Protein AF-0000000077935944 (afdb_homodimer)

Sequence (838 aa):
MLDEYSILSRAKSIGVSAEVLSLESKGYSVYVEKGQKSGSQVIDRGYAIRVVKDGRVGMAYSTVLDEKVLDYALDTMKVSNQDKDYLLPPGRKVDYLSGVYYSEVEEPFDKVKEYASYFEGIDNLKINYIQTRSESFMVKVVSTEGVDVQERRTFVSLGVAANTVSGSEVSPEVFESRESRRFDIDLDEVKETLKEKTEITSNRTKTEVKGLDVTFTTSAQEELIFPLINFSFSGENFYRKRSIFYPGEDINPKLRITDSPRREDGVFSRSFDAEGMPTQENVLVESSAKTFLTNYYWSRKASLPHTSSASRNFTSLPSISVTNLVIEFKEKSKDVREGTVVVDKVQGVHTSNPETGEFSVVGSVAWLDDGKKRVGLREIVLTGNIKTLLKNVVSQSSPRRCGSLISGDLRVSGISLIIMLDEYSILSRAKSIGVSAEVLSLESKGYSVYVEKGQKSGSQVIDRGYAIRVVKDGRVGMAYSTVLDEKVLDYALDTMKVSNQDKDYLLPPGRKVDYLSGVYYSEVEEPFDKVKEYASYFEGIDNLKINYIQTRSESFMVKVVSTEGVDVQERRTFVSLGVAANTVSGSEVSPEVFESRESRRFDIDLDEVKETLKEKTEITSNRTKTEVKGLDVTFTTSAQEELIFPLINFSFSGENFYRKRSIFYPGEDINPKLRITDSPRREDGVFSRSFDAEGMPTQENVLVESSAKTFLTNYYWSRKASLPHTSSASRNFTSLPSISVTNLVIEFKEKSKDVREGTVVVDKVQGVHTSNPETGEFSVVGSVAWLDDGKKRVGLREIVLTGNIKTLLKNVVSQSSPRRCGSLISGDLRVSGISLII

Secondary structure (DSSP, 8-state):
---HHHHHHHHHHTT-EEEEEEEEEEEEEEEEETTEEEEEEEEEEEEEEEEEETTEEEEEEESS--THHHHHHHHHHTTSPP-TT--PPPP----PPSSS--GGGGS-HHHHHHHHHHTTT-TT-EEEEEEEEEEEEEEEEEETTS-EEEEEEEEEEEEEEEE-EETTEEPPPEEEEEEESSS---HHHHHHHHHHHHHHHTSEE-----S--EEE-HHHHHHHHHHHHHHHTBHHHHHTT--S--TT-EEEEEEEEEE-TT-TT-TT--SB-TTSPBP--EEEEEEEE---B--HHHHHHTT------EE--SSS--EE--SSEEEEES-B-TTTTTTEEEEEEEE-GGGSBTTTTEEEEEEEEEEEE-SS-EEEE-S-EEEEEHHHHHHTEEEE---EEETTEEE--EEESS-EEE-/---HHHHHHHHHHTT-EEEEEEEEEEEEEEEEETTEEEEEEEEEEEEEEEEEETTEEEEEEESS--THHHHHHHHHHTTSPP-TT--PPPP----PPSSS--GGGGS-HHHHHHHHHHTTT-TT-EEEEEEEEEEEEEEEEEETTS-EEEEEEEEEEEEEEEE-EETTEEPPPEEEEEEESSS---HHHHHHHHHHHHHHHTSEE-----S--EEE-HHHHHHHHHHHHHHHTBHHHHHTT--S--TT-EEEEEEEEEE-TT-TT-TT--SB-TTSPBP--EEEEEEEE---B--HHHHHHTT------EE--SSS--EE--SSEEEEES-B-TTTTTTEEEEEEEE-GGGSBTTTTEEEEEEEEEEEE-SS-EEEE-S-EEEEEHHHHHHTEEEE---EEETTEEE--EEESS-EEE-

Solvent-accessible surface area (backbone atoms only — not comparable to full-atom values): 41182 Å² total; per-residue (Å²): 128,74,48,71,62,56,54,34,51,52,29,51,74,72,68,32,45,31,35,40,40,37,40,38,36,41,31,44,34,42,38,35,44,80,87,45,37,43,24,37,29,40,38,43,46,37,36,23,35,39,33,37,50,88,20,17,40,13,20,17,23,24,43,62,76,51,80,60,48,59,54,42,8,56,58,18,20,71,63,19,48,75,35,86,48,47,59,81,65,66,42,58,86,63,70,75,67,72,66,41,52,43,75,70,49,75,65,40,66,68,60,47,50,48,64,55,54,67,63,58,88,43,82,87,46,47,63,51,34,35,43,26,40,36,31,32,34,40,43,32,30,36,35,62,53,56,24,75,46,70,50,63,36,25,37,26,40,41,36,42,31,31,26,26,75,57,89,90,44,68,29,66,78,43,75,49,66,50,67,31,39,46,99,72,77,60,63,66,58,53,51,52,50,51,53,52,53,29,58,34,38,54,54,56,39,82,63,87,65,76,93,46,34,35,16,34,30,42,59,20,33,43,63,49,51,44,57,42,50,45,48,27,36,19,31,60,33,42,66,71,69,36,23,66,64,49,76,66,37,78,49,27,87,52,36,35,32,33,32,33,21,73,40,67,87,36,65,54,33,43,37,42,26,67,75,39,34,44,43,49,76,41,57,31,28,63,21,19,32,60,47,51,38,8,23,64,39,41,10,54,66,54,72,42,67,70,44,36,20,25,33,65,82,58,80,50,74,75,40,61,48,70,41,21,38,35,52,46,53,70,47,70,35,93,61,44,45,50,62,14,38,33,31,46,32,68,40,52,58,87,74,33,39,58,44,76,30,36,39,60,29,34,30,75,38,26,27,40,25,66,74,83,53,64,40,11,37,48,70,35,34,40,39,50,34,55,68,58,45,57,43,28,53,68,33,18,31,75,67,45,76,36,76,48,31,35,24,24,34,34,20,24,49,85,56,45,62,48,104,129,75,48,73,64,55,54,33,51,53,30,51,75,73,68,31,45,30,34,40,40,36,41,38,36,41,31,44,34,41,40,36,44,79,88,44,38,42,24,38,29,41,36,43,46,37,37,24,35,39,33,36,50,88,20,17,41,12,20,18,25,24,44,61,77,52,80,58,49,59,53,42,8,57,58,19,19,72,63,20,49,75,35,88,48,48,60,80,65,66,42,58,85,63,71,75,68,73,67,42,53,43,76,70,49,75,67,40,64,67,60,46,49,48,63,55,54,66,62,60,87,44,83,89,46,46,62,51,35,34,40,26,38,35,30,33,33,39,44,33,29,36,34,62,52,55,24,75,46,70,50,63,36,26,38,26,40,41,35,42,32,30,26,27,74,58,90,91,45,67,29,65,78,43,74,49,67,50,68,31,39,46,100,72,77,60,62,64,59,54,51,50,49,51,52,53,53,29,58,32,39,54,55,56,41,82,62,89,66,77,94,48,36,36,16,35,29,42,59,21,34,44,64,50,50,44,58,44,49,44,49,28,37,21,30,61,32,44,65,71,70,34,24,67,64,49,76,66,38,80,49,26,86,52,35,34,30,31,32,34,21,74,41,67,87,36,66,52,32,42,36,43,25,66,76,37,35,45,43,50,76,41,58,33,28,64,23,19,32,60,47,52,38,10,23,65,38,41,9,54,67,56,71,43,68,70,44,36,20,24,32,67,82,55,81,50,74,76,39,62,49,70,41,22,38,34,53,46,54,69,48,68,34,94,62,46,45,51,60,14,38,34,31,46,32,68,41,50,58,86,74,33,39,57,44,76,31,37,38,61,28,34,30,75,38,27,27,39,24,67,73,83,52,64,39,10,38,47,70,34,33,38,39,52,34,55,67,58,44,57,44,29,51,69,32,18,30,76,68,45,76,36,78,49,30,34,24,24,36,35,20,24,48,84,55,43,62,49,102

InterPro domains:
  IPR002510 Metalloprotease TldD/E, N-terminal domain [PF01523] (18-71)
  IPR035068 Metalloprotease TldD/PmbA, N-terminal [G3DSA:3.30.2290.10] (5-198)
  IPR036059 Metalloprotease TldD/PmbA superfamily [SSF111283] (7-416)
  IPR045569 Metalloprotease TldD/E, C-terminal domain [PF19289] (213-416)
  IPR045570 Metalloprotease TldD/E, central domain [PF19290] (122-198)
  IPR047657 Metalloprotease PmbA [PTHR43421] (6-417)

Foldseek 3Di:
DDDPVNQQVVCVVVPKKKKKKKKWKWKKKWKDFPRDIDIDIDTAIKIKMWIDDQQFIFIFMDSDDDNCRSVRRVVRSVVGDHDNLDDADAADDFDFADQQADCCLVVCVVLNVCLQCVPPPDPQKAWGMKMKMKMKMKIFMDINRHFTDMDIGIKIKIKTWIAGDDPPAIFDIDMDMDMFRDSPDDSVVRVVVRVVLRVQRSFADADDDPFFWEKEFLQACVLAVQVLLFQQQALVCVLVLLHQFDAPAFFAQFKWKKQDLRDNGFNQRGRAASSRHGADIGTQDNRGGHHGAYDSSSCRVSVGDHHRQWDDPSGDDTGGGGGAMEMDGRAADPPLQARHKYAYHWADSVVARSSNQKDKIARCRIWRHNPPDTHTYHDKIWIDGSSQFRNFWDYFYAWDDDHSYTGGITTGGDIDIDD/DDDPVNLQVVCVVVPKKKKKKKKWKWKKKWKDFPRDIDIDIDTAIKIKMWIDDQQFIFIFMDSDDDNCRSVRRVVRSVVGDHDPLDDADAADDFDFADQQADCCLVVCVVLNVCLQCVPPPDPQKAWGMKMKMKMKMKIFMDINRHFTDMDIGIKIKIKTWIAGDDPPAIFDIDMDMDMFRDSPDDSVVRVVVRVVLRVQRSFADADDDPFFWEKEFLQACVLAVQVLLFQQQALVCVLVLLHQFDAPAFFAQFKWKKQDLRDNGFNQRTRAASSRHGADIGTQDNRGGHHGAYDSSSCRVSVGDHHRQWDDPSGDDTGGGGGAMEMDGRAADPPLQARHKYAYHWADSVVARSSNQKDKIARCRIWHHNPPDTHTYHDKIWIDGSSQQRNFWDYFYAWDDDHSYTGGITTGGDIDIDD

Organism: NCBI:txid1294262

Radius of gyration: 27.24 Å; Cα contacts (8 Å, |Δi|>4): 2323; chains: 2; bounding box: 64×72×71 Å

Structure (mmCIF, N/CA/C/O backbone):
data_AF-0000000077935944-model_v1
#
loop_
_entity.id
_entity.type
_entity.pdbx_description
1 polymer 'Zinc metalloprotease TldD'
#
loop_
_atom_site.group_PDB
_atom_site.id
_atom_site.type_symbol
_atom_site.label_atom_id
_atom_site.label_alt_id
_atom_site.label_comp_id
_atom_site.label_asym_id
_atom_site.label_entity_id
_atom_site.label_seq_id
_atom_site.pdbx_PDB_ins_code
_atom_site.Cartn_x
_atom_site.Cartn_y
_atom_site.Cartn_z
_atom_site.occupancy
_atom_site.B_iso_or_equiv
_atom_site.auth_seq_id
_atom_site.auth_comp_id
_atom_site.auth_asym_id
_atom_site.auth_atom_id
_atom_site.pdbx_PDB_model_num
ATOM 1 N N . MET A 1 1 ? -0.145 -8.859 35.5 1 53.25 1 MET A N 1
ATOM 2 C CA . MET A 1 1 ? -0.06 -8.789 34.062 1 53.25 1 MET A CA 1
ATOM 3 C C . MET A 1 1 ? 0.823 -7.629 33.625 1 53.25 1 MET A C 1
ATOM 5 O O . MET A 1 1 ? 0.753 -6.539 34.188 1 53.25 1 MET A O 1
ATOM 9 N N . LEU A 1 2 ? 1.887 -7.887 32.844 1 73.5 2 LEU A N 1
ATOM 10 C CA . LEU A 1 2 ? 2.857 -6.875 32.438 1 73.5 2 LEU A CA 1
ATOM 11 C C . LEU A 1 2 ? 2.176 -5.742 31.688 1 73.5 2 LEU A C 1
ATOM 13 O O . LEU A 1 2 ? 1.281 -5.984 30.875 1 73.5 2 LEU A O 1
ATOM 17 N N . ASP A 1 3 ? 2.334 -4.492 32.344 1 89.12 3 ASP A N 1
ATOM 18 C CA . ASP A 1 3 ? 1.781 -3.328 31.656 1 89.12 3 ASP A CA 1
ATOM 19 C C . ASP A 1 3 ? 2.893 -2.418 31.141 1 89.12 3 ASP A C 1
ATOM 21 O O . ASP A 1 3 ? 4.074 -2.758 31.219 1 89.12 3 ASP A O 1
ATOM 25 N N . GLU A 1 4 ? 2.52 -1.384 30.516 1 95.69 4 GLU A N 1
ATOM 26 C CA . GLU A 1 4 ? 3.449 -0.453 29.891 1 95.69 4 GLU A CA 1
ATOM 27 C C . GLU A 1 4 ? 4.43 0.125 30.906 1 95.69 4 GLU A C 1
ATOM 29 O O . GLU A 1 4 ? 5.617 0.284 30.609 1 95.69 4 GLU A O 1
ATOM 34 N N . TYR A 1 5 ? 4.035 0.297 32.094 1 96.81 5 TYR A N 1
ATOM 35 C CA . TYR A 1 5 ? 4.844 0.926 33.125 1 96.81 5 TYR A CA 1
ATOM 36 C C . TYR A 1 5 ? 5.898 -0.037 33.656 1 96.81 5 TYR A C 1
ATOM 38 O O . TYR A 1 5 ? 6.984 0.385 34.062 1 96.81 5 TYR A O 1
ATOM 46 N N . SER A 1 6 ? 5.566 -1.291 33.625 1 96.19 6 SER A N 1
ATOM 47 C CA . SER A 1 6 ? 6.551 -2.295 34 1 96.19 6 SER A CA 1
ATOM 48 C C . SER A 1 6 ? 7.73 -2.316 33.062 1 96.19 6 SER A C 1
ATOM 50 O O . SER A 1 6 ? 8.875 -2.5 33.469 1 96.19 6 SER A O 1
ATOM 52 N N . ILE A 1 7 ? 7.418 -2.141 31.828 1 96.75 7 ILE A N 1
ATOM 53 C CA . ILE A 1 7 ? 8.461 -2.088 30.812 1 96.75 7 ILE A CA 1
ATOM 54 C C . ILE A 1 7 ? 9.352 -0.869 31.047 1 96.75 7 ILE A C 1
ATOM 56 O O . ILE A 1 7 ? 10.578 -0.97 30.984 1 96.75 7 ILE A O 1
ATOM 60 N N . LEU A 1 8 ? 8.758 0.268 31.375 1 97.94 8 LEU A N 1
ATOM 61 C CA . LEU A 1 8 ? 9.5 1.496 31.609 1 97.94 8 LEU A CA 1
ATOM 62 C C . LEU A 1 8 ? 10.391 1.356 32.844 1 97.94 8 LEU A C 1
ATOM 64 O O . LEU A 1 8 ? 11.531 1.81 32.844 1 97.94 8 LEU A O 1
ATOM 68 N N . SER A 1 9 ? 9.859 0.736 33.844 1 97.5 9 SER A N 1
ATOM 69 C CA . SER A 1 9 ? 10.617 0.543 35.062 1 97.5 9 SER A CA 1
ATOM 70 C C . SER A 1 9 ? 11.844 -0.331 34.812 1 97.5 9 SER A C 1
ATOM 72 O O . SER A 1 9 ? 12.93 -0.033 35.312 1 97.5 9 SER A O 1
ATOM 74 N N . ARG A 1 10 ? 11.594 -1.339 34.094 1 97.06 10 ARG A N 1
ATOM 75 C CA . ARG A 1 10 ? 12.703 -2.219 33.75 1 97.06 10 ARG A CA 1
ATOM 76 C C . ARG A 1 10 ? 13.766 -1.481 32.938 1 97.06 10 ARG A C 1
ATOM 78 O O . ARG A 1 10 ? 14.961 -1.628 33.188 1 97.06 10 ARG A O 1
ATOM 85 N N . ALA A 1 11 ? 13.344 -0.74 32.031 1 98 11 ALA A N 1
ATOM 86 C CA . ALA A 1 11 ? 14.281 0.034 31.203 1 98 11 ALA A CA 1
ATOM 87 C C . ALA A 1 11 ? 15.086 0.998 32.062 1 98 11 ALA A C 1
ATOM 89 O O . ALA A 1 11 ? 16.312 1.076 31.938 1 98 11 ALA A O 1
ATOM 90 N N . LYS A 1 12 ? 14.453 1.644 32.938 1 97.38 12 LYS A N 1
ATOM 91 C CA . LYS A 1 12 ? 15.125 2.582 33.844 1 97.38 12 LYS A CA 1
ATOM 92 C C . LYS A 1 12 ? 16.172 1.876 34.688 1 97.38 12 LYS A C 1
ATOM 94 O O . LYS A 1 12 ? 17.25 2.418 34.938 1 97.38 12 LYS A O 1
ATOM 99 N N . SER A 1 13 ? 15.844 0.74 35.094 1 97.56 13 SER A N 1
ATOM 100 C CA . SER A 1 13 ? 16.719 -0.007 35.969 1 97.56 13 SER A CA 1
ATOM 101 C C . SER A 1 13 ? 18.031 -0.377 35.281 1 97.56 13 SER A C 1
ATOM 103 O O . SER A 1 13 ? 19.047 -0.588 35.938 1 97.56 13 SER A O 1
ATOM 105 N N . ILE A 1 14 ? 17.969 -0.458 34 1 97.12 14 ILE A N 1
ATOM 106 C CA . ILE A 1 14 ? 19.188 -0.832 33.312 1 97.12 14 ILE A CA 1
ATOM 107 C C . ILE A 1 14 ? 19.766 0.39 32.594 1 97.12 14 ILE A C 1
ATOM 109 O O . ILE A 1 14 ? 20.625 0.257 31.703 1 97.12 14 ILE A O 1
ATOM 113 N N . GLY A 1 15 ? 19.188 1.559 32.844 1 97.75 15 GLY A N 1
ATOM 114 C CA . GLY A 1 15 ? 19.75 2.814 32.375 1 97.75 15 GLY A CA 1
ATOM 115 C C . GLY A 1 15 ? 19.391 3.113 30.922 1 97.75 15 GLY A C 1
ATOM 116 O O . GLY A 1 15 ? 20.156 3.746 30.203 1 97.75 15 GLY A O 1
ATOM 117 N N . VAL A 1 16 ? 18.281 2.637 30.469 1 98.25 16 VAL A N 1
ATOM 118 C CA . VAL A 1 16 ? 17.844 2.83 29.094 1 98.25 16 VAL A CA 1
ATOM 119 C C . VAL A 1 16 ? 16.578 3.691 29.062 1 98.25 16 VAL A C 1
ATOM 121 O O . VAL A 1 16 ? 15.688 3.512 29.891 1 98.25 16 VAL A O 1
ATOM 124 N N . SER A 1 17 ? 16.594 4.742 28.188 1 98.69 17 SER A N 1
ATOM 125 C CA . SER A 1 17 ? 15.344 5.445 27.906 1 98.69 17 SER A CA 1
ATOM 126 C C . SER A 1 17 ? 14.398 4.59 27.078 1 98.69 17 SER A C 1
ATOM 128 O O . SER A 1 17 ? 14.836 3.889 26.156 1 98.69 17 SER A O 1
ATOM 130 N N . ALA A 1 18 ? 13.094 4.613 27.438 1 98.56 18 ALA A N 1
ATOM 131 C CA . ALA A 1 18 ? 12.141 3.783 26.719 1 98.56 18 ALA A CA 1
ATOM 132 C C . ALA A 1 18 ? 10.805 4.496 26.562 1 98.56 18 ALA A C 1
ATOM 134 O O . ALA A 1 18 ? 10.43 5.32 27.391 1 98.56 18 ALA A O 1
ATOM 135 N N . GLU A 1 19 ? 10.148 4.234 25.484 1 98.44 19 GLU A N 1
ATOM 136 C CA . GLU A 1 19 ? 8.797 4.68 25.156 1 98.44 19 GLU A CA 1
ATOM 137 C C . GLU A 1 19 ? 7.918 3.51 24.719 1 98.44 19 GLU A C 1
ATOM 139 O O . GLU A 1 19 ? 8.375 2.639 23.969 1 98.44 19 GLU A O 1
ATOM 144 N N . VAL A 1 20 ? 6.715 3.445 25.219 1 97.38 20 VAL A N 1
ATOM 145 C CA . VAL A 1 20 ? 5.73 2.471 24.766 1 97.38 20 VAL A CA 1
ATOM 146 C C . VAL A 1 20 ? 4.543 3.191 24.125 1 97.38 20 VAL A C 1
ATOM 148 O O . VAL A 1 20 ? 3.924 4.051 24.75 1 97.38 20 VAL A O 1
ATOM 151 N N . LEU A 1 21 ? 4.301 2.936 22.906 1 97.25 21 LEU A N 1
ATOM 152 C CA . LEU A 1 21 ? 3.08 3.338 22.219 1 97.25 21 LEU A CA 1
ATOM 153 C C . LEU A 1 21 ? 2.09 2.178 22.141 1 97.25 21 LEU A C 1
ATOM 155 O O . LEU A 1 21 ? 2.408 1.117 21.609 1 97.25 21 LEU A O 1
ATOM 159 N N . SER A 1 22 ? 0.965 2.395 22.719 1 96.25 22 SER A N 1
ATOM 160 C CA . SER A 1 22 ? -0.079 1.375 22.734 1 96.25 22 SER A CA 1
ATOM 161 C C . SER A 1 22 ? -1.279 1.802 21.891 1 96.25 22 SER A C 1
ATOM 163 O O . SER A 1 22 ? -1.684 2.965 21.922 1 96.25 22 SER A O 1
ATOM 165 N N . LEU A 1 23 ? -1.731 0.859 21.141 1 95.31 23 LEU A N 1
ATOM 166 C CA . LEU A 1 23 ? -2.932 1.087 20.344 1 95.31 23 LEU A CA 1
ATOM 167 C C . LEU A 1 23 ? -3.932 -0.048 20.531 1 95.31 23 LEU A C 1
ATOM 169 O O . LEU A 1 23 ? -3.561 -1.223 20.484 1 95.31 23 LEU A O 1
ATOM 173 N N . GLU A 1 24 ? -5.102 0.266 20.828 1 95.12 24 GLU A N 1
ATOM 174 C CA . GLU A 1 24 ? -6.246 -0.641 20.828 1 95.12 24 GLU A CA 1
ATOM 175 C C . GLU A 1 24 ? -7.359 -0.12 19.922 1 95.12 24 GLU A C 1
ATOM 177 O O . GLU A 1 24 ? -7.773 1.035 20.031 1 95.12 24 GLU A O 1
ATOM 182 N N . SER A 1 25 ? -7.809 -0.936 19.047 1 95.62 25 SER A N 1
ATOM 183 C CA . SER A 1 25 ? -8.797 -0.435 18.094 1 95.62 25 SER A CA 1
ATOM 184 C C . SER A 1 25 ? -9.875 -1.474 17.812 1 95.62 25 SER A C 1
ATOM 186 O O . SER A 1 25 ? -9.641 -2.676 17.969 1 95.62 25 SER A O 1
ATOM 188 N N . LYS A 1 26 ? -11.023 -0.996 17.562 1 95.62 26 LYS A N 1
ATOM 189 C CA . LYS A 1 26 ? -12.18 -1.76 17.109 1 95.62 26 LYS A CA 1
ATOM 190 C C . LYS A 1 26 ? -12.789 -1.132 15.859 1 95.62 26 LYS A C 1
ATOM 192 O O . LYS A 1 26 ? -13.164 0.043 15.867 1 95.62 26 LYS A O 1
ATOM 197 N N . GLY A 1 27 ? -12.859 -1.909 14.836 1 96.12 27 GLY A N 1
ATOM 198 C CA . GLY A 1 27 ? -13.375 -1.413 13.57 1 96.12 27 GLY A CA 1
ATOM 199 C C . GLY A 1 27 ? -14.453 -2.301 12.977 1 96.12 27 GLY A C 1
ATOM 200 O O . GLY A 1 27 ? -14.445 -3.516 13.188 1 96.12 27 GLY A O 1
ATOM 201 N N . TYR A 1 28 ? -15.398 -1.699 12.305 1 96.44 28 TYR A N 1
ATOM 202 C CA . TYR A 1 28 ? -16.469 -2.377 11.57 1 96.44 28 TYR A CA 1
ATOM 203 C C . TYR A 1 28 ? -16.578 -1.824 10.156 1 96.44 28 TYR A C 1
ATOM 205 O O . TYR A 1 28 ? -16.484 -0.613 9.945 1 96.44 28 TYR A O 1
ATOM 213 N N . SER A 1 29 ? -16.703 -2.721 9.211 1 96.44 29 SER A N 1
ATOM 214 C CA . SER A 1 29 ? -16.797 -2.268 7.832 1 96.44 29 SER A CA 1
ATOM 215 C C . SER A 1 29 ? -17.781 -3.113 7.039 1 96.44 29 SER A C 1
ATOM 217 O O . SER A 1 29 ? -18.047 -4.27 7.383 1 96.44 29 SER A O 1
ATOM 219 N N . VAL A 1 30 ? -18.359 -2.512 6.098 1 95.56 30 VAL A N 1
ATOM 220 C CA . VAL A 1 30 ? -19.203 -3.164 5.102 1 95.56 30 VAL A CA 1
ATOM 221 C C . VAL A 1 30 ? -18.719 -2.826 3.699 1 95.56 30 VAL A C 1
ATOM 223 O O . VAL A 1 30 ? -18.391 -1.672 3.41 1 95.56 30 VAL A O 1
ATOM 226 N N . TYR A 1 31 ? -18.594 -3.809 2.873 1 94.5 31 TYR A N 1
ATOM 227 C CA . TYR A 1 31 ? -18.172 -3.682 1.479 1 94.5 31 TYR A CA 1
ATOM 228 C C . TYR A 1 31 ? -19.25 -4.234 0.544 1 94.5 31 TYR A C 1
ATOM 230 O O . TYR A 1 31 ? -19.766 -5.332 0.764 1 94.5 31 TYR A O 1
ATOM 238 N N . VAL A 1 32 ? -19.594 -3.422 -0.422 1 93.94 32 VAL A N 1
ATOM 239 C CA . VAL A 1 32 ? -20.562 -3.838 -1.437 1 93.94 32 VAL A CA 1
ATOM 240 C C . VAL A 1 32 ? -19.906 -3.791 -2.816 1 93.94 32 VAL A C 1
ATOM 242 O O . VAL A 1 32 ? -19.359 -2.758 -3.221 1 93.94 32 VAL A O 1
ATOM 245 N N . GLU A 1 33 ? -19.922 -4.859 -3.504 1 89.75 33 GLU A N 1
ATOM 246 C CA . GLU A 1 33 ? -19.422 -4.914 -4.875 1 89.75 33 GLU A CA 1
ATOM 247 C C . GLU A 1 33 ? -20.297 -5.805 -5.75 1 89.75 33 GLU A C 1
ATOM 249 O O . GLU A 1 33 ? -20.5 -6.98 -5.445 1 89.75 33 GLU A O 1
ATOM 254 N N . LYS A 1 34 ? -20.797 -5.219 -6.875 1 81 34 LYS A N 1
ATOM 255 C CA . LYS A 1 34 ? -21.641 -5.918 -7.84 1 81 34 LYS A CA 1
ATOM 256 C C . LYS A 1 34 ? -22.781 -6.668 -7.141 1 81 34 LYS A C 1
ATOM 258 O O . LYS A 1 34 ? -23 -7.848 -7.414 1 81 34 LYS A O 1
ATOM 263 N N . GLY A 1 35 ? -23.312 -6.027 -6.172 1 79.38 35 GLY A N 1
ATOM 264 C CA . GLY A 1 35 ? -24.5 -6.547 -5.492 1 79.38 35 GLY A CA 1
ATOM 265 C C . GLY A 1 35 ? -24.156 -7.48 -4.348 1 79.38 35 GLY A C 1
ATOM 266 O O . GLY A 1 35 ? -25.031 -7.887 -3.588 1 79.38 35 GLY A O 1
ATOM 267 N N . GLN A 1 36 ? -22.938 -7.887 -4.215 1 85.81 36 GLN A N 1
ATOM 268 C CA . GLN A 1 36 ? -22.516 -8.742 -3.111 1 85.81 36 GLN A CA 1
ATOM 269 C C . GLN A 1 36 ? -22.031 -7.906 -1.925 1 85.81 36 GLN A C 1
ATOM 271 O O . GLN A 1 36 ? -21.219 -6.992 -2.088 1 85.81 36 GLN A O 1
ATOM 276 N N . LYS A 1 37 ? -22.656 -8.258 -0.719 1 91.81 37 LYS A N 1
ATOM 277 C CA . LYS A 1 37 ? -22.328 -7.535 0.505 1 91.81 37 LYS A CA 1
ATOM 278 C C . LYS A 1 37 ? -21.531 -8.406 1.463 1 91.81 37 LYS A C 1
ATOM 280 O O . LYS A 1 37 ? -21.828 -9.594 1.622 1 91.81 37 LYS A O 1
ATOM 285 N N . SER A 1 38 ? -20.484 -7.805 2.035 1 90.81 38 SER A N 1
ATOM 286 C CA . SER A 1 38 ? -19.703 -8.484 3.07 1 90.81 38 SER A CA 1
ATOM 287 C C . SER A 1 38 ? -19.391 -7.543 4.227 1 90.81 38 SER A C 1
ATOM 289 O O . SER A 1 38 ? -19.156 -6.352 4.023 1 90.81 38 SER A O 1
ATOM 291 N N . GLY A 1 39 ? -19.453 -8.102 5.453 1 92.44 39 GLY A N 1
ATOM 292 C CA . GLY A 1 39 ? -19.094 -7.359 6.652 1 92.44 39 GLY A CA 1
ATOM 293 C C . GLY A 1 39 ? -17.844 -7.906 7.332 1 92.44 39 GLY A C 1
ATOM 294 O O . GLY A 1 39 ? -17.516 -9.086 7.18 1 92.44 39 GLY A O 1
ATOM 295 N N . SER A 1 40 ? -17.156 -7.039 8.047 1 94.38 40 SER A N 1
ATOM 296 C CA . SER A 1 40 ? -15.977 -7.449 8.797 1 94.38 40 SER A CA 1
ATOM 297 C C . SER A 1 40 ? -15.805 -6.609 10.062 1 94.38 40 SER A C 1
ATOM 299 O O . SER A 1 40 ? -16.094 -5.41 10.062 1 94.38 40 SER A O 1
ATOM 301 N N . GLN A 1 41 ? -15.398 -7.266 11.062 1 94.69 41 GLN A N 1
ATOM 302 C CA . GLN A 1 41 ? -15.031 -6.574 12.297 1 94.69 41 GLN A CA 1
ATOM 303 C C . GLN A 1 41 ? -13.586 -6.867 12.68 1 94.69 41 GLN A C 1
ATOM 305 O O . GLN A 1 41 ? -13.133 -8.008 12.602 1 94.69 41 GLN A O 1
ATOM 310 N N . VAL A 1 42 ? -12.852 -5.859 13.016 1 93.75 42 VAL A N 1
ATOM 311 C CA . VAL A 1 42 ? -11.438 -5.984 13.359 1 93.75 42 VAL A CA 1
ATOM 312 C C . VAL A 1 42 ? -11.203 -5.457 14.773 1 93.75 42 VAL A C 1
ATOM 314 O O . VAL A 1 42 ? -11.562 -4.32 15.086 1 93.75 42 VAL A O 1
ATOM 317 N N . ILE A 1 43 ? -10.664 -6.242 15.609 1 93.38 43 ILE A N 1
ATOM 318 C CA . ILE A 1 43 ? -10.227 -5.863 16.953 1 93.38 43 ILE A CA 1
ATOM 319 C C . ILE A 1 43 ? -8.711 -6.008 17.062 1 93.38 43 ILE A C 1
ATOM 321 O O . ILE A 1 43 ? -8.18 -7.113 16.969 1 93.38 43 ILE A O 1
ATOM 325 N N . ASP A 1 44 ? -8.102 -4.918 17.312 1 91.88 44 ASP A N 1
ATOM 326 C CA . ASP A 1 44 ? -6.641 -4.914 17.234 1 91.88 44 ASP A CA 1
ATOM 327 C C . ASP A 1 44 ? -6.027 -4.266 18.469 1 91.88 44 ASP A C 1
ATOM 329 O O . ASP A 1 44 ? -6.574 -3.301 19.016 1 91.88 44 ASP A O 1
ATOM 333 N N . ARG A 1 45 ? -5.004 -4.887 18.938 1 93.38 45 ARG A N 1
ATOM 334 C CA . ARG A 1 45 ? -4.164 -4.34 20 1 93.38 45 ARG A CA 1
ATOM 335 C C . ARG A 1 45 ? -2.686 -4.535 19.672 1 93.38 45 ARG A C 1
ATOM 337 O O . ARG A 1 45 ? -2.291 -5.582 19.156 1 93.38 45 ARG A O 1
ATOM 344 N N . GLY A 1 46 ? -1.876 -3.539 19.984 1 94.12 46 GLY A N 1
ATOM 345 C CA . GLY A 1 46 ? -0.448 -3.635 19.719 1 94.12 46 GLY A CA 1
ATOM 346 C C . GLY A 1 46 ? 0.375 -2.662 20.547 1 94.12 46 GLY A C 1
ATOM 347 O O . GLY A 1 46 ? -0.159 -1.692 21.078 1 94.12 46 GLY A O 1
ATOM 348 N N . TYR A 1 47 ? 1.69 -2.979 20.625 1 95.75 47 TYR A N 1
ATOM 349 C CA . TYR A 1 47 ? 2.629 -2.207 21.438 1 95.75 47 TYR A CA 1
ATOM 350 C C . TYR A 1 47 ? 3.936 -1.982 20.688 1 95.75 47 TYR A C 1
ATOM 352 O O . TYR A 1 47 ? 4.609 -2.939 20.297 1 95.75 47 TYR A O 1
ATOM 360 N N . ALA A 1 48 ? 4.215 -0.775 20.469 1 96.5 48 ALA A N 1
ATOM 361 C CA . ALA A 1 48 ? 5.523 -0.413 19.938 1 96.5 48 ALA A CA 1
ATOM 362 C C . ALA A 1 48 ? 6.441 0.105 21.047 1 96.5 48 ALA A C 1
ATOM 364 O O . ALA A 1 48 ? 6.055 0.981 21.812 1 96.5 48 ALA A O 1
ATOM 365 N N . ILE A 1 49 ? 7.613 -0.464 21.078 1 96.88 49 ILE A N 1
ATOM 366 C CA . ILE A 1 49 ? 8.602 -0.05 22.078 1 96.88 49 ILE A CA 1
ATOM 367 C C . ILE A 1 49 ? 9.812 0.563 21.375 1 96.88 49 ILE A C 1
ATOM 369 O O . ILE A 1 49 ? 10.383 -0.044 20.469 1 96.88 49 ILE A O 1
ATOM 373 N N . ARG A 1 50 ? 10.133 1.706 21.781 1 97.25 50 ARG A N 1
ATOM 374 C CA . ARG A 1 50 ? 11.344 2.387 21.328 1 97.25 50 ARG A CA 1
ATOM 375 C C . ARG A 1 50 ? 12.312 2.605 22.484 1 97.25 50 ARG A C 1
ATOM 377 O O . ARG A 1 50 ? 11.906 3.031 23.562 1 97.25 50 ARG A O 1
ATOM 384 N N . VAL A 1 51 ? 13.578 2.254 22.25 1 98.25 51 VAL A N 1
ATOM 385 C CA . VAL A 1 51 ? 14.586 2.424 23.297 1 98.25 51 VAL A CA 1
ATOM 386 C C . VAL A 1 51 ? 15.734 3.279 22.766 1 98.25 51 VAL A C 1
ATOM 388 O O . VAL A 1 51 ? 16.062 3.229 21.578 1 98.25 51 VAL A O 1
ATOM 391 N N . VAL A 1 52 ? 16.297 4.074 23.672 1 98.38 52 VAL A N 1
ATOM 392 C CA . VAL A 1 52 ? 17.438 4.926 23.328 1 98.38 52 VAL A CA 1
ATOM 393 C C . VAL A 1 52 ? 18.484 4.859 24.438 1 98.38 52 VAL A C 1
ATOM 395 O O . VAL A 1 52 ? 18.156 4.977 25.625 1 98.38 52 VAL A O 1
ATOM 398 N N . LYS A 1 53 ? 19.641 4.625 24.031 1 97.88 53 LYS A N 1
ATOM 399 C CA . LYS A 1 53 ? 20.797 4.688 24.938 1 97.88 53 LYS A CA 1
ATOM 400 C C . LYS A 1 53 ? 22.031 5.188 24.219 1 97.88 53 LYS A C 1
ATOM 402 O O . LYS A 1 53 ? 22.422 4.648 23.188 1 97.88 53 LYS A O 1
ATOM 407 N N . ASP A 1 54 ? 22.688 6.223 24.719 1 96.12 54 ASP A N 1
ATOM 408 C CA . ASP A 1 54 ? 23.938 6.781 24.188 1 96.12 54 ASP A CA 1
ATOM 409 C C . ASP A 1 54 ? 23.797 7.117 22.703 1 96.12 54 ASP A C 1
ATOM 411 O O . ASP A 1 54 ? 24.672 6.801 21.891 1 96.12 54 ASP A O 1
ATOM 415 N N . GLY A 1 55 ? 22.641 7.602 22.406 1 95.81 55 GLY A N 1
ATOM 416 C CA . GLY A 1 55 ? 22.406 8.062 21.047 1 95.81 55 GLY A CA 1
ATOM 417 C C . GLY A 1 55 ? 22.031 6.949 20.094 1 95.81 55 GLY A C 1
ATOM 418 O O . GLY A 1 55 ? 21.844 7.184 18.906 1 95.81 55 GLY A O 1
ATOM 419 N N . ARG A 1 56 ? 21.953 5.719 20.562 1 96.69 56 ARG A N 1
ATOM 420 C CA . ARG A 1 56 ? 21.531 4.59 19.75 1 96.69 56 ARG A CA 1
ATOM 421 C C . ARG A 1 56 ? 20.047 4.289 19.953 1 96.69 56 ARG A C 1
ATOM 423 O O . ARG A 1 56 ? 19.547 4.398 21.078 1 96.69 56 ARG A O 1
ATOM 430 N N . VAL A 1 57 ? 19.375 3.908 18.891 1 97 57 VAL A N 1
ATOM 431 C CA . VAL A 1 57 ? 17.938 3.697 18.984 1 97 57 VAL A CA 1
ATOM 432 C C . VAL A 1 57 ? 17.594 2.275 18.531 1 97 57 VAL A C 1
ATOM 434 O O . VAL A 1 57 ? 18.25 1.722 17.641 1 97 57 VAL A O 1
ATOM 437 N N . GLY A 1 58 ? 16.703 1.613 19.234 1 96.25 58 GLY A N 1
ATOM 438 C CA . GLY A 1 58 ? 16.109 0.337 18.875 1 96.25 58 GLY A CA 1
ATOM 439 C C . GLY A 1 58 ? 14.602 0.343 18.953 1 96.25 58 GLY A C 1
ATOM 440 O O . GLY A 1 58 ? 14.008 1.23 19.578 1 96.25 58 GLY A O 1
ATOM 441 N N . MET A 1 59 ? 13.984 -0.639 18.344 1 95.88 59 MET A N 1
ATOM 442 C CA . MET A 1 59 ? 12.531 -0.688 18.391 1 95.88 59 MET A CA 1
ATOM 443 C C . MET A 1 59 ? 12.023 -2.117 18.219 1 95.88 59 MET A C 1
ATOM 445 O O . MET A 1 59 ? 12.664 -2.928 17.547 1 95.88 59 MET A O 1
ATOM 449 N N . ALA A 1 60 ? 10.914 -2.352 18.797 1 96.31 60 ALA A N 1
ATOM 450 C CA . ALA A 1 60 ? 10.188 -3.611 18.641 1 96.31 60 ALA A CA 1
ATOM 451 C C . ALA A 1 60 ? 8.68 -3.383 18.672 1 96.31 60 ALA A C 1
ATOM 453 O O . ALA A 1 60 ? 8.203 -2.416 19.266 1 96.31 60 ALA A O 1
ATOM 454 N N . TYR A 1 61 ? 7.977 -4.145 18 1 95.12 61 TYR A N 1
ATOM 455 C CA . TYR A 1 61 ? 6.52 -4.176 18.016 1 95.12 61 TYR A CA 1
ATOM 456 C C . TYR A 1 61 ? 6.008 -5.562 18.391 1 95.12 61 TYR A C 1
ATOM 458 O O . TYR A 1 61 ? 6.57 -6.574 17.969 1 95.12 61 TYR A O 1
ATOM 466 N N . SER A 1 62 ? 4.957 -5.52 19.219 1 94.38 62 SER A N 1
ATOM 467 C CA . SER A 1 62 ? 4.352 -6.793 19.594 1 94.38 62 SER A CA 1
ATOM 468 C C . SER A 1 62 ? 2.852 -6.645 19.828 1 94.38 62 SER A C 1
ATOM 470 O O . SER A 1 62 ? 2.395 -5.613 20.328 1 94.38 62 SER A O 1
ATOM 472 N N . THR A 1 63 ? 2.111 -7.719 19.469 1 93.06 63 THR A N 1
ATOM 473 C CA . THR A 1 63 ? 0.686 -7.742 19.781 1 93.06 63 THR A CA 1
ATOM 474 C C . THR A 1 63 ? 0.445 -8.281 21.188 1 93.06 63 THR A C 1
ATOM 476 O O . THR A 1 63 ? -0.68 -8.242 21.688 1 93.06 63 THR A O 1
ATOM 479 N N . VAL A 1 64 ? 1.512 -8.734 21.766 1 88.75 64 VAL A N 1
ATOM 480 C CA . VAL A 1 64 ? 1.463 -9.18 23.156 1 88.75 64 VAL A CA 1
ATOM 481 C C . VAL A 1 64 ? 2.531 -8.445 23.969 1 88.75 64 VAL A C 1
ATOM 483 O O . VAL A 1 64 ? 3.711 -8.461 23.609 1 88.75 64 VAL A O 1
ATOM 486 N N . LEU A 1 65 ? 2.08 -7.863 24.984 1 90 65 LEU A N 1
ATOM 487 C CA . LEU A 1 65 ? 3.035 -7.172 25.844 1 90 65 LEU A CA 1
ATOM 488 C C . LEU A 1 65 ? 3.604 -8.117 26.891 1 90 65 LEU A C 1
ATOM 490 O O . LEU A 1 65 ? 2.926 -8.445 27.859 1 90 65 LEU A O 1
ATOM 494 N N . ASP A 1 66 ? 4.82 -8.516 26.625 1 87.31 66 ASP A N 1
ATOM 495 C CA . ASP A 1 66 ? 5.523 -9.312 27.625 1 87.31 66 ASP A CA 1
ATOM 496 C C . ASP A 1 66 ? 6.934 -8.781 27.859 1 87.31 66 ASP A C 1
ATOM 498 O O . ASP A 1 66 ? 7.301 -7.727 27.328 1 87.31 66 ASP A O 1
ATOM 502 N N . GLU A 1 67 ? 7.656 -9.453 28.703 1 85 67 GLU A N 1
ATOM 503 C CA . GLU A 1 67 ? 8.961 -8.945 29.125 1 85 67 GLU A CA 1
ATOM 504 C C . GLU A 1 67 ? 9.969 -9 27.984 1 85 67 GLU A C 1
ATOM 506 O O . GLU A 1 67 ? 10.922 -8.219 27.953 1 85 67 GLU A O 1
ATOM 511 N N . LYS A 1 68 ? 9.719 -9.781 27.094 1 90.94 68 LYS A N 1
ATOM 512 C CA . LYS A 1 68 ? 10.703 -10.023 26.047 1 90.94 68 LYS A CA 1
ATOM 513 C C . LYS A 1 68 ? 10.719 -8.883 25.031 1 90.94 68 LYS A C 1
ATOM 515 O O . LYS A 1 68 ? 11.695 -8.703 24.312 1 90.94 68 LYS A O 1
ATOM 520 N N . VAL A 1 69 ? 9.641 -8.172 24.984 1 92.94 69 VAL A N 1
ATOM 521 C CA . VAL A 1 69 ? 9.523 -7.145 23.953 1 92.94 69 VAL A CA 1
ATOM 522 C C . VAL A 1 69 ? 10.602 -6.082 24.156 1 92.94 69 VAL A C 1
ATOM 524 O O . VAL A 1 69 ? 11.156 -5.562 23.188 1 92.94 69 VAL A O 1
ATOM 527 N N . LEU A 1 70 ? 10.883 -5.734 25.406 1 96.25 70 LEU A N 1
ATOM 528 C CA . LEU A 1 70 ? 11.961 -4.793 25.703 1 96.25 70 LEU A CA 1
ATOM 529 C C . LEU A 1 70 ? 13.305 -5.344 25.234 1 96.25 70 LEU A C 1
ATOM 531 O O . LEU A 1 70 ? 14.102 -4.617 24.641 1 96.25 70 LEU A O 1
ATOM 535 N N . ASP A 1 71 ? 13.508 -6.629 25.484 1 95.81 71 ASP A N 1
ATOM 536 C CA . ASP A 1 71 ? 14.758 -7.262 25.062 1 95.81 71 ASP A CA 1
ATOM 537 C C . ASP A 1 71 ? 14.922 -7.191 23.547 1 95.81 71 ASP A C 1
ATOM 539 O O . ASP A 1 71 ? 16.031 -6.973 23.047 1 95.81 71 ASP A O 1
ATOM 543 N N . TYR A 1 72 ? 13.859 -7.395 22.891 1 94.25 72 TYR A N 1
ATOM 544 C CA . TYR A 1 72 ? 13.898 -7.32 21.438 1 94.25 72 TYR A CA 1
ATOM 545 C C . TYR A 1 72 ? 14.312 -5.926 20.984 1 94.25 72 TYR A C 1
ATOM 547 O O . TYR A 1 72 ? 15.133 -5.781 20.078 1 94.25 72 TYR A O 1
ATOM 555 N N . ALA A 1 73 ? 13.727 -4.926 21.547 1 96.19 73 ALA A N 1
ATOM 556 C CA . ALA A 1 73 ? 14.078 -3.549 21.203 1 96.19 73 ALA A CA 1
ATOM 557 C C . ALA A 1 73 ? 15.547 -3.27 21.484 1 96.19 73 ALA A C 1
ATOM 559 O O . ALA A 1 73 ? 16.234 -2.635 20.672 1 96.19 73 ALA A O 1
ATOM 560 N N . LEU A 1 74 ? 16.031 -3.777 22.609 1 96.81 74 LEU A N 1
ATOM 561 C CA . LEU A 1 74 ? 17.422 -3.594 22.984 1 96.81 74 LEU A CA 1
ATOM 562 C C . LEU A 1 74 ? 18.344 -4.27 21.969 1 96.81 74 LEU A C 1
ATOM 564 O O . LEU A 1 74 ? 19.391 -3.727 21.625 1 96.81 74 LEU A O 1
ATOM 568 N N . ASP A 1 75 ? 17.922 -5.383 21.531 1 94.12 75 ASP A N 1
ATOM 569 C CA . ASP A 1 75 ? 18.734 -6.117 20.547 1 94.12 75 ASP A CA 1
ATOM 570 C C . ASP A 1 75 ? 18.859 -5.336 19.234 1 94.12 75 ASP A C 1
ATOM 572 O O . ASP A 1 75 ? 19.922 -5.316 18.625 1 94.12 75 ASP A O 1
ATOM 576 N N . THR A 1 76 ? 17.812 -4.719 18.859 1 94.69 76 THR A N 1
ATOM 577 C CA . THR A 1 76 ? 17.828 -3.986 17.594 1 94.69 76 THR A CA 1
ATOM 578 C C . THR A 1 76 ? 18.656 -2.709 17.719 1 94.69 76 THR A C 1
ATOM 580 O O . THR A 1 76 ? 19.172 -2.199 16.719 1 94.69 76 THR A O 1
ATOM 583 N N . MET A 1 77 ? 18.75 -2.209 18.859 1 95.25 77 MET A N 1
ATOM 584 C CA . MET A 1 77 ? 19.531 -0.997 19.109 1 95.25 77 MET A CA 1
ATOM 585 C C . MET A 1 77 ? 21 -1.202 18.75 1 95.25 77 MET A C 1
ATOM 587 O O . MET A 1 77 ? 21.688 -0.252 18.375 1 95.25 77 MET A O 1
ATOM 591 N N . LYS A 1 78 ? 21.438 -2.434 18.781 1 91.75 78 LYS A N 1
ATOM 592 C CA . LYS A 1 78 ? 22.844 -2.781 18.562 1 91.75 78 LYS A CA 1
ATOM 593 C C . LYS A 1 78 ? 23.281 -2.463 17.141 1 91.75 78 LYS A C 1
ATOM 595 O O . LYS A 1 78 ? 24.484 -2.281 16.875 1 91.75 78 LYS A O 1
ATOM 600 N N . VAL A 1 79 ? 22.359 -2.389 16.297 1 91.19 79 VAL A N 1
ATOM 601 C CA . VAL A 1 79 ? 22.734 -2.193 14.891 1 91.19 79 VAL A CA 1
ATOM 602 C C . VAL A 1 79 ? 22.703 -0.706 14.555 1 91.19 79 VAL A C 1
ATOM 604 O O . VAL A 1 79 ? 23.234 -0.289 13.516 1 91.19 79 VAL A O 1
ATOM 607 N N . SER A 1 80 ? 22.109 0.083 15.406 1 91.25 80 SER A N 1
ATOM 608 C CA . SER A 1 80 ? 21.906 1.495 15.102 1 91.25 80 SER A CA 1
ATOM 609 C C . SER A 1 80 ? 23.203 2.285 15.266 1 91.25 80 SER A C 1
ATOM 611 O O . SER A 1 80 ? 24.078 1.898 16.047 1 91.25 80 SER A O 1
ATOM 613 N N . ASN A 1 81 ? 23.328 3.332 14.539 1 90.06 81 ASN A N 1
ATOM 614 C CA . ASN A 1 81 ? 24.438 4.254 14.711 1 90.06 81 ASN A CA 1
ATOM 615 C C . ASN A 1 81 ? 24.266 5.117 15.961 1 90.06 81 ASN A C 1
ATOM 617 O O . ASN A 1 81 ? 23.141 5.406 16.359 1 90.06 81 ASN A O 1
ATOM 621 N N . GLN A 1 82 ? 25.438 5.465 16.359 1 94 82 GLN A N 1
ATOM 622 C CA . GLN A 1 82 ? 25.391 6.457 17.438 1 94 82 GLN A CA 1
ATOM 623 C C . GLN A 1 82 ? 25.125 7.852 16.875 1 94 82 GLN A C 1
ATOM 625 O O . GLN A 1 82 ? 25.75 8.273 15.914 1 94 82 GLN A O 1
ATOM 630 N N . ASP A 1 83 ? 24.141 8.562 17.484 1 95.31 83 ASP A N 1
ATOM 631 C CA . ASP A 1 83 ? 23.797 9.945 17.141 1 95.31 83 ASP A CA 1
ATOM 632 C C . ASP A 1 83 ? 23.359 10.719 18.391 1 95.31 83 ASP A C 1
ATOM 634 O O . ASP A 1 83 ? 22.297 10.453 18.953 1 95.31 83 ASP A O 1
ATOM 638 N N . LYS A 1 84 ? 24.094 11.656 18.688 1 95.81 84 LYS A N 1
ATOM 639 C CA . LYS A 1 84 ? 23.891 12.383 19.938 1 95.81 84 LYS A CA 1
ATOM 640 C C . LYS A 1 84 ? 22.547 13.102 19.938 1 95.81 84 LYS A C 1
ATOM 642 O O . LYS A 1 84 ? 22.016 13.453 21 1 95.81 84 LYS A O 1
ATOM 647 N N . ASP A 1 85 ? 21.984 13.312 18.797 1 96.94 85 ASP A N 1
ATOM 648 C CA . ASP A 1 85 ? 20.734 14.07 18.688 1 96.94 85 ASP A CA 1
ATOM 649 C C . ASP A 1 85 ? 19.531 13.156 18.891 1 96.94 85 ASP A C 1
ATOM 651 O O . ASP A 1 85 ? 18.391 13.641 18.984 1 96.94 85 ASP A O 1
ATOM 655 N N . TYR A 1 86 ? 19.75 11.875 19.016 1 96.75 86 TYR A N 1
ATOM 656 C CA . TYR A 1 86 ? 18.625 10.961 19.219 1 96.75 86 TYR A CA 1
ATOM 657 C C . TYR A 1 86 ? 18.312 10.82 20.703 1 96.75 86 TYR A C 1
ATOM 659 O O . TYR A 1 86 ? 19.047 10.148 21.438 1 96.75 86 TYR A O 1
ATOM 667 N N . LEU A 1 87 ? 17.266 11.477 21.078 1 97.81 87 LEU A N 1
ATOM 668 C CA . LEU A 1 87 ? 16.734 11.422 22.438 1 97.81 87 LEU A CA 1
ATOM 669 C C . LEU A 1 87 ? 15.219 11.25 22.422 1 97.81 87 LEU A C 1
ATOM 671 O O . LEU A 1 87 ? 14.562 11.555 21.422 1 97.81 87 LEU A O 1
ATOM 675 N N . LEU A 1 88 ? 14.672 10.688 23.484 1 98.44 88 LEU A N 1
ATOM 676 C CA . LEU A 1 88 ? 13.227 10.719 23.672 1 98.44 88 LEU A CA 1
ATOM 677 C C . LEU A 1 88 ? 12.773 12.086 24.172 1 98.44 88 LEU A C 1
ATOM 679 O O . LEU A 1 88 ? 13.453 12.703 25 1 98.44 88 LEU A O 1
ATOM 683 N N . PRO A 1 89 ? 11.641 12.555 23.703 1 98.5 89 PRO A N 1
ATOM 684 C CA . PRO A 1 89 ? 11.18 13.859 24.172 1 98.5 89 PRO A CA 1
ATOM 685 C C . PRO A 1 89 ? 10.75 13.844 25.641 1 98.5 89 PRO A C 1
ATOM 687 O O . PRO A 1 89 ? 10.227 12.828 26.125 1 98.5 89 PRO A O 1
ATOM 690 N N . PRO A 1 90 ? 10.914 14.953 26.328 1 98.19 90 PRO A N 1
ATOM 691 C CA . PRO A 1 90 ? 10.422 15.047 27.703 1 98.19 90 PRO A CA 1
ATOM 692 C C . PRO A 1 90 ? 8.906 15.188 27.781 1 98.19 90 PRO A C 1
ATOM 694 O O . PRO A 1 90 ? 8.281 15.719 26.859 1 98.19 90 PRO A O 1
ATOM 697 N N . GLY A 1 91 ? 8.375 14.742 28.875 1 97.5 91 GLY A N 1
ATOM 698 C CA . GLY A 1 91 ? 6.949 14.938 29.094 1 97.5 91 GLY A CA 1
ATOM 699 C C . GLY A 1 91 ? 6.547 16.406 29.125 1 97.5 91 GLY A C 1
ATOM 700 O O . GLY A 1 91 ? 7.277 17.234 29.656 1 97.5 91 GLY A O 1
ATOM 701 N N . ARG A 1 92 ? 5.43 16.641 28.5 1 98.06 92 ARG A N 1
ATOM 702 C CA . ARG A 1 92 ? 4.82 17.969 28.531 1 98.06 92 ARG A CA 1
ATOM 703 C C . ARG A 1 92 ? 3.316 17.875 28.766 1 98.06 92 ARG A C 1
ATOM 705 O O . ARG A 1 92 ? 2.693 16.859 28.453 1 98.06 92 ARG A O 1
ATOM 712 N N . LYS A 1 93 ? 2.846 18.969 29.328 1 98.12 93 LYS A N 1
ATOM 713 C CA . LYS A 1 93 ? 1.402 19 29.547 1 98.12 93 LYS A CA 1
ATOM 714 C C . LYS A 1 93 ? 0.647 19.047 28.219 1 98.12 93 LYS A C 1
ATOM 716 O O . LYS A 1 93 ? 0.995 19.828 27.328 1 98.12 93 LYS A O 1
ATOM 721 N N . VAL A 1 94 ? -0.381 18.188 28.125 1 98.31 94 VAL A N 1
ATOM 722 C CA . VAL A 1 94 ? -1.186 18.094 26.906 1 98.31 94 VAL A CA 1
ATOM 723 C C . VAL A 1 94 ? -2.578 18.672 27.172 1 98.31 94 VAL A C 1
ATOM 725 O O . VAL A 1 94 ? -3.219 18.328 28.172 1 98.31 94 VAL A O 1
ATOM 728 N N . ASP A 1 95 ? -2.99 19.625 26.297 1 97.38 95 ASP A N 1
ATOM 729 C CA . ASP A 1 95 ? -4.379 20.078 26.266 1 97.38 95 ASP A CA 1
ATOM 730 C C . ASP A 1 95 ? -5.23 19.188 25.359 1 97.38 95 ASP A C 1
ATOM 732 O O . ASP A 1 95 ? -5.117 19.266 24.125 1 97.38 95 ASP A O 1
ATOM 736 N N . TYR A 1 96 ? -6.109 18.453 25.953 1 97.5 96 TYR A N 1
ATOM 737 C CA . TYR A 1 96 ? -6.863 17.453 25.203 1 97.5 96 TYR A CA 1
ATOM 738 C C . TYR A 1 96 ? -7.996 18.109 24.422 1 97.5 96 TYR A C 1
ATOM 740 O O . TYR A 1 96 ? -8.672 19 24.922 1 97.5 96 TYR A O 1
ATOM 748 N N . LEU A 1 97 ? -8.125 17.719 23.25 1 96.62 97 LEU A N 1
ATOM 749 C CA . LEU A 1 97 ? -9.188 18.188 22.375 1 96.62 97 LEU A CA 1
ATOM 750 C C . LEU A 1 97 ? -10.516 17.531 22.719 1 96.62 97 LEU A C 1
ATOM 752 O O . LEU A 1 97 ? -10.539 16.391 23.188 1 96.62 97 LEU A O 1
ATOM 756 N N . SER A 1 98 ? -11.438 18.422 22.391 1 90.94 98 SER A N 1
ATOM 757 C CA . SER A 1 98 ? -12.773 17.844 22.359 1 90.94 98 SER A CA 1
ATOM 758 C C . SER A 1 98 ? -13.219 17.531 20.938 1 90.94 98 SER A C 1
ATOM 760 O O . SER A 1 98 ? -12.609 18 19.984 1 90.94 98 SER A O 1
ATOM 762 N N . GLY A 1 99 ? -13.961 16.547 20.688 1 91.5 99 GLY A N 1
ATOM 763 C CA . GLY A 1 99 ? -14.547 16.297 19.391 1 91.5 99 GLY A CA 1
ATOM 764 C C . GLY A 1 99 ? -13.781 15.266 18.578 1 91.5 99 GLY A C 1
ATOM 765 O O . GLY A 1 99 ? -13.914 15.211 17.344 1 91.5 99 GLY A O 1
ATOM 766 N N . VAL A 1 100 ? -12.836 14.633 19.25 1 96.69 100 VAL A N 1
ATOM 767 C CA . VAL A 1 100 ? -12.086 13.633 18.5 1 96.69 100 VAL A CA 1
ATOM 768 C C . VAL A 1 100 ? -12.664 12.242 18.781 1 96.69 100 VAL A C 1
ATOM 770 O O . VAL A 1 100 ? -12.227 11.258 18.188 1 96.69 100 VAL A O 1
ATOM 773 N N . TYR A 1 101 ? -13.57 12.234 19.703 1 97.06 101 TYR A N 1
ATOM 774 C CA . TYR A 1 101 ? -14.219 10.984 20.062 1 97.06 101 TYR A CA 1
ATOM 775 C C . TYR A 1 101 ? -15.734 11.148 20.156 1 97.06 101 TYR A C 1
ATOM 777 O O . TYR A 1 101 ? -16.219 12.078 20.812 1 97.06 101 TYR A O 1
ATOM 785 N N . TYR A 1 102 ? -16.438 10.234 19.531 1 97.12 102 TYR A N 1
ATOM 786 C CA . TYR A 1 102 ? -17.891 10.188 19.594 1 97.12 102 TYR A CA 1
ATOM 787 C C . TYR A 1 102 ? -18.375 8.789 19.938 1 97.12 102 TYR A C 1
ATOM 789 O O . TYR A 1 102 ? -18.219 7.848 19.156 1 97.12 102 TYR A O 1
ATOM 797 N N . SER A 1 103 ? -19.078 8.633 20.969 1 96.75 103 SER A N 1
ATOM 798 C CA . SER A 1 103 ? -19.469 7.34 21.531 1 96.75 103 SER A CA 1
ATOM 799 C C . SER A 1 103 ? -20.391 6.582 20.578 1 96.75 103 SER A C 1
ATOM 801 O O . SER A 1 103 ? -20.453 5.352 20.609 1 96.75 103 SER A O 1
ATOM 803 N N . GLU A 1 104 ? -21.078 7.254 19.734 1 96.44 104 GLU A N 1
ATOM 804 C CA . GLU A 1 104 ? -22 6.594 18.797 1 96.44 104 GLU A CA 1
ATOM 805 C C . GLU A 1 104 ? -21.234 5.656 17.859 1 96.44 104 GLU A C 1
ATOM 807 O O . GLU A 1 104 ? -21.828 4.723 17.297 1 96.44 104 GLU A O 1
ATOM 812 N N . VAL A 1 105 ? -19.984 5.871 17.688 1 97.62 105 VAL A N 1
ATOM 813 C CA . VAL A 1 105 ? -19.172 5.094 16.75 1 97.62 105 VAL A CA 1
ATOM 814 C C . VAL A 1 105 ? -18.812 3.748 17.375 1 97.62 105 VAL A C 1
ATOM 816 O O . VAL A 1 105 ? -18.359 2.834 16.688 1 97.62 105 VAL A O 1
ATOM 819 N N . GLU A 1 106 ? -19.031 3.545 18.641 1 95.44 106 GLU A N 1
ATOM 820 C CA . GLU A 1 106 ? -18.734 2.287 19.328 1 95.44 106 GLU A CA 1
ATOM 821 C C . GLU A 1 106 ? -19.75 1.206 18.938 1 95.44 106 GLU A C 1
ATOM 823 O O . GLU A 1 106 ? -19.453 0.013 19.047 1 95.44 106 GLU A O 1
ATOM 828 N N . GLU A 1 107 ? -20.938 1.555 18.562 1 92.88 107 GLU A N 1
ATOM 829 C CA . GLU A 1 107 ? -21.969 0.655 18.062 1 92.88 107 GLU A CA 1
ATOM 830 C C . GLU A 1 107 ? -22.406 1.044 16.656 1 92.88 107 GLU A C 1
ATOM 832 O O . GLU A 1 107 ? -23.547 1.486 16.453 1 92.88 107 GLU A O 1
ATOM 837 N N . PRO A 1 108 ? -21.531 0.754 15.742 1 95.44 108 PRO A N 1
ATOM 838 C CA . PRO A 1 108 ? -21.656 1.396 14.43 1 95.44 108 PRO A CA 1
ATOM 839 C C . PRO A 1 108 ? -22.547 0.613 13.469 1 95.44 108 PRO A C 1
ATOM 841 O O . PRO A 1 108 ? -22.844 1.085 12.367 1 95.44 108 PRO A O 1
ATOM 844 N N . PHE A 1 109 ? -23.094 -0.486 13.82 1 93.12 109 PHE A N 1
ATOM 845 C CA . PHE A 1 109 ? -23.609 -1.511 12.922 1 93.12 109 PHE A CA 1
ATOM 846 C C . PHE A 1 109 ? -24.734 -0.956 12.055 1 93.12 109 PHE A C 1
ATOM 848 O O . PHE A 1 109 ? -24.656 -0.997 10.828 1 93.12 109 PHE A O 1
ATOM 855 N N . ASP A 1 110 ? -25.734 -0.363 12.641 1 94.06 110 ASP A N 1
ATOM 856 C CA . ASP A 1 110 ? -26.891 0.13 11.898 1 94.06 110 ASP A CA 1
ATOM 857 C C . ASP A 1 110 ? -26.5 1.281 10.977 1 94.06 110 ASP A C 1
ATOM 859 O O . ASP A 1 110 ? -26.938 1.334 9.82 1 94.06 110 ASP A O 1
ATOM 863 N N . LYS A 1 111 ? -25.672 2.137 11.5 1 96.44 111 LYS A N 1
ATOM 864 C CA . LYS A 1 111 ? -25.312 3.318 10.727 1 96.44 111 LYS A CA 1
ATOM 865 C C . LYS A 1 111 ? -24.406 2.947 9.547 1 96.44 111 LYS A C 1
ATOM 867 O O . LYS A 1 111 ? -24.531 3.506 8.461 1 96.44 111 LYS A O 1
ATOM 872 N N . VAL A 1 112 ? -23.469 2.047 9.742 1 96.31 112 VAL A N 1
ATOM 873 C CA . VAL A 1 112 ? -22.594 1.604 8.664 1 96.31 112 VAL A CA 1
ATOM 874 C C . VAL A 1 112 ? -23.406 0.92 7.578 1 96.31 112 VAL A C 1
ATOM 876 O O . VAL A 1 112 ? -23.188 1.15 6.387 1 96.31 112 VAL A O 1
ATOM 879 N N . LYS A 1 113 ? -24.359 0.144 7.973 1 92.56 113 LYS A N 1
ATOM 880 C CA . LYS A 1 113 ? -25.25 -0.519 7.027 1 92.56 113 LYS A CA 1
ATOM 881 C C . LYS A 1 113 ? -26.078 0.499 6.246 1 92.56 113 LYS A C 1
ATOM 883 O O . LYS A 1 113 ? -26.281 0.346 5.039 1 92.56 113 LYS A O 1
ATOM 888 N N . GLU A 1 114 ? -26.562 1.439 6.969 1 95 114 GLU A N 1
ATOM 889 C CA . GLU A 1 114 ? -27.328 2.51 6.34 1 95 114 GLU A CA 1
ATOM 890 C C . GLU A 1 114 ? -26.516 3.207 5.254 1 95 114 GLU A C 1
ATOM 892 O O . GLU A 1 114 ? -27 3.414 4.141 1 95 114 GLU A O 1
ATOM 897 N N . TYR A 1 115 ? -25.25 3.602 5.594 1 96.38 115 TYR A N 1
ATOM 898 C CA . TYR A 1 115 ? -24.375 4.246 4.621 1 96.38 115 TYR A CA 1
ATOM 899 C C . TYR A 1 115 ? -24.188 3.375 3.387 1 96.38 115 TYR A C 1
ATOM 901 O O . TYR A 1 115 ? -24.297 3.857 2.256 1 96.38 115 TYR A O 1
ATOM 909 N N . ALA A 1 116 ? -24.031 2.105 3.592 1 93.38 116 ALA A N 1
ATOM 910 C CA . ALA A 1 116 ? -23.766 1.172 2.498 1 93.38 116 ALA A CA 1
ATOM 911 C C . ALA A 1 116 ? -25.016 0.994 1.628 1 93.38 116 ALA A C 1
ATOM 913 O O . ALA A 1 116 ? -24.922 0.96 0.399 1 93.38 116 ALA A O 1
ATOM 914 N N . SER A 1 117 ? -26.188 0.958 2.18 1 92.75 117 SER A N 1
ATOM 915 C CA . SER A 1 117 ? -27.422 0.653 1.467 1 92.75 117 SER A CA 1
ATOM 916 C C . SER A 1 117 ? -27.953 1.88 0.735 1 92.75 117 SER A C 1
ATOM 918 O O . SER A 1 117 ? -28.719 1.753 -0.222 1 92.75 117 SER A O 1
ATOM 920 N N . TYR A 1 118 ? -27.5 2.98 1.183 1 95.56 118 TYR A N 1
ATOM 921 C CA . TYR A 1 118 ? -28.031 4.227 0.655 1 95.56 118 TYR A CA 1
ATOM 922 C C . TYR A 1 118 ? -27.797 4.332 -0.847 1 95.56 118 TYR A C 1
ATOM 924 O O . TYR A 1 118 ? -28.641 4.871 -1.577 1 95.56 118 TYR A O 1
ATOM 932 N N . PHE A 1 119 ? -26.75 3.844 -1.349 1 94.38 119 PHE A N 1
ATOM 933 C CA . PHE A 1 119 ? -26.328 4.09 -2.723 1 94.38 119 PHE A CA 1
ATOM 934 C C . PHE A 1 119 ? -26.734 2.938 -3.631 1 94.38 119 PHE A C 1
ATOM 936 O O . PHE A 1 119 ? -26.531 2.992 -4.844 1 94.38 119 PHE A O 1
ATOM 943 N N . GLU A 1 120 ? -27.281 1.98 -3.027 1 88.56 120 GLU A N 1
ATOM 944 C CA . GLU A 1 120 ? -27.719 0.849 -3.836 1 88.56 120 GLU A CA 1
ATOM 945 C C . GLU A 1 120 ? -28.969 1.201 -4.645 1 88.56 120 GLU A C 1
ATOM 947 O O . GLU A 1 120 ? -29.906 1.774 -4.113 1 88.56 120 GLU A O 1
ATOM 952 N N . GLY A 1 121 ? -29.016 0.924 -5.934 1 83.12 121 GLY A N 1
ATOM 953 C CA . GLY A 1 121 ? -30.203 1.04 -6.77 1 83.12 121 GLY A CA 1
ATOM 954 C C . GLY A 1 121 ? -30.516 2.469 -7.176 1 83.12 121 GLY A C 1
ATOM 955 O O . GLY A 1 121 ? -31.672 2.826 -7.387 1 83.12 121 GLY A O 1
ATOM 956 N N . ILE A 1 122 ? -29.469 3.256 -7.156 1 85.69 122 ILE A N 1
ATOM 957 C CA . ILE A 1 122 ? -29.703 4.621 -7.613 1 85.69 122 ILE A CA 1
ATOM 958 C C . ILE A 1 122 ? -29.828 4.645 -9.133 1 85.69 122 ILE A C 1
ATOM 960 O O . ILE A 1 122 ? -28.969 4.129 -9.844 1 85.69 122 ILE A O 1
ATOM 964 N N . ASP A 1 123 ? -30.844 5.316 -9.57 1 81.5 123 ASP A N 1
ATOM 965 C CA . ASP A 1 123 ? -31.141 5.352 -11 1 81.5 123 ASP A CA 1
ATOM 966 C C . ASP A 1 123 ? -30.031 6.051 -11.773 1 81.5 123 ASP A C 1
ATOM 968 O O . ASP A 1 123 ? -29.484 7.059 -11.32 1 81.5 123 ASP A O 1
ATOM 972 N N . ASN A 1 124 ? -29.672 5.562 -12.938 1 79.88 124 ASN A N 1
ATOM 973 C CA . ASN A 1 124 ? -28.75 6.129 -13.914 1 79.88 124 ASN A CA 1
ATOM 974 C C . ASN A 1 124 ? -27.328 6.129 -13.398 1 79.88 124 ASN A C 1
ATOM 976 O O . ASN A 1 124 ? -26.453 6.805 -13.953 1 79.88 124 ASN A O 1
ATOM 980 N N . LEU A 1 125 ? -27.156 5.562 -12.234 1 87.69 125 LEU A N 1
ATOM 981 C CA . LEU A 1 125 ? -25.797 5.422 -11.703 1 87.69 125 LEU A CA 1
ATOM 982 C C . LEU A 1 125 ? -25.438 3.949 -11.508 1 87.69 125 LEU A C 1
ATOM 984 O O . LEU A 1 125 ? -26.094 3.248 -10.727 1 87.69 125 LEU A O 1
ATOM 988 N N . LYS A 1 126 ? -24.578 3.529 -12.258 1 89.88 126 LYS A N 1
ATOM 989 C CA . LYS A 1 126 ? -24.078 2.176 -12.055 1 89.88 126 LYS A CA 1
ATOM 990 C C . LYS A 1 126 ? -23.031 2.146 -10.953 1 89.88 126 LYS A C 1
ATOM 992 O O . LYS A 1 126 ? -21.891 2.572 -11.156 1 89.88 126 LYS A O 1
ATOM 997 N N . ILE A 1 127 ? -23.422 1.619 -9.828 1 92.88 127 ILE A N 1
ATOM 998 C CA . ILE A 1 127 ? -22.516 1.533 -8.688 1 92.88 127 ILE A CA 1
ATOM 999 C C . ILE A 1 127 ? -21.594 0.333 -8.852 1 92.88 127 ILE A C 1
ATOM 1001 O O . ILE A 1 127 ? -22.047 -0.799 -9.016 1 92.88 127 ILE A O 1
ATOM 1005 N N . ASN A 1 128 ? -20.281 0.648 -8.812 1 91.44 128 ASN A N 1
ATOM 1006 C CA . ASN A 1 128 ? -19.297 -0.418 -8.922 1 91.44 128 ASN A CA 1
ATOM 1007 C C . ASN A 1 128 ? -18.984 -1.036 -7.555 1 91.44 128 ASN A C 1
ATOM 1009 O O . ASN A 1 128 ? -18.938 -2.26 -7.422 1 91.44 128 ASN A O 1
ATOM 1013 N N . TYR A 1 129 ? -18.75 -0.254 -6.555 1 94.38 129 TYR A N 1
ATOM 1014 C CA . TYR A 1 129 ? -18.547 -0.742 -5.195 1 94.38 129 TYR A CA 1
ATOM 1015 C C . TYR A 1 129 ? -18.797 0.368 -4.18 1 94.38 129 TYR A C 1
ATOM 1017 O O . TYR A 1 129 ? -18.797 1.55 -4.531 1 94.38 129 TYR A O 1
ATOM 1025 N N . ILE A 1 130 ? -19.094 -0.009 -2.977 1 96.75 130 ILE A N 1
ATOM 1026 C CA . ILE A 1 130 ? -19.266 0.847 -1.811 1 96.75 130 ILE A CA 1
ATOM 1027 C C . ILE A 1 130 ? -18.422 0.33 -0.652 1 96.75 130 ILE A C 1
ATOM 1029 O O . ILE A 1 130 ? -18.422 -0.868 -0.358 1 96.75 130 ILE A O 1
ATOM 1033 N N . GLN A 1 131 ? -17.641 1.173 -0.057 1 97.31 131 GLN A N 1
ATOM 1034 C CA . GLN A 1 131 ? -16.844 0.836 1.123 1 97.31 131 GLN A CA 1
ATOM 1035 C C . GLN A 1 131 ? -17.188 1.754 2.293 1 97.31 131 GLN A C 1
ATOM 1037 O O . GLN A 1 131 ? -17.062 2.977 2.186 1 97.31 131 GLN A O 1
ATOM 1042 N N . THR A 1 132 ? -17.656 1.212 3.33 1 97.25 132 THR A N 1
ATOM 1043 C CA . THR A 1 132 ? -17.922 1.955 4.555 1 97.25 132 THR A CA 1
ATOM 1044 C C . THR A 1 132 ? -17.172 1.351 5.734 1 97.25 132 THR A C 1
ATOM 1046 O O . THR A 1 132 ? -17.109 0.128 5.875 1 97.25 132 THR A O 1
ATOM 1049 N N . ARG A 1 133 ? -16.594 2.217 6.531 1 96.69 133 ARG A N 1
ATOM 1050 C CA . ARG A 1 133 ? -15.828 1.756 7.68 1 96.69 133 ARG A CA 1
ATOM 1051 C C . ARG A 1 133 ? -15.969 2.717 8.859 1 96.69 133 ARG A C 1
ATOM 1053 O O . ARG A 1 133 ? -16.203 3.912 8.664 1 96.69 133 ARG A O 1
ATOM 1060 N N . SER A 1 134 ? -16.016 2.174 9.977 1 97.94 134 SER A N 1
ATOM 1061 C CA . SER A 1 134 ? -15.93 2.93 11.227 1 97.94 134 SER A CA 1
ATOM 1062 C C . SER A 1 134 ? -14.914 2.309 12.18 1 97.94 134 SER A C 1
ATOM 1064 O O . SER A 1 134 ? -14.633 1.11 12.102 1 97.94 134 SER A O 1
ATOM 1066 N N . GLU A 1 135 ? -14.336 3.127 13 1 97.69 135 GLU A N 1
ATOM 1067 C CA . GLU A 1 135 ? -13.32 2.654 13.938 1 97.69 135 GLU A CA 1
ATOM 1068 C C . GLU A 1 135 ? -13.305 3.504 15.203 1 97.69 135 GLU A C 1
ATOM 1070 O O . GLU A 1 135 ? -13.461 4.723 15.141 1 97.69 135 GLU A O 1
ATOM 1075 N N . SER A 1 136 ? -13.234 2.902 16.281 1 97.94 136 SER A N 1
ATOM 1076 C CA . SER A 1 136 ? -12.883 3.518 17.562 1 97.94 136 SER A CA 1
ATOM 1077 C C . SER A 1 136 ? -11.539 3.002 18.078 1 97.94 136 SER A C 1
ATOM 1079 O O . SER A 1 136 ? -11.234 1.816 17.938 1 97.94 136 SER A O 1
ATOM 1081 N N . PHE A 1 137 ? -10.703 3.932 18.562 1 96.06 137 PHE A N 1
ATOM 1082 C CA . PHE A 1 137 ? -9.406 3.434 19.016 1 96.06 137 PHE A CA 1
ATOM 1083 C C . PHE A 1 137 ? -8.852 4.293 20.141 1 96.06 137 PHE A C 1
ATOM 1085 O O . PHE A 1 137 ? -9.266 5.441 20.312 1 96.06 137 PHE A O 1
ATOM 1092 N N . MET A 1 138 ? -8.078 3.678 20.953 1 97.5 138 MET A N 1
ATOM 1093 C CA . MET A 1 138 ? -7.34 4.301 22.047 1 97.5 138 MET A CA 1
ATOM 1094 C C . MET A 1 138 ? -5.844 4.324 21.75 1 97.5 138 MET A C 1
ATOM 1096 O O . MET A 1 138 ? -5.254 3.297 21.422 1 97.5 138 MET A O 1
ATOM 1100 N N . VAL A 1 139 ? -5.281 5.504 21.797 1 97.12 139 VAL A N 1
ATOM 1101 C CA . VAL A 1 139 ? -3.84 5.676 21.641 1 97.12 139 VAL A CA 1
ATOM 1102 C C . VAL A 1 139 ? -3.223 6.105 22.969 1 97.12 139 VAL A C 1
ATOM 1104 O O . VAL A 1 139 ? -3.723 7.027 23.625 1 97.12 139 VAL A O 1
ATOM 1107 N N . LYS A 1 140 ? -2.168 5.438 23.359 1 97.62 140 LYS A N 1
ATOM 1108 C CA . LYS A 1 140 ? -1.464 5.758 24.594 1 97.62 140 LYS A CA 1
ATOM 1109 C C . LYS A 1 140 ? 0.045 5.805 24.375 1 97.62 140 LYS A C 1
ATOM 1111 O O . LYS A 1 140 ? 0.603 4.953 23.672 1 97.62 140 LYS A O 1
ATOM 1116 N N . VAL A 1 141 ? 0.678 6.828 24.844 1 98.19 141 VAL A N 1
ATOM 1117 C CA . VAL A 1 141 ? 2.131 6.957 24.812 1 98.19 141 VAL A CA 1
ATOM 1118 C C . VAL A 1 141 ? 2.666 7.211 26.219 1 98.19 141 VAL A C 1
ATOM 1120 O O . VAL A 1 141 ? 2.219 8.133 26.906 1 98.19 141 VAL A O 1
ATOM 1123 N N . VAL A 1 142 ? 3.604 6.375 26.641 1 98.56 142 VAL A N 1
ATOM 1124 C CA . VAL A 1 142 ? 4.293 6.574 27.906 1 98.56 142 VAL A CA 1
ATOM 1125 C C . VAL A 1 142 ? 5.797 6.418 27.703 1 98.56 142 VAL A C 1
ATOM 1127 O O . VAL A 1 142 ? 6.242 5.648 26.859 1 98.56 142 VAL A O 1
ATOM 1130 N N . SER A 1 143 ? 6.574 7.16 28.484 1 98.62 143 SER A N 1
ATOM 1131 C CA . SER A 1 143 ? 8.023 7.059 28.328 1 98.62 143 SER A CA 1
ATOM 1132 C C . SER A 1 143 ? 8.734 7.277 29.656 1 98.62 143 SER A C 1
ATOM 1134 O O . SER A 1 143 ? 8.141 7.793 30.609 1 98.62 143 SER A O 1
ATOM 1136 N N . THR A 1 144 ? 9.969 6.844 29.672 1 98.62 144 THR A N 1
ATOM 1137 C CA . THR A 1 144 ? 10.828 7.035 30.844 1 98.62 144 THR A CA 1
ATOM 1138 C C . THR A 1 144 ? 11.117 8.516 31.062 1 98.62 144 THR A C 1
ATOM 1140 O O . THR A 1 144 ? 11.57 8.906 32.125 1 98.62 144 THR A O 1
ATOM 1143 N N . GLU A 1 145 ? 10.844 9.352 30.062 1 98.5 145 GLU A N 1
ATOM 1144 C CA . GLU A 1 145 ? 11.195 10.766 30.125 1 98.5 145 GLU A CA 1
ATOM 1145 C C . GLU A 1 145 ? 10.016 11.617 30.578 1 98.5 145 GLU A C 1
ATOM 1147 O O . GLU A 1 145 ? 10.062 12.844 30.531 1 98.5 145 GLU A O 1
ATOM 1152 N N . GLY A 1 146 ? 8.953 10.969 30.891 1 98.31 146 GLY A N 1
ATOM 1153 C CA . GLY A 1 146 ? 7.879 11.695 31.547 1 98.31 146 GLY A CA 1
ATOM 1154 C C . GLY A 1 146 ? 6.637 11.828 30.688 1 98.31 146 GLY A C 1
ATOM 1155 O O . GLY A 1 146 ? 5.617 12.352 31.141 1 98.31 146 GLY A O 1
ATOM 1156 N N . VAL A 1 147 ? 6.602 11.359 29.484 1 98.81 147 VAL A N 1
ATOM 1157 C CA . VAL A 1 147 ? 5.398 11.352 28.672 1 98.81 147 VAL A CA 1
ATOM 1158 C C . VAL A 1 147 ? 4.398 10.336 29.219 1 98.81 147 VAL A C 1
ATOM 1160 O O . VAL A 1 147 ? 4.766 9.203 29.531 1 98.81 147 VAL A O 1
ATOM 1163 N N . ASP A 1 148 ? 3.229 10.688 29.438 1 98.69 148 ASP A N 1
ATOM 1164 C CA . ASP A 1 148 ? 2.113 9.844 29.844 1 98.69 148 ASP A CA 1
ATOM 1165 C C . ASP A 1 148 ? 0.781 10.414 29.375 1 98.69 148 ASP A C 1
ATOM 1167 O O . ASP A 1 148 ? 0.149 11.203 30.078 1 98.69 148 ASP A O 1
ATOM 1171 N N . VAL A 1 149 ? 0.427 10.016 28.156 1 98.75 149 VAL A N 1
ATOM 1172 C CA . VAL A 1 149 ? -0.761 10.586 27.531 1 98.75 149 VAL A CA 1
ATOM 1173 C C . VAL A 1 149 ? -1.587 9.477 26.891 1 98.75 149 VAL A C 1
ATOM 1175 O O . VAL A 1 149 ? -1.045 8.445 26.484 1 98.75 149 VAL A O 1
ATOM 1178 N N . GLN A 1 150 ? -2.83 9.594 26.828 1 98.31 150 GLN A N 1
ATOM 1179 C CA . GLN A 1 150 ? -3.744 8.688 26.156 1 98.31 150 GLN A CA 1
ATOM 1180 C C . GLN A 1 150 ? -4.988 9.422 25.656 1 98.31 150 GLN A C 1
ATOM 1182 O O . GLN A 1 150 ? -5.398 10.422 26.25 1 98.31 150 GLN A O 1
ATOM 1187 N N . GLU A 1 151 ? -5.551 9.008 24.594 1 97.88 151 GLU A N 1
ATOM 1188 C CA . GLU A 1 151 ? -6.707 9.648 23.969 1 97.88 151 GLU A CA 1
ATOM 1189 C C . GLU A 1 151 ? -7.527 8.641 23.172 1 97.88 151 GLU A C 1
ATOM 1191 O O . GLU A 1 151 ? -6.965 7.805 22.453 1 97.88 151 GLU A O 1
ATOM 1196 N N . ARG A 1 152 ? -8.859 8.695 23.359 1 97.5 152 ARG A N 1
ATOM 1197 C CA . ARG A 1 152 ? -9.773 7.934 22.516 1 97.5 152 ARG A CA 1
ATOM 1198 C C . ARG A 1 152 ? -10.172 8.734 21.281 1 97.5 152 ARG A C 1
ATOM 1200 O O . ARG A 1 152 ? -10.406 9.945 21.359 1 97.5 152 ARG A O 1
ATOM 1207 N N . ARG A 1 153 ? -10.219 8.062 20.156 1 97.19 153 ARG A N 1
ATOM 1208 C CA . ARG A 1 153 ? -10.555 8.695 18.891 1 97.19 153 ARG A CA 1
ATOM 1209 C C . ARG A 1 153 ? -11.523 7.828 18.078 1 97.19 153 ARG A C 1
ATOM 1211 O O . ARG A 1 153 ? -11.633 6.625 18.328 1 97.19 153 ARG A O 1
ATOM 1218 N N . THR A 1 154 ? -12.281 8.469 17.266 1 97.81 154 THR A N 1
ATOM 1219 C CA . THR A 1 154 ? -13.172 7.738 16.359 1 97.81 154 THR A CA 1
ATOM 1220 C C . THR A 1 154 ? -12.969 8.188 14.914 1 97.81 154 THR A C 1
ATOM 1222 O O . THR A 1 154 ? -12.414 9.266 14.664 1 97.81 154 THR A O 1
ATOM 1225 N N . PHE A 1 155 ? -13.328 7.371 13.984 1 97.31 155 PHE A N 1
ATOM 1226 C CA . PHE A 1 155 ? -13.18 7.594 12.555 1 97.31 155 PHE A CA 1
ATOM 1227 C C . PHE A 1 155 ? -14.297 6.898 11.781 1 97.31 155 PHE A C 1
ATOM 1229 O O . PHE A 1 155 ? -14.688 5.781 12.125 1 97.31 155 PHE A O 1
ATOM 1236 N N . VAL A 1 156 ? -14.859 7.602 10.828 1 97.75 156 VAL A N 1
ATOM 1237 C CA . VAL A 1 156 ? -15.859 7.066 9.914 1 97.75 156 VAL A CA 1
ATOM 1238 C C . VAL A 1 156 ? -15.484 7.422 8.477 1 97.75 156 VAL A C 1
ATOM 1240 O O . VAL A 1 156 ? -15.039 8.539 8.203 1 97.75 156 VAL A O 1
ATOM 1243 N N . SER A 1 157 ? -15.617 6.48 7.586 1 97.81 157 SER A N 1
ATOM 1244 C CA . SER A 1 157 ? -15.305 6.746 6.184 1 97.81 157 SER A CA 1
ATOM 1245 C C . SER A 1 157 ? -16.328 6.082 5.258 1 97.81 157 SER A C 1
ATOM 1247 O O . SER A 1 157 ? -16.891 5.039 5.594 1 97.81 157 SER A O 1
ATOM 1249 N N . LEU A 1 158 ? -16.578 6.738 4.156 1 98.06 158 LEU A N 1
ATOM 1250 C CA . LEU A 1 158 ? -17.406 6.262 3.059 1 98.06 158 LEU A CA 1
ATOM 1251 C C . LEU A 1 158 ? -16.703 6.465 1.718 1 98.06 158 LEU A C 1
ATOM 1253 O O . LEU A 1 158 ? -16.125 7.52 1.469 1 98.06 158 LEU A O 1
ATOM 1257 N N . GLY A 1 159 ? -16.641 5.414 0.952 1 97.38 159 GLY A N 1
ATOM 1258 C CA . GLY A 1 159 ? -16.188 5.484 -0.43 1 97.38 159 GLY A CA 1
ATOM 1259 C C . GLY A 1 159 ? -17.156 4.836 -1.403 1 97.38 159 GLY A C 1
ATOM 1260 O O . GLY A 1 159 ? -17.688 3.752 -1.137 1 97.38 159 GLY A O 1
ATOM 1261 N N . VAL A 1 160 ? -17.453 5.535 -2.527 1 96.94 160 VAL A N 1
ATOM 1262 C CA . VAL A 1 160 ? -18.375 5.012 -3.539 1 96.94 160 VAL A CA 1
ATOM 1263 C C . VAL A 1 160 ? -17.766 5.203 -4.93 1 96.94 160 VAL A C 1
ATOM 1265 O O . VAL A 1 160 ? -17.328 6.301 -5.27 1 96.94 160 VAL A O 1
ATOM 1268 N N . ALA A 1 161 ? -17.703 4.137 -5.664 1 95.38 161 ALA A N 1
ATOM 1269 C CA . ALA A 1 161 ? -17.266 4.164 -7.059 1 95.38 161 ALA A CA 1
ATOM 1270 C C . ALA A 1 161 ? -18.438 3.9 -8 1 95.38 161 ALA A C 1
ATOM 1272 O O . ALA A 1 161 ? -19.25 2.996 -7.762 1 95.38 161 ALA A O 1
ATOM 1273 N N . ALA A 1 162 ? -18.531 4.746 -9.094 1 93.31 162 ALA A N 1
ATOM 1274 C CA . ALA A 1 162 ? -19.672 4.609 -10.008 1 93.31 162 ALA A CA 1
ATOM 1275 C C . ALA A 1 162 ? -19.281 5.02 -11.422 1 93.31 162 ALA A C 1
ATOM 1277 O O . ALA A 1 162 ? -18.25 5.688 -11.625 1 93.31 162 ALA A O 1
ATOM 1278 N N . ASN A 1 163 ? -20 4.531 -12.391 1 90.19 163 ASN A N 1
ATOM 1279 C CA . ASN A 1 163 ? -19.938 4.957 -13.789 1 90.19 163 ASN A CA 1
ATOM 1280 C C . ASN A 1 163 ? -21.328 5.066 -14.406 1 90.19 163 ASN A C 1
ATOM 1282 O O . ASN A 1 163 ? -22.328 4.797 -13.75 1 90.19 163 ASN A O 1
ATOM 1286 N N . THR A 1 164 ? -21.344 5.645 -15.602 1 84.38 164 THR A N 1
ATOM 1287 C CA . THR A 1 164 ? -22.578 5.668 -16.359 1 84.38 164 THR A CA 1
ATOM 1288 C C . THR A 1 164 ? -22.484 4.766 -17.594 1 84.38 164 THR A C 1
ATOM 1290 O O . THR A 1 164 ? -21.391 4.559 -18.125 1 84.38 164 THR A O 1
ATOM 1293 N N . VAL A 1 165 ? -23.562 4.148 -17.875 1 77.69 165 VAL A N 1
ATOM 1294 C CA . VAL A 1 165 ? -23.641 3.305 -19.062 1 77.69 165 VAL A CA 1
ATOM 1295 C C . VAL A 1 165 ? -24.641 3.908 -20.047 1 77.69 165 VAL A C 1
ATOM 1297 O O . VAL A 1 165 ? -25.797 4.152 -19.703 1 77.69 165 VAL A O 1
ATOM 1300 N N . SER A 1 166 ? -24.125 4.41 -21.078 1 73.81 166 SER A N 1
ATOM 1301 C CA . SER A 1 166 ? -24.969 4.871 -22.172 1 73.81 166 SER A CA 1
ATOM 1302 C C . SER A 1 166 ? -24.781 4.023 -23.422 1 73.81 166 SER A C 1
ATOM 1304 O O . SER A 1 166 ? -23.828 4.219 -24.172 1 73.81 166 SER A O 1
ATOM 1306 N N . GLY A 1 167 ? -25.75 3.215 -23.719 1 68 167 GLY A N 1
ATOM 1307 C CA . GLY A 1 167 ? -25.562 2.291 -24.828 1 68 167 GLY A CA 1
ATOM 1308 C C . GLY A 1 167 ? -24.391 1.34 -24.625 1 68 167 GLY A C 1
ATOM 1309 O O . GLY A 1 167 ? -24.359 0.601 -23.641 1 68 167 GLY A O 1
ATOM 1310 N N . SER A 1 168 ? -23.438 1.456 -25.547 1 67.19 168 SER A N 1
ATOM 1311 C CA . SER A 1 168 ? -22.281 0.572 -25.5 1 67.19 168 SER A CA 1
ATOM 1312 C C . SER A 1 168 ? -21.094 1.257 -24.828 1 67.19 168 SER A C 1
ATOM 1314 O O . SER A 1 168 ? -20.062 0.629 -24.594 1 67.19 168 SER A O 1
ATOM 1316 N N . GLU A 1 169 ? -21.406 2.51 -24.438 1 70.38 169 GLU A N 1
ATOM 1317 C CA . GLU A 1 169 ? -20.281 3.262 -23.891 1 70.38 169 GLU A CA 1
ATOM 1318 C C . GLU A 1 169 ? -20.328 3.326 -22.375 1 70.38 169 GLU A C 1
ATOM 1320 O O . GLU A 1 169 ? -21.406 3.475 -21.781 1 70.38 169 GLU A O 1
ATOM 1325 N N . VAL A 1 170 ? -19.25 2.908 -21.75 1 73.62 170 VAL A N 1
ATOM 1326 C CA . VAL A 1 170 ? -19.094 3.014 -20.312 1 73.62 170 VAL A CA 1
ATOM 1327 C C . VAL A 1 170 ? -18.156 4.176 -19.984 1 73.62 170 VAL A C 1
ATOM 1329 O O . VAL A 1 170 ? -17.078 4.301 -20.562 1 73.62 170 VAL A O 1
ATOM 1332 N N . SER A 1 171 ? -18.656 5.07 -19.172 1 77.19 171 SER A N 1
ATOM 1333 C CA . SER A 1 171 ? -17.828 6.191 -18.734 1 77.19 171 SER A CA 1
ATOM 1334 C C . SER A 1 171 ? -16.688 5.727 -17.844 1 77.19 171 SER A C 1
ATOM 1336 O O . SER A 1 171 ? -16.703 4.598 -17.344 1 77.19 171 SER A O 1
ATOM 1338 N N . PRO A 1 172 ? -15.68 6.605 -17.641 1 79.19 172 PRO A N 1
ATOM 1339 C CA . PRO A 1 172 ? -14.688 6.297 -16.609 1 79.19 172 PRO A CA 1
ATOM 1340 C C . PRO A 1 172 ? -15.305 6.199 -15.211 1 79.19 172 PRO A C 1
ATOM 1342 O O . PRO A 1 172 ? -16.375 6.766 -14.961 1 79.19 172 PRO A O 1
ATOM 1345 N N . GLU A 1 173 ? -14.656 5.406 -14.391 1 86.88 173 GLU A N 1
ATOM 1346 C CA . GLU A 1 173 ? -15.102 5.285 -13.008 1 86.88 173 GLU A CA 1
ATOM 1347 C C . GLU A 1 173 ? -14.836 6.566 -12.227 1 86.88 173 GLU A C 1
ATOM 1349 O O . GLU A 1 173 ? -13.75 7.145 -12.328 1 86.88 173 GLU A O 1
ATOM 1354 N N . VAL A 1 174 ? -15.844 7.039 -11.578 1 92.19 174 VAL A N 1
ATOM 1355 C CA . VAL A 1 174 ? -15.727 8.164 -10.664 1 92.19 174 VAL A CA 1
ATOM 1356 C C . VAL A 1 174 ? -15.766 7.66 -9.219 1 92.19 174 VAL A C 1
ATOM 1358 O O . VAL A 1 174 ? -16.625 6.844 -8.867 1 92.19 174 VAL A O 1
ATOM 1361 N N . PHE A 1 175 ? -14.859 8.078 -8.453 1 93.62 175 PHE A N 1
ATOM 1362 C CA . PHE A 1 175 ? -14.773 7.676 -7.055 1 93.62 175 PHE A CA 1
ATOM 1363 C C . PHE A 1 175 ? -14.898 8.883 -6.137 1 93.62 175 PHE A C 1
ATOM 1365 O O . PHE A 1 175 ? -14.195 9.883 -6.309 1 93.62 175 PHE A O 1
ATOM 1372 N N . GLU A 1 176 ? -15.812 8.797 -5.188 1 95.31 176 GLU A N 1
ATOM 1373 C CA . GLU A 1 176 ? -15.984 9.828 -4.168 1 95.31 176 GLU A CA 1
ATOM 1374 C C . GLU A 1 176 ? -15.812 9.25 -2.766 1 95.31 176 GLU A C 1
ATOM 1376 O O . GLU A 1 176 ? -16.328 8.164 -2.471 1 95.31 176 GLU A O 1
ATOM 1381 N N . SER A 1 177 ? -15.07 9.953 -1.964 1 95.56 177 SER A N 1
ATOM 1382 C CA . SER A 1 177 ? -14.891 9.539 -0.578 1 95.56 177 SER A CA 1
ATOM 1383 C C . SER A 1 177 ? -15.117 10.695 0.385 1 95.56 177 SER A C 1
ATOM 1385 O O . SER A 1 177 ? -14.891 11.852 0.034 1 95.56 177 SER A O 1
ATOM 1387 N N . ARG A 1 178 ? -15.656 10.367 1.547 1 96.38 178 ARG A N 1
ATOM 1388 C CA . ARG A 1 178 ? -15.812 11.281 2.674 1 96.38 178 ARG A CA 1
ATOM 1389 C C . ARG A 1 178 ? -15.375 10.617 3.979 1 96.38 178 ARG A C 1
ATOM 1391 O O . ARG A 1 178 ? -15.578 9.422 4.172 1 96.38 178 ARG A O 1
ATOM 1398 N N . GLU A 1 179 ? -14.781 11.406 4.812 1 96.44 179 GLU A N 1
ATOM 1399 C CA . GLU A 1 179 ? -14.375 10.953 6.141 1 96.44 179 GLU A CA 1
ATOM 1400 C C . GLU A 1 179 ? -14.875 11.906 7.223 1 96.44 179 GLU A C 1
ATOM 1402 O O . GLU A 1 179 ? -15.055 13.102 6.973 1 96.44 179 GLU A O 1
ATOM 1407 N N . SER A 1 180 ? -15.031 11.336 8.391 1 96.25 180 SER A N 1
ATOM 1408 C CA . SER A 1 180 ? -15.445 12.109 9.555 1 96.25 180 SER A CA 1
ATOM 1409 C C . SER A 1 180 ? -15.07 11.398 10.852 1 96.25 180 SER A C 1
ATOM 1411 O O . SER A 1 180 ? -14.523 10.297 10.828 1 96.25 180 SER A O 1
ATOM 1413 N N . ARG A 1 181 ? -15.305 12.141 11.969 1 96.62 181 ARG A N 1
ATOM 1414 C CA . ARG A 1 181 ? -15.125 11.555 13.289 1 96.62 181 ARG A CA 1
ATOM 1415 C C . ARG A 1 181 ? -16.406 10.898 13.781 1 96.62 181 ARG A C 1
ATOM 1417 O O . ARG A 1 181 ? -16.391 10.133 14.742 1 96.62 181 ARG A O 1
ATOM 1424 N N . ARG A 1 182 ? -17.469 11.117 13.094 1 96.75 182 ARG A N 1
ATOM 1425 C CA . ARG A 1 182 ? -18.766 10.594 13.492 1 96.75 182 ARG A CA 1
ATOM 1426 C C . ARG A 1 182 ? -19.656 10.344 12.273 1 96.75 182 ARG A C 1
ATOM 1428 O O . ARG A 1 182 ? -19.234 10.594 11.133 1 96.75 182 ARG A O 1
ATOM 1435 N N . PHE A 1 183 ? -20.891 9.82 12.555 1 97.25 183 PHE A N 1
ATOM 1436 C CA . PHE A 1 183 ? -21.797 9.5 11.461 1 97.25 183 PHE A CA 1
ATOM 1437 C C . PHE A 1 183 ? -22.594 10.727 11.031 1 97.25 183 PHE A C 1
ATOM 1439 O O . PHE A 1 183 ? -23.812 10.766 11.172 1 97.25 183 PHE A O 1
ATOM 1446 N N . ASP A 1 184 ? -21.859 11.711 10.391 1 96.25 184 ASP A N 1
ATOM 1447 C CA . ASP A 1 184 ? -22.516 12.93 9.945 1 96.25 184 ASP A CA 1
ATOM 1448 C C . ASP A 1 184 ? -22.203 13.227 8.484 1 96.25 184 ASP A C 1
ATOM 1450 O O . ASP A 1 184 ? -22.359 14.352 8.016 1 96.25 184 ASP A O 1
ATOM 1454 N N . ILE A 1 185 ? -21.734 12.227 7.762 1 96.5 185 ILE A N 1
ATOM 1455 C CA . ILE A 1 185 ? -21.453 12.398 6.34 1 96.5 185 ILE A CA 1
ATOM 1456 C C . ILE A 1 185 ? -22.75 12.672 5.586 1 96.5 185 ILE A C 1
ATOM 1458 O O . ILE A 1 185 ? -23.766 11.992 5.801 1 96.5 185 ILE A O 1
ATOM 1462 N N . ASP A 1 186 ? -22.75 13.664 4.766 1 96.69 186 ASP A N 1
ATOM 1463 C CA . ASP A 1 186 ? -23.906 14.023 3.955 1 96.69 186 ASP A CA 1
ATOM 1464 C C . ASP A 1 186 ? -24.031 13.117 2.732 1 96.69 186 ASP A C 1
ATOM 1466 O O . ASP A 1 186 ? -23.422 13.391 1.691 1 96.69 186 ASP A O 1
ATOM 1470 N N . LEU A 1 187 ? -24.891 12.094 2.822 1 97.56 187 LEU A N 1
ATOM 1471 C CA . LEU A 1 187 ? -25.016 11.07 1.785 1 97.56 187 LEU A CA 1
ATOM 1472 C C . LEU A 1 187 ? -25.625 11.656 0.516 1 97.56 187 LEU A C 1
ATOM 1474 O O . LEU A 1 187 ? -25.25 11.273 -0.593 1 97.56 187 LEU A O 1
ATOM 1478 N N . ASP A 1 188 ? -26.484 12.594 0.667 1 97 188 ASP A N 1
ATOM 1479 C CA . ASP A 1 188 ? -27.109 13.242 -0.485 1 97 188 ASP A CA 1
ATOM 1480 C C . ASP A 1 188 ? -26.078 14.039 -1.289 1 97 188 ASP A C 1
ATOM 1482 O O . ASP A 1 188 ? -26.109 14.023 -2.521 1 97 188 ASP A O 1
ATOM 1486 N N . GLU A 1 189 ? -25.25 14.672 -0.554 1 96.19 189 GLU A N 1
ATOM 1487 C CA . GLU A 1 189 ? -24.219 15.43 -1.233 1 96.19 189 GLU A CA 1
ATOM 1488 C C . GLU A 1 189 ? -23.297 14.516 -2.045 1 96.19 189 GLU A C 1
ATOM 1490 O O . GLU A 1 189 ? -22.938 14.836 -3.176 1 96.19 189 GLU A O 1
ATOM 1495 N N . VAL A 1 190 ? -22.938 13.359 -1.521 1 96.19 190 VAL A N 1
ATOM 1496 C CA . VAL A 1 190 ? -22.094 12.391 -2.215 1 96.19 190 VAL A CA 1
ATOM 1497 C C . VAL A 1 190 ? -22.812 11.891 -3.467 1 96.19 190 VAL A C 1
ATOM 1499 O O . VAL A 1 190 ? -22.219 11.836 -4.547 1 96.19 190 VAL A O 1
ATOM 1502 N N . LYS A 1 191 ? -24.062 11.578 -3.289 1 95.94 191 LYS A N 1
ATOM 1503 C CA . LYS A 1 191 ? -24.875 11.086 -4.398 1 95.94 191 LYS A CA 1
ATOM 1504 C C . LYS A 1 191 ? -24.938 12.102 -5.531 1 95.94 191 LYS A C 1
ATOM 1506 O O . LYS A 1 191 ? -24.719 11.758 -6.695 1 95.94 191 LYS A O 1
ATOM 1511 N N . GLU A 1 192 ? -25.188 13.312 -5.203 1 95.44 192 GLU A N 1
ATOM 1512 C CA . GLU A 1 192 ? -25.312 14.359 -6.215 1 95.44 192 GLU A CA 1
ATOM 1513 C C . GLU A 1 192 ? -23.969 14.617 -6.906 1 95.44 192 GLU A C 1
ATOM 1515 O O . GLU A 1 192 ? -23.938 14.852 -8.117 1 95.44 192 GLU A O 1
ATOM 1520 N N . THR A 1 193 ? -22.938 14.578 -6.137 1 94.12 193 THR A N 1
ATOM 1521 C CA . THR A 1 193 ? -21.609 14.758 -6.699 1 94.12 193 THR A CA 1
ATOM 1522 C C . THR A 1 193 ? -21.281 13.641 -7.688 1 94.12 193 THR A C 1
ATOM 1524 O O . THR A 1 193 ? -20.766 13.898 -8.773 1 94.12 193 THR A O 1
ATOM 1527 N N . LEU A 1 194 ? -21.578 12.414 -7.332 1 95.19 194 LEU A N 1
ATOM 1528 C CA . LEU A 1 194 ? -21.359 11.266 -8.203 1 95.19 194 LEU A CA 1
ATOM 1529 C C . LEU A 1 194 ? -22.156 11.406 -9.5 1 95.19 194 LEU A C 1
ATOM 1531 O O . LEU A 1 194 ? -21.609 11.195 -10.586 1 95.19 194 LEU A O 1
ATOM 1535 N N . LYS A 1 195 ? -23.422 11.797 -9.359 1 93.38 195 LYS A N 1
ATOM 1536 C CA . LYS A 1 195 ? -24.266 11.977 -10.531 1 93.38 195 LYS A CA 1
ATOM 1537 C C . LYS A 1 195 ? -23.688 13.039 -11.469 1 93.38 195 LYS A C 1
ATOM 1539 O O . LYS A 1 195 ? -23.609 12.828 -12.68 1 93.38 195 LYS A O 1
ATOM 1544 N N . GLU A 1 196 ? -23.312 14.094 -10.898 1 92.5 196 GLU A N 1
ATOM 1545 C CA . GLU A 1 196 ? -22.781 15.211 -11.672 1 92.5 196 GLU A CA 1
ATOM 1546 C C . GLU A 1 196 ? -21.516 14.797 -12.43 1 92.5 196 GLU A C 1
ATOM 1548 O O . GLU A 1 196 ? -21.438 14.992 -13.648 1 92.5 196 GLU A O 1
ATOM 1553 N N . LYS A 1 197 ? -20.594 14.234 -11.773 1 93.56 197 LYS A N 1
ATOM 1554 C CA . LYS A 1 197 ? -19.312 13.906 -12.383 1 93.56 197 LYS A CA 1
ATOM 1555 C C . LYS A 1 197 ? -19.453 12.789 -13.406 1 93.56 197 LYS A C 1
ATOM 1557 O O . LYS A 1 197 ? -18.766 12.789 -14.438 1 93.56 197 LYS A O 1
ATOM 1562 N N . THR A 1 198 ? -20.297 11.836 -13.102 1 92.56 198 THR A N 1
ATOM 1563 C CA . THR A 1 198 ? -20.5 10.75 -14.055 1 92.56 198 THR A CA 1
ATOM 1564 C C . THR A 1 198 ? -21.172 11.266 -15.32 1 92.56 198 THR A C 1
ATOM 1566 O O . THR A 1 198 ? -20.875 10.812 -16.422 1 92.56 198 THR A O 1
ATOM 1569 N N . GLU A 1 199 ? -22.078 12.156 -15.164 1 90.62 199 GLU A N 1
ATOM 1570 C CA . GLU A 1 199 ? -22.719 12.766 -16.328 1 90.62 199 GLU A CA 1
ATOM 1571 C C . GLU A 1 199 ? -21.719 13.523 -17.172 1 90.62 199 GLU A C 1
ATOM 1573 O O . GLU A 1 199 ? -21.703 13.391 -18.406 1 90.62 199 GLU A O 1
ATOM 1578 N N . ILE A 1 200 ? -20.875 14.25 -16.578 1 91.69 200 ILE A N 1
ATOM 1579 C CA . ILE A 1 200 ? -19.891 15.047 -17.281 1 91.69 200 ILE A CA 1
ATOM 1580 C C . ILE A 1 200 ? -18.938 14.125 -18.047 1 91.69 200 ILE A C 1
ATOM 1582 O O . ILE A 1 200 ? -18.609 14.391 -19.203 1 91.69 200 ILE A O 1
ATOM 1586 N N . THR A 1 201 ? -18.547 13.07 -17.422 1 88.88 201 THR A N 1
ATOM 1587 C CA . THR A 1 201 ? -17.5 12.227 -17.984 1 88.88 201 THR A CA 1
ATOM 1588 C C . THR A 1 201 ? -18.078 11.211 -18.969 1 88.88 201 THR A C 1
ATOM 1590 O O . THR A 1 201 ? -17.344 10.531 -19.672 1 88.88 201 THR A O 1
ATOM 1593 N N . SER A 1 202 ? -19.406 11.117 -19.016 1 87.19 202 SER A N 1
ATOM 1594 C CA . SER A 1 202 ? -20.047 10.195 -19.938 1 87.19 202 SER A CA 1
ATOM 1595 C C . SER A 1 202 ? -19.812 10.602 -21.391 1 87.19 202 SER A C 1
ATOM 1597 O O . SER A 1 202 ? -19.906 9.773 -22.297 1 87.19 202 SER A O 1
ATOM 1599 N N . ASN A 1 203 ? -19.562 11.812 -21.594 1 84 203 ASN A N 1
ATOM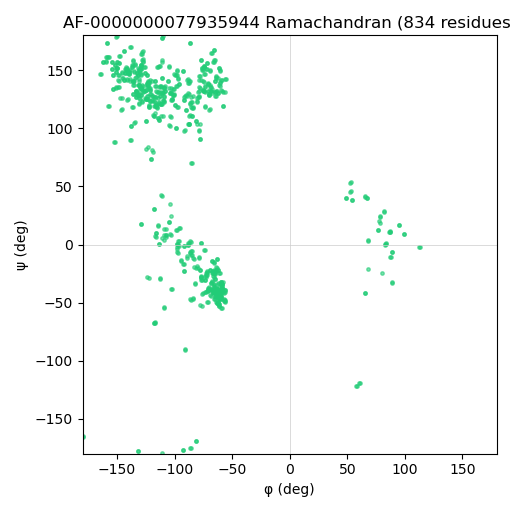 1600 C CA . ASN A 1 203 ? -19.25 12.312 -22.938 1 84 203 ASN A CA 1
ATOM 1601 C C . ASN A 1 203 ? -17.891 13.016 -22.969 1 84 203 ASN A C 1
ATOM 1603 O O . ASN A 1 203 ? -17.828 14.25 -22.922 1 84 203 ASN A O 1
ATOM 1607 N N . ARG A 1 204 ? -16.875 12.219 -23.109 1 87.12 204 ARG A N 1
ATOM 1608 C CA . ARG A 1 204 ? -15.539 12.805 -23.109 1 87.12 204 ARG A CA 1
ATOM 1609 C C . ARG A 1 204 ? -15.016 12.984 -24.516 1 87.12 204 ARG A C 1
ATOM 1611 O O . ARG A 1 204 ? -15.32 12.18 -25.406 1 87.12 204 ARG A O 1
ATOM 1618 N N . THR A 1 205 ? -14.273 14.023 -24.688 1 87.06 205 THR A N 1
ATOM 1619 C CA . THR A 1 205 ? -13.695 14.32 -26 1 87.06 205 THR A CA 1
ATOM 1620 C C . THR A 1 205 ? -12.188 14.57 -25.875 1 87.06 205 THR A C 1
ATOM 1622 O O . THR A 1 205 ? -11.695 14.898 -24.797 1 87.06 205 THR A O 1
ATOM 1625 N N . LYS A 1 206 ? -11.562 14.242 -26.984 1 85.81 206 LYS A N 1
ATOM 1626 C CA . LYS A 1 206 ? -10.164 14.656 -27.125 1 85.81 206 LYS A CA 1
ATOM 1627 C C . LYS A 1 206 ? -10.055 16.016 -27.812 1 85.81 206 LYS A C 1
ATOM 1629 O O . LYS A 1 206 ? -10.438 16.172 -28.969 1 85.81 206 LYS A O 1
ATOM 1634 N N . THR A 1 207 ? -9.906 17.047 -27.047 1 80.62 207 THR A N 1
ATOM 1635 C CA . THR A 1 207 ? -9.844 18.375 -27.625 1 80.62 207 THR A CA 1
ATOM 1636 C C . THR A 1 207 ? -8.594 19.125 -27.141 1 80.62 207 THR A C 1
ATOM 1638 O O . THR A 1 207 ? -8.203 18.984 -25.969 1 80.62 207 THR A O 1
ATOM 1641 N N . GLU A 1 208 ? -8.031 19.734 -28.094 1 78.81 208 GLU A N 1
ATOM 1642 C CA . GLU A 1 208 ? -6.887 20.562 -27.719 1 78.81 208 GLU A CA 1
ATOM 1643 C C . GLU A 1 208 ? -7.324 21.781 -26.922 1 78.81 208 GLU A C 1
ATOM 1645 O O . GLU A 1 208 ? -8.258 22.484 -27.312 1 78.81 208 GLU A O 1
ATOM 1650 N N . VAL A 1 209 ? -6.859 21.797 -25.719 1 80.31 209 VAL A N 1
ATOM 1651 C CA . VAL A 1 209 ? -7.117 22.969 -24.875 1 80.31 209 VAL A CA 1
ATOM 1652 C C . VAL A 1 209 ? -5.812 23.719 -24.625 1 80.31 209 VAL A C 1
ATOM 1654 O O . VAL A 1 209 ? -4.809 23.125 -24.234 1 80.31 209 VAL A O 1
ATOM 1657 N N . LYS A 1 210 ? -5.66 24.891 -25.188 1 79.62 210 LYS A N 1
ATOM 1658 C CA . LYS A 1 210 ? -4.438 25.672 -25 1 79.62 210 LYS A CA 1
ATOM 1659 C C . LYS A 1 210 ? -4.73 26.984 -24.281 1 79.62 210 LYS A C 1
ATOM 1661 O O . LYS A 1 210 ? -5.746 27.641 -24.562 1 79.62 210 LYS A O 1
ATOM 1666 N N . GLY A 1 211 ? -3.828 27.266 -23.453 1 85.25 211 GLY A N 1
ATOM 1667 C CA . GLY A 1 211 ? -3.795 28.594 -22.891 1 85.25 211 GLY A CA 1
ATOM 1668 C C . GLY A 1 211 ? -4.84 28.812 -21.812 1 85.25 211 GLY A C 1
ATOM 1669 O O . GLY A 1 211 ? -5.133 29.953 -21.438 1 85.25 211 GLY A O 1
ATOM 1670 N N . LEU A 1 212 ? -5.484 27.828 -21.297 1 92.19 212 LEU A N 1
ATOM 1671 C CA . LEU A 1 212 ? -6.5 27.969 -20.25 1 92.19 212 LEU A CA 1
ATOM 1672 C C . LEU A 1 212 ? -5.91 27.688 -18.875 1 92.19 212 LEU A C 1
ATOM 1674 O O . LEU A 1 212 ? -4.98 26.875 -18.75 1 92.19 212 LEU A O 1
ATOM 1678 N N . ASP A 1 213 ? -6.516 28.375 -17.891 1 96.31 213 ASP A N 1
ATOM 1679 C CA . ASP A 1 213 ? -6.195 28.031 -16.5 1 96.31 213 ASP A CA 1
ATOM 1680 C C . ASP A 1 213 ? -6.699 26.625 -16.156 1 96.31 213 ASP A C 1
ATOM 1682 O O . ASP A 1 213 ? -7.57 26.094 -16.844 1 96.31 213 ASP A O 1
ATOM 1686 N N . VAL A 1 214 ? -6.098 26.078 -15.18 1 97.56 214 VAL A N 1
ATOM 1687 C CA . VAL A 1 214 ? -6.531 24.781 -14.672 1 97.56 214 VAL A CA 1
ATOM 1688 C C . VAL A 1 214 ? -7.105 24.953 -13.266 1 97.56 214 VAL A C 1
ATOM 1690 O O . VAL A 1 214 ? -6.516 25.641 -12.422 1 97.56 214 VAL A O 1
ATOM 1693 N N . THR A 1 215 ? -8.273 24.453 -13.07 1 98.25 215 THR A N 1
ATOM 1694 C CA . THR A 1 215 ? -8.828 24.391 -11.719 1 98.25 215 THR A CA 1
ATOM 1695 C C . THR A 1 215 ? -8.617 23 -11.125 1 98.25 215 THR A C 1
ATOM 1697 O O . THR A 1 215 ? -9.117 22 -11.656 1 98.25 215 THR A O 1
ATOM 1700 N N . PHE A 1 216 ? -7.883 22.906 -10.023 1 98.38 216 PHE A N 1
ATOM 1701 C CA . PHE A 1 216 ? -7.746 21.672 -9.258 1 98.38 216 PHE A CA 1
ATOM 1702 C C . PHE A 1 216 ? -8.828 21.578 -8.188 1 98.38 216 PHE A C 1
ATOM 1704 O O . PHE A 1 216 ? -8.883 22.406 -7.281 1 98.38 216 PHE A O 1
ATOM 1711 N N . THR A 1 217 ? -9.672 20.594 -8.344 1 97.44 217 THR A N 1
ATOM 1712 C CA . THR A 1 217 ? -10.633 20.359 -7.266 1 97.44 217 THR A CA 1
ATOM 1713 C C . THR A 1 217 ? -9.914 19.906 -5.996 1 97.44 217 THR A C 1
ATOM 1715 O O . THR A 1 217 ? -8.727 19.578 -6.027 1 97.44 217 THR A O 1
ATOM 1718 N N . THR A 1 218 ? -10.648 19.922 -4.914 1 96.75 218 THR A N 1
ATOM 1719 C CA . THR A 1 218 ? -10.07 19.469 -3.65 1 96.75 218 THR A CA 1
ATOM 1720 C C . THR A 1 218 ? -9.586 18.031 -3.75 1 96.75 218 THR A C 1
ATOM 1722 O O . THR A 1 218 ? -8.562 17.672 -3.152 1 96.75 218 THR A O 1
ATOM 1725 N N . SER A 1 219 ? -10.25 17.219 -4.508 1 95.56 219 SER A N 1
ATOM 1726 C CA . SER A 1 219 ? -9.867 15.828 -4.707 1 95.56 219 SER A CA 1
ATOM 1727 C C . SER A 1 219 ? -8.523 15.727 -5.434 1 95.56 219 SER A C 1
ATOM 1729 O O . SER A 1 219 ? -7.645 14.977 -5.016 1 95.56 219 SER A O 1
ATOM 1731 N N . ALA A 1 220 ? -8.391 16.453 -6.453 1 96.88 220 ALA A N 1
ATOM 1732 C CA . ALA A 1 220 ? -7.133 16.453 -7.203 1 96.88 220 ALA A CA 1
ATOM 1733 C C . ALA A 1 220 ? -5.988 17 -6.348 1 96.88 220 ALA A C 1
ATOM 1735 O O . ALA A 1 220 ? -4.859 16.5 -6.434 1 96.88 220 ALA A O 1
ATOM 1736 N N . GLN A 1 221 ? -6.289 18 -5.578 1 98.12 221 GLN A N 1
ATOM 1737 C CA . GLN A 1 221 ? -5.289 18.578 -4.684 1 98.12 221 GLN A CA 1
ATOM 1738 C C . GLN A 1 221 ? -4.789 17.547 -3.678 1 98.12 221 GLN A C 1
ATOM 1740 O O . GLN A 1 221 ? -3.586 17.469 -3.414 1 98.12 221 GLN A O 1
ATOM 1745 N N . GLU A 1 222 ? -5.719 16.828 -3.16 1 97 222 GLU A N 1
ATOM 1746 C CA . GLU A 1 222 ? -5.367 15.797 -2.178 1 97 222 GLU A CA 1
ATOM 1747 C C . GLU A 1 222 ? -4.406 14.773 -2.768 1 97 222 GLU A C 1
ATOM 1749 O O . GLU A 1 222 ? -3.51 14.281 -2.076 1 97 222 GLU A O 1
ATOM 1754 N N . GLU A 1 223 ? -4.551 14.477 -4 1 95.75 223 GLU A N 1
ATOM 1755 C CA . GLU A 1 223 ? -3.74 13.461 -4.664 1 95.75 223 GLU A CA 1
ATOM 1756 C C . GLU A 1 223 ? -2.391 14.023 -5.098 1 95.75 223 GLU A C 1
ATOM 1758 O O . GLU A 1 223 ? -1.382 13.312 -5.09 1 95.75 223 GLU A O 1
ATOM 1763 N N . LEU A 1 224 ? -2.354 15.25 -5.461 1 96.62 224 LEU A N 1
ATOM 1764 C CA . LEU A 1 224 ? -1.159 15.797 -6.094 1 96.62 224 LEU A CA 1
ATOM 1765 C C . LEU A 1 224 ? -0.446 16.766 -5.156 1 96.62 224 LEU A C 1
ATOM 1767 O O . LEU A 1 224 ? 0.72 16.562 -4.812 1 96.62 224 LEU A O 1
ATOM 1771 N N . ILE A 1 225 ? -1.19 17.75 -4.676 1 97.56 225 ILE A N 1
ATOM 1772 C CA . ILE A 1 225 ? -0.59 18.859 -3.934 1 97.56 225 ILE A CA 1
ATOM 1773 C C . ILE A 1 225 ? -0.221 18.391 -2.527 1 97.56 225 ILE A C 1
ATOM 1775 O O . ILE A 1 225 ? 0.88 18.656 -2.045 1 97.56 225 ILE A O 1
ATOM 1779 N N . PHE A 1 226 ? -1.06 17.641 -1.901 1 97.44 226 PHE A N 1
ATOM 1780 C CA . PHE A 1 226 ? -0.872 17.234 -0.514 1 97.44 226 PHE A CA 1
ATOM 1781 C C . PHE A 1 226 ? 0.427 16.453 -0.351 1 97.44 226 PHE A C 1
ATOM 1783 O O . PHE A 1 226 ? 1.277 16.828 0.465 1 97.44 226 PHE A O 1
ATOM 1790 N N . PRO A 1 227 ? 0.618 15.375 -1.138 1 97.25 227 PRO A N 1
ATOM 1791 C CA . PRO A 1 227 ? 1.849 14.617 -0.911 1 97.25 227 PRO A CA 1
ATOM 1792 C C . PRO A 1 227 ? 3.107 15.438 -1.175 1 97.25 227 PRO A C 1
ATOM 1794 O O . PRO A 1 227 ? 4.125 15.25 -0.503 1 97.25 227 PRO A O 1
ATOM 1797 N N . LEU A 1 228 ? 3.082 16.328 -2.104 1 97.12 228 LEU A N 1
ATOM 1798 C CA . LEU A 1 228 ? 4.254 17.125 -2.432 1 97.12 228 LEU A CA 1
ATOM 1799 C C . LEU A 1 228 ? 4.551 18.141 -1.324 1 97.12 228 LEU A C 1
ATOM 1801 O O . LEU A 1 228 ? 5.711 18.359 -0.97 1 97.12 228 LEU A O 1
ATOM 1805 N N . ILE A 1 229 ? 3.492 18.688 -0.758 1 98.12 229 ILE A N 1
ATOM 1806 C CA . ILE A 1 229 ? 3.66 19.609 0.354 1 98.12 229 ILE A CA 1
ATOM 1807 C C . ILE A 1 229 ? 4.148 18.859 1.587 1 98.12 229 ILE A C 1
ATOM 1809 O O . ILE A 1 229 ? 5.066 19.312 2.277 1 98.12 229 ILE A O 1
ATOM 1813 N N . ASN A 1 230 ? 3.557 17.719 1.84 1 98.12 230 ASN A N 1
ATOM 1814 C CA . ASN A 1 230 ? 3.967 16.891 2.969 1 98.12 230 ASN A CA 1
ATOM 1815 C C . ASN A 1 230 ? 5.449 16.547 2.898 1 98.12 230 ASN A C 1
ATOM 1817 O O . ASN A 1 230 ? 6.145 16.562 3.916 1 98.12 230 ASN A O 1
ATOM 1821 N N . PHE A 1 231 ? 5.914 16.297 1.759 1 97.44 231 PHE A N 1
ATOM 1822 C CA . PHE A 1 231 ? 7.316 15.961 1.547 1 97.44 231 PHE A CA 1
ATOM 1823 C C . PHE A 1 231 ? 8.203 17.188 1.742 1 97.44 231 PHE A C 1
ATOM 1825 O O . PHE A 1 231 ? 9.18 17.141 2.49 1 97.44 231 PHE A O 1
ATOM 1832 N N . SER A 1 232 ? 7.84 18.219 1.115 1 97.81 232 SER A N 1
ATOM 1833 C CA . SER A 1 232 ? 8.719 19.391 1.009 1 97.81 232 SER A CA 1
ATOM 1834 C C . SER A 1 232 ? 8.82 20.125 2.336 1 97.81 232 SER A C 1
ATOM 1836 O O . SER A 1 232 ? 9.828 20.781 2.615 1 97.81 232 SER A O 1
ATOM 1838 N N . PHE A 1 233 ? 7.84 19.953 3.127 1 98.38 233 PHE A N 1
ATOM 1839 C CA . PHE A 1 233 ? 7.863 20.703 4.383 1 98.38 233 PHE A CA 1
ATOM 1840 C C . PHE A 1 233 ? 8.219 19.781 5.547 1 98.38 233 PHE A C 1
ATOM 1842 O O . PHE A 1 233 ? 7.977 20.125 6.707 1 98.38 233 PHE A O 1
ATOM 1849 N N . SER A 1 234 ? 8.797 18.688 5.273 1 98.31 234 SER A N 1
ATOM 1850 C CA . SER A 1 234 ? 9.422 17.828 6.27 1 98.31 234 SER A CA 1
ATOM 1851 C C . SER A 1 234 ? 10.797 18.375 6.676 1 98.31 234 SER A C 1
ATOM 1853 O O . SER A 1 234 ? 11.664 18.578 5.828 1 98.31 234 SER A O 1
ATOM 1855 N N . GLY A 1 235 ? 10.961 18.516 7.992 1 98.12 235 GLY A N 1
ATOM 1856 C CA . GLY A 1 235 ? 12.25 18.969 8.484 1 98.12 235 GLY A CA 1
ATOM 1857 C C . GLY A 1 235 ? 13.391 18.047 8.109 1 98.12 235 GLY A C 1
ATOM 1858 O O . GLY A 1 235 ? 14.523 18.5 7.914 1 98.12 235 GLY A O 1
ATOM 1859 N N . GLU A 1 236 ? 13.109 16.797 8.016 1 96.25 236 GLU A N 1
ATOM 1860 C CA . GLU A 1 236 ? 14.109 15.836 7.562 1 96.25 236 GLU A CA 1
ATOM 1861 C C . GLU A 1 236 ? 14.531 16.125 6.121 1 96.25 236 GLU A C 1
ATOM 1863 O O . GLU A 1 236 ? 15.727 16.188 5.82 1 96.25 236 GLU A O 1
ATOM 1868 N N . ASN A 1 237 ? 13.555 16.266 5.285 1 96.19 237 ASN A N 1
ATOM 1869 C CA . ASN A 1 237 ? 13.852 16.5 3.875 1 96.19 237 ASN A CA 1
ATOM 1870 C C . ASN A 1 237 ? 14.547 17.844 3.668 1 96.19 237 ASN A C 1
ATOM 1872 O O . ASN A 1 237 ? 15.414 17.984 2.803 1 96.19 237 ASN A O 1
ATOM 1876 N N . PHE A 1 238 ? 14.203 18.844 4.434 1 97.06 238 PHE A N 1
ATOM 1877 C CA . PHE A 1 238 ? 14.891 20.125 4.398 1 97.06 238 PHE A CA 1
ATOM 1878 C C . PHE A 1 238 ? 16.359 19.969 4.797 1 97.06 238 PHE A C 1
ATOM 1880 O O . PHE A 1 238 ? 17.25 20.438 4.094 1 97.06 238 PHE A O 1
ATOM 1887 N N . TYR A 1 239 ? 16.547 19.297 5.898 1 96.19 239 TYR A N 1
ATOM 1888 C CA . TYR A 1 239 ? 17.891 19.094 6.414 1 96.19 239 TYR A CA 1
ATOM 1889 C C . TYR A 1 239 ? 18.766 18.375 5.387 1 96.19 239 TYR A C 1
ATOM 1891 O O . TYR A 1 239 ? 19.938 18.719 5.215 1 96.19 239 TYR A O 1
ATOM 1899 N N . ARG A 1 240 ? 18.188 17.453 4.699 1 92.88 240 ARG A N 1
ATOM 1900 C CA . ARG A 1 240 ? 18.922 16.625 3.748 1 92.88 240 ARG A CA 1
ATOM 1901 C C . ARG A 1 240 ? 19.016 17.312 2.385 1 92.88 240 ARG A C 1
ATOM 1903 O O . ARG A 1 240 ? 19.453 16.703 1.409 1 92.88 240 ARG A O 1
ATOM 1910 N N . LYS A 1 241 ? 18.5 18.516 2.256 1 93.5 241 LYS A N 1
ATOM 1911 C CA . LYS A 1 241 ? 18.547 19.328 1.043 1 93.5 241 LYS A CA 1
ATOM 1912 C C . LYS A 1 241 ? 17.719 18.703 -0.076 1 93.5 241 LYS A C 1
ATOM 1914 O O . LYS A 1 241 ? 18.141 18.688 -1.233 1 93.5 241 LYS A O 1
ATOM 1919 N N . ARG A 1 242 ? 16.562 18.188 0.41 1 93.19 242 ARG A N 1
ATOM 1920 C CA . ARG A 1 242 ? 15.68 17.547 -0.55 1 93.19 242 ARG A CA 1
ATOM 1921 C C . ARG A 1 242 ? 14.383 18.328 -0.721 1 93.19 242 ARG A C 1
ATOM 1923 O O . ARG A 1 242 ? 13.508 17.922 -1.49 1 93.19 242 ARG A O 1
ATOM 1930 N N . SER A 1 243 ? 14.234 19.375 -0.067 1 96.31 243 SER A N 1
ATOM 1931 C CA . SER A 1 243 ? 13.047 20.219 -0.177 1 96.31 243 SER A CA 1
ATOM 1932 C C . SER A 1 243 ? 13.211 21.25 -1.277 1 96.31 243 SER A C 1
ATOM 1934 O O . SER A 1 243 ? 14.297 21.812 -1.449 1 96.31 243 SER A O 1
ATOM 1936 N N . ILE A 1 244 ? 12.18 21.5 -1.959 1 96.56 244 ILE A N 1
ATOM 1937 C CA . ILE A 1 244 ? 12.211 22.531 -3.004 1 96.56 244 ILE A CA 1
ATOM 1938 C C . ILE A 1 244 ? 11.969 23.906 -2.389 1 96.56 244 ILE A C 1
ATOM 1940 O O . ILE A 1 244 ? 12.172 24.922 -3.043 1 96.56 244 ILE A O 1
ATOM 1944 N N . PHE A 1 245 ? 11.555 23.984 -1.171 1 97.25 245 PHE A N 1
ATOM 1945 C CA . PHE A 1 245 ? 11.273 25.234 -0.496 1 97.25 245 PHE A CA 1
ATOM 1946 C C . PHE A 1 245 ? 12.375 25.578 0.499 1 97.25 245 PHE A C 1
ATOM 1948 O O . PHE A 1 245 ? 13.031 24.688 1.04 1 97.25 245 PHE A O 1
ATOM 1955 N N . TYR A 1 246 ? 12.492 26.859 0.712 1 95.44 246 TYR A N 1
ATOM 1956 C CA . TYR A 1 246 ? 13.414 27.391 1.713 1 95.44 246 TYR A CA 1
ATOM 1957 C C . TYR A 1 246 ? 12.727 28.391 2.629 1 95.44 246 TYR A C 1
ATOM 1959 O O . TYR A 1 246 ? 11.82 29.109 2.201 1 95.44 246 TYR A O 1
ATOM 1967 N N . PRO A 1 247 ? 13.219 28.391 3.871 1 94.69 247 PRO A N 1
ATOM 1968 C CA . PRO A 1 247 ? 12.625 29.375 4.785 1 94.69 247 PRO A CA 1
ATOM 1969 C C . PRO A 1 247 ? 12.727 30.797 4.27 1 94.69 247 PRO A C 1
ATOM 1971 O O . PRO A 1 247 ? 13.797 31.219 3.814 1 94.69 247 PRO A O 1
ATOM 1974 N N . GLY A 1 248 ? 11.633 31.484 4.301 1 96.5 248 GLY A N 1
ATOM 1975 C CA . GLY A 1 248 ? 11.617 32.875 3.92 1 96.5 248 GLY A CA 1
ATOM 1976 C C . GLY A 1 248 ? 11.375 33.094 2.438 1 96.5 248 GLY A C 1
ATOM 1977 O O . GLY A 1 248 ? 11.164 34.219 1.995 1 96.5 248 GLY A O 1
ATOM 1978 N N . GLU A 1 249 ? 11.352 32.031 1.75 1 97 249 GLU A N 1
ATOM 1979 C CA . GLU A 1 249 ? 11.148 32.125 0.309 1 97 249 GLU A CA 1
ATOM 1980 C C . GLU A 1 249 ? 9.742 32.625 -0.017 1 97 249 GLU A C 1
ATOM 1982 O O . GLU A 1 249 ? 8.758 32.062 0.464 1 97 249 GLU A O 1
ATOM 1987 N N . ASP A 1 250 ? 9.688 33.625 -0.893 1 98.19 250 ASP A N 1
ATOM 1988 C CA . ASP A 1 250 ? 8.383 34.156 -1.314 1 98.19 250 ASP A CA 1
ATOM 1989 C C . ASP A 1 250 ? 7.668 33.125 -2.213 1 98.19 250 ASP A C 1
ATOM 1991 O O . ASP A 1 250 ? 8.266 32.594 -3.146 1 98.19 250 ASP A O 1
ATOM 1995 N N . ILE A 1 251 ? 6.43 32.875 -1.919 1 98.06 251 ILE A N 1
ATOM 1996 C CA . ILE A 1 251 ? 5.633 31.938 -2.705 1 98.06 251 ILE A CA 1
ATOM 1997 C C . ILE A 1 251 ? 4.457 32.688 -3.348 1 98.06 251 ILE A C 1
ATOM 1999 O O . ILE A 1 251 ? 4.445 32.906 -4.562 1 98.06 251 ILE A O 1
ATOM 2003 N N . ASN A 1 252 ? 3.535 33.156 -2.686 1 98.5 252 ASN A N 1
ATOM 2004 C CA . ASN A 1 252 ? 2.336 33.875 -3.104 1 98.5 252 ASN A CA 1
ATOM 2005 C C . ASN A 1 252 ? 1.772 34.719 -1.972 1 98.5 252 ASN A C 1
ATOM 2007 O O . ASN A 1 252 ? 1.35 34.188 -0.942 1 98.5 252 ASN A O 1
ATOM 2011 N N . PRO A 1 253 ? 1.702 36.094 -2.17 1 98.38 253 PRO A N 1
ATOM 2012 C CA . PRO A 1 253 ? 1.33 36.969 -1.07 1 98.38 253 PRO A CA 1
ATOM 2013 C C . PRO A 1 253 ? -0.082 36.719 -0.55 1 98.38 253 PRO A C 1
ATOM 2015 O O . PRO A 1 253 ? -0.444 37.188 0.528 1 98.38 253 PRO A O 1
ATOM 2018 N N . LYS A 1 254 ? -0.865 36 -1.227 1 98.62 254 LYS A N 1
ATOM 2019 C CA . LYS A 1 254 ? -2.26 35.781 -0.847 1 98.62 254 LYS A CA 1
ATOM 2020 C C . LYS A 1 254 ? -2.5 34.375 -0.364 1 98.62 254 LYS A C 1
ATOM 2022 O O . LYS A 1 254 ? -3.643 33.969 -0.139 1 98.62 254 LYS A O 1
ATOM 2027 N N . LEU A 1 255 ? -1.442 33.562 -0.259 1 98.75 255 LEU A N 1
ATOM 2028 C CA . LEU A 1 255 ? -1.55 32.156 0.046 1 98.75 255 LEU A CA 1
ATOM 2029 C C . LEU A 1 255 ? -1.174 31.875 1.498 1 98.75 255 LEU A C 1
ATOM 2031 O O . LEU A 1 255 ? -0.195 32.438 2.006 1 98.75 255 LEU A O 1
ATOM 2035 N N . ARG A 1 256 ? -1.974 31.078 2.17 1 98.75 256 ARG A N 1
ATOM 2036 C CA . ARG A 1 256 ? -1.682 30.562 3.506 1 98.75 256 ARG A CA 1
ATOM 2037 C C . ARG A 1 256 ? -1.885 29.062 3.574 1 98.75 256 ARG A C 1
ATOM 2039 O O . ARG A 1 256 ? -2.938 28.547 3.182 1 98.75 256 ARG A O 1
ATOM 2046 N N . ILE A 1 257 ? -0.903 28.312 3.988 1 98.81 257 ILE A N 1
ATOM 2047 C CA . ILE A 1 257 ? -0.969 26.875 4.18 1 98.81 257 ILE A CA 1
ATOM 2048 C C . ILE A 1 257 ? -0.604 26.516 5.621 1 98.81 257 ILE A C 1
ATOM 2050 O O . ILE A 1 257 ? 0.441 26.938 6.125 1 98.81 257 ILE A O 1
ATOM 2054 N N . THR A 1 258 ? -1.459 25.797 6.305 1 98.56 258 THR A N 1
ATOM 2055 C CA . THR A 1 258 ? -1.219 25.453 7.703 1 98.56 258 THR A CA 1
ATOM 2056 C C . THR A 1 258 ? -1.428 23.953 7.934 1 98.56 258 THR A C 1
ATOM 2058 O O . THR A 1 258 ? -2.256 23.328 7.273 1 98.56 258 THR A O 1
ATOM 2061 N N . ASP A 1 259 ? -0.617 23.297 8.781 1 98.62 259 ASP A N 1
ATOM 2062 C CA . ASP A 1 259 ? -0.955 22.031 9.422 1 98.62 259 ASP A CA 1
ATOM 2063 C C . ASP A 1 259 ? -1.744 22.266 10.711 1 98.62 259 ASP A C 1
ATOM 2065 O O . ASP A 1 259 ? -1.236 22.875 11.656 1 98.62 259 ASP A O 1
ATOM 2069 N N . SER A 1 260 ? -2.951 21.766 10.719 1 97.94 260 SER A N 1
ATOM 2070 C CA . SER A 1 260 ? -3.869 22.094 11.805 1 97.94 260 SER A CA 1
ATOM 2071 C C . SER A 1 260 ? -4.293 20.859 12.578 1 97.94 260 SER A C 1
ATOM 2073 O O . SER A 1 260 ? -5.438 20.406 12.461 1 97.94 260 SER A O 1
ATOM 2075 N N . PRO A 1 261 ? -3.459 20.391 13.469 1 97.88 261 PRO A N 1
ATOM 2076 C CA . PRO A 1 261 ? -3.771 19.172 14.219 1 97.88 261 PRO A CA 1
ATOM 2077 C C . PRO A 1 261 ? -4.844 19.391 15.281 1 97.88 261 PRO A C 1
ATOM 2079 O O . PRO A 1 261 ? -5.34 18.422 15.867 1 97.88 261 PRO A O 1
ATOM 2082 N N . ARG A 1 262 ? -5.309 20.594 15.5 1 97.19 262 ARG A N 1
ATOM 2083 C CA . ARG A 1 262 ? -6.219 20.875 16.609 1 97.19 262 ARG A CA 1
ATOM 2084 C C . ARG A 1 262 ? -7.578 21.344 16.094 1 97.19 262 ARG A C 1
ATOM 2086 O O . ARG A 1 262 ? -8.43 21.75 16.875 1 97.19 262 ARG A O 1
ATOM 2093 N N . ARG A 1 263 ? -7.727 21.219 14.883 1 92.75 263 ARG A N 1
ATOM 2094 C CA . ARG A 1 263 ? -8.984 21.688 14.297 1 92.75 263 ARG A CA 1
ATOM 2095 C C . ARG A 1 263 ? -10.141 20.766 14.695 1 92.75 263 ARG A C 1
ATOM 2097 O O . ARG A 1 263 ? -9.992 19.547 14.711 1 92.75 263 ARG A O 1
ATOM 2104 N N . GLU A 1 264 ? -11.289 21.328 15.031 1 83.69 264 GLU A N 1
ATOM 2105 C CA . GLU A 1 264 ? -12.453 20.578 15.492 1 83.69 264 GLU A CA 1
ATOM 2106 C C . GLU A 1 264 ? -13.031 19.719 14.367 1 83.69 264 GLU A C 1
ATOM 2108 O O . GLU A 1 264 ? -13.555 18.641 14.625 1 83.69 264 GLU A O 1
ATOM 2113 N N . ASP A 1 265 ? -12.922 20.156 13.203 1 82.5 265 ASP A N 1
ATOM 2114 C CA . ASP A 1 265 ? -13.523 19.438 12.086 1 82.5 265 ASP A CA 1
ATOM 2115 C C . ASP A 1 265 ? -12.492 18.578 11.367 1 82.5 265 ASP A C 1
ATOM 2117 O O . ASP A 1 265 ? -12.766 18.016 10.297 1 82.5 265 ASP A O 1
ATOM 2121 N N . GLY A 1 266 ? -11.336 18.422 12.008 1 92.31 266 GLY A N 1
ATOM 2122 C CA . GLY A 1 266 ? -10.281 17.672 11.352 1 92.31 266 GLY A CA 1
ATOM 2123 C C . GLY A 1 266 ? -10.344 16.188 11.625 1 92.31 266 GLY A C 1
ATOM 2124 O O . GLY A 1 266 ? -10.414 15.758 12.781 1 92.31 266 GLY A O 1
ATOM 2125 N N . VAL A 1 267 ? -10.281 15.414 10.602 1 94 267 VAL A N 1
ATOM 2126 C CA . VAL A 1 267 ? -10.375 13.969 10.727 1 94 267 VAL A CA 1
ATOM 2127 C C . VAL A 1 267 ? -9.094 13.422 11.359 1 94 267 VAL A C 1
ATOM 2129 O O . VAL A 1 267 ? -9.109 12.359 11.992 1 94 267 VAL A O 1
ATOM 2132 N N . PHE A 1 268 ? -7.973 14.156 11.258 1 95.81 268 PHE A N 1
ATOM 2133 C CA . PHE A 1 268 ? -6.699 13.688 11.789 1 95.81 268 PHE A CA 1
ATOM 2134 C C . PHE A 1 268 ? -6.23 14.57 12.938 1 95.81 268 PHE A C 1
ATOM 2136 O O . PHE A 1 268 ? -5.035 14.625 13.242 1 95.81 268 PHE A O 1
ATOM 2143 N N . SER A 1 269 ? -7.199 15.32 13.406 1 97.38 269 SER A N 1
ATOM 2144 C CA . SER A 1 269 ? -6.898 16.109 14.602 1 97.38 269 SER A CA 1
ATOM 2145 C C . SER A 1 269 ? -6.516 15.195 15.766 1 97.38 269 SER A C 1
ATOM 2147 O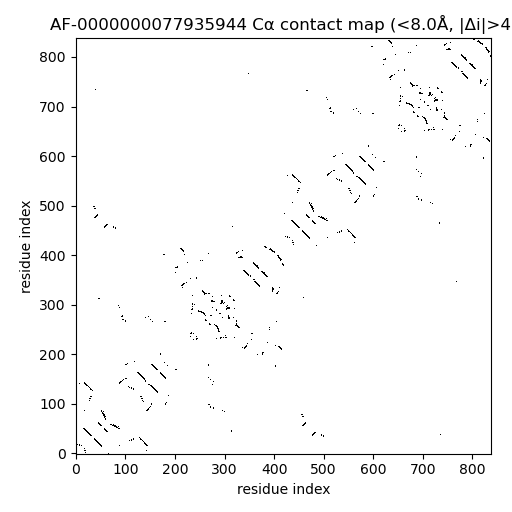 O . SER A 1 269 ? -7.012 14.07 15.875 1 97.38 269 SER A O 1
ATOM 2149 N N . ARG A 1 270 ? -5.676 15.688 16.625 1 97.94 270 ARG A N 1
ATOM 2150 C CA . ARG A 1 270 ? -5.145 14.914 17.75 1 97.94 270 ARG A CA 1
ATOM 2151 C C . ARG A 1 270 ? -4.512 15.836 18.797 1 97.94 270 ARG A C 1
ATOM 2153 O O . ARG A 1 270 ? -3.9 16.844 18.438 1 97.94 270 ARG A O 1
ATOM 2160 N N . SER A 1 271 ? -4.621 15.445 20.047 1 98.31 271 SER A N 1
ATOM 2161 C CA . SER A 1 271 ? -4.125 16.281 21.141 1 98.31 271 SER A CA 1
ATOM 2162 C C . SER A 1 271 ? -2.605 16.188 21.266 1 98.31 271 SER A C 1
ATOM 2164 O O . SER A 1 271 ? -1.959 17.109 21.766 1 98.31 271 SER A O 1
ATOM 2166 N N . PHE A 1 272 ? -2.062 15.055 20.859 1 98.62 272 PHE A N 1
ATOM 2167 C CA . PHE A 1 272 ? -0.625 14.82 20.922 1 98.62 272 PHE A CA 1
ATOM 2168 C C . PHE A 1 272 ? -0.154 14.016 19.719 1 98.62 272 PHE A C 1
ATOM 2170 O O . PHE A 1 272 ? -0.941 13.305 19.094 1 98.62 272 PHE A O 1
ATOM 2177 N N . ASP A 1 273 ? 1.076 14.242 19.359 1 98.31 273 ASP A N 1
ATOM 2178 C CA . ASP A 1 273 ? 1.598 13.547 18.188 1 98.31 273 ASP A CA 1
ATOM 2179 C C . ASP A 1 273 ? 2.047 12.133 18.547 1 98.31 273 ASP A C 1
ATOM 2181 O O . ASP A 1 273 ? 1.757 11.641 19.641 1 98.31 273 ASP A O 1
ATOM 2185 N N . ALA A 1 274 ? 2.727 11.445 17.688 1 97.94 274 ALA A N 1
ATOM 2186 C CA . ALA A 1 274 ? 3.025 10.023 17.844 1 97.94 274 ALA A CA 1
ATOM 2187 C C . ALA A 1 274 ? 4.145 9.805 18.859 1 97.94 274 ALA A C 1
ATOM 2189 O O . ALA A 1 274 ? 4.539 8.664 19.125 1 97.94 274 ALA A O 1
ATOM 2190 N N . GLU A 1 275 ? 4.66 10.898 19.453 1 98.31 275 GLU A N 1
ATOM 2191 C CA . GLU A 1 275 ? 5.645 10.789 20.531 1 98.31 275 GLU A CA 1
ATOM 2192 C C . GLU A 1 275 ? 5.109 11.359 21.844 1 98.31 275 GLU A C 1
ATOM 2194 O O . GLU A 1 275 ? 5.859 11.531 22.797 1 98.31 275 GLU A O 1
ATOM 2199 N N . GLY A 1 276 ? 3.857 11.695 21.797 1 98.5 276 GLY A N 1
ATOM 2200 C CA . GLY A 1 276 ? 3.191 12.156 23.016 1 98.5 276 GLY A CA 1
ATOM 2201 C C . GLY A 1 276 ? 3.352 13.641 23.25 1 98.5 276 GLY A C 1
ATOM 2202 O O . GLY A 1 276 ? 3.033 14.148 24.328 1 98.5 276 GLY A O 1
ATOM 2203 N N . MET A 1 277 ? 3.812 14.336 22.312 1 98.75 277 MET A N 1
ATOM 2204 C CA . MET A 1 277 ? 4.035 15.766 22.453 1 98.75 277 MET A CA 1
ATOM 2205 C C . MET A 1 277 ? 2.773 16.547 22.109 1 98.75 277 MET A C 1
ATOM 2207 O O . MET A 1 277 ? 2.062 16.203 21.172 1 98.75 277 MET A O 1
ATOM 2211 N N . PRO A 1 278 ? 2.502 17.609 22.875 1 98.69 278 PRO A N 1
ATOM 2212 C CA . PRO A 1 278 ? 1.297 18.391 22.594 1 98.69 278 PRO A CA 1
ATOM 2213 C C . PRO A 1 278 ? 1.318 19.031 21.203 1 98.69 278 PRO A C 1
ATOM 2215 O O . PRO A 1 278 ? 2.289 19.703 20.844 1 98.69 278 PRO A O 1
ATOM 2218 N N . THR A 1 279 ? 0.213 18.812 20.5 1 98.5 279 THR A N 1
ATOM 2219 C CA . THR A 1 279 ? 0.167 19.328 19.141 1 98.5 279 THR A CA 1
ATOM 2220 C C . THR A 1 279 ? -0.082 20.828 19.141 1 98.5 279 THR A C 1
ATOM 2222 O O . THR A 1 279 ? -0.57 21.391 20.125 1 98.5 279 THR A O 1
ATOM 2225 N N . GLN A 1 280 ? 0.282 21.438 18.047 1 98.06 280 GLN A N 1
ATOM 2226 C CA . GLN A 1 280 ? 0.097 22.859 17.828 1 98.06 280 GLN A CA 1
ATOM 2227 C C . GLN A 1 280 ? -0.137 23.156 16.344 1 98.06 280 GLN A C 1
ATOM 2229 O O . GLN A 1 280 ? 0.209 22.359 15.484 1 98.06 280 GLN A O 1
ATOM 2234 N N . GLU A 1 281 ? -0.783 24.266 16.156 1 97.75 281 GLU A N 1
ATOM 2235 C CA . GLU A 1 281 ? -0.9 24.719 14.773 1 97.75 281 GLU A CA 1
ATOM 2236 C C . GLU A 1 281 ? 0.454 25.141 14.219 1 97.75 281 GLU A C 1
ATOM 2238 O O . GLU A 1 281 ? 1.237 25.797 14.906 1 97.75 281 GLU A O 1
ATOM 2243 N N . ASN A 1 282 ? 0.763 24.719 12.992 1 98.62 282 ASN A N 1
ATOM 2244 C CA . ASN A 1 282 ? 2.008 25.078 12.32 1 98.62 282 ASN A CA 1
ATOM 2245 C C . ASN A 1 282 ? 1.744 25.781 10.992 1 98.62 282 ASN A C 1
ATOM 2247 O O . ASN A 1 282 ? 1.147 25.203 10.086 1 98.62 282 ASN A O 1
ATOM 2251 N N . VAL A 1 283 ? 2.213 27.031 10.898 1 98.69 283 VAL A N 1
ATOM 2252 C CA . VAL A 1 283 ? 2.076 27.781 9.656 1 98.69 283 VAL A CA 1
ATOM 2253 C C . VAL A 1 283 ? 3.23 27.453 8.719 1 98.69 283 VAL A C 1
ATOM 2255 O O . VAL A 1 283 ? 4.379 27.828 8.969 1 98.69 283 VAL A O 1
ATOM 2258 N N . LEU A 1 284 ? 2.951 26.766 7.652 1 98.75 284 LEU A N 1
ATOM 2259 C CA . LEU A 1 284 ? 3.975 26.359 6.695 1 98.75 284 LEU A CA 1
ATOM 2260 C C . LEU A 1 284 ? 4.273 27.469 5.703 1 98.75 284 LEU A C 1
ATOM 2262 O O . LEU A 1 284 ? 5.441 27.734 5.398 1 98.75 284 LEU A O 1
ATOM 2266 N N . VAL A 1 285 ? 3.213 28.062 5.195 1 98.75 285 VAL A N 1
ATOM 2267 C CA . VAL A 1 285 ? 3.328 29.156 4.234 1 98.75 285 VAL A CA 1
ATOM 2268 C C . VAL A 1 285 ? 2.41 30.297 4.641 1 98.75 285 VAL A C 1
ATOM 2270 O O . VAL A 1 285 ? 1.236 30.078 4.953 1 98.75 285 VAL A O 1
ATOM 2273 N N . GLU A 1 286 ? 2.84 31.391 4.699 1 98.56 286 GLU A N 1
ATOM 2274 C CA . GLU A 1 286 ? 2.152 32.688 4.754 1 98.56 286 GLU A CA 1
ATOM 2275 C C . GLU A 1 286 ? 2.838 33.719 3.863 1 98.56 286 GLU A C 1
ATOM 2277 O O . GLU A 1 286 ? 3.727 34.438 4.316 1 98.56 286 GLU A O 1
ATOM 2282 N N . SER A 1 287 ? 2.412 33.781 2.633 1 98.31 287 SER A N 1
ATOM 2283 C CA . SER A 1 287 ? 3.072 34.5 1.562 1 98.31 287 SER A CA 1
ATOM 2284 C C . SER A 1 287 ? 4.438 33.906 1.234 1 98.31 287 SER A C 1
ATOM 2286 O O . SER A 1 287 ? 4.797 33.781 0.063 1 98.31 287 SER A O 1
ATOM 2288 N N . SER A 1 288 ? 5.141 33.562 2.232 1 98.5 288 SER A N 1
ATOM 2289 C CA . SER A 1 288 ? 6.453 32.938 2.127 1 98.5 288 SER A CA 1
ATOM 2290 C C . SER A 1 288 ? 6.523 31.641 2.949 1 98.5 288 SER A C 1
ATOM 2292 O O . SER A 1 288 ? 5.68 31.406 3.82 1 98.5 288 SER A O 1
ATOM 2294 N N . ALA A 1 289 ? 7.426 30.812 2.635 1 98.31 289 ALA A N 1
ATOM 2295 C CA . ALA A 1 289 ? 7.645 29.609 3.434 1 98.31 289 ALA A CA 1
ATOM 2296 C C . ALA A 1 289 ? 8.094 29.969 4.848 1 98.31 289 ALA A C 1
ATOM 2298 O O . ALA A 1 289 ? 8.992 30.797 5.031 1 98.31 289 ALA A O 1
ATOM 2299 N N . LYS A 1 290 ? 7.488 29.375 5.844 1 97.5 290 LYS A N 1
ATOM 2300 C CA . LYS A 1 290 ? 7.742 29.766 7.227 1 97.5 290 LYS A CA 1
ATOM 2301 C C . LYS A 1 290 ? 8.352 28.625 8.031 1 97.5 290 LYS A C 1
ATOM 2303 O O . LYS A 1 290 ? 9.539 28.656 8.352 1 97.5 290 LYS A O 1
ATOM 2308 N N . THR A 1 291 ? 7.602 27.594 8.242 1 96.81 291 THR A N 1
ATOM 2309 C CA . THR A 1 291 ? 7.984 26.547 9.172 1 96.81 291 THR A CA 1
ATOM 2310 C C . THR A 1 291 ? 8.07 25.188 8.461 1 96.81 291 THR A C 1
ATOM 2312 O O . THR A 1 291 ? 7.246 24.891 7.598 1 96.81 291 THR A O 1
ATOM 2315 N N . PHE A 1 292 ? 9.039 24.422 8.836 1 98.56 292 PHE A N 1
ATOM 2316 C CA . PHE A 1 292 ? 9.141 23.031 8.445 1 98.56 292 PHE A CA 1
ATOM 2317 C C . PHE A 1 292 ? 8.789 22.109 9.617 1 98.56 292 PHE A C 1
ATOM 2319 O O . PHE A 1 292 ? 9.172 22.391 10.758 1 98.56 292 PHE A O 1
ATOM 2326 N N . LEU A 1 293 ? 8.117 21.078 9.312 1 98.88 293 LEU A N 1
ATOM 2327 C CA . LEU A 1 293 ? 7.602 20.203 10.352 1 98.88 293 LEU A CA 1
ATOM 2328 C C . LEU A 1 293 ? 8.703 19.281 10.883 1 98.88 293 LEU A C 1
ATOM 2330 O O . LEU A 1 293 ? 9.547 18.812 10.109 1 98.88 293 LEU A O 1
ATOM 2334 N N . THR A 1 294 ? 8.617 19.016 12.172 1 98.75 294 THR A N 1
ATOM 2335 C CA . THR A 1 294 ? 9.617 18.125 12.758 1 98.75 294 THR A CA 1
ATOM 2336 C C . THR A 1 294 ? 8.984 17.203 13.805 1 98.75 294 THR A C 1
ATOM 2338 O O . THR A 1 294 ? 7.953 17.547 14.391 1 98.75 294 THR A O 1
ATOM 2341 N N . ASN A 1 295 ? 9.578 16.078 13.961 1 98.38 295 ASN A N 1
ATOM 2342 C CA . ASN A 1 295 ? 9.484 15.32 15.203 1 98.38 295 ASN A CA 1
ATOM 2343 C C . ASN A 1 295 ? 10.625 15.656 16.156 1 98.38 295 ASN A C 1
ATOM 2345 O O . ASN A 1 295 ? 11.391 16.594 15.906 1 98.38 295 ASN A O 1
ATOM 2349 N N . TYR A 1 296 ? 10.703 15.016 17.281 1 98.56 296 TYR A N 1
ATOM 2350 C CA . TYR A 1 296 ? 11.664 15.422 18.297 1 98.56 296 TYR A CA 1
ATOM 2351 C C . TYR A 1 296 ? 13.094 15.258 17.781 1 98.56 296 TYR A C 1
ATOM 2353 O O . TYR A 1 296 ? 13.906 16.188 17.875 1 98.56 296 TYR A O 1
ATOM 2361 N N . TYR A 1 297 ? 13.5 14.141 17.234 1 97.19 297 TYR A N 1
ATOM 2362 C CA . TYR A 1 297 ? 14.844 13.859 16.734 1 97.19 297 TYR A CA 1
ATOM 2363 C C . TYR A 1 297 ? 15.258 14.898 15.688 1 97.19 297 TYR A C 1
ATOM 2365 O O . TYR A 1 297 ? 16.328 15.508 15.805 1 97.19 297 TYR A O 1
ATOM 2373 N N . TRP A 1 298 ? 14.375 15.156 14.758 1 97.69 298 TRP A N 1
ATOM 2374 C CA . TRP A 1 298 ? 14.758 16.016 13.648 1 97.69 298 TRP A CA 1
ATOM 2375 C C . TRP A 1 298 ? 14.758 17.484 14.07 1 97.69 298 TRP A C 1
ATOM 2377 O O . TRP A 1 298 ? 15.461 18.312 13.484 1 97.69 298 TRP A O 1
ATOM 2387 N N . SER A 1 299 ? 13.922 17.828 15.062 1 98.56 299 SER A N 1
ATOM 2388 C CA . SER A 1 299 ? 14.031 19.172 15.602 1 98.56 299 SER A CA 1
ATOM 2389 C C . SER A 1 299 ? 15.422 19.438 16.156 1 98.56 299 SER A C 1
ATOM 2391 O O . SER A 1 299 ? 15.984 20.516 15.961 1 98.56 299 SER A O 1
ATOM 2393 N N . ARG A 1 300 ? 15.992 18.469 16.75 1 98.12 300 ARG A N 1
ATOM 2394 C CA . ARG A 1 300 ? 17.328 18.562 17.328 1 98.12 300 ARG A CA 1
ATOM 2395 C C . ARG A 1 300 ? 18.406 18.469 16.25 1 98.12 300 ARG A C 1
ATOM 2397 O O . ARG A 1 300 ? 19.266 19.359 16.141 1 98.12 300 ARG A O 1
ATOM 2404 N N . LYS A 1 301 ? 18.312 17.422 15.438 1 96.81 301 LYS A N 1
ATOM 2405 C CA . LYS A 1 301 ? 19.312 17.141 14.414 1 96.81 301 LYS A CA 1
ATOM 2406 C C . LYS A 1 301 ? 19.438 18.312 13.438 1 96.81 301 LYS A C 1
ATOM 2408 O O . LYS A 1 301 ? 20.547 18.688 13.062 1 96.81 301 LYS A O 1
ATOM 2413 N N . ALA A 1 302 ? 18.281 18.891 13.094 1 97.19 302 ALA A N 1
ATOM 2414 C CA . ALA A 1 302 ? 18.266 19.938 12.086 1 97.19 302 ALA A CA 1
ATOM 2415 C C . ALA A 1 302 ? 18.297 21.328 12.734 1 97.19 302 ALA A C 1
ATOM 2417 O O . ALA A 1 302 ? 18.297 22.344 12.039 1 97.19 302 ALA A O 1
ATOM 2418 N N . SER A 1 303 ? 18.312 21.406 14.016 1 97.31 303 SER A N 1
ATOM 2419 C CA . SER A 1 303 ? 18.25 22.672 14.75 1 97.31 303 SER A CA 1
ATOM 2420 C C . SER A 1 303 ? 17.047 23.5 14.305 1 97.31 303 SER A C 1
ATOM 2422 O O . SER A 1 303 ? 17.188 24.688 13.984 1 97.31 303 SER A O 1
ATOM 2424 N N . LEU A 1 304 ? 15.898 22.844 14.203 1 97.88 304 LEU A N 1
ATOM 2425 C CA . LEU A 1 304 ? 14.617 23.453 13.875 1 97.88 304 LEU A CA 1
ATOM 2426 C C . LEU A 1 304 ? 13.68 23.422 15.078 1 97.88 304 LEU A C 1
ATOM 2428 O O . LEU A 1 304 ? 13.859 22.625 15.992 1 97.88 304 LEU A O 1
ATOM 2432 N N . PRO A 1 305 ? 12.703 24.344 15.047 1 97.69 305 PRO A N 1
ATOM 2433 C CA . PRO A 1 305 ? 11.711 24.25 16.125 1 97.69 305 PRO A CA 1
ATOM 2434 C C . PRO A 1 305 ? 10.992 22.906 16.156 1 97.69 305 PRO A C 1
ATOM 2436 O O . PRO A 1 305 ? 10.703 22.328 15.102 1 97.69 305 PRO A O 1
ATOM 2439 N N . HIS A 1 306 ? 10.719 22.375 17.344 1 98.38 306 HIS A N 1
ATOM 2440 C CA . HIS A 1 306 ? 9.906 21.172 17.484 1 98.38 306 HIS A CA 1
ATOM 2441 C C . HIS A 1 306 ? 8.43 21.469 17.219 1 98.38 306 HIS A C 1
ATOM 2443 O O . HIS A 1 306 ? 7.82 22.25 17.953 1 98.38 306 HIS A O 1
ATOM 2449 N N . THR A 1 307 ? 7.852 20.828 16.203 1 98.75 307 THR A N 1
ATOM 2450 C CA . THR A 1 307 ? 6.504 21.188 15.797 1 98.75 307 THR A CA 1
ATOM 2451 C C . THR A 1 307 ? 5.508 20.094 16.172 1 98.75 307 THR A C 1
ATOM 2453 O O . THR A 1 307 ? 4.352 20.125 15.742 1 98.75 307 THR A O 1
ATOM 2456 N N . SER A 1 308 ? 5.895 19.094 16.922 1 98.56 308 SER A N 1
ATOM 2457 C CA . SER A 1 308 ? 5.027 18 17.344 1 98.56 308 SER A CA 1
ATOM 2458 C C . SER A 1 308 ? 4.309 17.359 16.156 1 98.56 308 SER A C 1
ATOM 2460 O O . SER A 1 308 ? 3.084 17.203 16.172 1 98.56 308 SER A O 1
ATOM 2462 N N . SER A 1 309 ? 5.062 16.953 15.156 1 98.69 309 SER A N 1
ATOM 2463 C CA . SER A 1 309 ? 4.5 16.422 13.914 1 98.69 309 SER A CA 1
ATOM 2464 C C . SER A 1 309 ? 4.914 14.977 13.688 1 98.69 309 SER A C 1
ATOM 2466 O O . SER A 1 309 ? 5.055 14.539 12.547 1 98.69 309 SER A O 1
ATOM 2468 N N . ALA A 1 310 ? 5.121 14.25 14.812 1 98.31 310 ALA A N 1
ATOM 2469 C CA . ALA A 1 310 ? 5.484 12.844 14.703 1 98.31 310 ALA A CA 1
ATOM 2470 C C . ALA A 1 310 ? 4.285 12 14.281 1 98.31 310 ALA A C 1
ATOM 2472 O O . ALA A 1 310 ? 3.166 12.219 14.75 1 98.31 310 ALA A O 1
ATOM 2473 N N . SER A 1 311 ? 4.582 11.156 13.391 1 96.06 311 SER A N 1
ATOM 2474 C CA . SER A 1 311 ? 3.625 10.141 12.961 1 96.06 311 SER A CA 1
ATOM 2475 C C . SER A 1 311 ? 4.254 8.75 12.961 1 96.06 311 SER A C 1
ATOM 2477 O O . SER A 1 311 ? 5.473 8.609 12.836 1 96.06 311 SER A O 1
ATOM 2479 N N . ARG A 1 312 ? 3.398 7.723 13.195 1 90.31 312 ARG A N 1
ATOM 2480 C CA . ARG A 1 312 ? 3.93 6.363 13.211 1 90.31 312 ARG A CA 1
ATOM 2481 C C . ARG A 1 312 ? 2.857 5.348 12.828 1 90.31 312 ARG A C 1
ATOM 2483 O O . ARG A 1 312 ? 1.666 5.594 13.023 1 90.31 312 ARG A O 1
ATOM 2490 N N . ASN A 1 313 ? 3.27 4.113 12.047 1 78.12 313 ASN A N 1
ATOM 2491 C CA . ASN A 1 313 ? 2.408 2.963 11.789 1 78.12 313 ASN A CA 1
ATOM 2492 C C . ASN A 1 313 ? 2.77 1.78 12.688 1 78.12 313 ASN A C 1
ATOM 2494 O O . ASN A 1 313 ? 2.482 0.63 12.344 1 78.12 313 ASN A O 1
ATOM 2498 N N . PHE A 1 314 ? 3.158 1.746 13.789 1 76.75 314 PHE A N 1
ATOM 2499 C CA . PHE A 1 314 ? 3.506 0.838 14.875 1 76.75 314 PHE A CA 1
ATOM 2500 C C . PHE A 1 314 ? 4.758 0.036 14.531 1 76.75 314 PHE A C 1
ATOM 2502 O O . PHE A 1 314 ? 5.422 -0.499 15.422 1 76.75 314 PHE A O 1
ATOM 2509 N N . THR A 1 315 ? 5.051 -0.067 13.297 1 79.31 315 THR A N 1
ATOM 2510 C CA . THR A 1 315 ? 6.191 -0.912 12.961 1 79.31 315 THR A CA 1
ATOM 2511 C C . THR A 1 315 ? 7.371 -0.065 12.492 1 79.31 315 THR A C 1
ATOM 2513 O O . THR A 1 315 ? 8.328 -0.588 11.906 1 79.31 315 THR A O 1
ATOM 2516 N N . SER A 1 316 ? 7.227 1.149 12.734 1 84.94 316 SER A N 1
ATOM 2517 C CA . SER A 1 316 ? 8.32 2.014 12.305 1 84.94 316 SER A CA 1
ATOM 2518 C C . SER A 1 316 ? 8.664 3.041 13.383 1 84.94 316 SER A C 1
ATOM 2520 O O . SER A 1 316 ? 7.859 3.307 14.273 1 84.94 316 SER A O 1
ATOM 2522 N N . LEU A 1 317 ? 9.898 3.52 13.25 1 91.38 317 LEU A N 1
ATOM 2523 C CA . LEU A 1 317 ? 10.258 4.691 14.039 1 91.38 317 LEU A CA 1
ATOM 2524 C C . LEU A 1 317 ? 9.438 5.906 13.609 1 91.38 317 LEU A C 1
ATOM 2526 O O . LEU A 1 317 ? 8.859 5.918 12.523 1 91.38 317 LEU A O 1
ATOM 2530 N N . PRO A 1 318 ? 9.336 6.914 14.516 1 94.44 318 PRO A N 1
ATOM 2531 C CA . PRO A 1 318 ? 8.531 8.086 14.164 1 94.44 318 PRO A CA 1
ATOM 2532 C C . PRO A 1 318 ? 9.039 8.797 12.914 1 94.44 318 PRO A C 1
ATOM 2534 O O . PRO A 1 318 ? 10.25 8.945 12.727 1 94.44 318 PRO A O 1
ATOM 2537 N N . SER A 1 319 ? 8.141 9.078 12.078 1 95.81 319 SER A N 1
ATOM 2538 C CA . SER A 1 319 ? 8.391 9.945 10.93 1 95.81 319 SER A CA 1
ATOM 2539 C C . SER A 1 319 ? 7.652 11.273 11.07 1 95.81 319 SER A C 1
ATOM 2541 O O . SER A 1 319 ? 7.027 11.539 12.102 1 95.81 319 SER A O 1
ATOM 2543 N N . ILE A 1 320 ? 7.867 12.156 10.078 1 98 320 ILE A N 1
ATOM 2544 C CA . ILE A 1 320 ? 7.219 13.461 10.086 1 98 320 ILE A CA 1
ATOM 2545 C C . ILE A 1 320 ? 6.062 13.461 9.086 1 98 320 ILE A C 1
ATOM 2547 O O . ILE A 1 320 ? 6.215 13.016 7.949 1 98 320 ILE A O 1
ATOM 2551 N N . SER A 1 321 ? 4.91 13.906 9.547 1 97.69 321 SER A N 1
ATOM 2552 C CA . SER A 1 321 ? 3.787 13.992 8.617 1 97.69 321 SER A CA 1
ATOM 2553 C C . SER A 1 321 ? 2.834 15.117 9.008 1 97.69 321 SER A C 1
ATOM 2555 O O . SER A 1 321 ? 2.711 15.453 10.188 1 97.69 321 SER A O 1
ATOM 2557 N N . VAL A 1 322 ? 2.176 15.625 7.973 1 97.5 322 VAL A N 1
ATOM 2558 C CA . VAL A 1 322 ? 1.1 16.594 8.164 1 97.5 322 VAL A CA 1
ATOM 2559 C C . VAL A 1 322 ? -0.144 15.883 8.695 1 97.5 322 VAL A C 1
ATOM 2561 O O . VAL A 1 322 ? -0.36 14.703 8.414 1 97.5 322 VAL A O 1
ATOM 2564 N N . THR A 1 323 ? -0.885 16.594 9.523 1 97.12 323 THR A N 1
ATOM 2565 C CA . THR A 1 323 ? -2.174 16.094 9.984 1 97.12 323 THR A CA 1
ATOM 2566 C C . THR A 1 323 ? -3.297 16.547 9.062 1 97.12 323 THR A C 1
ATOM 2568 O O . THR A 1 323 ? -3.553 15.922 8.031 1 97.12 323 THR A O 1
ATOM 2571 N N . ASN A 1 324 ? -3.869 17.734 9.414 1 97.81 324 ASN A N 1
ATOM 2572 C CA . ASN A 1 324 ? -4.812 18.406 8.531 1 97.81 324 ASN A CA 1
ATOM 2573 C C . ASN A 1 324 ? -4.16 19.578 7.801 1 97.81 324 ASN A C 1
ATOM 2575 O O . ASN A 1 324 ? -3.828 20.594 8.422 1 97.81 324 ASN A O 1
ATOM 2579 N N . LEU A 1 325 ? -3.988 19.359 6.508 1 98.5 325 LEU A N 1
ATOM 2580 C CA . LEU A 1 325 ? -3.422 20.438 5.699 1 98.5 325 LEU A CA 1
ATOM 2581 C C . LEU A 1 325 ? -4.508 21.406 5.25 1 98.5 325 LEU A C 1
ATOM 2583 O O . LEU A 1 325 ? -5.453 21 4.566 1 98.5 325 LEU A O 1
ATOM 2587 N N . VAL A 1 326 ? -4.352 22.656 5.594 1 98.44 326 VAL A N 1
ATOM 2588 C CA . VAL A 1 326 ? -5.324 23.688 5.234 1 98.44 326 VAL A CA 1
ATOM 2589 C C . VAL A 1 326 ? -4.699 24.672 4.242 1 98.44 326 VAL A C 1
ATOM 2591 O O . VAL A 1 326 ? -3.668 25.281 4.527 1 98.44 326 VAL A O 1
ATOM 2594 N N . ILE A 1 327 ? -5.324 24.766 3.105 1 98.75 327 ILE A N 1
ATOM 2595 C CA . ILE A 1 327 ? -4.871 25.719 2.1 1 98.75 327 ILE A CA 1
ATOM 2596 C C . ILE A 1 327 ? -5.902 26.844 1.949 1 98.75 327 ILE A C 1
ATOM 2598 O O . ILE A 1 327 ? -7.062 26.578 1.613 1 98.75 327 ILE A O 1
ATOM 2602 N N . GLU A 1 328 ? -5.449 28.031 2.186 1 98.62 328 GLU A N 1
ATOM 2603 C CA . GLU A 1 328 ? -6.305 29.219 2.09 1 98.62 328 GLU A CA 1
ATOM 2604 C C . GLU A 1 328 ? -5.711 30.25 1.14 1 98.62 328 GLU A C 1
ATOM 2606 O O . GLU A 1 328 ? -4.5 30.5 1.154 1 98.62 328 GLU A O 1
ATOM 2611 N N . PHE A 1 329 ? -6.539 30.703 0.328 1 98.75 329 PHE A N 1
ATOM 2612 C CA . PHE A 1 329 ? -6.188 31.797 -0.58 1 98.75 329 PHE A CA 1
ATOM 2613 C C . PHE A 1 329 ? -7.129 32.969 -0.403 1 98.75 329 PHE A C 1
ATOM 2615 O O . PHE A 1 329 ? -8.336 32.781 -0.232 1 98.75 329 PHE A O 1
ATOM 2622 N N . LYS A 1 330 ? -6.621 34.188 -0.448 1 97.94 330 LYS A N 1
ATOM 2623 C CA . LYS A 1 330 ? -7.379 35.375 -0.09 1 97.94 330 LYS A CA 1
ATOM 2624 C C . LYS A 1 330 ? -8.453 35.688 -1.129 1 97.94 330 LYS A C 1
ATOM 2626 O O . LYS A 1 330 ? -9.531 36.188 -0.789 1 97.94 330 LYS A O 1
ATOM 2631 N N . GLU A 1 331 ? -8.195 35.531 -2.406 1 97.94 331 GLU A N 1
ATOM 2632 C CA . GLU A 1 331 ? -9.164 35.781 -3.461 1 97.94 331 GLU A CA 1
ATOM 2633 C C . GLU A 1 331 ? -10.164 34.656 -3.611 1 97.94 331 GLU A C 1
ATOM 2635 O O . GLU A 1 331 ? -9.859 33.625 -4.238 1 97.94 331 GLU A O 1
ATOM 2640 N N . LYS A 1 332 ? -11.344 34.906 -3.104 1 97.56 332 LYS A N 1
ATOM 2641 C CA . LYS A 1 332 ? -12.406 33.906 -3.168 1 97.56 332 LYS A CA 1
ATOM 2642 C C . LYS A 1 332 ? -13.32 34.156 -4.359 1 97.56 332 LYS A C 1
ATOM 2644 O O . LYS A 1 332 ? -13.586 35.312 -4.727 1 97.56 332 LYS A O 1
ATOM 2649 N N . SER A 1 333 ? -13.656 33.031 -5 1 95.81 333 SER A N 1
ATOM 2650 C CA . SER A 1 333 ? -14.617 33.125 -6.098 1 95.81 333 SER A CA 1
ATOM 2651 C C . SER A 1 333 ? -15.523 31.906 -6.137 1 95.81 333 SER A C 1
ATOM 2653 O O . SER A 1 333 ? -15.07 30.781 -5.938 1 95.81 333 SER A O 1
ATOM 2655 N N . LYS A 1 334 ? -16.812 32.125 -6.453 1 91.19 334 LYS A N 1
ATOM 2656 C CA . LYS A 1 334 ? -17.766 31.031 -6.617 1 91.19 334 LYS A CA 1
ATOM 2657 C C . LYS A 1 334 ? -17.641 30.391 -7.996 1 91.19 334 LYS A C 1
ATOM 2659 O O . LYS A 1 334 ? -18.047 29.25 -8.195 1 91.19 334 LYS A O 1
ATOM 2664 N N . ASP A 1 335 ? -17.031 31.094 -8.898 1 92.38 335 ASP A N 1
ATOM 2665 C CA . ASP A 1 335 ? -16.938 30.625 -10.281 1 92.38 335 ASP A CA 1
ATOM 2666 C C . ASP A 1 335 ? -15.5 30.266 -10.641 1 92.38 335 ASP A C 1
ATOM 2668 O O . ASP A 1 335 ? -15.023 30.594 -11.727 1 92.38 335 ASP A O 1
ATOM 2672 N N . VAL A 1 336 ? -14.844 29.609 -9.734 1 95.69 336 VAL A N 1
ATOM 2673 C CA . VAL A 1 336 ? -13.43 29.281 -9.898 1 95.69 336 VAL A CA 1
ATOM 2674 C C . VAL A 1 336 ? -13.25 28.344 -11.094 1 95.69 336 VAL A C 1
ATOM 2676 O O . VAL A 1 336 ? -12.211 28.375 -11.758 1 95.69 336 VAL A O 1
ATOM 2679 N N . ARG A 1 337 ? -14.258 27.641 -11.469 1 95.94 337 ARG A N 1
ATOM 2680 C CA . ARG A 1 337 ? -14.148 26.609 -12.484 1 95.94 337 ARG A CA 1
ATOM 2681 C C . ARG A 1 337 ? -14.445 27.156 -13.875 1 95.94 337 ARG A C 1
ATOM 2683 O O . ARG A 1 337 ? -14.039 26.578 -14.883 1 95.94 337 ARG A O 1
ATOM 2690 N N . GLU A 1 338 ? -15.164 28.25 -13.93 1 95.5 338 GLU A N 1
ATOM 2691 C CA . GLU A 1 338 ? -15.641 28.766 -15.203 1 95.5 338 GLU A CA 1
ATOM 2692 C C . GLU A 1 338 ? -14.477 29.203 -16.094 1 95.5 338 GLU A C 1
ATOM 2694 O O . GLU A 1 338 ? -13.586 29.938 -15.664 1 95.5 338 GLU A O 1
ATOM 2699 N N . GLY A 1 339 ? -14.5 28.688 -17.312 1 94.44 339 GLY A N 1
ATOM 2700 C CA . GLY A 1 339 ? -13.484 29.047 -18.297 1 94.44 339 GLY A CA 1
ATOM 2701 C C . GLY A 1 339 ? -12.164 28.344 -18.078 1 94.44 339 GLY A C 1
ATOM 2702 O O . GLY A 1 339 ? -11.125 28.812 -18.547 1 94.44 339 GLY A O 1
ATOM 2703 N N . THR A 1 340 ? -12.219 27.25 -17.359 1 96.75 340 THR A N 1
ATOM 2704 C CA . THR A 1 340 ? -10.977 26.547 -17.047 1 96.75 340 THR A CA 1
ATOM 2705 C C . THR A 1 340 ? -11.086 25.078 -17.422 1 96.75 340 THR A C 1
ATOM 2707 O O . THR A 1 340 ? -12.172 24.594 -17.766 1 96.75 340 THR A O 1
ATOM 2710 N N . VAL A 1 341 ? -10.008 24.438 -17.469 1 96.56 341 VAL A N 1
ATOM 2711 C CA . VAL A 1 341 ? -9.977 22.969 -17.406 1 96.56 341 VAL A CA 1
ATOM 2712 C C . VAL A 1 341 ? -10.008 22.516 -15.945 1 96.56 341 VAL A C 1
ATOM 2714 O O . VAL A 1 341 ? -9.094 22.828 -15.18 1 96.56 341 VAL A O 1
ATOM 2717 N N . VAL A 1 342 ? -11.062 21.812 -15.633 1 97.12 342 VAL A N 1
ATOM 2718 C CA . VAL A 1 342 ? -11.195 21.312 -14.273 1 97.12 342 VAL A CA 1
ATOM 2719 C C . VAL A 1 342 ? -10.594 19.906 -14.172 1 97.12 342 VAL A C 1
ATOM 2721 O O . VAL A 1 342 ? -10.922 19.031 -14.969 1 97.12 342 VAL A O 1
ATOM 2724 N N . VAL A 1 343 ? -9.664 19.734 -13.258 1 96.94 343 VAL A N 1
ATOM 2725 C CA . VAL A 1 343 ? -9.055 18.438 -12.977 1 96.94 343 VAL A CA 1
ATOM 2726 C C . VAL A 1 343 ? -9.531 17.922 -11.617 1 96.94 343 VAL A C 1
ATOM 2728 O O . VAL A 1 343 ? -9.336 18.594 -10.602 1 96.94 343 VAL A O 1
ATOM 2731 N N . ASP A 1 344 ? -10.102 16.766 -11.664 1 96.31 344 ASP A N 1
ATOM 2732 C CA . ASP A 1 344 ? -10.719 16.234 -10.453 1 96.31 344 ASP A CA 1
ATOM 2733 C C . ASP A 1 344 ? -9.961 15.008 -9.945 1 96.31 344 ASP A C 1
ATOM 2735 O O . ASP A 1 344 ? -10 14.695 -8.758 1 96.31 344 ASP A O 1
ATOM 2739 N N . LYS A 1 345 ? -9.352 14.273 -10.789 1 93.69 345 LYS A N 1
ATOM 2740 C CA . LYS A 1 345 ? -8.523 13.117 -10.438 1 93.69 345 LYS A CA 1
ATOM 2741 C C . LYS A 1 345 ? -7.254 13.07 -11.281 1 93.69 345 LYS A C 1
ATOM 2743 O O . LYS A 1 345 ? -7.273 13.414 -12.461 1 93.69 345 LYS A O 1
ATOM 2748 N N . VAL A 1 346 ? -6.191 12.68 -10.578 1 92.31 346 VAL A N 1
ATOM 2749 C CA . VAL A 1 346 ? -4.934 12.57 -11.312 1 92.31 346 VAL A CA 1
ATOM 2750 C C . VAL A 1 346 ? -4.34 11.172 -11.125 1 92.31 346 VAL A C 1
ATOM 2752 O O . VAL A 1 346 ? -4.633 10.5 -10.133 1 92.31 346 VAL A O 1
ATOM 2755 N N . GLN A 1 347 ? -3.6 10.742 -12.039 1 83.38 347 GLN A N 1
ATOM 2756 C CA . GLN A 1 347 ? -2.852 9.492 -11.992 1 83.38 347 GLN A CA 1
ATOM 2757 C C . GLN A 1 347 ? -1.368 9.727 -12.266 1 83.38 347 GLN A C 1
ATOM 2759 O O . GLN A 1 347 ? -1.006 10.633 -13.016 1 83.38 347 GLN A O 1
ATOM 2764 N N . GLY A 1 348 ? -0.539 8.922 -11.641 1 79.81 348 GLY A N 1
ATOM 2765 C CA . GLY A 1 348 ? 0.886 9 -11.922 1 79.81 348 GLY A CA 1
ATOM 2766 C C . GLY A 1 348 ? 1.64 9.883 -10.945 1 79.81 348 GLY A C 1
ATOM 2767 O O . GLY A 1 348 ? 2.793 10.25 -11.195 1 79.81 348 GLY A O 1
ATOM 2768 N N . VAL A 1 349 ? 1.058 10.18 -9.828 1 83.44 349 VAL A N 1
ATOM 2769 C CA . VAL A 1 349 ? 1.67 11.07 -8.844 1 83.44 349 VAL A CA 1
ATOM 2770 C C . VAL A 1 349 ? 2.941 10.438 -8.289 1 83.44 349 VAL A C 1
ATOM 2772 O O . VAL A 1 349 ? 3.918 11.133 -8.008 1 83.44 349 VAL A O 1
ATOM 2775 N N . HIS A 1 350 ? 2.969 9.148 -8.25 1 74.94 350 HIS A N 1
ATOM 2776 C CA . HIS A 1 350 ? 4.129 8.43 -7.738 1 74.94 350 HIS A CA 1
ATOM 2777 C C . HIS A 1 350 ? 5.336 8.602 -8.656 1 74.94 350 HIS A C 1
ATOM 2779 O O . HIS A 1 350 ? 6.465 8.297 -8.266 1 74.94 350 HIS A O 1
ATOM 2785 N N . THR A 1 351 ? 5.168 9.078 -9.859 1 70.94 351 THR A N 1
ATOM 2786 C CA . THR A 1 351 ? 6.258 9.305 -10.797 1 70.94 351 THR A CA 1
ATOM 2787 C C . THR A 1 351 ? 6.785 10.734 -10.68 1 70.94 351 THR A C 1
ATOM 2789 O O . THR A 1 351 ? 7.785 11.086 -11.305 1 70.94 351 THR A O 1
ATOM 2792 N N . SER A 1 352 ? 6.184 11.477 -9.82 1 79.88 352 SER A N 1
ATOM 2793 C CA . SER A 1 352 ? 6.656 12.844 -9.586 1 79.88 352 SER A CA 1
ATOM 2794 C C . SER A 1 352 ? 7.98 12.844 -8.828 1 79.88 352 SER A C 1
ATOM 2796 O O . SER A 1 352 ? 8.312 11.867 -8.156 1 79.88 352 SER A O 1
ATOM 2798 N N . ASN A 1 353 ? 8.727 13.93 -8.992 1 82.31 353 ASN A N 1
ATOM 2799 C CA . ASN A 1 353 ? 9.953 14.125 -8.227 1 82.31 353 ASN A CA 1
ATOM 2800 C C . ASN A 1 353 ? 9.727 15.047 -7.027 1 82.31 353 ASN A C 1
ATOM 2802 O O . ASN A 1 353 ? 9.766 16.266 -7.16 1 82.31 353 ASN A O 1
ATOM 2806 N N . PRO A 1 354 ? 9.594 14.461 -5.898 1 87.75 354 PRO A N 1
ATOM 2807 C CA . PRO A 1 354 ? 9.266 15.312 -4.75 1 87.75 354 PRO A CA 1
ATOM 2808 C C . PRO A 1 354 ? 10.406 16.266 -4.383 1 87.75 354 PRO A C 1
ATOM 2810 O O . PRO A 1 354 ? 10.164 17.312 -3.777 1 87.75 354 PRO A O 1
ATOM 2813 N N . GLU A 1 355 ? 11.594 15.953 -4.719 1 89.06 355 GLU A N 1
ATOM 2814 C CA . GLU A 1 355 ? 12.734 16.797 -4.371 1 89.06 355 GLU A CA 1
ATOM 2815 C C . GLU A 1 355 ? 12.773 18.062 -5.227 1 89.06 355 GLU A C 1
ATOM 2817 O O . GLU A 1 355 ? 13.055 19.141 -4.723 1 89.06 355 GLU A O 1
ATOM 2822 N N . THR A 1 356 ? 12.461 17.859 -6.512 1 89.75 356 THR A N 1
ATOM 2823 C CA . THR A 1 356 ? 12.453 19.031 -7.391 1 89.75 356 THR A CA 1
ATOM 2824 C C . THR A 1 356 ? 11.062 19.641 -7.465 1 89.75 356 THR A C 1
ATOM 2826 O O . THR A 1 356 ? 10.906 20.781 -7.918 1 89.75 356 THR A O 1
ATOM 2829 N N . GLY A 1 357 ? 10.086 18.891 -7.059 1 92.81 357 GLY A N 1
ATOM 2830 C CA . GLY A 1 357 ? 8.711 19.359 -7.09 1 92.81 357 GLY A CA 1
ATOM 2831 C C . GLY A 1 357 ? 8.047 19.172 -8.445 1 92.81 357 GLY A C 1
ATOM 2832 O O . GLY A 1 357 ? 6.871 19.484 -8.609 1 92.81 357 GLY A O 1
ATOM 2833 N N . GLU A 1 358 ? 8.742 18.625 -9.391 1 91 358 GLU A N 1
ATOM 2834 C CA . GLU A 1 358 ? 8.227 18.438 -10.742 1 91 358 GLU A CA 1
ATOM 2835 C C . GLU A 1 358 ? 7.219 17.297 -10.805 1 91 358 GLU A C 1
ATOM 2837 O O . GLU A 1 358 ? 7.398 16.266 -10.141 1 91 358 GLU A O 1
ATOM 2842 N N . PHE A 1 359 ? 6.152 17.484 -11.578 1 91.56 359 PHE A N 1
ATOM 2843 C CA . PHE A 1 359 ? 5.18 16.422 -11.773 1 91.56 359 PHE A CA 1
ATOM 2844 C C . PHE A 1 359 ? 4.707 16.375 -13.227 1 91.56 359 PHE A C 1
ATOM 2846 O O . PHE A 1 359 ? 4.746 17.391 -13.922 1 91.56 359 PHE A O 1
ATOM 2853 N N . SER A 1 360 ? 4.402 15.234 -13.703 1 86.5 360 SER A N 1
ATOM 2854 C CA . SER A 1 360 ? 3.697 14.922 -14.938 1 86.5 360 SER A CA 1
ATOM 2855 C C . SER A 1 360 ? 2.627 13.859 -14.711 1 86.5 360 SER A C 1
ATOM 2857 O O . SER A 1 360 ? 2.941 12.68 -14.547 1 86.5 360 SER A O 1
ATOM 2859 N N . VAL A 1 361 ? 1.388 14.305 -14.695 1 89.62 361 VAL A N 1
ATOM 2860 C CA . VAL A 1 361 ? 0.32 13.398 -14.281 1 89.62 361 VAL A CA 1
ATOM 2861 C C . VAL A 1 361 ? -0.8 13.414 -15.32 1 89.62 361 VAL A C 1
ATOM 2863 O O . VAL A 1 361 ? -0.978 14.406 -16.031 1 89.62 361 VAL A O 1
ATOM 2866 N N . VAL A 1 362 ? -1.503 12.367 -15.367 1 84.56 362 VAL A N 1
ATOM 2867 C CA . VAL A 1 362 ? -2.674 12.266 -16.234 1 84.56 362 VAL A CA 1
ATOM 2868 C C . VAL A 1 362 ? -3.916 12.727 -15.477 1 84.56 362 VAL A C 1
ATOM 2870 O O . VAL A 1 362 ? -4.156 12.305 -14.344 1 84.56 362 VAL A O 1
ATOM 2873 N N . GLY A 1 363 ? -4.664 13.656 -16.109 1 90.31 363 GLY A N 1
ATOM 2874 C CA . GLY A 1 363 ? -5.977 13.984 -15.578 1 90.31 363 GLY A CA 1
ATOM 2875 C C . GLY A 1 363 ? -7.035 12.953 -15.914 1 90.31 363 GLY A C 1
ATOM 2876 O O . GLY A 1 363 ? -7.73 13.07 -16.922 1 90.31 363 GLY A O 1
ATOM 2877 N N . SER A 1 364 ? -7.211 12.008 -15.094 1 87.44 364 SER A N 1
ATOM 2878 C CA . SER A 1 364 ? -8.094 10.883 -15.398 1 87.44 364 SER A CA 1
ATOM 2879 C C . SER A 1 364 ? -9.562 11.297 -15.328 1 87.44 364 SER A C 1
ATOM 2881 O O . SER A 1 364 ? -10.414 10.703 -15.992 1 87.44 364 SER A O 1
ATOM 2883 N N . VAL A 1 365 ? -9.93 12.234 -14.523 1 92.19 365 VAL A N 1
ATOM 2884 C CA . VAL A 1 365 ? -11.234 12.883 -14.5 1 92.19 365 VAL A CA 1
ATOM 2885 C C . VAL A 1 365 ? -11.07 14.391 -14.633 1 92.19 365 VAL A C 1
ATOM 2887 O O . VAL A 1 365 ? -10.641 15.062 -13.688 1 92.19 365 VAL A O 1
ATOM 2890 N N . ALA A 1 366 ? -11.422 14.797 -15.797 1 94.44 366 ALA A N 1
ATOM 2891 C CA . ALA A 1 366 ? -11.25 16.203 -16.125 1 94.44 366 ALA A CA 1
ATOM 2892 C C . ALA A 1 366 ? -12.281 16.672 -17.156 1 94.44 366 ALA A C 1
ATOM 2894 O O . ALA A 1 366 ? -12.82 15.852 -17.906 1 94.44 366 ALA A O 1
ATOM 2895 N N . TRP A 1 367 ? -12.57 17.984 -17.125 1 95.31 367 TRP A N 1
ATOM 2896 C CA . TRP A 1 367 ? -13.516 18.516 -18.109 1 95.31 367 TRP A CA 1
ATOM 2897 C C . TRP A 1 367 ? -13.266 20 -18.359 1 95.31 367 TRP A C 1
ATOM 2899 O O . TRP A 1 367 ? -12.602 20.672 -17.562 1 95.31 367 TRP A O 1
ATOM 2909 N N . LEU A 1 368 ? -13.703 20.406 -19.469 1 95.25 368 LEU A N 1
ATOM 2910 C CA . LEU A 1 368 ? -13.742 21.844 -19.797 1 95.25 368 LEU A CA 1
ATOM 2911 C C . LEU A 1 368 ? -15.047 22.469 -19.297 1 95.25 368 LEU A C 1
ATOM 2913 O O . LEU A 1 368 ? -16.125 21.969 -19.594 1 95.25 368 LEU A O 1
ATOM 2917 N N . ASP A 1 369 ? -14.875 23.453 -18.438 1 94.44 369 ASP A N 1
ATOM 2918 C CA . ASP A 1 369 ? -16.031 24.219 -17.984 1 94.44 369 ASP A CA 1
ATOM 2919 C C . ASP A 1 369 ? -16.094 25.594 -18.672 1 94.44 369 ASP A C 1
ATOM 2921 O O . ASP A 1 369 ? -15.43 26.531 -18.234 1 94.44 369 ASP A O 1
ATOM 2925 N N . ASP A 1 370 ? -16.984 25.688 -19.672 1 88.5 370 ASP A N 1
ATOM 2926 C CA . ASP A 1 370 ? -17.031 26.953 -20.406 1 88.5 370 ASP A CA 1
ATOM 2927 C C . ASP A 1 370 ? -18.125 27.859 -19.844 1 88.5 370 ASP A C 1
ATOM 2929 O O . ASP A 1 370 ? -18.469 28.875 -20.469 1 88.5 370 ASP A O 1
ATOM 2933 N N . GLY A 1 371 ? -18.641 27.562 -18.688 1 84.81 371 GLY A N 1
ATOM 2934 C CA . GLY A 1 371 ? -19.688 28.344 -18.078 1 84.81 371 GLY A CA 1
ATOM 2935 C C . GLY A 1 371 ? -21.094 27.906 -18.484 1 84.81 371 GLY A C 1
ATOM 2936 O O . GLY A 1 371 ? -22.031 28.047 -17.703 1 84.81 371 GLY A O 1
ATOM 2937 N N . LYS A 1 372 ? -21.234 27.438 -19.719 1 85.44 372 LYS A N 1
ATOM 2938 C CA . LYS A 1 372 ? -22.531 26.984 -20.234 1 85.44 372 LYS A CA 1
ATOM 2939 C C . LYS A 1 372 ? -22.625 25.469 -20.234 1 85.44 372 LYS A C 1
ATOM 2941 O O . LYS A 1 372 ? -23.688 24.906 -19.953 1 85.44 372 LYS A O 1
ATOM 2946 N N . LYS A 1 373 ? -21.531 24.875 -20.562 1 89.75 373 LYS A N 1
ATOM 2947 C CA . LYS A 1 373 ? -21.484 23.422 -20.703 1 89.75 373 LYS A CA 1
ATOM 2948 C C . LYS A 1 373 ? -20.203 22.859 -20.109 1 89.75 373 LYS A C 1
ATOM 2950 O O . LYS A 1 373 ? -19.172 23.531 -20.094 1 89.75 373 LYS A O 1
ATOM 2955 N N . ARG A 1 374 ? -20.344 21.688 -19.656 1 93.56 374 ARG A N 1
ATOM 2956 C CA . ARG A 1 374 ? -19.188 20.922 -19.188 1 93.56 374 ARG A CA 1
ATOM 2957 C C . ARG A 1 374 ? -18.938 19.719 -20.094 1 93.56 374 ARG A C 1
ATOM 2959 O O . ARG A 1 374 ? -19.844 18.906 -20.328 1 93.56 374 ARG A O 1
ATOM 2966 N N . VAL A 1 375 ? -17.734 19.766 -20.609 1 92.38 375 VAL A N 1
ATOM 2967 C CA . VAL A 1 375 ? -17.375 18.703 -21.531 1 92.38 375 VAL A CA 1
ATOM 2968 C C . VAL A 1 375 ? -16.219 17.891 -20.969 1 92.38 375 VAL A C 1
ATOM 2970 O O . VAL A 1 375 ? -15.148 18.438 -20.672 1 92.38 375 VAL A O 1
ATOM 2973 N N . GLY A 1 376 ? -16.422 16.594 -20.812 1 93 376 GLY A N 1
ATOM 2974 C CA . GLY A 1 376 ? -15.359 15.727 -20.344 1 93 376 GLY A CA 1
ATOM 2975 C C . GLY A 1 376 ? -14.172 15.68 -21.281 1 93 376 GLY A C 1
ATOM 2976 O O . GLY A 1 376 ? -14.328 15.75 -22.5 1 93 376 GLY A O 1
ATOM 2977 N N . LEU A 1 377 ? -12.984 15.602 -20.672 1 91.94 377 LEU A N 1
ATOM 2978 C CA . LEU A 1 377 ? -11.75 15.539 -21.453 1 91.94 377 LEU A CA 1
ATOM 2979 C C . LEU A 1 377 ? -11.031 14.219 -21.219 1 91.94 377 LEU A C 1
ATOM 2981 O O . LEU A 1 377 ? -11.016 13.703 -20.094 1 91.94 377 LEU A O 1
ATOM 2985 N N . ARG A 1 378 ? -10.562 13.664 -22.281 1 86.06 378 ARG A N 1
ATOM 2986 C CA . ARG A 1 378 ? -9.766 12.445 -22.125 1 86.06 378 ARG A CA 1
ATOM 2987 C C . ARG A 1 378 ? -8.328 12.68 -22.578 1 86.06 378 ARG A C 1
ATOM 2989 O O . ARG A 1 378 ? -8.039 13.633 -23.312 1 86.06 378 ARG A O 1
ATOM 2996 N N . GLU A 1 379 ? -7.367 11.961 -22.062 1 79.56 379 GLU A N 1
ATOM 2997 C CA . GLU A 1 379 ? -5.961 11.906 -22.438 1 79.56 379 GLU A CA 1
ATOM 2998 C C . GLU A 1 379 ? -5.27 13.242 -22.172 1 79.56 379 GLU A C 1
ATOM 3000 O O . GLU A 1 379 ? -4.508 13.727 -23.016 1 79.56 379 GLU A O 1
ATOM 3005 N N . ILE A 1 380 ? -5.574 13.836 -21.062 1 86.62 380 ILE A N 1
ATOM 3006 C CA . ILE A 1 380 ? -4.883 15.086 -20.75 1 86.62 380 ILE A CA 1
ATOM 3007 C C . ILE A 1 380 ? -3.727 14.805 -19.781 1 86.62 380 ILE A C 1
ATOM 3009 O O . ILE A 1 380 ? -3.852 13.984 -18.875 1 86.62 380 ILE A O 1
ATOM 3013 N N . VAL A 1 381 ? -2.625 15.391 -20.047 1 86.06 381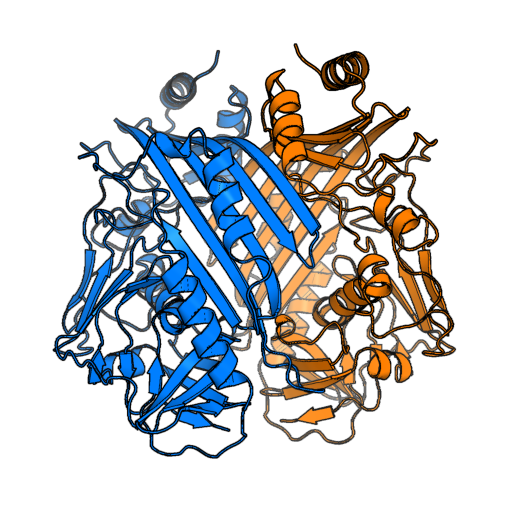 VAL A N 1
ATOM 3014 C CA . VAL A 1 381 ? -1.44 15.289 -19.203 1 86.06 381 VAL A CA 1
ATOM 3015 C C . VAL A 1 381 ? -1.075 16.672 -18.672 1 86.06 381 VAL A C 1
ATOM 3017 O O . VAL A 1 381 ? -1.003 17.641 -19.422 1 86.06 381 VAL A O 1
ATOM 3020 N N . LEU A 1 382 ? -0.948 16.75 -17.422 1 92.25 382 LEU A N 1
ATOM 3021 C CA . LEU A 1 382 ? -0.526 17.984 -16.75 1 92.25 382 LEU A CA 1
ATOM 3022 C C . LEU A 1 382 ? 0.946 17.906 -16.359 1 92.25 382 LEU A C 1
ATOM 3024 O O . LEU A 1 382 ? 1.378 16.938 -15.734 1 92.25 382 LEU A O 1
ATOM 3028 N N . THR A 1 383 ? 1.649 18.891 -16.734 1 89.94 383 THR A N 1
ATOM 3029 C CA . THR A 1 383 ? 3.047 19 -16.328 1 89.94 383 THR A CA 1
ATOM 3030 C C . THR A 1 383 ? 3.301 20.328 -15.617 1 89.94 383 THR A C 1
ATOM 3032 O O . THR A 1 383 ? 2.77 21.359 -16.016 1 89.94 383 THR A O 1
ATOM 3035 N N . GLY A 1 384 ? 4.094 20.234 -14.539 1 93 384 GLY A N 1
ATOM 3036 C CA . GLY A 1 384 ? 4.395 21.453 -13.797 1 93 384 GLY A CA 1
ATOM 3037 C C . GLY A 1 384 ? 5.301 21.219 -12.609 1 93 384 GLY A C 1
ATOM 3038 O O . GLY A 1 384 ? 6.039 20.234 -12.57 1 93 384 GLY A O 1
ATOM 3039 N N . ASN A 1 385 ? 5.297 22.219 -11.805 1 95.69 385 ASN A N 1
ATOM 3040 C CA . ASN A 1 385 ? 6.082 22.25 -10.578 1 95.69 385 ASN A CA 1
ATOM 3041 C C . ASN A 1 385 ? 5.27 22.797 -9.406 1 95.69 385 ASN A C 1
ATOM 3043 O O . ASN A 1 385 ? 4.57 23.812 -9.547 1 95.69 385 ASN A O 1
ATOM 3047 N N . ILE A 1 386 ? 5.434 22.109 -8.266 1 97.56 386 ILE A N 1
ATOM 3048 C CA . ILE A 1 386 ? 4.57 22.453 -7.141 1 97.56 386 ILE A CA 1
ATOM 3049 C C . ILE A 1 386 ? 4.824 23.891 -6.703 1 97.56 386 ILE A C 1
ATOM 3051 O O . ILE A 1 386 ? 3.896 24.594 -6.309 1 97.56 386 ILE A O 1
ATOM 3055 N N . LYS A 1 387 ? 6.066 24.375 -6.719 1 97.06 387 LYS A N 1
ATOM 3056 C CA . LYS A 1 387 ? 6.391 25.75 -6.328 1 97.06 387 LYS A CA 1
ATOM 3057 C C . LYS A 1 387 ? 5.762 26.75 -7.281 1 97.06 387 LYS A C 1
ATOM 3059 O O . LYS A 1 387 ? 5.141 27.734 -6.848 1 97.06 387 LYS A O 1
ATOM 3064 N N . THR A 1 388 ? 5.906 26.422 -8.547 1 97.62 388 THR A N 1
ATOM 3065 C CA . THR A 1 388 ? 5.309 27.281 -9.57 1 97.62 388 THR A CA 1
ATOM 3066 C C . THR A 1 388 ? 3.787 27.25 -9.477 1 97.62 388 THR A C 1
ATOM 3068 O O . THR A 1 388 ? 3.131 28.281 -9.641 1 97.62 388 THR A O 1
ATOM 3071 N N . LEU A 1 389 ? 3.252 26.109 -9.25 1 98.19 389 LEU A N 1
ATOM 3072 C CA . LEU A 1 389 ? 1.809 25.969 -9.094 1 98.19 389 LEU A CA 1
ATOM 3073 C C . LEU A 1 389 ? 1.286 26.859 -7.977 1 98.19 389 LEU A C 1
ATOM 3075 O O . LEU A 1 389 ? 0.325 27.609 -8.172 1 98.19 389 LEU A O 1
ATOM 3079 N N . LEU A 1 390 ? 1.908 26.859 -6.82 1 98.62 390 LEU A N 1
ATOM 3080 C CA . LEU A 1 390 ? 1.473 27.656 -5.676 1 98.62 390 LEU A CA 1
ATOM 3081 C C . LEU A 1 390 ? 1.615 29.156 -5.957 1 98.62 390 LEU A C 1
ATOM 3083 O O . LEU A 1 390 ? 0.77 29.953 -5.547 1 98.62 390 LEU A O 1
ATOM 3087 N N . LYS A 1 391 ? 2.639 29.5 -6.668 1 98.25 391 LYS A N 1
ATOM 3088 C CA . LYS A 1 391 ? 2.867 30.906 -7.016 1 98.25 391 LYS A CA 1
ATOM 3089 C C . LYS A 1 391 ? 1.779 31.422 -7.953 1 98.25 391 LYS A C 1
ATOM 3091 O O . LYS A 1 391 ? 1.457 32.625 -7.941 1 98.25 391 LYS A O 1
ATOM 3096 N N . ASN A 1 392 ? 1.234 30.5 -8.68 1 98.25 392 ASN A N 1
ATOM 3097 C CA . ASN A 1 392 ? 0.352 30.906 -9.766 1 98.25 392 ASN A CA 1
ATOM 3098 C C . ASN A 1 392 ? -1.116 30.703 -9.406 1 98.25 392 ASN A C 1
ATOM 3100 O O . ASN A 1 392 ? -1.99 30.766 -10.273 1 98.25 392 ASN A O 1
ATOM 3104 N N . VAL A 1 393 ? -1.394 30.375 -8.156 1 98.69 393 VAL A N 1
ATOM 3105 C CA . VAL A 1 393 ? -2.785 30.312 -7.723 1 98.69 393 VAL A CA 1
ATOM 3106 C C . VAL A 1 393 ? -3.432 31.688 -7.879 1 98.69 393 VAL A C 1
ATOM 3108 O O . VAL A 1 393 ? -2.844 32.719 -7.504 1 98.69 393 VAL A O 1
ATOM 3111 N N . VAL A 1 394 ? -4.695 31.656 -8.398 1 97.56 394 VAL A N 1
ATOM 3112 C CA . VAL A 1 394 ? -5.285 32.969 -8.695 1 97.56 394 VAL A CA 1
ATOM 3113 C C . VAL A 1 394 ? -6.613 33.125 -7.953 1 97.56 394 VAL A C 1
ATOM 3115 O O . VAL A 1 394 ? -7.047 34.219 -7.672 1 97.56 394 VAL A O 1
ATOM 3118 N N . SER A 1 395 ? -7.305 32.062 -7.68 1 98.31 395 SER A N 1
ATOM 3119 C CA . SER A 1 395 ? -8.57 32.156 -6.957 1 98.31 395 SER A CA 1
ATOM 3120 C C . SER A 1 395 ? -8.906 30.812 -6.289 1 98.31 395 SER A C 1
ATOM 3122 O O . SER A 1 395 ? -8.328 29.781 -6.633 1 98.31 395 SER A O 1
ATOM 3124 N N . GLN A 1 396 ? -9.773 30.844 -5.344 1 98.69 396 GLN A N 1
ATOM 3125 C CA . GLN A 1 396 ? -10.18 29.672 -4.578 1 98.69 396 GLN A CA 1
ATOM 3126 C C . GLN A 1 396 ? -11.68 29.703 -4.285 1 98.69 396 GLN A C 1
ATOM 3128 O O . GLN A 1 396 ? -12.242 30.766 -4.023 1 98.69 396 GLN A O 1
ATOM 3133 N N . SER A 1 397 ? -12.281 28.594 -4.34 1 98.06 397 SER A N 1
ATOM 3134 C CA . SER A 1 397 ? -13.672 28.484 -3.92 1 98.06 397 SER A CA 1
ATOM 3135 C C . SER A 1 397 ? -13.781 28.234 -2.418 1 98.06 397 SER A C 1
ATOM 3137 O O . SER A 1 397 ? -12.781 28.297 -1.701 1 98.06 397 SER A O 1
ATOM 3139 N N . SER A 1 398 ? -15.062 28 -1.928 1 96.31 398 SER A N 1
ATOM 3140 C CA . SER A 1 398 ? -15.273 27.688 -0.517 1 96.31 398 SER A CA 1
ATOM 3141 C C . SER A 1 398 ? -14.617 26.359 -0.139 1 96.31 398 SER A C 1
ATOM 3143 O O . SER A 1 398 ? -14.641 25.406 -0.92 1 96.31 398 SER A O 1
ATOM 3145 N N . PRO A 1 399 ? -14.125 26.312 1.039 1 95.12 399 PRO A N 1
ATOM 3146 C CA . PRO A 1 399 ? -13.375 25.125 1.453 1 95.12 399 PRO A CA 1
ATOM 3147 C C . PRO A 1 399 ? -14.273 23.922 1.698 1 95.12 399 PRO A C 1
ATOM 3149 O O . PRO A 1 399 ? -15.453 24.078 2.023 1 95.12 399 PRO A O 1
ATOM 3152 N N . ARG A 1 400 ? -13.75 22.812 1.5 1 92.69 400 ARG A N 1
ATOM 3153 C CA . ARG A 1 400 ? -14.297 21.516 1.887 1 92.69 400 ARG A CA 1
ATOM 3154 C C . ARG A 1 400 ? -13.195 20.562 2.318 1 92.69 400 ARG A C 1
ATOM 3156 O O . ARG A 1 400 ? -12.016 20.844 2.111 1 92.69 400 ARG A O 1
ATOM 3163 N N . ARG A 1 401 ? -13.648 19.516 2.93 1 92.88 401 ARG A N 1
ATOM 3164 C CA . ARG A 1 401 ? -12.688 18.531 3.414 1 92.88 401 ARG A CA 1
ATOM 3165 C C . ARG A 1 401 ? -12.594 17.344 2.469 1 92.88 401 ARG A C 1
ATOM 3167 O O . ARG A 1 401 ? -13.617 16.828 2.014 1 92.88 401 ARG A O 1
ATOM 3174 N N . CYS A 1 402 ? -11.391 16.969 2.195 1 92 402 CYS A N 1
ATOM 3175 C CA . CYS A 1 402 ? -11.078 15.742 1.482 1 92 402 CYS A CA 1
ATOM 3176 C C . CYS A 1 402 ? -9.883 15.039 2.111 1 92 402 CYS A C 1
ATOM 3178 O O . CYS A 1 402 ? -8.734 15.414 1.86 1 92 402 CYS A O 1
ATOM 3180 N N . GLY A 1 403 ? -10.188 13.992 2.881 1 91.19 403 GLY A N 1
ATOM 3181 C CA . GLY A 1 403 ? -9.117 13.367 3.633 1 91.19 403 GLY A CA 1
ATOM 3182 C C . GLY A 1 403 ? -8.406 14.32 4.57 1 91.19 403 GLY A C 1
ATOM 3183 O O . GLY A 1 403 ? -9.039 14.992 5.379 1 91.19 403 GLY A O 1
ATOM 3184 N N . SER A 1 404 ? -7.066 14.422 4.336 1 94.75 404 SER A N 1
ATOM 3185 C CA . SER A 1 404 ? -6.234 15.266 5.188 1 94.75 404 SER A CA 1
ATOM 3186 C C . SER A 1 404 ? -6.195 16.703 4.676 1 94.75 404 SER A C 1
ATOM 3188 O O . SER A 1 404 ? -5.562 17.562 5.285 1 94.75 404 SER A O 1
ATOM 3190 N N . LEU A 1 405 ? -6.898 16.906 3.633 1 97.12 405 LEU A N 1
ATOM 3191 C CA . LEU A 1 405 ? -6.828 18.234 3.016 1 97.12 405 LEU A CA 1
ATOM 3192 C C . LEU A 1 405 ? -8.117 19.016 3.248 1 97.12 405 LEU A C 1
ATOM 3194 O O . LEU A 1 405 ? -9.211 18.453 3.141 1 97.12 405 LEU A O 1
ATOM 3198 N N . ILE A 1 406 ? -7.98 20.219 3.664 1 97.12 406 ILE A N 1
ATOM 3199 C CA . ILE A 1 406 ? -9.062 21.188 3.725 1 97.12 406 ILE A CA 1
ATOM 3200 C C . ILE A 1 406 ? -8.742 22.375 2.809 1 97.12 406 ILE A C 1
ATOM 3202 O O . ILE A 1 406 ? -7.809 23.141 3.076 1 97.12 406 ILE A O 1
ATOM 3206 N N . SER A 1 407 ? -9.484 22.453 1.759 1 98 407 SER A N 1
ATOM 3207 C CA . SER A 1 407 ? -9.258 23.469 0.743 1 98 407 SER A CA 1
ATOM 3208 C C . SER A 1 407 ? -10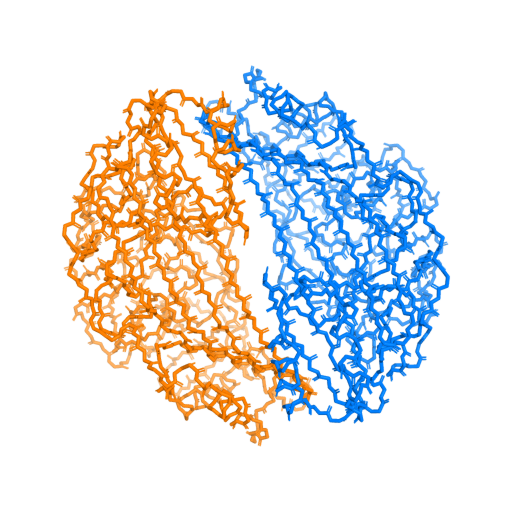.484 23.641 -0.153 1 98 407 SER A C 1
ATOM 3210 O O . SER A 1 407 ? -11.367 22.781 -0.172 1 98 407 SER A O 1
ATOM 3212 N N . GLY A 1 408 ? -10.594 24.812 -0.774 1 97.69 408 GLY A N 1
ATOM 3213 C CA . GLY A 1 408 ? -11.477 24.938 -1.926 1 97.69 408 GLY A CA 1
ATOM 3214 C C . GLY A 1 408 ? -10.805 24.562 -3.232 1 97.69 408 GLY A C 1
ATOM 3215 O O . GLY A 1 408 ? -9.609 24.25 -3.258 1 97.69 408 GLY A O 1
ATOM 3216 N N . ASP A 1 409 ? -11.625 24.531 -4.285 1 98.19 409 ASP A N 1
ATOM 3217 C CA . ASP A 1 409 ? -11 24.422 -5.598 1 98.19 409 ASP A CA 1
ATOM 3218 C C . ASP A 1 409 ? -9.984 25.547 -5.824 1 98.19 409 ASP A C 1
ATOM 3220 O O . ASP A 1 409 ? -10.219 26.688 -5.422 1 98.19 409 ASP A O 1
ATOM 3224 N N . LEU A 1 410 ? -8.922 25.25 -6.445 1 98.69 410 LEU A N 1
ATOM 3225 C CA . LEU A 1 410 ? -7.887 26.234 -6.73 1 98.69 410 LEU A CA 1
ATOM 3226 C C . LEU A 1 410 ? -7.738 26.438 -8.234 1 98.69 410 LEU A C 1
ATOM 3228 O O . LEU A 1 410 ? -7.449 25.5 -8.969 1 98.69 410 LEU A O 1
ATOM 3232 N N . ARG A 1 411 ? -7.961 27.656 -8.641 1 98.56 411 ARG A N 1
ATOM 3233 C CA . ARG A 1 411 ? -7.633 28.031 -10.008 1 98.56 411 ARG A CA 1
ATOM 3234 C C . ARG A 1 411 ? -6.164 28.422 -10.133 1 98.56 411 ARG A C 1
ATOM 3236 O O . ARG A 1 411 ? -5.68 29.266 -9.375 1 98.56 411 ARG A O 1
ATOM 3243 N N . VAL A 1 412 ? -5.457 27.844 -11.039 1 98.44 412 VAL A N 1
ATOM 3244 C CA . VAL A 1 412 ? -4.023 28.047 -11.203 1 98.44 412 VAL A CA 1
ATOM 3245 C C . VAL A 1 412 ? -3.721 28.422 -12.656 1 98.44 412 VAL A C 1
ATOM 3247 O O . VAL A 1 412 ? -4.184 27.75 -13.586 1 98.44 412 VAL A O 1
ATOM 3250 N N . SER A 1 413 ? -2.939 29.438 -12.828 1 96.88 413 SER A N 1
ATOM 3251 C CA . SER A 1 413 ? -2.518 29.859 -14.156 1 96.88 413 SER A CA 1
ATOM 3252 C C . SER A 1 413 ? -1.187 29.219 -14.539 1 96.88 413 SER A C 1
ATOM 3254 O O . SER A 1 413 ? -0.417 28.812 -13.672 1 96.88 413 SER A O 1
ATOM 3256 N N . GLY A 1 414 ? -0.995 28.984 -15.805 1 92.44 414 GLY A N 1
ATOM 3257 C CA . GLY A 1 414 ? 0.327 28.656 -16.312 1 92.44 414 GLY A CA 1
ATOM 3258 C C . GLY A 1 414 ? 0.648 27.188 -16.25 1 92.44 414 GLY A C 1
ATOM 3259 O O . GLY A 1 414 ? 1.811 26.781 -16.375 1 92.44 414 GLY A O 1
ATOM 3260 N N . ILE A 1 415 ? -0.345 26.344 -15.961 1 92.75 415 ILE A N 1
ATOM 3261 C CA . ILE A 1 415 ? -0.11 24.891 -15.992 1 92.75 415 ILE A CA 1
ATOM 3262 C C . ILE A 1 415 ? -0.05 24.406 -17.438 1 92.75 415 ILE A C 1
ATOM 3264 O O . ILE A 1 415 ? -0.877 24.812 -18.266 1 92.75 415 ILE A O 1
ATOM 3268 N N . SER A 1 416 ? 0.933 23.625 -17.703 1 90.06 416 SER A N 1
ATOM 3269 C CA . SER A 1 416 ? 1.04 23.062 -19.047 1 90.06 416 SER A CA 1
ATOM 3270 C C . SER A 1 416 ? 0.106 21.875 -19.203 1 90.06 416 SER A C 1
ATOM 3272 O O . SER A 1 416 ? 0.14 20.922 -18.406 1 90.06 416 SER A O 1
ATOM 3274 N N . LEU A 1 417 ? -0.667 21.953 -20.203 1 89.19 417 LEU A N 1
ATOM 3275 C CA . LEU A 1 417 ? -1.582 20.875 -20.562 1 89.19 417 LEU A CA 1
ATOM 3276 C C . LEU A 1 417 ? -1.256 20.328 -21.938 1 89.19 417 LEU A C 1
ATOM 3278 O O . LEU A 1 417 ? -1.047 21.094 -22.891 1 89.19 417 LEU A O 1
ATOM 3282 N N . ILE A 1 418 ? -0.926 19.047 -22 1 78.12 418 ILE A N 1
ATOM 3283 C CA . ILE A 1 418 ? -0.741 18.391 -23.281 1 78.12 418 ILE A CA 1
ATOM 3284 C C . ILE A 1 418 ? -1.853 17.375 -23.516 1 78.12 418 ILE A C 1
ATOM 3286 O O . ILE A 1 418 ? -2.254 16.672 -22.594 1 78.12 418 ILE A O 1
ATOM 3290 N N . ILE A 1 419 ? -2.531 17.375 -24.672 1 68.69 419 ILE A N 1
ATOM 3291 C CA . ILE A 1 419 ? -3.539 16.391 -25.062 1 68.69 419 ILE A CA 1
ATOM 3292 C C . ILE A 1 419 ? -3.004 15.531 -26.188 1 68.69 419 ILE A C 1
ATOM 3294 O O . ILE A 1 419 ? -2.416 16.047 -27.156 1 68.69 419 ILE A O 1
ATOM 3298 N N . MET B 1 1 ? -7.566 -21.312 28.891 1 53.25 1 MET B N 1
ATOM 3299 C CA . MET B 1 1 ? -7.348 -20.234 27.922 1 53.25 1 MET B CA 1
ATOM 3300 C C . MET B 1 1 ? -8.008 -20.562 26.594 1 53.25 1 MET B C 1
ATOM 3302 O O . MET B 1 1 ? -7.961 -21.703 26.125 1 53.25 1 MET B O 1
ATOM 3306 N N . LEU B 1 2 ? -8.914 -19.703 26.094 1 73.25 2 LEU B N 1
ATOM 3307 C CA . LEU B 1 2 ? -9.688 -19.953 24.891 1 73.25 2 LEU B CA 1
ATOM 3308 C C . LEU B 1 2 ? -8.766 -20.188 23.703 1 73.25 2 LEU B C 1
ATOM 3310 O O . LEU B 1 2 ? -7.75 -19.516 23.547 1 73.25 2 LEU B O 1
ATOM 3314 N N . ASP B 1 3 ? -8.938 -21.484 23.125 1 89 3 ASP B N 1
ATOM 3315 C CA . ASP B 1 3 ? -8.164 -21.766 21.922 1 89 3 ASP B CA 1
ATOM 3316 C C . ASP B 1 3 ? -9.062 -21.875 20.703 1 89 3 ASP B C 1
ATOM 3318 O O . ASP B 1 3 ? -10.266 -21.609 20.781 1 89 3 ASP B O 1
ATOM 3322 N N . GLU B 1 4 ? -8.492 -22.125 19.609 1 95.75 4 GLU B N 1
ATOM 3323 C CA . GLU B 1 4 ? -9.188 -22.156 18.328 1 95.75 4 GLU B CA 1
ATOM 3324 C C . GLU B 1 4 ? -10.289 -23.203 18.328 1 95.75 4 GLU B C 1
ATOM 3326 O O . GLU B 1 4 ? -11.375 -22.984 17.781 1 95.75 4 GLU B O 1
ATOM 3331 N N . TYR B 1 5 ? -10.109 -24.25 19.016 1 96.81 5 TYR B N 1
ATOM 3332 C CA . TYR B 1 5 ? -11.047 -25.359 19.031 1 96.81 5 TYR B CA 1
ATOM 3333 C C . TYR B 1 5 ? -12.273 -25.047 19.875 1 96.81 5 TYR B C 1
ATOM 3335 O O . TYR B 1 5 ? -13.375 -25.531 19.594 1 96.81 5 TYR B O 1
ATOM 3343 N N . SER B 1 6 ? -12.062 -24.234 20.875 1 96.25 6 SER B N 1
ATOM 3344 C CA . SER B 1 6 ? -13.195 -23.797 21.688 1 96.25 6 SER B CA 1
ATOM 3345 C C . SER B 1 6 ? -14.156 -22.938 20.859 1 96.25 6 SER B C 1
ATOM 3347 O O . SER B 1 6 ? -15.375 -23.016 21.031 1 96.25 6 SER B O 1
ATOM 3349 N N . ILE B 1 7 ? -13.586 -22.156 20.016 1 96.81 7 ILE B N 1
ATOM 3350 C CA . ILE B 1 7 ? -14.391 -21.328 19.141 1 96.81 7 ILE B CA 1
ATOM 3351 C C . ILE B 1 7 ? -15.195 -22.203 18.188 1 96.81 7 ILE B C 1
ATOM 3353 O O . ILE B 1 7 ? -16.391 -21.984 17.984 1 96.81 7 ILE B O 1
ATOM 3357 N N . LEU B 1 8 ? -14.578 -23.25 17.656 1 97.94 8 LEU B N 1
ATOM 3358 C CA . LEU B 1 8 ? -15.242 -24.156 16.734 1 97.94 8 LEU B CA 1
ATOM 3359 C C . LEU B 1 8 ? -16.359 -24.922 17.438 1 97.94 8 LEU B C 1
ATOM 3361 O O . LEU B 1 8 ? -17.438 -25.109 16.875 1 97.94 8 LEU B O 1
ATOM 3365 N N . SER B 1 9 ? -16.094 -25.312 18.625 1 97.5 9 SER B N 1
ATOM 3366 C CA . SER B 1 9 ? -17.094 -26.047 19.391 1 97.5 9 SER B CA 1
ATOM 3367 C C . SER B 1 9 ? -18.328 -25.188 19.656 1 97.5 9 SER B C 1
ATOM 3369 O O . SER B 1 9 ? -19.453 -25.672 19.531 1 97.5 9 SER B O 1
ATOM 3371 N N . ARG B 1 10 ? -18.016 -24 20.016 1 97.12 10 ARG B N 1
ATOM 3372 C CA . ARG B 1 10 ? -19.125 -23.078 20.25 1 97.12 10 ARG B CA 1
ATOM 3373 C C . ARG B 1 10 ? -19.938 -22.844 18.969 1 97.12 10 ARG B C 1
ATOM 3375 O O . ARG B 1 10 ? -21.172 -22.844 19 1 97.12 10 ARG B O 1
ATOM 3382 N N . ALA B 1 11 ? -19.281 -22.672 17.922 1 98.06 11 ALA B N 1
ATOM 3383 C CA . ALA B 1 11 ? -19.953 -22.484 16.641 1 98.06 11 ALA B CA 1
ATOM 3384 C C . ALA B 1 11 ? -20.828 -23.688 16.297 1 98.06 11 ALA B C 1
ATOM 3386 O O . ALA B 1 11 ? -22 -23.516 15.914 1 98.06 11 ALA B O 1
ATOM 3387 N N . LYS B 1 12 ? -20.328 -24.812 16.469 1 97.38 12 LYS B N 1
ATOM 3388 C CA . LYS B 1 12 ? -21.078 -26.047 16.203 1 97.38 12 LYS B CA 1
ATOM 3389 C C . LYS B 1 12 ? -22.328 -26.141 17.062 1 97.38 12 LYS B C 1
ATOM 3391 O O . LYS B 1 12 ? -23.391 -26.562 16.594 1 97.38 12 LYS B O 1
ATOM 3396 N N . SER B 1 13 ? -22.188 -25.719 18.219 1 97.56 13 SER B N 1
ATOM 3397 C CA . SER B 1 13 ? -23.297 -25.828 19.172 1 97.56 13 SER B CA 1
ATOM 3398 C C . SER B 1 13 ? -24.469 -24.938 18.766 1 97.56 13 SER B C 1
ATOM 3400 O O . SER B 1 13 ? -25.609 -25.203 19.141 1 97.56 13 SER B O 1
ATOM 3402 N N . ILE B 1 14 ? -24.156 -23.922 18.031 1 97.12 14 ILE B N 1
ATOM 3403 C CA . ILE B 1 14 ? -25.25 -23.031 17.641 1 97.12 14 ILE B CA 1
ATOM 3404 C C . ILE B 1 14 ? -25.562 -23.234 16.156 1 97.12 14 ILE B C 1
ATOM 3406 O O . ILE B 1 14 ? -26.219 -22.406 15.539 1 97.12 14 ILE B O 1
ATOM 3410 N N . GLY B 1 15 ? -24.953 -24.234 15.547 1 97.75 15 GLY B N 1
ATOM 3411 C CA . GLY B 1 15 ? -25.281 -24.641 14.195 1 97.75 15 GLY B CA 1
ATOM 3412 C C . GLY B 1 15 ? -24.609 -23.781 13.133 1 97.75 15 GLY B C 1
ATOM 3413 O O . GLY B 1 15 ? -25.172 -23.578 12.055 1 97.75 15 GLY B O 1
ATOM 3414 N N . VAL B 1 16 ? -23.5 -23.234 13.43 1 98.25 16 VAL B N 1
ATOM 3415 C CA . VAL B 1 16 ? -22.781 -22.375 12.5 1 98.25 16 VAL B CA 1
ATOM 3416 C C . VAL B 1 16 ? -21.469 -23.031 12.086 1 98.25 16 VAL B C 1
ATOM 3418 O O . VAL B 1 16 ? -20.766 -23.625 12.914 1 98.25 16 VAL B O 1
ATOM 3421 N N . SER B 1 17 ? -21.203 -23.062 10.75 1 98.69 17 SER B N 1
ATOM 3422 C CA . SER B 1 17 ? -19.859 -23.422 10.297 1 98.69 17 SER B CA 1
ATOM 3423 C C . SER B 1 17 ? -18.859 -22.312 10.602 1 98.69 17 SER B C 1
ATOM 3425 O O . SER B 1 17 ? -19.172 -21.125 10.469 1 98.69 17 SER B O 1
ATOM 3427 N N . ALA B 1 18 ? -17.641 -22.734 11.062 1 98.56 18 ALA B N 1
ATOM 3428 C CA . ALA B 1 18 ? -16.641 -21.734 11.422 1 98.56 18 ALA B CA 1
ATOM 3429 C C . ALA B 1 18 ? -15.242 -22.188 11.047 1 98.56 18 ALA B C 1
ATOM 3431 O O . ALA B 1 18 ? -14.969 -23.391 11.031 1 98.56 18 ALA B O 1
ATOM 3432 N N . GLU B 1 19 ? -14.414 -21.266 10.695 1 98.44 19 GLU B N 1
ATOM 3433 C CA . GLU B 1 19 ? -12.992 -21.438 10.43 1 98.44 19 GLU B CA 1
ATOM 3434 C C . GLU B 1 19 ? -12.156 -20.422 11.203 1 98.44 19 GLU B C 1
ATOM 3436 O O . GLU B 1 19 ? -12.531 -19.25 11.305 1 98.44 19 GLU B O 1
ATOM 3441 N N . VAL B 1 20 ? -11.086 -20.875 11.805 1 97.38 20 VAL B N 1
ATOM 3442 C CA . VAL B 1 20 ? -10.125 -19.984 12.445 1 97.38 20 VAL B CA 1
ATOM 3443 C C . VAL B 1 20 ? -8.773 -20.078 11.734 1 97.38 20 VAL B C 1
ATOM 3445 O O . VAL B 1 20 ? -8.211 -21.172 11.609 1 97.38 20 VAL B O 1
ATOM 3448 N N . LEU B 1 21 ? -8.32 -19.016 11.211 1 97.25 21 LEU B N 1
ATOM 3449 C CA . LEU B 1 21 ? -6.957 -18.875 10.719 1 97.25 21 LEU B CA 1
ATOM 3450 C C . LEU B 1 21 ? -6.086 -18.156 11.734 1 97.25 21 LEU B C 1
ATOM 3452 O O . LEU B 1 21 ? -6.387 -17.031 12.133 1 97.25 21 LEU B O 1
ATOM 3456 N N . SER B 1 22 ? -5.078 -18.828 12.156 1 96.31 22 SER B N 1
ATOM 3457 C CA . SER B 1 22 ? -4.152 -18.266 13.141 1 96.31 22 SER B CA 1
ATOM 3458 C C . SER B 1 22 ? -2.777 -18.016 12.523 1 96.31 22 SER B C 1
ATOM 3460 O O . SER B 1 22 ? -2.283 -18.844 11.75 1 96.31 22 SER B O 1
ATOM 3462 N N . LEU B 1 23 ? -2.277 -16.891 12.859 1 95.38 23 LEU B N 1
ATOM 3463 C CA . LEU B 1 23 ? -0.929 -16.547 12.422 1 95.38 23 LEU B CA 1
ATOM 3464 C C . LEU B 1 23 ? -0.092 -16.031 13.594 1 95.38 23 LEU B C 1
ATOM 3466 O O . LEU B 1 23 ? -0.554 -15.203 14.375 1 95.38 23 LEU B O 1
ATOM 3470 N N . GLU B 1 24 ? 1.017 -16.562 13.773 1 95.12 24 GLU B N 1
ATOM 3471 C CA . GLU B 1 24 ? 2.051 -16.078 14.68 1 95.12 24 GLU B CA 1
ATOM 3472 C C . GLU B 1 24 ? 3.365 -15.844 13.945 1 95.12 24 GLU B C 1
ATOM 3474 O O . GLU B 1 24 ? 3.85 -16.719 13.227 1 95.12 24 GLU B O 1
ATOM 3479 N N . SER B 1 25 ? 3.914 -14.695 14.094 1 95.62 25 SER B N 1
ATOM 3480 C CA . SER B 1 25 ? 5.109 -14.391 13.312 1 95.62 25 SER B CA 1
ATOM 3481 C C . SER B 1 25 ? 6.125 -13.609 14.133 1 95.62 25 SER B C 1
ATOM 3483 O O . SER B 1 25 ? 5.762 -12.914 15.086 1 95.62 25 SER B O 1
ATOM 3485 N N . LYS B 1 26 ? 7.34 -13.828 13.844 1 95.56 26 LYS B N 1
ATOM 3486 C CA . LYS B 1 26 ? 8.484 -13.086 14.359 1 95.56 26 LYS B CA 1
ATOM 3487 C C . LYS B 1 26 ? 9.383 -12.617 13.219 1 95.56 26 LYS B C 1
ATOM 3489 O O . LYS B 1 26 ? 9.852 -13.422 12.414 1 95.56 26 LYS B O 1
ATOM 3494 N N . GLY B 1 27 ? 9.578 -11.352 13.18 1 96.12 27 GLY B N 1
ATOM 3495 C CA . GLY B 1 27 ? 10.375 -10.766 12.109 1 96.12 27 GLY B CA 1
ATOM 3496 C C . GLY B 1 27 ? 11.461 -9.836 12.617 1 96.12 27 GLY B C 1
ATOM 3497 O O . GLY B 1 27 ? 11.305 -9.203 13.664 1 96.12 27 GLY B O 1
ATOM 3498 N N . TYR B 1 28 ? 12.578 -9.805 11.93 1 96.44 28 TYR B N 1
ATOM 3499 C CA . TYR B 1 28 ? 13.695 -8.906 12.188 1 96.44 28 TYR B CA 1
ATOM 3500 C C . TYR B 1 28 ? 14.141 -8.211 10.906 1 96.44 28 TYR B C 1
ATOM 3502 O O . TYR B 1 28 ? 14.203 -8.828 9.844 1 96.44 28 TYR B O 1
ATOM 3510 N N . SER B 1 29 ? 14.359 -6.93 11.016 1 96.5 29 SER B N 1
ATOM 3511 C CA . SER B 1 29 ? 14.766 -6.191 9.828 1 96.5 29 SER B CA 1
ATOM 3512 C C . SER B 1 29 ? 15.812 -5.129 10.164 1 96.5 29 SER B C 1
ATOM 3514 O O . SER B 1 29 ? 15.883 -4.66 11.297 1 96.5 29 SER B O 1
ATOM 3516 N N . VAL B 1 30 ? 16.609 -4.859 9.234 1 95.56 30 VAL B N 1
ATOM 3517 C CA . VAL B 1 30 ? 17.562 -3.76 9.273 1 95.56 30 VAL B CA 1
ATOM 3518 C C . VAL B 1 30 ? 17.391 -2.879 8.039 1 95.56 30 VAL B C 1
ATOM 3520 O O . VAL B 1 30 ? 17.234 -3.385 6.922 1 95.56 30 VAL B O 1
ATOM 3523 N N . TYR B 1 31 ? 17.328 -1.611 8.234 1 94.56 31 TYR B N 1
ATOM 3524 C CA . TYR B 1 31 ? 17.219 -0.609 7.184 1 94.56 31 TYR B CA 1
ATOM 3525 C C . TYR B 1 31 ? 18.391 0.361 7.227 1 94.56 31 TYR B C 1
ATOM 3527 O O . TYR B 1 31 ? 18.75 0.866 8.289 1 94.56 31 TYR B O 1
ATOM 3535 N N . VAL B 1 32 ? 19 0.53 6.078 1 93.94 32 VAL B N 1
ATOM 3536 C CA . VAL B 1 32 ? 20.109 1.476 5.945 1 93.94 32 VAL B CA 1
ATOM 3537 C C . VAL B 1 32 ? 19.75 2.547 4.918 1 93.94 32 VAL B C 1
ATOM 3539 O O . VAL B 1 32 ? 19.391 2.23 3.781 1 93.94 32 VAL B O 1
ATOM 3542 N N . GLU B 1 33 ? 19.797 3.754 5.301 1 89.69 33 GLU B N 1
ATOM 3543 C CA . GLU B 1 33 ? 19.578 4.867 4.383 1 89.69 33 GLU B CA 1
ATOM 3544 C C . GLU B 1 33 ? 20.531 6.023 4.676 1 89.69 33 GLU B C 1
ATOM 3546 O O . GLU B 1 33 ? 20.562 6.539 5.797 1 89.69 33 GLU B O 1
ATOM 3551 N N . LYS B 1 34 ? 21.297 6.453 3.625 1 80.81 34 LYS B N 1
ATOM 3552 C CA . LYS B 1 34 ? 22.234 7.559 3.715 1 80.81 34 LYS B CA 1
ATOM 3553 C C . LYS B 1 34 ? 23.141 7.414 4.941 1 80.81 34 LYS B C 1
ATOM 3555 O O . LYS B 1 34 ? 23.312 8.359 5.711 1 80.81 34 LYS B O 1
ATOM 3560 N N . GLY B 1 35 ? 23.547 6.211 5.172 1 79.06 35 GLY B N 1
ATOM 3561 C CA . GLY B 1 35 ? 24.516 5.922 6.219 1 79.06 35 GLY B CA 1
ATOM 3562 C C . GLY B 1 35 ? 23.875 5.699 7.578 1 79.06 35 GLY B C 1
ATOM 3563 O O . GLY B 1 35 ? 24.562 5.316 8.531 1 79.06 35 GLY B O 1
ATOM 3564 N N . GLN B 1 36 ? 22.625 5.977 7.73 1 85.56 36 GLN B N 1
ATOM 3565 C CA . GLN B 1 36 ? 21.922 5.738 8.984 1 85.56 36 GLN B CA 1
ATOM 3566 C C . GLN B 1 36 ? 21.281 4.352 9 1 85.56 36 GLN B C 1
ATOM 3568 O O . GLN B 1 36 ? 20.609 3.957 8.055 1 85.56 36 GLN B O 1
ATOM 3573 N N . LYS B 1 37 ? 21.641 3.605 10.141 1 91.81 37 LYS B N 1
ATOM 3574 C CA . LYS B 1 37 ? 21.125 2.246 10.297 1 91.81 37 LYS B CA 1
ATOM 3575 C C . LYS B 1 37 ? 20.078 2.172 11.398 1 91.81 37 LYS B C 1
ATOM 3577 O O . LYS B 1 37 ? 20.219 2.795 12.453 1 91.81 37 LYS B O 1
ATOM 3582 N N . SER B 1 38 ? 19 1.446 11.094 1 90.81 38 SER B N 1
ATOM 3583 C CA . SER B 1 38 ? 17.969 1.182 12.102 1 90.81 38 SER B CA 1
ATOM 3584 C C . SER B 1 38 ? 17.516 -0.274 12.062 1 90.81 38 SER B C 1
ATOM 3586 O O . SER B 1 38 ? 17.438 -0.875 10.984 1 90.81 38 SER B O 1
ATOM 3588 N N . GLY B 1 39 ? 17.297 -0.84 13.258 1 92.44 39 GLY B N 1
ATOM 3589 C CA . GLY B 1 39 ? 16.766 -2.191 13.383 1 92.44 39 GLY B CA 1
ATOM 3590 C C . GLY B 1 39 ? 15.375 -2.236 13.977 1 92.44 39 GLY B C 1
ATOM 3591 O O . GLY B 1 39 ? 14.969 -1.319 14.688 1 92.44 39 GLY B O 1
ATOM 3592 N N . SER B 1 40 ? 14.641 -3.281 13.633 1 94.38 40 SER B N 1
ATOM 3593 C CA . SER B 1 40 ? 13.297 -3.475 14.172 1 94.38 40 SER B CA 1
ATOM 3594 C C . SER B 1 40 ? 12.961 -4.957 14.297 1 94.38 40 SER B C 1
ATOM 3596 O O . SER B 1 40 ? 13.359 -5.762 13.453 1 94.38 40 SER B O 1
ATOM 3598 N N . GLN B 1 41 ? 12.312 -5.246 15.344 1 94.75 41 GLN B N 1
ATOM 3599 C CA . GLN B 1 41 ? 11.773 -6.59 15.523 1 94.75 41 GLN B CA 1
ATOM 3600 C C . GLN B 1 41 ? 10.258 -6.559 15.703 1 94.75 41 GLN B C 1
ATOM 3602 O O . GLN B 1 41 ? 9.727 -5.719 16.438 1 94.75 41 GLN B O 1
ATOM 3607 N N . VAL B 1 42 ? 9.57 -7.406 15.008 1 93.69 42 VAL B N 1
ATOM 3608 C CA . VAL B 1 42 ? 8.109 -7.457 15.047 1 93.69 42 VAL B CA 1
ATOM 3609 C C . VAL B 1 42 ? 7.652 -8.844 15.492 1 93.69 42 VAL B C 1
ATOM 3611 O O . VAL B 1 42 ? 8.047 -9.852 14.898 1 93.69 42 VAL B O 1
ATOM 3614 N N . ILE B 1 43 ? 6.891 -8.914 16.516 1 93.38 43 ILE B N 1
ATOM 3615 C CA . ILE B 1 43 ? 6.238 -10.125 16.984 1 93.38 43 ILE B CA 1
ATOM 3616 C C . ILE B 1 43 ? 4.723 -9.984 16.859 1 93.38 43 ILE B C 1
ATOM 3618 O O . ILE B 1 43 ? 4.121 -9.148 17.547 1 93.38 43 ILE B O 1
ATOM 3622 N N . ASP B 1 44 ? 4.184 -10.82 16.062 1 91.81 44 ASP B N 1
ATOM 3623 C CA . ASP B 1 44 ? 2.773 -10.633 15.734 1 91.81 44 ASP B CA 1
ATOM 3624 C C . ASP B 1 44 ? 1.99 -11.93 15.906 1 91.81 44 ASP B C 1
ATOM 3626 O O . ASP B 1 44 ? 2.508 -13.016 15.625 1 91.81 44 ASP B O 1
ATOM 3630 N N . ARG B 1 45 ? 0.828 -11.773 16.484 1 93.31 45 ARG B N 1
ATOM 3631 C CA . ARG B 1 45 ? -0.153 -12.852 16.562 1 93.31 45 ARG B CA 1
ATOM 3632 C C . ARG B 1 45 ? -1.551 -12.344 16.234 1 93.31 45 ARG B C 1
ATOM 3634 O O . ARG B 1 45 ? -1.929 -11.242 16.609 1 93.31 45 ARG B O 1
ATOM 3641 N N . GLY B 1 46 ? -2.305 -13.156 15.477 1 94.12 46 GLY B N 1
ATOM 3642 C CA . GLY B 1 46 ? -3.656 -12.773 15.109 1 94.12 46 GLY B CA 1
ATOM 3643 C C . GLY B 1 46 ? -4.531 -13.945 14.727 1 94.12 46 GLY B C 1
ATOM 3644 O O . GLY B 1 46 ? -4.031 -15.039 14.445 1 94.12 46 GLY B O 1
ATOM 3645 N N . TYR B 1 47 ? -5.867 -13.688 14.766 1 95.81 47 TYR B N 1
ATOM 3646 C CA . TYR B 1 47 ? -6.871 -14.711 14.508 1 95.81 47 TYR B CA 1
ATOM 3647 C C . TYR B 1 47 ? -7.98 -14.172 13.609 1 95.81 47 TYR B C 1
ATOM 3649 O O . TYR B 1 47 ? -8.648 -13.195 13.953 1 95.81 47 TYR B O 1
ATOM 3657 N N . ALA B 1 48 ? -8.102 -14.773 12.492 1 96.5 48 ALA B N 1
ATOM 3658 C CA . ALA B 1 48 ? -9.242 -14.484 11.625 1 96.5 48 ALA B CA 1
ATOM 3659 C C . ALA B 1 48 ? -10.305 -15.57 11.75 1 96.5 48 ALA B C 1
ATOM 3661 O O . ALA B 1 48 ? -10 -16.766 11.641 1 96.5 48 ALA B O 1
ATOM 3662 N N . ILE B 1 49 ? -11.508 -15.125 11.992 1 96.94 49 ILE B N 1
ATOM 3663 C CA . ILE B 1 49 ? -12.625 -16.047 12.102 1 96.94 49 ILE B CA 1
ATOM 3664 C C . ILE B 1 49 ? -13.617 -15.812 10.969 1 96.94 49 ILE B C 1
ATOM 3666 O O . ILE B 1 49 ? -14.055 -14.68 10.742 1 96.94 49 ILE B O 1
ATOM 3670 N N . ARG B 1 50 ? -13.906 -16.828 10.281 1 97.31 50 ARG B N 1
ATOM 3671 C CA . ARG B 1 50 ? -14.938 -16.828 9.25 1 97.31 50 ARG B CA 1
ATOM 3672 C C . ARG B 1 50 ? -16.094 -17.75 9.625 1 97.31 50 ARG B C 1
ATOM 3674 O O . ARG B 1 50 ? -15.867 -18.891 10.062 1 97.31 50 ARG B O 1
ATOM 3681 N N . VAL B 1 51 ? -17.312 -17.234 9.5 1 98.25 51 VAL B N 1
ATOM 3682 C CA . VAL B 1 51 ? -18.484 -18.031 9.828 1 98.25 51 VAL B CA 1
ATOM 3683 C C . VAL B 1 51 ? -19.422 -18.094 8.625 1 98.25 51 VAL B C 1
ATOM 3685 O O . VAL B 1 51 ? -19.516 -17.141 7.859 1 98.25 51 VAL B O 1
ATOM 3688 N N . VAL B 1 52 ? -20.078 -19.234 8.484 1 98.38 52 VAL B N 1
ATOM 3689 C CA . VAL B 1 52 ? -21.047 -19.438 7.402 1 98.38 52 VAL B CA 1
ATOM 3690 C C . VAL B 1 52 ? -22.297 -20.125 7.941 1 98.38 52 VAL B C 1
ATOM 3692 O O . VAL B 1 52 ? -22.188 -21.125 8.656 1 98.38 52 VAL B O 1
ATOM 3695 N N . LYS B 1 53 ? -23.375 -19.562 7.629 1 97.88 53 LYS B N 1
ATOM 3696 C CA . LYS B 1 53 ? -24.656 -20.188 7.93 1 97.88 53 LYS B CA 1
ATOM 3697 C C . LYS B 1 53 ? -25.688 -19.844 6.855 1 97.88 53 LYS B C 1
ATOM 3699 O O . LYS B 1 53 ? -25.906 -18.672 6.535 1 97.88 53 LYS B O 1
ATOM 3704 N N . ASP B 1 54 ? -26.328 -20.844 6.258 1 96.12 54 ASP B N 1
ATOM 3705 C CA . ASP B 1 54 ? -27.391 -20.688 5.262 1 96.12 54 ASP B CA 1
ATOM 3706 C C . ASP B 1 54 ? -26.922 -19.797 4.105 1 96.12 54 ASP B C 1
ATOM 3708 O O . ASP B 1 54 ? -27.656 -18.906 3.67 1 96.12 54 ASP B O 1
ATOM 3712 N N . GLY B 1 55 ? -25.703 -20 3.781 1 95.81 55 GLY B N 1
ATOM 3713 C CA . GLY B 1 55 ? -25.172 -19.297 2.623 1 95.81 55 GLY B CA 1
ATOM 3714 C C . GLY B 1 55 ? -24.719 -17.891 2.936 1 95.81 55 GLY B C 1
ATOM 3715 O O . GLY B 1 55 ? -24.297 -17.156 2.041 1 95.81 55 GLY B O 1
ATOM 3716 N N . ARG B 1 56 ? -24.844 -17.453 4.172 1 96.69 56 ARG B N 1
ATOM 3717 C CA . ARG B 1 56 ? -24.359 -16.141 4.59 1 96.69 56 ARG B CA 1
ATOM 3718 C C . ARG B 1 56 ? -22.984 -16.234 5.242 1 96.69 56 ARG B C 1
ATOM 3720 O O . ARG B 1 56 ? -22.703 -17.188 5.957 1 96.69 56 ARG B O 1
ATOM 3727 N N . VAL B 1 57 ? -22.156 -15.25 4.992 1 97 57 VAL B N 1
ATOM 3728 C CA . VAL B 1 57 ? -20.797 -15.305 5.488 1 97 57 VAL B CA 1
ATOM 3729 C C . VAL B 1 57 ? -20.5 -14.078 6.348 1 97 57 VAL B C 1
ATOM 3731 O O . VAL B 1 57 ? -21.016 -12.992 6.074 1 97 57 VAL B O 1
ATOM 3734 N N . GLY B 1 58 ? -19.844 -14.25 7.469 1 96.19 58 GLY B N 1
ATOM 3735 C CA . GLY B 1 58 ? -19.297 -13.203 8.32 1 96.19 58 GLY B CA 1
ATOM 3736 C C . GLY B 1 58 ? -17.844 -13.406 8.672 1 96.19 58 GLY B C 1
ATOM 3737 O O . GLY B 1 58 ? -17.312 -14.508 8.523 1 96.19 58 GLY B O 1
ATOM 3738 N N . MET B 1 59 ? -17.219 -12.367 9.141 1 95.94 59 MET B N 1
ATOM 3739 C CA . MET B 1 59 ? -15.805 -12.508 9.492 1 95.94 59 MET B CA 1
ATOM 3740 C C . MET B 1 59 ? -15.406 -11.484 10.562 1 95.94 59 MET B C 1
ATOM 3742 O O . MET B 1 59 ? -15.969 -10.391 10.617 1 95.94 59 MET B O 1
ATOM 3746 N N . ALA B 1 60 ? -14.445 -11.875 11.328 1 96.31 60 ALA B N 1
ATOM 3747 C CA . ALA B 1 60 ? -13.828 -11.008 12.32 1 96.31 60 ALA B CA 1
ATOM 3748 C C . ALA B 1 60 ? -12.336 -11.312 12.461 1 96.31 60 ALA B C 1
ATOM 3750 O O . ALA B 1 60 ? -11.898 -12.438 12.211 1 96.31 60 ALA B O 1
ATOM 3751 N N . TYR B 1 61 ? -11.594 -10.367 12.742 1 95.25 61 TYR B N 1
ATOM 3752 C CA . TYR B 1 61 ? -10.18 -10.492 13.062 1 95.25 61 TYR B CA 1
ATOM 3753 C C . TYR B 1 61 ? -9.883 -9.922 14.445 1 95.25 61 TYR B C 1
ATOM 3755 O O . TYR B 1 61 ? -10.438 -8.891 14.828 1 95.25 61 TYR B O 1
ATOM 3763 N N . SER B 1 62 ? -9.008 -10.656 15.141 1 94.5 62 SER B N 1
ATOM 3764 C CA . SER B 1 62 ? -8.609 -10.172 16.453 1 94.5 62 SER B CA 1
ATOM 3765 C C . SER B 1 62 ? -7.176 -10.586 16.781 1 94.5 62 SER B C 1
ATOM 3767 O O . SER B 1 62 ? -6.734 -11.672 16.406 1 94.5 62 SER B O 1
ATOM 3769 N N . THR B 1 63 ? -6.48 -9.688 17.516 1 93.12 63 THR B N 1
ATOM 3770 C CA . THR B 1 63 ? -5.152 -10.039 18 1 93.12 63 THR B CA 1
ATOM 3771 C C . THR B 1 63 ? -5.242 -10.766 19.328 1 93.12 63 THR B C 1
ATOM 3773 O O . THR B 1 63 ? -4.238 -11.273 19.844 1 93.12 63 THR B O 1
ATOM 3776 N N . VAL B 1 64 ? -6.434 -10.805 19.844 1 88.88 64 VAL B N 1
ATOM 3777 C CA . VAL B 1 64 ? -6.699 -11.57 21.062 1 88.88 64 VAL B CA 1
ATOM 3778 C C . VAL B 1 64 ? -7.836 -12.562 20.812 1 88.88 64 VAL B C 1
ATOM 3780 O O . VAL B 1 64 ? -8.914 -12.18 20.359 1 88.88 64 VAL B O 1
ATOM 3783 N N . LEU B 1 65 ? -7.535 -13.75 21.094 1 90.31 65 LEU B N 1
ATOM 3784 C CA . LEU B 1 65 ? -8.578 -14.758 20.922 1 90.31 65 LEU B CA 1
ATOM 3785 C C . LEU B 1 65 ? -9.43 -14.891 22.172 1 90.31 65 LEU B C 1
ATOM 3787 O O . LEU B 1 65 ? -8.984 -15.469 23.172 1 90.31 65 LEU B O 1
ATOM 3791 N N . ASP B 1 66 ? -10.594 -14.32 22.062 1 87.56 66 ASP B N 1
ATOM 3792 C CA . ASP B 1 66 ? -11.547 -14.484 23.156 1 87.56 66 ASP B CA 1
ATOM 3793 C C . ASP B 1 66 ? -12.922 -14.891 22.625 1 87.56 66 ASP B C 1
ATOM 3795 O O . ASP B 1 66 ? -13.078 -15.148 21.422 1 87.56 66 ASP B O 1
ATOM 3799 N N . GLU B 1 67 ? -13.859 -15.023 23.516 1 85.62 67 GLU B N 1
ATOM 3800 C CA . GLU B 1 67 ? -15.172 -15.562 23.156 1 85.62 67 GLU B CA 1
ATOM 3801 C C . GLU B 1 67 ? -15.945 -14.578 22.281 1 85.62 67 GLU B C 1
ATOM 3803 O O . GLU B 1 67 ? -16.781 -14.977 21.469 1 85.62 67 GLU B O 1
ATOM 3808 N N . LYS B 1 68 ? -15.594 -13.406 22.359 1 91.12 68 LYS B N 1
ATOM 3809 C CA . LYS B 1 68 ? -16.375 -12.367 21.703 1 91.12 68 LYS B CA 1
ATOM 3810 C C . LYS B 1 68 ? -16.078 -12.336 20.203 1 91.12 68 LYS B C 1
ATOM 3812 O O . LYS B 1 68 ? -16.875 -11.82 19.422 1 91.12 68 LYS B O 1
ATOM 3817 N N . VAL B 1 69 ? -14.961 -12.859 19.844 1 93.06 69 VAL B N 1
ATOM 3818 C CA . VAL B 1 69 ? -14.555 -12.758 18.453 1 93.06 69 VAL B CA 1
ATOM 3819 C C . VAL B 1 69 ? -15.547 -13.508 17.562 1 93.06 69 VAL B C 1
ATOM 3821 O O . VAL B 1 69 ? -15.859 -13.062 16.453 1 93.06 69 VAL B O 1
ATOM 3824 N N . LEU B 1 70 ? -16.031 -14.664 18.031 1 96.31 70 LEU B N 1
ATOM 3825 C CA . LEU B 1 70 ? -17.062 -15.391 17.297 1 96.31 70 LEU B CA 1
ATOM 3826 C C . LEU B 1 70 ? -18.328 -14.562 17.156 1 96.31 70 LEU B C 1
ATOM 3828 O O . LEU B 1 70 ? -18.922 -14.516 16.078 1 96.31 70 LEU B O 1
ATOM 3832 N N . ASP B 1 71 ? -18.703 -13.898 18.234 1 95.88 71 ASP B N 1
ATOM 3833 C CA . ASP B 1 71 ? -19.891 -13.055 18.203 1 95.88 71 ASP B CA 1
ATOM 3834 C C . ASP B 1 71 ? -19.75 -11.938 17.172 1 95.88 71 ASP B C 1
ATOM 3836 O O . ASP B 1 71 ? -20.703 -11.609 16.484 1 95.88 71 ASP B O 1
ATOM 3840 N N . TYR B 1 72 ? -18.594 -11.414 17.125 1 94.25 72 TYR B N 1
ATOM 3841 C CA . TYR B 1 72 ? -18.344 -10.359 16.141 1 94.25 72 TYR B CA 1
ATOM 3842 C C . TYR B 1 72 ? -18.531 -10.875 14.727 1 94.25 72 TYR B C 1
ATOM 3844 O O . TYR B 1 72 ? -19.141 -10.211 13.891 1 94.25 72 TYR B O 1
ATOM 3852 N N . ALA B 1 73 ? -17.984 -12.008 14.453 1 96.25 73 ALA B N 1
ATOM 3853 C CA . ALA B 1 73 ? -18.125 -12.617 13.133 1 96.25 73 ALA B CA 1
ATOM 3854 C C . ALA B 1 73 ? -19.594 -12.867 12.805 1 96.25 73 ALA B C 1
ATOM 3856 O O . ALA B 1 73 ? -20.047 -12.609 11.68 1 96.25 73 ALA B O 1
ATOM 3857 N N . LEU B 1 74 ? -20.328 -13.352 13.789 1 96.88 74 LEU B N 1
ATOM 3858 C CA . LEU B 1 74 ? -21.75 -13.625 13.609 1 96.88 74 LEU B CA 1
ATOM 3859 C C . LEU B 1 74 ? -22.516 -12.336 13.305 1 96.88 74 LEU B C 1
ATOM 3861 O O . LEU B 1 74 ? -23.422 -12.336 12.469 1 96.88 74 LEU B O 1
ATOM 3865 N N . ASP B 1 75 ? -22.125 -11.32 13.945 1 94.06 75 ASP B N 1
ATOM 3866 C CA . ASP B 1 75 ? -22.781 -10.031 13.734 1 94.06 75 ASP B CA 1
ATOM 3867 C C . ASP B 1 75 ? -22.578 -9.547 12.297 1 94.06 75 ASP B C 1
ATOM 3869 O O . ASP B 1 75 ? -23.5 -8.992 11.688 1 94.06 75 ASP B O 1
ATOM 3873 N N . THR B 1 76 ? -21.422 -9.742 11.797 1 94.62 76 THR B N 1
ATOM 3874 C CA . THR B 1 76 ? -21.125 -9.266 10.453 1 94.62 76 THR B CA 1
ATOM 3875 C C . THR B 1 76 ? -21.844 -10.117 9.406 1 94.62 76 THR B C 1
ATOM 3877 O O . THR B 1 76 ? -22.109 -9.648 8.297 1 94.62 76 THR B O 1
ATOM 3880 N N . MET B 1 77 ? -22.125 -11.297 9.719 1 95.25 77 MET B N 1
ATOM 3881 C CA . MET B 1 77 ? -22.812 -12.203 8.812 1 95.25 77 MET B CA 1
ATOM 3882 C C . MET B 1 77 ? -24.188 -11.664 8.453 1 95.25 77 MET B C 1
ATOM 3884 O O . MET B 1 77 ? -24.703 -11.938 7.367 1 95.25 77 MET B O 1
ATOM 3888 N N . LYS B 1 78 ? -24.75 -10.844 9.305 1 91.69 78 LYS B N 1
ATOM 3889 C CA . LYS B 1 78 ? -26.109 -10.328 9.164 1 91.69 78 LYS B CA 1
ATOM 3890 C C . LYS B 1 78 ? -26.219 -9.422 7.938 1 91.69 78 LYS B C 1
ATOM 3892 O O . LYS B 1 78 ? -27.312 -9.234 7.406 1 91.69 78 LYS B O 1
ATOM 3897 N N . VAL B 1 79 ? -25.141 -8.914 7.527 1 91.12 79 VAL B N 1
ATOM 3898 C CA . VAL B 1 79 ? -25.219 -7.953 6.434 1 91.12 79 VAL B CA 1
ATOM 3899 C C . VAL B 1 79 ? -24.984 -8.664 5.102 1 91.12 79 VAL B C 1
ATOM 3901 O O . VAL B 1 79 ? -25.25 -8.102 4.035 1 91.12 79 VAL B O 1
ATOM 3904 N N . SER B 1 80 ? -24.5 -9.883 5.16 1 91.31 80 SER B N 1
ATOM 3905 C CA . SER B 1 80 ? -24.109 -10.586 3.941 1 91.31 80 SER B CA 1
ATOM 3906 C C . SER B 1 80 ? -25.328 -11.102 3.191 1 91.31 80 SER B C 1
ATOM 3908 O O . SER B 1 80 ? -26.375 -11.359 3.797 1 91.31 80 SER B O 1
ATOM 3910 N N . ASN B 1 81 ? -25.219 -11.234 1.919 1 90.12 81 ASN B N 1
ATOM 3911 C CA . ASN B 1 81 ? -26.25 -11.867 1.111 1 90.12 81 ASN B CA 1
ATOM 3912 C C . ASN B 1 81 ? -26.25 -13.383 1.279 1 90.12 81 ASN B C 1
ATOM 3914 O O . ASN B 1 81 ? -25.203 -13.977 1.551 1 90.12 81 ASN B O 1
ATOM 3918 N N . GLN B 1 82 ? -27.453 -13.805 1.034 1 94.06 82 GLN B N 1
ATOM 3919 C CA . GLN B 1 82 ? -27.516 -15.258 0.97 1 94.06 82 GLN B CA 1
ATOM 3920 C C . GLN B 1 82 ? -27.016 -15.773 -0.376 1 94.06 82 GLN B C 1
ATOM 3922 O O . GLN B 1 82 ? -27.406 -15.258 -1.428 1 94.06 82 GLN B O 1
ATOM 3927 N N . ASP B 1 83 ? -26.125 -16.781 -0.347 1 95.38 83 ASP B N 1
ATOM 3928 C CA . ASP B 1 83 ? -25.594 -17.469 -1.526 1 95.38 83 ASP B CA 1
ATOM 3929 C C . ASP B 1 83 ? -25.328 -18.938 -1.24 1 95.38 83 ASP B C 1
ATOM 3931 O O . ASP B 1 83 ? -24.422 -19.281 -0.481 1 95.38 83 ASP B O 1
ATOM 3935 N N . LYS B 1 84 ? -26.031 -19.719 -1.909 1 95.81 84 LYS B N 1
ATOM 3936 C CA . LYS B 1 84 ? -26 -21.141 -1.631 1 95.81 84 LYS B CA 1
ATOM 3937 C C . LYS B 1 84 ? -24.609 -21.734 -1.897 1 95.81 84 LYS B C 1
ATOM 3939 O O . LYS B 1 84 ? -24.281 -22.812 -1.393 1 95.81 84 LYS B O 1
ATOM 3944 N N . ASP B 1 85 ? -23.828 -21.062 -2.666 1 97 85 ASP B N 1
ATOM 3945 C CA . ASP B 1 85 ? -22.531 -21.578 -3.053 1 97 85 ASP B CA 1
ATOM 3946 C C . ASP B 1 85 ? -21.469 -21.25 -2 1 97 85 ASP B C 1
ATOM 3948 O O . ASP B 1 85 ? -20.344 -21.734 -2.08 1 97 85 ASP B O 1
ATOM 3952 N N . TYR B 1 86 ? -21.828 -20.484 -1.001 1 96.81 86 TYR B N 1
ATOM 3953 C CA . TYR B 1 86 ? -20.859 -20.156 0.036 1 96.81 86 TYR B CA 1
ATOM 3954 C C . TYR B 1 86 ? -20.844 -21.203 1.139 1 96.81 86 TYR B C 1
ATOM 3956 O O . TYR B 1 86 ? -21.766 -21.25 1.966 1 96.81 86 TYR B O 1
ATOM 3964 N N . LEU B 1 87 ? -19.844 -22 1.077 1 97.88 87 LEU B N 1
ATOM 3965 C CA . LEU B 1 87 ? -19.594 -23.047 2.068 1 97.88 87 LEU B CA 1
ATOM 3966 C C . LEU B 1 87 ? -18.125 -23.062 2.49 1 97.88 87 LEU B C 1
ATOM 3968 O O . LEU B 1 87 ? -17.266 -22.578 1.761 1 97.88 87 LEU B O 1
ATOM 3972 N N . LEU B 1 88 ? -17.844 -23.562 3.68 1 98.44 88 LEU B N 1
ATOM 3973 C CA . LEU B 1 88 ? -16.469 -23.844 4.062 1 98.44 88 LEU B CA 1
ATOM 3974 C C . LEU B 1 88 ? -16 -25.156 3.445 1 98.44 88 LEU B C 1
ATOM 3976 O O . LEU B 1 88 ? -16.781 -26.125 3.361 1 98.44 88 LEU B O 1
ATOM 3980 N N . PRO B 1 89 ? -14.766 -25.219 3.014 1 98.5 89 PRO B N 1
ATOM 3981 C CA . PRO B 1 89 ? -14.297 -26.469 2.418 1 98.5 89 PRO B CA 1
ATOM 3982 C C . PRO B 1 89 ? -14.164 -27.594 3.438 1 98.5 89 PRO B C 1
ATOM 3984 O O . PRO B 1 89 ? -13.836 -27.344 4.602 1 98.5 89 PRO B O 1
ATOM 3987 N N . PRO B 1 90 ? -14.352 -28.812 3.006 1 98.19 90 PRO B N 1
ATOM 3988 C CA . PRO B 1 90 ? -14.133 -29.953 3.895 1 98.19 90 PRO B CA 1
ATOM 3989 C C . PRO B 1 90 ? -12.656 -30.25 4.137 1 98.19 90 PRO B C 1
ATOM 3991 O O . PRO B 1 90 ? -11.82 -29.953 3.277 1 98.19 90 PRO B O 1
ATOM 3994 N N . GLY B 1 91 ? -12.398 -30.828 5.266 1 97.44 91 GLY B N 1
ATOM 3995 C CA . GLY B 1 91 ? -11.031 -31.25 5.535 1 97.44 91 GLY B CA 1
ATOM 3996 C C . GLY B 1 91 ? -10.516 -32.25 4.535 1 97.44 91 GLY B C 1
ATOM 3997 O O . GLY B 1 91 ? -11.258 -33.156 4.098 1 97.44 91 GLY B O 1
ATOM 3998 N N . ARG B 1 92 ? -9.273 -32.062 4.18 1 98.06 92 ARG B N 1
ATOM 3999 C CA . ARG B 1 92 ? -8.562 -33 3.316 1 98.06 92 ARG B CA 1
ATOM 4000 C C . ARG B 1 92 ? -7.152 -33.25 3.836 1 98.06 92 ARG B C 1
ATOM 4002 O O . ARG B 1 92 ? -6.574 -32.406 4.527 1 98.06 92 ARG B O 1
ATOM 4009 N N . LYS B 1 93 ? -6.703 -34.406 3.463 1 98.12 93 LYS B N 1
ATOM 4010 C CA . LYS B 1 93 ? -5.332 -34.719 3.857 1 98.12 93 LYS B CA 1
ATOM 4011 C C . LYS B 1 93 ? -4.332 -33.844 3.139 1 98.12 93 LYS B C 1
ATOM 4013 O O . LYS B 1 93 ? -4.422 -33.625 1.925 1 98.12 93 LYS B O 1
ATOM 4018 N N . VAL B 1 94 ? -3.385 -33.281 3.926 1 98.31 94 VAL B N 1
ATOM 4019 C CA . VAL B 1 94 ? -2.369 -32.375 3.385 1 98.31 94 VAL B CA 1
ATOM 4020 C C . VAL B 1 94 ? -1.008 -33.094 3.398 1 98.31 94 VAL B C 1
ATOM 4022 O O . VAL B 1 94 ? -0.611 -33.656 4.41 1 98.31 94 VAL B O 1
ATOM 4025 N N . ASP B 1 95 ? -0.336 -33.094 2.213 1 97.38 95 ASP B N 1
ATOM 4026 C CA . ASP B 1 95 ? 1.064 -33.5 2.137 1 97.38 95 ASP B CA 1
ATOM 4027 C C . ASP B 1 95 ? 1.993 -32.312 2.395 1 97.38 95 ASP B C 1
ATOM 4029 O O . ASP B 1 95 ? 2.131 -31.422 1.548 1 97.38 95 ASP B O 1
ATOM 4033 N N . TYR B 1 96 ? 2.656 -32.344 3.502 1 97.5 96 TYR B N 1
ATOM 4034 C CA . TYR B 1 96 ? 3.447 -31.203 3.928 1 97.5 96 TYR B CA 1
ATOM 4035 C C . TYR B 1 96 ? 4.77 -31.141 3.17 1 97.5 96 TYR B C 1
ATOM 4037 O O . TYR B 1 96 ? 5.414 -32.156 2.947 1 97.5 96 TYR B O 1
ATOM 4045 N N . LEU B 1 97 ? 5.09 -30.031 2.744 1 96.62 97 LEU B N 1
ATOM 4046 C CA . LEU B 1 97 ? 6.344 -29.766 2.043 1 96.62 97 LEU B CA 1
ATOM 4047 C C . LEU B 1 97 ? 7.512 -29.719 3.021 1 96.62 97 LEU B C 1
ATOM 4049 O O . LEU B 1 97 ? 7.34 -29.328 4.176 1 96.62 97 LEU B O 1
ATOM 4053 N N . SER B 1 98 ? 8.555 -30.141 2.32 1 90.88 98 SER B N 1
ATOM 4054 C CA . SER B 1 98 ? 9.82 -29.875 3.002 1 90.88 98 SER B CA 1
ATOM 4055 C C . SER B 1 98 ? 10.5 -28.625 2.436 1 90.88 98 SER B C 1
ATOM 4057 O O . SER B 1 98 ? 10.141 -28.156 1.357 1 90.88 98 SER B O 1
ATOM 4059 N N . GLY B 1 99 ? 11.172 -27.859 3.18 1 91.44 99 GLY B N 1
ATOM 4060 C CA . GLY B 1 99 ? 11.977 -26.766 2.662 1 91.44 99 GLY B CA 1
ATOM 4061 C C . GLY B 1 99 ? 11.289 -25.406 2.77 1 91.44 99 GLY B C 1
ATOM 4062 O O . GLY B 1 99 ? 11.648 -24.469 2.061 1 91.44 99 GLY B O 1
ATOM 4063 N N . VAL B 1 100 ? 10.195 -25.422 3.473 1 96.69 100 VAL B N 1
ATOM 4064 C CA . VAL B 1 100 ? 9.516 -24.141 3.613 1 96.69 100 VAL B CA 1
ATOM 4065 C C . VAL B 1 100 ? 9.898 -23.5 4.945 1 96.69 100 VAL B C 1
ATOM 4067 O O . VAL B 1 100 ? 9.492 -22.359 5.238 1 96.69 100 VAL B O 1
ATOM 4070 N N . TYR B 1 101 ? 10.602 -24.266 5.715 1 97 101 TYR B N 1
ATOM 4071 C CA . TYR B 1 101 ? 11.039 -23.797 7.016 1 97 101 TYR B CA 1
ATOM 4072 C C . TYR B 1 101 ? 12.516 -24.109 7.242 1 97 101 TYR B C 1
ATOM 4074 O O . TYR B 1 101 ? 12.953 -25.25 7.043 1 97 101 TYR B O 1
ATOM 4082 N N . TYR B 1 102 ? 13.25 -23.109 7.688 1 97.12 102 TYR B N 1
ATOM 4083 C CA . TYR B 1 102 ? 14.656 -23.25 8.039 1 97.12 102 TYR B CA 1
ATOM 4084 C C . TYR B 1 102 ? 14.938 -22.656 9.414 1 97.12 102 TYR B C 1
ATOM 4086 O O . TYR B 1 102 ? 14.844 -21.438 9.602 1 97.12 102 TYR B O 1
ATOM 4094 N N . SER B 1 103 ? 15.406 -23.391 10.312 1 96.75 103 SER B N 1
ATOM 4095 C CA . SER B 1 103 ? 15.555 -23 11.711 1 96.75 103 SER B CA 1
ATOM 4096 C C . SER B 1 103 ? 16.578 -21.875 11.875 1 96.75 103 SER B C 1
ATOM 4098 O O . SER B 1 103 ? 16.516 -21.109 12.828 1 96.75 103 SER B O 1
ATOM 4100 N N . GLU B 1 104 ? 17.484 -21.734 10.961 1 96.5 104 GLU B N 1
ATOM 4101 C CA . GLU B 1 104 ? 18.5 -20.688 11.055 1 96.5 104 GLU B CA 1
ATOM 4102 C C . GLU B 1 104 ? 17.859 -19.297 11.031 1 96.5 104 GLU B C 1
ATOM 4104 O O . GLU B 1 104 ? 18.453 -18.328 11.5 1 96.5 104 GLU B O 1
ATOM 4109 N N . VAL B 1 105 ? 16.672 -19.203 10.508 1 97.69 105 VAL B N 1
ATOM 4110 C CA . VAL B 1 105 ? 16 -17.922 10.352 1 97.69 105 VAL B CA 1
ATOM 4111 C C . VAL B 1 105 ? 15.406 -17.484 11.68 1 97.69 105 VAL B C 1
ATOM 4113 O O . VAL B 1 105 ? 15.023 -16.328 11.844 1 97.69 105 VAL B O 1
ATOM 4116 N N . GLU B 1 106 ? 15.352 -18.312 12.672 1 95.5 106 GLU B N 1
ATOM 4117 C CA . GLU B 1 106 ? 14.828 -17.984 13.992 1 95.5 106 GLU B CA 1
ATOM 4118 C C . GLU B 1 106 ? 15.781 -17.078 14.758 1 95.5 106 GLU B C 1
ATOM 4120 O O . GLU B 1 106 ? 15.367 -16.359 15.664 1 95.5 106 GLU B O 1
ATOM 4125 N N . GLU B 1 107 ? 17.047 -17.141 14.5 1 93 107 GLU B N 1
ATOM 4126 C CA . GLU B 1 107 ? 18.078 -16.266 15.07 1 93 107 GLU B CA 1
ATOM 4127 C C . GLU B 1 107 ? 18.812 -15.5 13.977 1 93 107 GLU B C 1
ATOM 4129 O O . GLU B 1 107 ? 20 -15.734 13.734 1 93 107 GLU B O 1
ATOM 4134 N N . PRO B 1 108 ? 18.109 -14.547 13.445 1 95.56 108 PRO B N 1
ATOM 4135 C CA . PRO B 1 108 ? 18.547 -13.984 12.164 1 95.56 108 PRO B CA 1
ATOM 4136 C C . PRO B 1 108 ? 19.531 -12.836 12.328 1 95.56 108 PRO B C 1
ATOM 4138 O O . PRO B 1 108 ? 20.078 -12.336 11.336 1 95.56 108 PRO B O 1
ATOM 4141 N N . PHE B 1 109 ? 19.906 -12.438 13.477 1 93.31 109 PHE B N 1
ATOM 4142 C CA . PHE B 1 109 ? 20.5 -11.141 13.789 1 93.31 109 PHE B CA 1
ATOM 4143 C C . PHE B 1 109 ? 21.812 -10.945 13.047 1 93.31 109 PHE B C 1
ATOM 4145 O O . PHE B 1 109 ? 21.984 -9.984 12.297 1 93.31 109 PHE B O 1
ATOM 4152 N N . ASP B 1 110 ? 22.719 -11.867 13.172 1 94.12 110 ASP B N 1
ATOM 4153 C CA . ASP B 1 110 ? 24.047 -11.734 12.562 1 94.12 110 ASP B CA 1
ATOM 4154 C C . ASP B 1 110 ? 23.953 -11.75 11.039 1 94.12 110 ASP B C 1
ATOM 4156 O O . ASP B 1 110 ? 24.609 -10.961 10.367 1 94.12 110 ASP B O 1
ATOM 4160 N N . LYS B 1 111 ? 23.109 -12.625 10.562 1 96.56 111 LYS B N 1
ATOM 4161 C CA . LYS B 1 111 ? 23.016 -12.773 9.109 1 96.56 111 LYS B CA 1
ATOM 4162 C C . LYS B 1 111 ? 22.328 -11.562 8.477 1 96.56 111 LYS B C 1
ATOM 4164 O O . LYS B 1 111 ? 22.734 -11.117 7.402 1 96.56 111 LYS B O 1
ATOM 4169 N N . VAL B 1 112 ? 21.297 -11.039 9.102 1 96.38 112 VAL B N 1
ATOM 4170 C CA . VAL B 1 112 ? 20.609 -9.859 8.586 1 96.38 112 VAL B CA 1
ATOM 4171 C C . VAL B 1 112 ? 21.562 -8.672 8.586 1 96.38 112 VAL B C 1
ATOM 4173 O O . VAL B 1 112 ? 21.609 -7.898 7.621 1 96.38 112 VAL B O 1
ATOM 4176 N N . LYS B 1 113 ? 22.328 -8.555 9.594 1 92.69 113 LYS B N 1
ATOM 4177 C CA . LYS B 1 113 ? 23.344 -7.492 9.68 1 92.69 113 LYS B CA 1
ATOM 4178 C C . LYS B 1 113 ? 24.391 -7.637 8.586 1 92.69 113 LYS B C 1
ATOM 4180 O O . LYS B 1 113 ? 24.812 -6.648 7.984 1 92.69 113 LYS B O 1
ATOM 4185 N N . GLU B 1 114 ? 24.812 -8.844 8.414 1 95.06 114 GLU B N 1
ATOM 4186 C CA . GLU B 1 114 ? 25.781 -9.133 7.359 1 95.06 114 GLU B CA 1
ATOM 4187 C C . GLU B 1 114 ? 25.25 -8.695 5.992 1 95.06 114 GLU B C 1
ATOM 4189 O O . GLU B 1 114 ? 25.969 -8.031 5.238 1 95.06 114 GLU B O 1
ATOM 4194 N N . TYR B 1 115 ? 23.984 -9.078 5.668 1 96.44 115 TYR B N 1
ATOM 4195 C CA . TYR B 1 115 ? 23.375 -8.688 4.402 1 96.44 115 TYR B CA 1
ATOM 4196 C C . TYR B 1 115 ? 23.359 -7.172 4.258 1 96.44 115 TYR B C 1
ATOM 4198 O O . TYR B 1 115 ? 23.719 -6.641 3.203 1 96.44 115 TYR B O 1
ATOM 4206 N N . ALA B 1 116 ? 23.047 -6.484 5.316 1 93.44 116 ALA B N 1
ATOM 4207 C CA . ALA B 1 116 ? 22.922 -5.031 5.289 1 93.44 116 ALA B CA 1
ATOM 4208 C C . ALA B 1 116 ? 24.281 -4.367 5.125 1 93.44 116 ALA B C 1
ATOM 4210 O O . ALA B 1 116 ? 24.422 -3.391 4.383 1 93.44 116 ALA B O 1
ATOM 4211 N N . SER B 1 117 ? 25.328 -4.879 5.703 1 92.75 117 SER B N 1
ATOM 4212 C CA . SER B 1 117 ? 26.641 -4.25 5.73 1 92.75 117 SER B CA 1
ATOM 4213 C C . SER B 1 117 ? 27.422 -4.543 4.453 1 92.75 117 SER B C 1
ATOM 4215 O O . SER B 1 117 ? 28.344 -3.805 4.102 1 92.75 117 SER B O 1
ATOM 4217 N N . TYR B 1 118 ? 26.984 -5.551 3.818 1 95.5 118 TYR B N 1
ATOM 4218 C CA . TYR B 1 118 ? 27.734 -6.016 2.656 1 95.5 118 TYR B CA 1
ATOM 4219 C C . TYR B 1 118 ? 27.812 -4.934 1.588 1 95.5 118 TYR B C 1
ATOM 4221 O O . TYR B 1 118 ? 28.812 -4.812 0.888 1 95.5 118 TYR B O 1
ATOM 4229 N N . PHE B 1 119 ? 26.828 -4.137 1.427 1 94.25 119 PHE B N 1
ATOM 4230 C CA . PHE B 1 119 ? 26.719 -3.223 0.295 1 94.25 119 PHE B CA 1
ATOM 4231 C C . PHE B 1 119 ? 27.188 -1.825 0.676 1 94.25 119 PHE B C 1
ATOM 4233 O O . PHE B 1 119 ? 27.234 -0.926 -0.166 1 94.25 119 PHE B O 1
ATOM 4240 N N . GLU B 1 120 ? 27.531 -1.711 1.88 1 88.31 120 GLU B N 1
ATOM 4241 C CA . GLU B 1 120 ? 28 -0.403 2.312 1 88.31 120 GLU B CA 1
ATOM 4242 C C . GLU B 1 120 ? 29.406 -0.128 1.777 1 88.31 120 GLU B C 1
ATOM 4244 O O . GLU B 1 120 ? 30.297 -0.985 1.862 1 88.31 120 GLU B O 1
ATOM 4249 N N . GLY B 1 121 ? 29.688 1.01 1.193 1 82.88 121 GLY B N 1
ATOM 4250 C CA . GLY B 1 121 ? 31.016 1.465 0.809 1 82.88 121 GLY B CA 1
ATOM 4251 C C . GLY B 1 121 ? 31.516 0.817 -0.466 1 82.88 121 GLY B C 1
ATOM 4252 O O . GLY B 1 121 ? 32.719 0.632 -0.636 1 82.88 121 GLY B O 1
ATOM 4253 N N . ILE B 1 122 ? 30.562 0.385 -1.248 1 85.44 122 ILE B N 1
ATOM 4254 C CA . ILE B 1 122 ? 31 -0.18 -2.52 1 85.44 122 ILE B CA 1
ATOM 4255 C C . ILE B 1 122 ? 31.438 0.941 -3.463 1 85.44 122 ILE B C 1
ATOM 4257 O O . ILE B 1 122 ? 30.688 1.895 -3.688 1 85.44 122 ILE B O 1
ATOM 4261 N N . ASP B 1 123 ? 32.562 0.751 -4.043 1 80.94 123 ASP B N 1
ATOM 4262 C CA . ASP B 1 123 ? 33.156 1.778 -4.906 1 80.94 123 ASP B CA 1
ATOM 4263 C C . ASP B 1 123 ? 32.281 2.01 -6.141 1 80.94 123 ASP B C 1
ATOM 4265 O O . ASP B 1 123 ? 31.75 1.059 -6.723 1 80.94 123 ASP B O 1
ATOM 4269 N N . ASN B 1 124 ? 32.125 3.229 -6.574 1 79.62 124 ASN B N 1
ATOM 4270 C CA . ASN B 1 124 ? 31.469 3.682 -7.797 1 79.62 124 ASN B CA 1
ATOM 4271 C C . ASN B 1 124 ? 29.969 3.432 -7.75 1 79.62 124 ASN B C 1
ATOM 4273 O O . ASN B 1 124 ? 29.281 3.506 -8.773 1 79.62 124 ASN B O 1
ATOM 4277 N N . LEU B 1 125 ? 29.5 2.918 -6.629 1 87.56 125 LEU B N 1
ATOM 4278 C CA . LEU B 1 125 ? 28.062 2.752 -6.457 1 87.56 125 LEU B CA 1
ATOM 4279 C C . LEU B 1 125 ? 27.547 3.602 -5.297 1 87.56 125 LEU B C 1
ATOM 4281 O O . LEU B 1 125 ? 27.984 3.428 -4.156 1 87.56 125 LEU B O 1
ATOM 4285 N N . LYS B 1 126 ? 26.812 4.516 -5.625 1 89.75 126 LYS B N 1
ATOM 4286 C CA . LYS B 1 126 ? 26.156 5.281 -4.57 1 89.75 126 LYS B CA 1
ATOM 4287 C C . LYS B 1 126 ? 24.906 4.559 -4.062 1 89.75 126 LYS B C 1
ATOM 4289 O O . LYS B 1 126 ? 23.875 4.547 -4.73 1 89.75 126 LYS B O 1
ATOM 4294 N N . ILE B 1 127 ? 25.031 4.008 -2.877 1 92.81 127 ILE B N 1
ATOM 4295 C CA . ILE B 1 127 ? 23.922 3.277 -2.271 1 92.81 127 ILE B CA 1
ATOM 4296 C C . ILE B 1 127 ? 22.938 4.262 -1.647 1 92.81 127 ILE B C 1
ATOM 4298 O O . ILE B 1 127 ? 23.312 5.078 -0.804 1 92.81 127 ILE B O 1
ATOM 4302 N N . ASN B 1 128 ? 21.688 4.145 -2.121 1 91.25 128 ASN B N 1
ATOM 4303 C CA . ASN B 1 128 ? 20.641 5.004 -1.574 1 91.25 128 ASN B CA 1
ATOM 4304 C C . ASN B 1 128 ? 20.031 4.406 -0.312 1 91.25 128 ASN B C 1
ATOM 4306 O O . ASN B 1 128 ? 19.844 5.105 0.686 1 91.25 128 ASN B O 1
ATOM 4310 N N . TYR B 1 129 ? 19.672 3.164 -0.326 1 94.31 129 TYR B N 1
ATOM 4311 C CA . TYR B 1 129 ? 19.172 2.473 0.857 1 94.31 129 TYR B CA 1
ATOM 4312 C C . TYR B 1 129 ? 19.312 0.962 0.704 1 94.31 129 TYR B C 1
ATOM 4314 O O . TYR B 1 129 ? 19.484 0.458 -0.406 1 94.31 129 TYR B O 1
ATOM 4322 N N . ILE B 1 130 ? 19.328 0.277 1.803 1 96.75 130 ILE B N 1
ATOM 4323 C CA . ILE B 1 130 ? 19.359 -1.177 1.923 1 96.75 130 ILE B CA 1
ATOM 4324 C C . ILE B 1 130 ? 18.25 -1.636 2.871 1 96.75 130 ILE B C 1
ATOM 4326 O O . ILE B 1 130 ? 18.094 -1.079 3.959 1 96.75 130 ILE B O 1
ATOM 4330 N N . GLN B 1 131 ? 17.453 -2.566 2.447 1 97.31 131 GLN B N 1
ATOM 4331 C CA . GLN B 1 131 ? 16.422 -3.164 3.287 1 97.31 131 GLN B CA 1
ATOM 4332 C C . GLN B 1 131 ? 16.609 -4.676 3.398 1 97.31 131 GLN B C 1
ATOM 4334 O O . GLN B 1 131 ? 16.625 -5.379 2.389 1 97.31 131 GLN B O 1
ATOM 4339 N N . THR B 1 132 ? 16.797 -5.137 4.559 1 97.31 132 THR B N 1
ATOM 4340 C CA . THR B 1 132 ? 16.891 -6.57 4.824 1 97.31 132 THR B CA 1
ATOM 4341 C C . THR B 1 132 ? 15.867 -6.996 5.867 1 97.31 132 THR B C 1
ATOM 4343 O O . THR B 1 132 ? 15.641 -6.289 6.852 1 97.31 132 THR B O 1
ATOM 4346 N N . ARG B 1 133 ? 15.227 -8.117 5.598 1 96.75 133 ARG B N 1
ATOM 4347 C CA . ARG B 1 133 ? 14.211 -8.609 6.52 1 96.75 133 ARG B CA 1
ATOM 4348 C C . ARG B 1 133 ? 14.211 -10.133 6.562 1 96.75 133 ARG B C 1
ATOM 4350 O O . ARG B 1 133 ? 14.586 -10.789 5.586 1 96.75 133 ARG B O 1
ATOM 4357 N N . SER B 1 134 ? 13.984 -10.625 7.684 1 97.94 134 SER B N 1
ATOM 4358 C CA . SER B 1 134 ? 13.719 -12.047 7.879 1 97.94 134 SER B CA 1
ATOM 4359 C C . SER B 1 134 ? 12.484 -12.266 8.742 1 97.94 134 SER B C 1
ATOM 4361 O O . SER B 1 134 ? 12.109 -11.406 9.531 1 97.94 134 SER B O 1
ATOM 4363 N N . GLU B 1 135 ? 11.836 -13.367 8.523 1 97.69 135 GLU B N 1
ATOM 4364 C CA . GLU B 1 135 ? 10.617 -13.68 9.266 1 97.69 135 GLU B CA 1
ATOM 4365 C C . GLU B 1 135 ? 10.43 -15.188 9.414 1 97.69 135 GLU B C 1
ATOM 4367 O O . GLU B 1 135 ? 10.711 -15.945 8.492 1 97.69 135 GLU B O 1
ATOM 4372 N N . SER B 1 136 ? 10.102 -15.602 10.547 1 97.94 136 SER B N 1
ATOM 4373 C CA . SER B 1 136 ? 9.562 -16.938 10.812 1 97.94 136 SER B CA 1
ATOM 4374 C C . SER B 1 136 ? 8.102 -16.859 11.258 1 97.94 136 SER B C 1
ATOM 4376 O O . SER B 1 136 ? 7.727 -15.969 12.016 1 97.94 136 SER B O 1
ATOM 4378 N N . PHE B 1 137 ? 7.277 -17.766 10.695 1 96.12 137 PHE B N 1
ATOM 4379 C CA . PHE B 1 137 ? 5.879 -17.656 11.094 1 96.12 137 PHE B CA 1
ATOM 4380 C C . PHE B 1 137 ? 5.195 -19.016 11.047 1 96.12 137 PHE B C 1
ATOM 4382 O O . PHE B 1 137 ? 5.668 -19.938 10.367 1 96.12 137 PHE B O 1
ATOM 4389 N N . MET B 1 138 ? 4.215 -19.156 11.859 1 97.5 138 MET B N 1
ATOM 4390 C CA . MET B 1 138 ? 3.338 -20.328 11.938 1 97.5 138 MET B CA 1
ATOM 4391 C C . MET B 1 138 ? 1.938 -19.984 11.438 1 97.5 138 MET B C 1
ATOM 4393 O O . MET B 1 138 ? 1.337 -19 11.883 1 97.5 138 MET B O 1
ATOM 4397 N N . VAL B 1 139 ? 1.485 -20.734 10.453 1 97.19 139 VAL B N 1
ATOM 4398 C CA . VAL B 1 139 ? 0.124 -20.594 9.945 1 97.19 139 VAL B CA 1
ATOM 4399 C C . VAL B 1 139 ? -0.7 -21.812 10.336 1 97.19 139 VAL B C 1
ATOM 4401 O O . VAL B 1 139 ? -0.26 -22.953 10.148 1 97.19 139 VAL B O 1
ATOM 4404 N N . LYS B 1 140 ? -1.86 -21.562 10.883 1 97.69 140 LYS B N 1
ATOM 4405 C CA . LYS B 1 140 ? -2.764 -22.641 11.289 1 97.69 140 LYS B CA 1
ATOM 4406 C C . LYS B 1 140 ? -4.188 -22.375 10.812 1 97.69 140 LYS B C 1
ATOM 4408 O O . LYS B 1 140 ? -4.676 -21.234 10.906 1 97.69 140 LYS B O 1
ATOM 4413 N N . VAL B 1 141 ? -4.809 -23.344 10.211 1 98.19 141 VAL B N 1
ATOM 4414 C CA . VAL B 1 141 ? -6.207 -23.266 9.805 1 98.19 141 VAL B CA 1
ATOM 4415 C C . VAL B 1 141 ? -6.984 -24.438 10.391 1 98.19 141 VAL B C 1
ATOM 4417 O O . VAL B 1 141 ? -6.598 -25.594 10.211 1 98.19 141 VAL B O 1
ATOM 4420 N N . VAL B 1 142 ? -8.062 -24.125 11.102 1 98.56 142 VAL B N 1
ATOM 4421 C CA . VAL B 1 142 ? -8.969 -25.156 11.617 1 98.56 142 VAL B CA 1
ATOM 4422 C C . VAL B 1 142 ? -10.414 -24.766 11.305 1 98.56 142 VAL B C 1
ATOM 4424 O O . VAL B 1 142 ? -10.75 -23.578 11.266 1 98.56 142 VAL B O 1
ATOM 4427 N N . SER B 1 143 ? -11.25 -25.75 11.07 1 98.62 143 SER B N 1
ATOM 4428 C CA . SER B 1 143 ? -12.648 -25.438 10.773 1 98.62 143 SER B CA 1
ATOM 4429 C C . SER B 1 143 ? -13.586 -26.516 11.297 1 98.62 143 SER B C 1
ATOM 4431 O O . SER B 1 143 ? -13.141 -27.625 11.625 1 98.62 143 SER B O 1
ATOM 4433 N N . THR B 1 144 ? -14.828 -26.141 11.398 1 98.62 144 THR B N 1
ATOM 4434 C CA . THR B 1 144 ? -15.875 -27.062 11.82 1 98.62 144 THR B CA 1
ATOM 4435 C C . THR B 1 144 ? -16.062 -28.172 10.789 1 98.62 144 THR B C 1
ATOM 4437 O O . THR B 1 144 ? -16.688 -29.203 11.078 1 98.62 144 THR B O 1
ATOM 4440 N N . GLU B 1 145 ? -15.539 -27.984 9.57 1 98.5 145 GLU B N 1
ATOM 4441 C CA . GLU B 1 145 ? -15.766 -28.922 8.477 1 98.5 145 GLU B CA 1
ATOM 4442 C C . GLU B 1 145 ? -14.617 -29.922 8.359 1 98.5 145 GLU B C 1
ATOM 4444 O O . GLU B 1 145 ? -14.547 -30.688 7.391 1 98.5 145 GLU B O 1
ATOM 4449 N N . GLY B 1 146 ? -13.711 -29.828 9.242 1 98.31 146 GLY B N 1
ATOM 4450 C CA . GLY B 1 146 ? -12.727 -30.906 9.32 1 98.31 146 GLY B CA 1
ATOM 4451 C C . GLY B 1 146 ? -11.328 -30.453 8.93 1 98.31 146 GLY B C 1
ATOM 4452 O O . GLY B 1 146 ? -10.375 -31.234 9.016 1 98.31 146 GLY B O 1
ATOM 4453 N N . VAL B 1 147 ? -11.102 -29.25 8.547 1 98.81 147 VAL B N 1
ATOM 4454 C CA . VAL B 1 147 ? -9.766 -28.734 8.273 1 98.81 147 VAL B CA 1
ATOM 4455 C C . VAL B 1 147 ? -8.992 -28.594 9.578 1 98.81 147 VAL B C 1
ATOM 4457 O O . VAL B 1 147 ? -9.516 -28.047 10.562 1 98.81 147 VAL B O 1
ATOM 4460 N N . ASP B 1 148 ? -7.855 -29.078 9.672 1 98.69 148 ASP B N 1
ATOM 4461 C CA . ASP B 1 148 ? -6.93 -28.953 10.789 1 98.69 148 ASP B CA 1
ATOM 4462 C C . ASP B 1 148 ? -5.48 -29.078 10.32 1 98.69 148 ASP B C 1
ATOM 4464 O O . ASP B 1 148 ? -4.934 -30.188 10.289 1 98.69 148 ASP B O 1
ATOM 4468 N N . VAL B 1 149 ? -4.93 -27.938 9.938 1 98.75 149 VAL B N 1
ATOM 4469 C CA . VAL B 1 149 ? -3.594 -27.938 9.344 1 98.75 149 VAL B CA 1
ATOM 4470 C C . VAL B 1 149 ? -2.764 -26.812 9.938 1 98.75 149 VAL B C 1
ATOM 4472 O O . VAL B 1 149 ? -3.309 -25.781 10.359 1 98.75 149 VAL B O 1
ATOM 4475 N N . GLN B 1 150 ? -1.533 -26.953 10.062 1 98.38 150 GLN B N 1
ATOM 4476 C C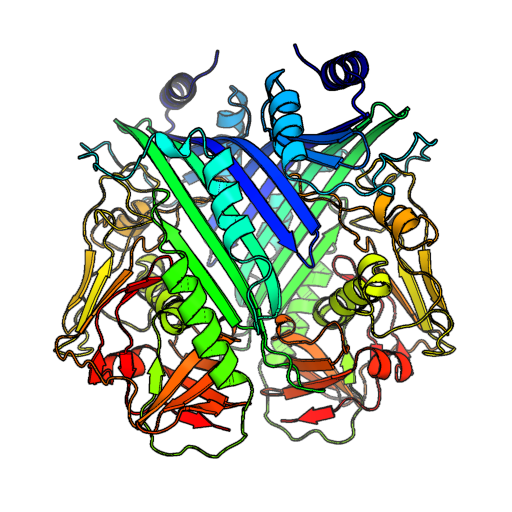A . GLN B 1 150 ? -0.59 -25.922 10.5 1 98.38 150 GLN B CA 1
ATOM 4477 C C . GLN B 1 150 ? 0.789 -26.156 9.891 1 98.38 150 GLN B C 1
ATOM 4479 O O . GLN B 1 150 ? 1.162 -27.281 9.586 1 98.38 150 GLN B O 1
ATOM 4484 N N . GLU B 1 151 ? 1.515 -25.125 9.641 1 97.88 151 GLU B N 1
ATOM 4485 C CA . GLU B 1 151 ? 2.826 -25.188 9 1 97.88 151 GLU B CA 1
ATOM 4486 C C . GLU B 1 151 ? 3.691 -24 9.414 1 97.88 151 GLU B C 1
ATOM 4488 O O . GLU B 1 151 ? 3.211 -22.875 9.492 1 97.88 151 GLU B O 1
ATOM 4493 N N . ARG B 1 152 ? 4.961 -24.312 9.758 1 97.5 152 ARG B N 1
ATOM 4494 C CA . ARG B 1 152 ? 5.953 -23.266 9.977 1 97.5 152 ARG B CA 1
ATOM 4495 C C . ARG B 1 152 ? 6.652 -22.875 8.672 1 97.5 152 ARG B C 1
ATOM 4497 O O . ARG B 1 152 ? 6.973 -23.75 7.863 1 97.5 152 ARG B O 1
ATOM 4504 N N . ARG B 1 153 ? 6.867 -21.594 8.484 1 97.25 153 ARG B N 1
ATOM 4505 C CA . ARG B 1 153 ? 7.5 -21.078 7.273 1 97.25 153 ARG B CA 1
ATOM 4506 C C . ARG B 1 153 ? 8.523 -20 7.613 1 97.25 153 ARG B C 1
ATOM 4508 O O . ARG B 1 153 ? 8.477 -19.422 8.695 1 97.25 153 ARG B O 1
ATOM 4515 N N . THR B 1 154 ? 9.484 -19.875 6.762 1 97.81 154 THR B N 1
ATOM 4516 C CA . THR B 1 154 ? 10.469 -18.797 6.922 1 97.81 154 THR B CA 1
ATOM 4517 C C . THR B 1 154 ? 10.594 -17.984 5.637 1 97.81 154 THR B C 1
ATOM 4519 O O . THR B 1 154 ? 10.211 -18.453 4.562 1 97.81 154 THR B O 1
ATOM 4522 N N . PHE B 1 155 ? 11.047 -16.781 5.75 1 97.31 155 PHE B N 1
ATOM 4523 C CA . PHE B 1 155 ? 11.211 -15.836 4.656 1 97.31 155 PHE B CA 1
ATOM 4524 C C . PHE B 1 155 ? 12.391 -14.906 4.914 1 97.31 155 PHE B C 1
ATOM 4526 O O . PHE B 1 155 ? 12.602 -14.469 6.047 1 97.31 155 PHE B O 1
ATOM 4533 N N . VAL B 1 156 ? 13.195 -14.703 3.896 1 97.75 156 VAL B N 1
ATOM 4534 C CA . VAL B 1 156 ? 14.297 -13.75 3.92 1 97.75 15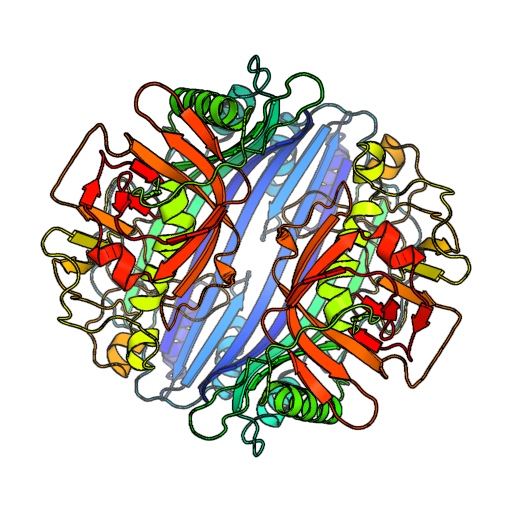6 VAL B CA 1
ATOM 4535 C C . VAL B 1 156 ? 14.25 -12.867 2.678 1 97.75 156 VAL B C 1
ATOM 4537 O O . VAL B 1 156 ? 13.969 -13.344 1.576 1 97.75 156 VAL B O 1
ATOM 4540 N N . SER B 1 157 ? 14.469 -11.602 2.854 1 97.81 157 SER B N 1
ATOM 4541 C CA . SER B 1 157 ? 14.461 -10.688 1.712 1 97.81 157 SER B CA 1
ATOM 4542 C C . SER B 1 157 ? 15.57 -9.648 1.831 1 97.81 157 SER B C 1
ATOM 4544 O O . SER B 1 157 ? 15.961 -9.273 2.939 1 97.81 157 SER B O 1
ATOM 4546 N N . LEU B 1 158 ? 16.094 -9.266 0.702 1 98.06 158 LEU B N 1
ATOM 4547 C CA . LEU B 1 158 ? 17.078 -8.211 0.532 1 98.06 158 LEU B CA 1
ATOM 4548 C C . LEU B 1 158 ? 16.672 -7.266 -0.598 1 98.06 158 LEU B C 1
ATOM 4550 O O . LEU B 1 158 ? 16.25 -7.715 -1.664 1 98.06 158 LEU B O 1
ATOM 4554 N N . GLY B 1 159 ? 16.672 -5.996 -0.305 1 97.44 159 GLY B N 1
ATOM 4555 C CA . GLY B 1 159 ? 16.516 -4.961 -1.314 1 97.44 159 GLY B CA 1
ATOM 4556 C C . GLY B 1 159 ? 17.578 -3.893 -1.245 1 97.44 159 GLY B C 1
ATOM 4557 O O . GLY B 1 159 ? 17.938 -3.434 -0.158 1 97.44 159 GLY B O 1
ATOM 4558 N N . VAL B 1 160 ? 18.156 -3.527 -2.41 1 96.94 160 VAL B N 1
ATOM 4559 C CA . VAL B 1 160 ? 19.203 -2.508 -2.473 1 96.94 160 VAL B CA 1
ATOM 4560 C C . VAL B 1 160 ? 18.906 -1.532 -3.607 1 96.94 160 VAL B C 1
ATOM 4562 O O . VAL B 1 160 ? 18.641 -1.946 -4.738 1 96.94 160 VAL B O 1
ATOM 4565 N N . ALA B 1 161 ? 18.891 -0.273 -3.283 1 95.25 161 ALA B N 1
ATOM 4566 C CA . ALA B 1 161 ? 18.734 0.8 -4.262 1 95.25 161 ALA B CA 1
ATOM 4567 C C . ALA B 1 161 ? 20.047 1.578 -4.426 1 95.25 161 ALA B C 1
ATOM 4569 O O . ALA B 1 161 ? 20.703 1.914 -3.438 1 95.25 161 ALA B O 1
ATOM 4570 N N . ALA B 1 162 ? 20.422 1.845 -5.723 1 93.19 162 ALA B N 1
ATOM 4571 C CA . ALA B 1 162 ? 21.688 2.529 -5.977 1 93.19 162 ALA B CA 1
ATOM 4572 C C . ALA B 1 162 ? 21.609 3.363 -7.254 1 93.19 162 ALA B C 1
ATOM 4574 O O . ALA B 1 162 ? 20.719 3.166 -8.078 1 93.19 162 ALA B O 1
ATOM 4575 N N . ASN B 1 163 ? 22.453 4.355 -7.348 1 90.12 163 ASN B N 1
ATOM 4576 C CA . ASN B 1 163 ? 22.703 5.133 -8.555 1 90.12 163 ASN B CA 1
ATOM 4577 C C . ASN B 1 163 ? 24.188 5.434 -8.75 1 90.12 163 ASN B C 1
ATOM 4579 O O . ASN B 1 163 ? 25.016 5.016 -7.938 1 90.12 163 ASN B O 1
ATOM 4583 N N . THR B 1 164 ? 24.484 5.957 -9.922 1 84.31 164 THR B N 1
ATOM 4584 C CA . THR B 1 164 ? 25.844 6.43 -10.172 1 84.31 164 THR B CA 1
ATOM 4585 C C . THR B 1 164 ? 25.875 7.953 -10.281 1 84.31 164 THR B C 1
ATOM 4587 O O . THR B 1 164 ? 24.875 8.57 -10.672 1 84.31 164 THR B O 1
ATOM 4590 N N . VAL B 1 165 ? 26.922 8.469 -9.773 1 77.5 165 VAL B N 1
ATOM 4591 C CA . VAL B 1 165 ? 27.141 9.906 -9.875 1 77.5 165 VAL B CA 1
ATOM 4592 C C . VAL B 1 165 ? 28.359 10.188 -10.75 1 77.5 165 VAL B C 1
ATOM 4594 O O . VAL B 1 165 ? 29.453 9.68 -10.484 1 77.5 165 VAL B O 1
ATOM 4597 N N . SER B 1 166 ? 28.094 10.68 -11.883 1 73.69 166 SER B N 1
ATOM 4598 C CA . SER B 1 166 ? 29.188 11.133 -12.742 1 73.69 166 SER B CA 1
ATOM 4599 C C . SER B 1 166 ? 29.141 12.648 -12.93 1 73.69 166 SER B C 1
ATOM 4601 O O . SER B 1 166 ? 28.359 13.156 -13.727 1 73.69 166 SER B O 1
ATOM 4603 N N . GLY B 1 167 ? 30.047 13.32 -12.312 1 67.94 167 GLY B N 1
ATOM 4604 C CA . GLY B 1 167 ? 29.984 14.773 -12.352 1 67.94 167 GLY B CA 1
ATOM 4605 C C . GLY B 1 167 ? 28.703 15.328 -11.742 1 67.94 167 GLY B C 1
ATOM 4606 O O . GLY B 1 167 ? 28.406 15.062 -10.57 1 67.94 167 GLY B O 1
ATOM 4607 N N . SER B 1 168 ? 27.984 16.016 -12.609 1 66.94 168 SER B N 1
ATOM 4608 C CA . SER B 1 168 ? 26.75 16.641 -12.141 1 66.94 168 SER B CA 1
ATOM 4609 C C . SER B 1 168 ? 25.531 15.789 -12.461 1 66.94 168 SER B C 1
ATOM 4611 O O . SER B 1 168 ? 24.406 16.109 -12.047 1 66.94 168 SER B O 1
ATOM 4613 N N . GLU B 1 169 ? 25.875 14.648 -13.102 1 70 169 GLU B N 1
ATOM 4614 C CA . GLU B 1 169 ? 24.75 13.844 -13.547 1 70 169 GLU B CA 1
ATOM 4615 C C . GLU B 1 169 ? 24.516 12.648 -12.633 1 70 169 GLU B C 1
ATOM 4617 O O . GLU B 1 169 ? 25.484 12.031 -12.164 1 70 169 GLU B O 1
ATOM 4622 N N . VAL B 1 170 ? 23.328 12.547 -12.141 1 73.38 170 VAL B N 1
ATOM 4623 C CA . VAL B 1 170 ? 22.906 11.398 -11.344 1 73.38 170 VAL B CA 1
ATOM 4624 C C . VAL B 1 170 ? 22.047 10.461 -12.195 1 73.38 170 VAL B C 1
ATOM 4626 O O . VAL B 1 170 ? 21.125 10.914 -12.875 1 73.38 170 VAL B O 1
ATOM 4629 N N . SER B 1 171 ? 22.453 9.234 -12.266 1 77 171 SER B N 1
ATOM 4630 C CA . SER B 1 171 ? 21.688 8.25 -13.008 1 77 171 SER B CA 1
ATOM 4631 C C . SER B 1 171 ? 20.359 7.953 -12.312 1 77 171 SER B C 1
ATOM 4633 O O . SER B 1 171 ? 20.172 8.305 -11.148 1 77 171 SER B O 1
ATOM 4635 N N . PRO B 1 172 ? 19.422 7.309 -13.055 1 79.19 172 PRO B N 1
ATOM 4636 C CA . PRO B 1 172 ? 18.234 6.805 -12.367 1 79.19 172 PRO B CA 1
ATOM 4637 C C . PRO B 1 172 ? 18.562 5.77 -11.297 1 79.19 172 PRO B C 1
ATOM 4639 O O . PRO B 1 172 ? 19.609 5.121 -11.359 1 79.19 172 PRO B O 1
ATOM 4642 N N . GLU B 1 173 ? 17.703 5.73 -10.312 1 86.88 173 GLU B N 1
ATOM 4643 C CA . GLU B 1 173 ? 17.875 4.727 -9.266 1 86.88 173 GLU B CA 1
ATOM 4644 C C . GLU B 1 173 ? 17.578 3.326 -9.789 1 86.88 173 GLU B C 1
ATOM 4646 O O . GLU B 1 173 ? 16.578 3.117 -10.492 1 86.88 173 GLU B O 1
ATOM 4651 N N . VAL B 1 174 ? 18.484 2.461 -9.539 1 92.06 174 VAL B N 1
ATOM 4652 C CA . VAL B 1 174 ? 18.297 1.042 -9.828 1 92.06 174 VAL B CA 1
ATOM 4653 C C . VAL B 1 174 ? 18 0.285 -8.539 1 92.06 174 VAL B C 1
ATOM 4655 O O . VAL B 1 174 ? 18.688 0.476 -7.527 1 92.06 174 VAL B O 1
ATOM 4658 N N . PHE B 1 175 ? 17.016 -0.486 -8.562 1 93.56 175 PHE B N 1
ATOM 4659 C CA . PHE B 1 175 ? 16.625 -1.27 -7.395 1 93.56 175 PHE B CA 1
ATOM 4660 C C . PHE B 1 175 ? 16.688 -2.762 -7.703 1 93.56 175 PHE B C 1
ATOM 4662 O O . PHE B 1 175 ? 16.109 -3.219 -8.695 1 93.56 175 PHE B O 1
ATOM 4669 N N . GLU B 1 176 ? 17.375 -3.5 -6.859 1 95.31 176 GLU B N 1
ATOM 4670 C CA . GLU B 1 176 ? 17.438 -4.957 -6.961 1 95.31 176 GLU B CA 1
ATOM 4671 C C . GLU B 1 176 ? 16.938 -5.621 -5.676 1 95.31 176 GLU B C 1
ATOM 4673 O O . GLU B 1 176 ? 17.281 -5.184 -4.574 1 95.31 176 GLU B O 1
ATOM 4678 N N . SER B 1 177 ? 16.125 -6.609 -5.863 1 95.62 177 SER B N 1
ATOM 4679 C CA . SER B 1 177 ? 15.641 -7.363 -4.715 1 95.62 177 SER B CA 1
ATOM 4680 C C . SER B 1 177 ? 15.781 -8.867 -4.938 1 95.62 177 SER B C 1
ATOM 4682 O O . SER B 1 177 ? 15.727 -9.336 -6.078 1 95.62 177 SER B O 1
ATOM 4684 N N . ARG B 1 178 ? 16.062 -9.57 -3.854 1 96.38 178 ARG B N 1
ATOM 4685 C CA . ARG B 1 178 ? 16.062 -11.031 -3.805 1 96.38 178 ARG B CA 1
ATOM 4686 C C . ARG B 1 178 ? 15.32 -11.547 -2.576 1 96.38 178 ARG B C 1
ATOM 4688 O O . ARG B 1 178 ? 15.375 -10.93 -1.511 1 96.38 178 ARG B O 1
ATOM 4695 N N . GLU B 1 179 ? 14.656 -12.633 -2.768 1 96.44 179 GLU B N 1
ATOM 4696 C CA . GLU B 1 179 ? 13.945 -13.305 -1.678 1 96.44 179 GLU B CA 1
ATOM 4697 C C . GLU B 1 179 ? 14.305 -14.781 -1.616 1 96.44 179 GLU B C 1
ATOM 4699 O O . GLU B 1 179 ? 14.648 -15.391 -2.635 1 96.44 179 GLU B O 1
ATOM 4704 N N . SER B 1 180 ? 14.18 -15.305 -0.418 1 96.25 180 SER B N 1
ATOM 4705 C CA . SER B 1 180 ? 14.422 -16.734 -0.188 1 96.25 180 SER B CA 1
ATOM 4706 C C . SER B 1 180 ? 13.727 -17.203 1.083 1 96.25 180 SER B C 1
ATOM 4708 O O . SER B 1 180 ? 13.109 -16.422 1.796 1 96.25 180 SER B O 1
ATOM 4710 N N . ARG B 1 181 ? 13.805 -18.547 1.267 1 96.62 181 ARG B N 1
ATOM 4711 C CA . ARG B 1 181 ? 13.312 -19.156 2.504 1 96.62 181 ARG B CA 1
ATOM 4712 C C . ARG B 1 181 ? 14.414 -19.203 3.559 1 96.62 181 ARG B C 1
ATOM 4714 O O . ARG B 1 181 ? 14.141 -19.438 4.738 1 96.62 181 ARG B O 1
ATOM 4721 N N . ARG B 1 182 ? 15.609 -18.938 3.178 1 96.75 182 ARG B N 1
ATOM 4722 C CA . ARG B 1 182 ? 16.75 -19 4.078 1 96.75 182 ARG B CA 1
ATOM 4723 C C . ARG B 1 182 ? 17.828 -18 3.674 1 96.75 182 ARG B C 1
ATOM 4725 O O . ARG B 1 182 ? 17.672 -17.266 2.697 1 96.75 182 ARG B O 1
ATOM 4732 N N . PHE B 1 183 ? 18.938 -17.984 4.48 1 97.31 183 PHE B N 1
ATOM 4733 C CA . PHE B 1 183 ? 20.016 -17.031 4.223 1 97.31 183 PHE B CA 1
ATOM 4734 C C . PHE B 1 183 ? 20.984 -17.594 3.186 1 97.31 183 PHE B C 1
ATOM 4736 O O . PHE B 1 183 ? 22.156 -17.828 3.486 1 97.31 183 PHE B O 1
ATOM 4743 N N . ASP B 1 184 ? 20.484 -17.672 1.897 1 96.25 184 ASP B N 1
ATOM 4744 C CA . ASP B 1 184 ? 21.328 -18.188 0.827 1 96.25 184 ASP B CA 1
ATOM 4745 C C . ASP B 1 184 ? 21.344 -17.25 -0.373 1 96.25 184 ASP B C 1
ATOM 4747 O O . ASP B 1 184 ? 21.703 -17.641 -1.481 1 96.25 184 ASP B O 1
ATOM 4751 N N . ILE B 1 185 ? 20.938 -16.016 -0.168 1 96.56 185 ILE B N 1
ATOM 4752 C CA . ILE B 1 185 ? 20.953 -15.023 -1.237 1 96.56 185 ILE B CA 1
ATOM 4753 C C . ILE B 1 185 ? 22.391 -14.758 -1.662 1 96.56 185 ILE B C 1
ATOM 4755 O O . ILE B 1 185 ? 23.281 -14.57 -0.816 1 96.56 185 ILE B O 1
ATOM 4759 N N . ASP B 1 186 ? 22.656 -14.789 -2.92 1 96.69 186 ASP B N 1
ATOM 4760 C CA . ASP B 1 186 ? 23.969 -14.516 -3.473 1 96.69 186 ASP B CA 1
ATOM 4761 C C . ASP B 1 186 ? 24.25 -13.016 -3.535 1 96.69 186 ASP B C 1
ATOM 4763 O O . ASP B 1 186 ? 23.891 -12.352 -4.512 1 96.69 186 ASP B O 1
ATOM 4767 N N . LEU B 1 187 ? 24.969 -12.484 -2.543 1 97.5 187 LEU B N 1
ATOM 4768 C CA . LEU B 1 187 ? 25.203 -11.055 -2.398 1 97.5 187 LEU B CA 1
ATOM 4769 C C . LEU B 1 187 ? 26.094 -10.531 -3.518 1 97.5 187 LEU B C 1
ATOM 4771 O O . LEU B 1 187 ? 25.906 -9.406 -3.996 1 97.5 187 LEU B O 1
ATOM 4775 N N . ASP B 1 188 ? 26.984 -11.328 -3.959 1 97 188 ASP B N 1
ATOM 4776 C CA . ASP B 1 188 ? 27.875 -10.938 -5.047 1 97 188 ASP B CA 1
ATOM 4777 C C . ASP B 1 188 ? 27.109 -10.758 -6.352 1 97 188 ASP B C 1
ATOM 4779 O O . ASP B 1 188 ? 27.375 -9.82 -7.113 1 97 188 ASP B O 1
ATOM 4783 N N . GLU B 1 189 ? 26.219 -11.648 -6.527 1 96.19 189 GLU B N 1
ATOM 4784 C CA . GLU B 1 189 ? 25.406 -11.539 -7.734 1 96.19 189 GLU B CA 1
ATOM 4785 C C . GLU B 1 189 ? 24.594 -10.25 -7.73 1 96.19 189 GLU B C 1
ATOM 4787 O O . GLU B 1 189 ? 24.484 -9.578 -8.758 1 96.19 189 GLU B O 1
ATOM 4792 N N . VAL B 1 190 ? 24.031 -9.867 -6.605 1 96.19 190 VAL B N 1
ATOM 4793 C CA . VAL B 1 190 ? 23.25 -8.633 -6.473 1 96.19 190 VAL B CA 1
ATOM 4794 C C . VAL B 1 190 ? 24.141 -7.43 -6.742 1 96.19 190 VAL B C 1
ATOM 4796 O O . VAL B 1 190 ? 23.781 -6.527 -7.496 1 96.19 190 VAL B O 1
ATOM 4799 N N . LYS B 1 191 ? 25.312 -7.473 -6.148 1 95.94 191 LYS B N 1
ATOM 4800 C CA . LYS B 1 191 ? 26.266 -6.387 -6.309 1 95.94 191 LYS B CA 1
ATOM 4801 C C . LYS B 1 191 ? 26.641 -6.199 -7.777 1 95.94 191 LYS B C 1
ATOM 4803 O O . LYS B 1 191 ? 26.625 -5.078 -8.289 1 95.94 191 LYS B O 1
ATOM 4808 N N . GLU B 1 192 ? 26.938 -7.25 -8.43 1 95.44 192 GLU B N 1
ATOM 4809 C CA . GLU B 1 192 ? 27.344 -7.18 -9.828 1 95.44 192 GLU B CA 1
ATOM 4810 C C . GLU B 1 192 ? 26.203 -6.707 -10.719 1 95.44 192 GLU B C 1
ATOM 4812 O O . GLU B 1 192 ? 26.422 -5.945 -11.664 1 95.44 192 GLU B O 1
ATOM 4817 N N . THR B 1 193 ? 25.047 -7.176 -10.414 1 94.12 193 THR B N 1
ATOM 4818 C CA . THR B 1 193 ? 23.875 -6.746 -11.164 1 94.12 193 THR B CA 1
ATOM 4819 C C . THR B 1 193 ? 23.641 -5.246 -11.008 1 94.12 193 THR B C 1
ATOM 4821 O O . THR B 1 193 ? 23.375 -4.547 -11.984 1 94.12 193 THR B O 1
ATOM 4824 N N . LEU B 1 194 ? 23.75 -4.742 -9.797 1 95.19 194 LEU B N 1
ATOM 4825 C CA . LEU B 1 194 ? 23.609 -3.318 -9.523 1 95.19 194 LEU B CA 1
ATOM 4826 C C . LEU B 1 194 ? 24.641 -2.506 -10.289 1 95.19 194 LEU B C 1
ATOM 4828 O O . LEU B 1 194 ? 24.312 -1.497 -10.914 1 95.19 194 LEU B O 1
ATOM 4832 N N . LYS B 1 195 ? 25.875 -2.982 -10.25 1 93.31 195 LYS B N 1
ATOM 4833 C CA . LYS B 1 195 ? 26.953 -2.287 -10.953 1 93.31 195 LYS B CA 1
ATOM 4834 C C . LYS B 1 195 ? 26.672 -2.223 -12.453 1 93.31 195 LYS B C 1
ATOM 4836 O O . LYS B 1 195 ? 26.812 -1.165 -13.07 1 93.31 195 LYS B O 1
ATOM 4841 N N . GLU B 1 196 ? 26.297 -3.299 -12.961 1 92.5 196 GLU B N 1
ATOM 4842 C CA . GLU B 1 196 ? 26.031 -3.389 -14.391 1 92.5 196 GLU B CA 1
ATOM 4843 C C . GLU B 1 196 ? 24.906 -2.436 -14.805 1 92.5 196 GLU B C 1
ATOM 4845 O O . GLU B 1 196 ? 25.078 -1.641 -15.734 1 92.5 196 GLU B O 1
ATOM 4850 N N . LYS B 1 197 ? 23.828 -2.484 -14.156 1 93.56 197 LYS B N 1
ATOM 4851 C CA . LYS B 1 197 ? 22.656 -1.697 -14.547 1 93.56 197 LYS B CA 1
ATOM 4852 C C . LYS B 1 197 ? 22.891 -0.208 -14.312 1 93.56 197 LYS B C 1
ATOM 4854 O O . LYS B 1 197 ? 22.438 0.628 -15.094 1 93.56 197 LYS B O 1
ATOM 4859 N N . THR B 1 198 ? 23.562 0.098 -13.234 1 92.5 198 THR B N 1
ATOM 4860 C CA . THR B 1 198 ? 23.859 1.503 -12.977 1 92.5 198 THR B CA 1
ATOM 4861 C C . THR B 1 198 ? 24.812 2.062 -14.031 1 92.5 198 THR B C 1
ATOM 4863 O O . THR B 1 198 ? 24.688 3.219 -14.438 1 92.5 198 THR B O 1
ATOM 4866 N N . GLU B 1 199 ? 25.734 1.289 -14.422 1 90.56 199 GLU B N 1
ATOM 4867 C CA . GLU B 1 199 ? 26.656 1.707 -15.484 1 90.56 199 GLU B CA 1
ATOM 4868 C C . GLU B 1 199 ? 25.906 1.949 -16.797 1 90.56 199 GLU B C 1
ATOM 4870 O O . GLU B 1 199 ? 26.125 2.959 -17.469 1 90.56 199 GLU B O 1
ATOM 4875 N N . ILE B 1 200 ? 25.047 1.108 -17.125 1 91.69 200 ILE B N 1
ATOM 4876 C CA . ILE B 1 200 ? 24.281 1.214 -18.359 1 91.69 200 ILE B CA 1
ATOM 4877 C C . ILE B 1 200 ? 23.422 2.475 -18.328 1 91.69 200 ILE B C 1
ATOM 4879 O O . ILE B 1 200 ? 23.344 3.205 -19.328 1 91.69 200 ILE B O 1
ATOM 4883 N N . THR B 1 201 ? 22.828 2.725 -17.219 1 88.81 201 THR B N 1
ATOM 4884 C CA . THR B 1 201 ? 21.828 3.791 -17.141 1 88.81 201 THR B CA 1
ATOM 4885 C C . THR B 1 201 ? 22.5 5.137 -16.875 1 88.81 201 THR B C 1
ATOM 4887 O O . THR B 1 201 ? 21.859 6.184 -16.953 1 88.81 201 THR B O 1
ATOM 4890 N N . SER B 1 202 ? 23.797 5.109 -16.578 1 87 202 SER B N 1
ATOM 4891 C CA . SER B 1 202 ? 24.516 6.352 -16.312 1 87 202 SER B CA 1
ATOM 4892 C C . SER B 1 202 ? 24.625 7.203 -17.578 1 87 202 SER B C 1
ATOM 4894 O O . SER B 1 202 ? 24.812 8.422 -17.5 1 87 202 SER B O 1
ATOM 4896 N N . ASN B 1 203 ? 24.516 6.609 -18.688 1 83.94 203 ASN B N 1
ATOM 4897 C CA . ASN B 1 203 ? 24.531 7.332 -19.953 1 83.94 203 ASN B CA 1
ATOM 4898 C C . ASN B 1 203 ? 23.281 7.02 -20.781 1 83.94 203 ASN B C 1
ATOM 4900 O O . ASN B 1 203 ? 23.359 6.227 -21.719 1 83.94 203 ASN B O 1
ATOM 4904 N N . ARG B 1 204 ? 22.234 7.715 -20.453 1 87 204 ARG B N 1
ATOM 4905 C CA . ARG B 1 204 ? 20.984 7.445 -21.156 1 87 204 ARG B CA 1
ATOM 4906 C C . ARG B 1 204 ? 20.766 8.445 -22.281 1 87 204 ARG B C 1
ATOM 4908 O O . ARG B 1 204 ? 21.156 9.609 -22.172 1 87 204 ARG B O 1
ATOM 4915 N N . THR B 1 205 ? 20.172 7.961 -23.312 1 87.06 205 THR B N 1
ATOM 4916 C CA . THR B 1 205 ? 19.891 8.805 -24.469 1 87.06 205 THR B CA 1
ATOM 4917 C C . THR B 1 205 ? 18.422 8.688 -24.875 1 87.06 205 THR B C 1
ATOM 4919 O O . THR B 1 205 ? 17.75 7.707 -24.547 1 87.06 205 THR B O 1
ATOM 4922 N N . LYS B 1 206 ? 17.984 9.797 -25.453 1 85.75 206 LYS B N 1
ATOM 4923 C CA . LYS B 1 206 ? 16.688 9.766 -26.125 1 85.75 206 LYS B CA 1
ATOM 4924 C C . LYS B 1 206 ? 16.828 9.406 -27.594 1 85.75 206 LYS B C 1
ATOM 4926 O O . LYS B 1 206 ? 17.438 10.148 -28.359 1 85.75 206 LYS B O 1
ATOM 4931 N N . THR B 1 207 ? 16.609 8.18 -27.922 1 80.62 207 THR B N 1
ATOM 4932 C CA . THR B 1 207 ? 16.781 7.758 -29.312 1 80.62 207 THR B CA 1
ATOM 4933 C C . THR B 1 207 ? 15.539 7.027 -29.797 1 80.62 207 THR B C 1
ATOM 4935 O O . THR B 1 207 ? 14.914 6.27 -29.047 1 80.62 207 THR B O 1
ATOM 4938 N N . GLU B 1 208 ? 15.219 7.398 -30.984 1 79 208 GLU B N 1
ATOM 4939 C CA . GLU B 1 208 ? 14.102 6.691 -31.609 1 79 208 GLU B CA 1
ATOM 4940 C C . GLU B 1 208 ? 14.484 5.258 -31.953 1 79 208 GLU B C 1
ATOM 4942 O O . GLU B 1 208 ? 15.531 5.016 -32.562 1 79 208 GLU B O 1
ATOM 4947 N N . VAL B 1 209 ? 13.812 4.379 -31.297 1 80.56 209 VAL B N 1
ATOM 4948 C CA . VAL B 1 209 ? 14.008 2.963 -31.594 1 80.56 209 VAL B CA 1
ATOM 4949 C C . VAL B 1 209 ? 12.758 2.4 -32.281 1 80.56 209 VAL B C 1
ATOM 4951 O O . VAL B 1 209 ? 11.641 2.578 -31.766 1 80.56 209 VAL B O 1
ATOM 4954 N N . LYS B 1 210 ? 12.836 2.061 -33.531 1 80.25 210 LYS B N 1
ATOM 4955 C CA . LYS B 1 210 ? 11.68 1.516 -34.25 1 80.25 210 LYS B CA 1
ATOM 4956 C C . LYS B 1 210 ? 11.953 0.099 -34.719 1 80.25 210 LYS B C 1
ATOM 4958 O O . LYS B 1 210 ? 13.055 -0.202 -35.188 1 80.25 210 LYS B O 1
ATOM 4963 N N . GLY B 1 211 ? 10.93 -0.628 -34.594 1 85.5 211 GLY B N 1
ATOM 4964 C CA . GLY B 1 211 ? 10.914 -1.923 -35.25 1 85.5 211 GLY B CA 1
ATOM 4965 C C . GLY B 1 211 ? 11.742 -2.971 -34.531 1 85.5 211 GLY B C 1
ATOM 4966 O O . GLY B 1 211 ? 12.055 -4.02 -35.094 1 85.5 211 GLY B O 1
ATOM 4967 N N . LEU B 1 212 ? 12.188 -2.773 -33.344 1 92.31 212 LEU B N 1
ATOM 4968 C CA . LEU B 1 212 ? 12.992 -3.746 -32.594 1 92.31 212 LEU B CA 1
ATOM 4969 C C . LEU B 1 212 ? 12.117 -4.543 -31.625 1 92.31 212 LEU B C 1
ATOM 4971 O O . LEU B 1 212 ? 11.117 -4.031 -31.125 1 92.31 212 LEU B O 1
ATOM 4975 N N . ASP B 1 213 ? 12.578 -5.793 -31.422 1 96.31 213 ASP B N 1
ATOM 4976 C CA . ASP B 1 213 ? 11.969 -6.582 -30.359 1 96.31 213 ASP B CA 1
ATOM 4977 C C . ASP B 1 213 ? 12.258 -5.973 -28.984 1 96.31 213 ASP B C 1
ATOM 4979 O O . ASP B 1 213 ? 13.203 -5.191 -28.828 1 96.31 213 ASP B O 1
ATOM 4983 N N . VAL B 1 214 ? 11.43 -6.305 -28.078 1 97.56 214 VAL B N 1
ATOM 4984 C CA . VAL B 1 214 ? 11.641 -5.887 -26.688 1 97.56 214 VAL B CA 1
ATOM 4985 C C . VAL B 1 214 ? 11.938 -7.105 -25.828 1 97.56 214 VAL B C 1
ATOM 4987 O O . VAL B 1 214 ? 11.258 -8.133 -25.922 1 97.56 214 VAL B O 1
ATOM 4990 N N . THR B 1 215 ? 12.992 -7.039 -25.109 1 98.25 215 THR B N 1
ATOM 4991 C CA . THR B 1 215 ? 13.258 -8.062 -24.094 1 98.25 215 THR B CA 1
ATOM 4992 C C . THR B 1 215 ? 12.812 -7.59 -22.719 1 98.25 215 THR B C 1
ATOM 4994 O O . THR B 1 215 ? 13.305 -6.582 -22.203 1 98.25 215 THR B O 1
ATOM 4997 N N . PHE B 1 216 ? 11.867 -8.297 -22.109 1 98.44 216 PHE B N 1
ATOM 4998 C CA . PHE B 1 216 ? 11.469 -8.055 -20.719 1 98.44 216 PHE B CA 1
ATOM 4999 C C . PHE B 1 216 ? 12.305 -8.898 -19.766 1 98.44 216 PHE B C 1
ATOM 5001 O O . PHE B 1 216 ? 12.258 -10.125 -19.812 1 98.44 216 PHE B O 1
ATOM 5008 N N . THR B 1 217 ? 13.07 -8.203 -18.953 1 97.44 217 THR B N 1
ATOM 5009 C CA . THR B 1 217 ? 13.773 -8.953 -17.922 1 97.44 217 THR B CA 1
ATOM 5010 C C . THR B 1 217 ? 12.789 -9.555 -16.922 1 97.44 217 THR B C 1
ATOM 5012 O O . THR B 1 217 ? 11.609 -9.211 -16.922 1 97.44 217 THR B O 1
ATOM 5015 N N . THR B 1 218 ? 13.289 -10.453 -16.109 1 96.81 218 THR B N 1
ATOM 5016 C CA . THR B 1 218 ? 12.438 -11.062 -15.094 1 96.81 218 THR B CA 1
ATOM 5017 C C . THR B 1 218 ? 11.852 -10.008 -14.164 1 96.81 218 THR B C 1
ATOM 5019 O O . THR B 1 218 ? 10.711 -10.133 -13.719 1 96.81 218 THR B O 1
ATOM 5022 N N . SER B 1 219 ? 12.586 -8.977 -13.898 1 95.62 219 SER B N 1
ATOM 5023 C CA . SER B 1 219 ? 12.117 -7.887 -13.047 1 95.62 219 SER B CA 1
ATOM 5024 C C . SER B 1 219 ? 10.945 -7.152 -13.695 1 95.62 219 SER B C 1
ATOM 5026 O O . SER B 1 219 ? 9.93 -6.898 -13.039 1 95.62 219 SER B O 1
ATOM 5028 N N . ALA B 1 220 ? 11.07 -6.84 -14.906 1 96.88 220 ALA B N 1
ATOM 5029 C CA . ALA B 1 220 ? 9.984 -6.168 -15.625 1 96.88 220 ALA B CA 1
ATOM 5030 C C . ALA B 1 220 ? 8.75 -7.055 -15.719 1 96.88 220 ALA B C 1
ATOM 5032 O O . ALA B 1 220 ? 7.621 -6.57 -15.617 1 96.88 220 ALA B O 1
ATOM 5033 N N . GLN B 1 221 ? 8.992 -8.312 -15.938 1 98.12 221 GLN B N 1
ATOM 5034 C CA . GLN B 1 221 ? 7.898 -9.273 -16 1 98.12 221 GLN B CA 1
ATOM 5035 C C . GLN B 1 221 ? 7.117 -9.312 -14.695 1 98.12 221 GLN B C 1
ATOM 5037 O O . GLN B 1 221 ? 5.883 -9.344 -14.703 1 98.12 221 GLN B O 1
ATOM 5042 N N . GLU B 1 222 ? 7.859 -9.328 -13.641 1 97 222 GLU B N 1
ATOM 5043 C CA . GLU B 1 222 ? 7.23 -9.367 -12.32 1 97 222 GLU B CA 1
ATOM 5044 C C . GLU B 1 222 ? 6.312 -8.172 -12.109 1 97 222 GLU B C 1
ATOM 5046 O O . GLU B 1 222 ? 5.258 -8.289 -11.477 1 97 222 GLU B O 1
ATOM 5051 N N . GLU B 1 223 ? 6.668 -7.055 -12.625 1 95.75 223 GLU B N 1
ATOM 5052 C CA . GLU B 1 223 ? 5.914 -5.82 -12.43 1 95.75 223 GLU B CA 1
ATOM 5053 C C . GLU B 1 223 ? 4.734 -5.738 -13.391 1 95.75 223 GLU B C 1
ATOM 5055 O O . GLU B 1 223 ? 3.682 -5.195 -13.047 1 95.75 223 GLU B O 1
ATOM 5060 N N . LEU B 1 224 ? 4.879 -6.254 -14.555 1 96.69 224 LEU B N 1
ATOM 5061 C CA . LEU B 1 224 ? 3.885 -6.027 -15.602 1 96.69 224 LEU B CA 1
ATOM 5062 C C . LEU B 1 224 ? 3.094 -7.301 -15.883 1 96.69 224 LEU B C 1
ATOM 5064 O O . LEU B 1 224 ? 1.869 -7.32 -15.742 1 96.69 224 LEU B O 1
ATOM 5068 N N . ILE B 1 225 ? 3.818 -8.367 -16.172 1 97.62 225 ILE B N 1
ATOM 5069 C CA . ILE B 1 225 ? 3.188 -9.586 -16.656 1 97.62 225 ILE B CA 1
ATOM 5070 C C . ILE B 1 225 ? 2.51 -10.312 -15.492 1 97.62 225 ILE B C 1
ATOM 5072 O O . ILE B 1 225 ? 1.365 -10.758 -15.617 1 97.62 225 ILE B O 1
ATOM 5076 N N . PHE B 1 226 ? 3.139 -10.383 -14.383 1 97.5 226 PHE B N 1
ATOM 5077 C CA . PHE B 1 226 ? 2.645 -11.148 -13.242 1 97.5 226 PHE B CA 1
ATOM 5078 C C . PHE B 1 226 ? 1.271 -10.648 -12.805 1 97.5 226 PHE B C 1
ATOM 5080 O O . PHE B 1 226 ? 0.315 -11.422 -12.742 1 97.5 226 PHE B O 1
ATOM 5087 N N . PRO B 1 227 ? 1.143 -9.336 -12.523 1 97.31 227 PRO B N 1
ATOM 5088 C CA . PRO B 1 227 ? -0.174 -8.898 -12.047 1 97.31 227 PRO B CA 1
ATOM 5089 C C . PRO B 1 227 ? -1.275 -9.125 -13.086 1 97.31 227 PRO B C 1
ATOM 5091 O O . PRO B 1 227 ? -2.418 -9.414 -12.719 1 97.31 227 PRO B O 1
ATOM 5094 N N . LEU B 1 228 ? -0.991 -9 -14.328 1 97.19 228 LEU B N 1
ATOM 5095 C CA . LEU B 1 228 ? -1.995 -9.172 -15.375 1 97.19 228 LEU B CA 1
ATOM 5096 C C . LEU B 1 228 ? -2.408 -10.633 -15.492 1 97.19 228 LEU B C 1
ATOM 5098 O O . LEU B 1 228 ? -3.592 -10.938 -15.664 1 97.19 228 LEU B O 1
ATOM 5102 N N . ILE B 1 229 ? -1.437 -11.508 -15.352 1 98.19 229 ILE B N 1
ATOM 5103 C CA . ILE B 1 229 ? -1.735 -12.938 -15.383 1 98.19 229 ILE B CA 1
ATOM 5104 C C . ILE B 1 229 ? -2.525 -13.328 -14.141 1 98.19 229 ILE B C 1
ATOM 5106 O O . ILE B 1 229 ? -3.516 -14.062 -14.227 1 98.19 229 ILE B O 1
ATOM 5110 N N . ASN B 1 230 ? -2.104 -12.844 -13.008 1 98.12 230 ASN B N 1
ATOM 5111 C CA . ASN B 1 230 ? -2.801 -13.117 -11.758 1 98.12 230 ASN B CA 1
ATOM 5112 C C . ASN B 1 230 ? -4.27 -12.703 -11.828 1 98.12 230 ASN B C 1
ATOM 5114 O O . ASN B 1 230 ? -5.145 -13.422 -11.344 1 98.12 230 ASN B O 1
ATOM 5118 N N . PHE B 1 231 ? -4.523 -11.633 -12.445 1 97.44 231 PHE B N 1
ATOM 5119 C CA . PHE B 1 231 ? -5.883 -11.125 -12.602 1 97.44 231 PHE B CA 1
ATOM 5120 C C . PHE B 1 231 ? -6.672 -11.992 -13.578 1 97.44 231 PHE B C 1
ATOM 5122 O O . PHE B 1 231 ? -7.781 -12.438 -13.266 1 97.44 231 PHE B O 1
ATOM 5129 N N . SER B 1 232 ? -6.094 -12.227 -14.68 1 97.81 232 SER B N 1
ATOM 5130 C CA . SER B 1 232 ? -6.828 -12.82 -15.797 1 97.81 232 SER B CA 1
ATOM 5131 C C . SER B 1 232 ? -7.121 -14.297 -15.539 1 97.81 232 SER B C 1
ATOM 5133 O O . SER B 1 232 ? -8.102 -14.836 -16.062 1 97.81 232 SER B O 1
ATOM 5135 N N . PHE B 1 233 ? -6.336 -14.875 -14.727 1 98.38 233 PHE B N 1
ATOM 5136 C CA . PHE B 1 233 ? -6.539 -16.297 -14.508 1 98.38 233 PHE B CA 1
ATOM 5137 C C . PHE B 1 233 ? -7.199 -16.562 -13.156 1 98.38 233 PHE B C 1
ATOM 5139 O O . PHE B 1 233 ? -7.16 -17.672 -12.641 1 98.38 233 PHE B O 1
ATOM 5146 N N . SER B 1 234 ? -7.805 -15.594 -12.617 1 98.31 234 SER B N 1
ATOM 5147 C CA . SER B 1 234 ? -8.695 -15.727 -11.469 1 98.31 234 SER B CA 1
ATOM 5148 C C . SER B 1 234 ? -10.062 -16.25 -11.883 1 98.31 234 SER B C 1
ATOM 5150 O O . SER B 1 234 ? -10.727 -15.672 -12.75 1 98.31 234 SER B O 1
ATOM 5152 N N . GLY B 1 235 ? -10.469 -17.328 -11.203 1 98.12 235 GLY B N 1
ATOM 5153 C CA . GLY B 1 235 ? -11.781 -17.875 -11.484 1 98.12 235 GLY B CA 1
ATOM 5154 C C . GLY B 1 235 ? -12.906 -16.891 -11.25 1 98.12 235 GLY B C 1
ATOM 5155 O O . GLY B 1 235 ? -13.938 -16.938 -11.93 1 98.12 235 GLY B O 1
ATOM 5156 N N . GLU B 1 236 ? -12.734 -16.047 -10.312 1 96.31 236 GLU B N 1
ATOM 5157 C CA . GLU B 1 236 ? -13.703 -14.977 -10.07 1 96.31 236 GLU B CA 1
ATOM 5158 C C . GLU B 1 236 ? -13.812 -14.039 -11.273 1 96.31 236 GLU B C 1
ATOM 5160 O O . GLU B 1 236 ? -14.914 -13.75 -11.742 1 96.31 236 GLU B O 1
ATOM 5165 N N . ASN B 1 237 ? -12.672 -13.586 -11.711 1 96.25 237 ASN B N 1
ATOM 5166 C CA . ASN B 1 237 ? -12.672 -12.648 -12.828 1 96.25 237 ASN B CA 1
ATOM 5167 C C . ASN B 1 237 ? -13.18 -13.305 -14.109 1 96.25 237 ASN B C 1
ATOM 5169 O O . ASN B 1 237 ? -13.844 -12.656 -14.93 1 96.25 237 ASN B O 1
ATOM 5173 N N . PHE B 1 238 ? -12.914 -14.57 -14.312 1 97.12 238 PHE B N 1
ATOM 5174 C CA . PHE B 1 238 ? -13.461 -15.312 -15.438 1 97.12 238 PHE B CA 1
ATOM 5175 C C . PHE B 1 238 ? -14.984 -15.375 -15.359 1 97.12 238 PHE B C 1
ATOM 5177 O O . PHE B 1 238 ? -15.68 -15.07 -16.328 1 97.12 238 PHE B O 1
ATOM 5184 N N . TYR B 1 239 ? -15.445 -15.758 -14.195 1 96.19 239 TYR B N 1
ATOM 5185 C CA . TYR B 1 239 ? -16.891 -15.891 -13.984 1 96.19 239 TYR B CA 1
ATOM 5186 C C . TYR B 1 239 ? -17.594 -14.57 -14.25 1 96.19 239 TYR B C 1
ATOM 5188 O O . TYR B 1 239 ? -18.672 -14.555 -14.852 1 96.19 239 TYR B O 1
ATOM 5196 N N . ARG B 1 240 ? -16.984 -13.508 -13.883 1 93.06 240 ARG B N 1
ATOM 5197 C CA . ARG B 1 240 ? -17.594 -12.18 -14 1 93.06 240 ARG B CA 1
ATOM 5198 C C . ARG B 1 240 ? -17.344 -11.586 -15.383 1 93.06 240 ARG B C 1
ATOM 5200 O O . ARG B 1 240 ? -17.656 -10.422 -15.625 1 93.06 240 ARG B O 1
ATOM 5207 N N . LYS B 1 241 ? -16.703 -12.328 -16.266 1 93.69 241 LYS B N 1
ATOM 5208 C CA . LYS B 1 241 ? -16.453 -11.938 -17.656 1 93.69 241 LYS B CA 1
ATOM 5209 C C . LYS B 1 241 ? -15.484 -10.758 -17.719 1 93.69 241 LYS B C 1
ATOM 5211 O O . LYS B 1 241 ? -15.672 -9.836 -18.516 1 93.69 241 LYS B O 1
ATOM 5216 N N . ARG B 1 242 ? -14.484 -10.891 -16.797 1 93.31 242 ARG B N 1
ATOM 5217 C CA . ARG B 1 242 ? -13.492 -9.82 -16.734 1 93.31 242 ARG B CA 1
ATOM 5218 C C . ARG B 1 242 ? -12.125 -10.32 -17.172 1 93.31 242 ARG B C 1
ATOM 5220 O O . ARG B 1 242 ? -11.148 -9.562 -17.172 1 93.31 242 ARG B O 1
ATOM 5227 N N . SER B 1 243 ? -12.008 -11.508 -17.531 1 96.38 243 SER B N 1
ATOM 5228 C CA . SER B 1 243 ? -10.758 -12.078 -18.016 1 96.38 243 SER B CA 1
ATOM 5229 C C . SER B 1 243 ? -10.609 -11.914 -19.516 1 96.38 243 SER B C 1
ATOM 5231 O O . SER B 1 243 ? -11.578 -12.055 -20.266 1 96.38 243 SER B O 1
ATOM 5233 N N . ILE B 1 244 ? -9.445 -11.641 -19.938 1 96.69 244 ILE B N 1
ATOM 5234 C CA . ILE B 1 244 ? -9.18 -11.516 -21.359 1 96.69 244 ILE B CA 1
ATOM 5235 C C . ILE B 1 244 ? -8.945 -12.898 -21.969 1 96.69 244 ILE B C 1
ATOM 5237 O O . ILE B 1 244 ? -8.922 -13.055 -23.188 1 96.69 244 ILE B O 1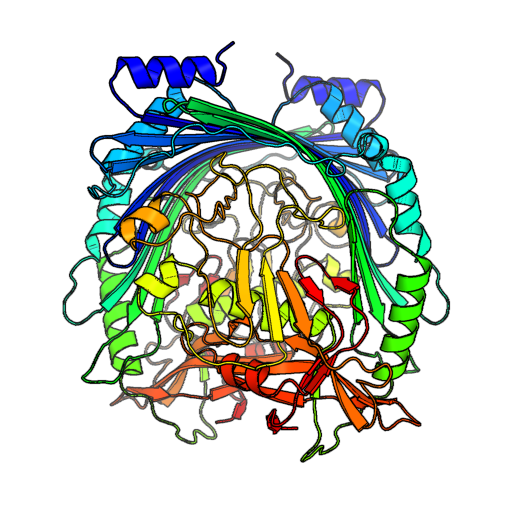
ATOM 5241 N N . PHE B 1 245 ? -8.766 -13.906 -21.188 1 97.31 245 PHE B N 1
ATOM 5242 C CA . PHE B 1 245 ? -8.516 -15.258 -21.656 1 97.31 245 PHE B CA 1
ATOM 5243 C C . PHE B 1 245 ? -9.758 -16.125 -21.5 1 97.31 245 PHE B C 1
ATOM 5245 O O . PHE B 1 245 ? -10.578 -15.891 -20.625 1 97.31 245 PHE B O 1
ATOM 5252 N N . TYR B 1 246 ? -9.789 -17.125 -22.359 1 95.44 246 TYR B N 1
ATOM 5253 C CA . TYR B 1 246 ? -10.836 -18.141 -22.297 1 95.44 246 TYR B CA 1
ATOM 5254 C C . TYR B 1 246 ? -10.25 -19.547 -22.344 1 95.44 246 TYR B C 1
ATOM 5256 O O . TYR B 1 246 ? -9.219 -19.766 -22.984 1 95.44 246 TYR B O 1
ATOM 5264 N N . PRO B 1 247 ? -10.977 -20.438 -21.672 1 94.62 247 PRO B N 1
ATOM 5265 C CA . PRO B 1 247 ? -10.477 -21.812 -21.719 1 94.62 247 PRO B CA 1
ATOM 5266 C C . PRO B 1 247 ? -10.352 -22.344 -23.141 1 94.62 247 PRO B C 1
ATOM 5268 O O . PRO B 1 247 ? -11.273 -22.188 -23.953 1 94.62 247 PRO B O 1
ATOM 5271 N N . GLY B 1 248 ? -9.227 -22.906 -23.422 1 96.5 248 GLY B N 1
ATOM 5272 C CA . GLY B 1 248 ? -9.008 -23.531 -24.719 1 96.5 248 GLY B CA 1
ATOM 5273 C C . GLY B 1 248 ? -8.461 -22.578 -25.75 1 96.5 248 GLY B C 1
ATOM 5274 O O . GLY B 1 248 ? -8.062 -23 -26.844 1 96.5 248 GLY B O 1
ATOM 5275 N N . GLU B 1 249 ? -8.398 -21.359 -25.375 1 97 249 GLU B N 1
ATOM 5276 C CA . GLU B 1 249 ? -7.906 -20.375 -26.328 1 97 249 GLU B CA 1
ATOM 5277 C C . GLU B 1 249 ? -6.422 -20.578 -26.609 1 97 249 GLU B C 1
ATOM 5279 O O . GLU B 1 249 ? -5.605 -20.656 -25.688 1 97 249 GLU B O 1
ATOM 5284 N N . ASP B 1 250 ? -6.105 -20.578 -27.922 1 98.19 250 ASP B N 1
ATOM 5285 C CA . ASP B 1 250 ? -4.703 -20.703 -28.312 1 98.19 250 ASP B CA 1
ATOM 5286 C C . ASP B 1 250 ? -3.92 -19.438 -27.969 1 98.19 250 ASP B C 1
ATOM 5288 O O . ASP B 1 250 ? -4.367 -18.328 -28.281 1 98.19 250 ASP B O 1
ATOM 5292 N N . ILE B 1 251 ? -2.787 -19.609 -27.359 1 98.06 251 ILE B N 1
ATOM 5293 C CA . ILE B 1 251 ? -1.944 -18.469 -26.984 1 98.06 251 ILE B CA 1
ATOM 5294 C C . ILE B 1 251 ? -0.603 -18.562 -27.703 1 98.06 251 ILE B C 1
ATOM 5296 O O . ILE B 1 251 ? -0.333 -17.797 -28.625 1 98.06 251 ILE B O 1
ATOM 5300 N N . ASN B 1 252 ? 0.214 -19.453 -27.453 1 98.5 252 ASN B N 1
ATOM 5301 C CA . ASN B 1 252 ? 1.533 -19.703 -28.031 1 98.5 252 ASN B CA 1
ATOM 5302 C C . ASN B 1 252 ? 1.941 -21.172 -27.859 1 98.5 252 ASN B C 1
ATOM 5304 O O . ASN B 1 252 ? 2.102 -21.641 -26.719 1 98.5 252 ASN B O 1
ATOM 5308 N N . PRO B 1 253 ? 2.178 -21.922 -29 1 98.31 253 PRO B N 1
ATOM 5309 C CA . PRO B 1 253 ? 2.406 -23.359 -28.906 1 98.31 253 PRO B CA 1
ATOM 5310 C C . PRO B 1 253 ? 3.66 -23.719 -28.109 1 98.31 253 PRO B C 1
ATOM 5312 O O . PRO B 1 253 ? 3.848 -24.875 -27.734 1 98.31 253 PRO B O 1
ATOM 5315 N N . LYS B 1 254 ? 4.484 -22.797 -27.828 1 98.62 254 LYS B N 1
ATOM 5316 C CA . LYS B 1 254 ? 5.754 -23.078 -27.172 1 98.62 254 LYS B CA 1
ATOM 5317 C C . LYS B 1 254 ? 5.766 -22.531 -25.75 1 98.62 254 LYS B C 1
ATOM 5319 O O . LYS B 1 254 ? 6.801 -22.547 -25.078 1 98.62 254 LYS B O 1
ATOM 5324 N N . LEU B 1 255 ? 4.641 -22.016 -25.297 1 98.75 255 LEU B N 1
ATOM 5325 C CA . LEU B 1 255 ? 4.555 -21.328 -24.016 1 98.75 255 LEU B CA 1
ATOM 5326 C C . LEU B 1 255 ? 3.879 -22.203 -22.969 1 98.75 255 LEU B C 1
ATOM 5328 O O . LEU B 1 255 ? 2.873 -22.859 -23.266 1 98.75 255 LEU B O 1
ATOM 5332 N N . ARG B 1 256 ? 4.449 -22.266 -21.781 1 98.75 256 ARG B N 1
ATOM 5333 C CA . ARG B 1 256 ? 3.854 -22.922 -20.625 1 98.75 256 ARG B CA 1
ATOM 5334 C C . ARG B 1 256 ? 3.902 -22 -19.406 1 98.75 256 ARG B C 1
ATOM 5336 O O . ARG B 1 256 ? 4.961 -21.469 -19.062 1 98.75 256 ARG B O 1
ATOM 5343 N N . ILE B 1 257 ? 2.795 -21.75 -18.766 1 98.81 257 ILE B N 1
ATOM 5344 C CA . ILE B 1 257 ? 2.691 -20.953 -17.547 1 98.81 257 ILE B CA 1
ATOM 5345 C C . ILE B 1 257 ? 2.021 -21.781 -16.453 1 98.81 257 ILE B C 1
ATOM 5347 O O . ILE B 1 257 ? 0.942 -22.344 -16.672 1 98.81 257 ILE B O 1
ATOM 5351 N N . THR B 1 258 ? 2.656 -21.906 -15.305 1 98.56 258 THR B N 1
ATOM 5352 C CA . THR B 1 258 ? 2.123 -22.703 -14.219 1 98.56 258 THR B CA 1
ATOM 5353 C C . THR B 1 258 ? 2.146 -21.938 -12.906 1 98.56 258 THR B C 1
ATOM 5355 O O . THR B 1 258 ? 3.035 -21.109 -12.68 1 98.56 258 THR B O 1
ATOM 5358 N N . ASP B 1 259 ? 1.114 -22.062 -12.047 1 98.69 259 ASP B N 1
ATOM 5359 C CA . ASP B 1 259 ? 1.2 -21.766 -10.617 1 98.69 259 ASP B CA 1
ATOM 5360 C C . ASP B 1 259 ? 1.739 -22.953 -9.836 1 98.69 259 ASP B C 1
ATOM 5362 O O . ASP B 1 259 ? 1.113 -24.016 -9.797 1 98.69 259 ASP B O 1
ATOM 5366 N N . SER B 1 260 ? 2.873 -22.734 -9.203 1 98 260 SER B N 1
ATOM 5367 C CA . SER B 1 260 ? 3.586 -23.859 -8.594 1 98 260 SER B CA 1
ATOM 5368 C C . SER B 1 260 ? 3.736 -23.656 -7.09 1 98 260 SER B C 1
ATOM 5370 O O . SER B 1 260 ? 4.836 -23.391 -6.602 1 98 260 SER B O 1
ATOM 5372 N N . PRO B 1 261 ? 2.701 -23.969 -6.34 1 97.88 261 PRO B N 1
ATOM 5373 C CA . PRO B 1 261 ? 2.748 -23.766 -4.891 1 97.88 261 PRO B CA 1
ATOM 5374 C C . PRO B 1 261 ? 3.607 -24.797 -4.176 1 97.88 261 PRO B C 1
ATOM 5376 O O . PRO B 1 261 ? 3.889 -24.656 -2.984 1 97.88 261 PRO B O 1
ATOM 5379 N N . ARG B 1 262 ? 4.129 -25.797 -4.855 1 97.19 262 ARG B N 1
ATOM 5380 C CA . ARG B 1 262 ? 4.824 -26.891 -4.191 1 97.19 262 ARG B CA 1
ATOM 5381 C C . ARG B 1 262 ? 6.297 -26.938 -4.602 1 97.19 262 ARG B C 1
ATOM 5383 O O . ARG B 1 262 ? 7.016 -27.875 -4.25 1 97.19 262 ARG B O 1
ATOM 5390 N N . ARG B 1 263 ? 6.672 -25.969 -5.246 1 92.69 263 ARG B N 1
ATOM 5391 C CA . ARG B 1 263 ? 8.055 -25.922 -5.715 1 92.69 263 ARG B CA 1
ATOM 5392 C C . ARG B 1 263 ? 9.023 -25.75 -4.551 1 92.69 263 ARG B C 1
ATOM 5394 O O . ARG B 1 263 ? 8.773 -24.938 -3.648 1 92.69 263 ARG B O 1
ATOM 5401 N N . GLU B 1 264 ? 10.133 -26.469 -4.535 1 83.81 264 GLU B N 1
ATOM 5402 C CA . GLU B 1 264 ? 11.109 -26.438 -3.455 1 83.81 264 GLU B CA 1
ATOM 5403 C C . GLU B 1 264 ? 11.812 -25.078 -3.391 1 83.81 264 GLU B C 1
ATOM 5405 O O . GLU B 1 264 ? 12.172 -24.609 -2.309 1 83.81 264 GLU B O 1
ATOM 5410 N N . ASP B 1 265 ? 11.984 -24.484 -4.465 1 82.44 265 ASP B N 1
ATOM 5411 C CA . ASP B 1 265 ? 12.727 -23.219 -4.508 1 82.44 265 ASP B CA 1
ATOM 5412 C C . ASP B 1 265 ? 11.773 -22.016 -4.512 1 82.44 265 ASP B C 1
ATOM 5414 O O . ASP B 1 265 ? 12.203 -20.891 -4.707 1 82.44 265 ASP B O 1
ATOM 5418 N N . GLY B 1 266 ? 10.508 -22.312 -4.223 1 92.25 266 GLY B N 1
ATOM 5419 C CA . GLY B 1 266 ? 9.531 -21.234 -4.281 1 92.25 266 GLY B CA 1
ATOM 5420 C C . GLY B 1 266 ? 9.406 -20.469 -2.973 1 92.25 266 GLY B C 1
ATOM 5421 O O . GLY B 1 266 ? 9.219 -21.078 -1.914 1 92.25 266 GLY B O 1
ATOM 5422 N N . VAL B 1 267 ? 9.477 -19.188 -3.045 1 94 267 VAL B N 1
ATOM 5423 C CA . VAL B 1 267 ? 9.414 -18.359 -1.853 1 94 267 VAL B CA 1
ATOM 5424 C C . VAL B 1 267 ? 7.988 -18.359 -1.295 1 94 267 VAL B C 1
ATOM 5426 O O . VAL B 1 267 ? 7.785 -18.156 -0.098 1 94 267 VAL B O 1
ATOM 5429 N N . PHE B 1 268 ? 6.98 -18.656 -2.141 1 95.75 268 PHE B N 1
ATOM 5430 C CA . PHE B 1 268 ? 5.59 -18.641 -1.701 1 95.75 268 PHE B CA 1
ATOM 5431 C C . PHE B 1 268 ? 4.984 -20.031 -1.743 1 95.75 268 PHE B C 1
ATOM 5433 O O . PHE B 1 268 ? 3.764 -20.188 -1.825 1 95.75 268 PHE B O 1
ATOM 5440 N N . SER B 1 269 ? 5.902 -20.969 -1.819 1 97.38 269 SER B N 1
ATOM 5441 C CA . SER B 1 269 ? 5.445 -22.344 -1.712 1 97.38 269 SER B CA 1
ATOM 5442 C C . SER B 1 269 ? 4.762 -22.594 -0.373 1 97.38 269 SER B C 1
ATOM 5444 O O . SER B 1 269 ? 5.117 -21.984 0.638 1 97.38 269 SER B O 1
ATOM 5446 N N . ARG B 1 270 ? 3.82 -23.5 -0.369 1 97.94 270 ARG B N 1
ATOM 5447 C CA . ARG B 1 270 ? 3.012 -23.781 0.81 1 97.94 270 ARG B CA 1
ATOM 5448 C C . ARG B 1 270 ? 2.273 -25.109 0.649 1 97.94 270 ARG B C 1
ATOM 5450 O O . ARG B 1 270 ? 1.841 -25.453 -0.452 1 97.94 270 ARG B O 1
ATOM 5457 N N . SER B 1 271 ? 2.094 -25.812 1.759 1 98.31 271 SER B N 1
ATOM 5458 C CA . SER B 1 271 ? 1.471 -27.125 1.719 1 98.31 271 SER B CA 1
ATOM 5459 C C . SER B 1 271 ? -0.042 -27.031 1.562 1 98.31 271 SER B C 1
ATOM 5461 O O . SER B 1 271 ? -0.686 -27.938 1.054 1 98.31 271 SER B O 1
ATOM 5463 N N . PHE B 1 272 ? -0.596 -25.953 2.055 1 98.62 272 PHE B N 1
ATOM 5464 C CA . PHE B 1 272 ? -2.033 -25.719 1.991 1 98.62 272 PHE B CA 1
ATOM 5465 C C . PHE B 1 272 ? -2.33 -24.234 1.739 1 98.62 272 PHE B C 1
ATOM 5467 O O . PHE B 1 272 ? -1.506 -23.375 2.041 1 98.62 272 PHE B O 1
ATOM 5474 N N . ASP B 1 273 ? -3.443 -24 1.1 1 98.31 273 ASP B N 1
ATOM 5475 C CA . ASP B 1 273 ? -3.789 -22.609 0.79 1 98.31 273 ASP B CA 1
ATOM 5476 C C . ASP B 1 273 ? -4.426 -21.922 1.993 1 98.31 273 ASP B C 1
ATOM 5478 O O . ASP B 1 273 ? -4.402 -22.453 3.105 1 98.31 273 ASP B O 1
ATOM 5482 N N . ALA B 1 274 ? -4.984 -20.781 1.845 1 97.94 274 ALA B N 1
ATOM 5483 C CA . ALA B 1 274 ? -5.438 -19.938 2.955 1 97.94 274 ALA B CA 1
ATOM 5484 C C . ALA B 1 274 ? -6.75 -20.453 3.535 1 97.94 274 ALA B C 1
ATOM 5486 O O . ALA B 1 274 ? -7.289 -19.875 4.477 1 97.94 274 ALA B O 1
ATOM 5487 N N . GLU B 1 275 ? -7.27 -21.578 2.982 1 98.31 275 GLU B N 1
ATOM 5488 C CA . GLU B 1 275 ? -8.453 -22.219 3.543 1 98.31 275 GLU B CA 1
ATOM 5489 C C . GLU B 1 275 ? -8.133 -23.625 4.039 1 98.31 275 GLU B C 1
ATOM 5491 O O . GLU B 1 275 ? -9.039 -24.406 4.359 1 98.31 275 GLU B O 1
ATOM 5496 N N . GLY B 1 276 ? -6.871 -23.922 4.008 1 98.5 276 GLY B N 1
ATOM 5497 C CA . GLY B 1 276 ? -6.418 -25.203 4.547 1 98.5 276 GLY B CA 1
ATOM 5498 C C . GLY B 1 276 ? -6.484 -26.328 3.541 1 98.5 276 GLY B C 1
ATOM 5499 O O . GLY B 1 276 ? -6.336 -27.5 3.902 1 98.5 276 GLY B O 1
ATOM 5500 N N . MET B 1 277 ? -6.695 -26.031 2.344 1 98.75 277 MET B N 1
ATOM 5501 C CA . MET B 1 277 ? -6.805 -27.062 1.306 1 98.75 277 MET B CA 1
ATOM 5502 C C . MET B 1 277 ? -5.434 -27.422 0.748 1 98.75 277 MET B C 1
ATOM 5504 O O . MET B 1 277 ? -4.586 -26.547 0.56 1 98.75 277 MET B O 1
ATOM 5508 N N . PRO B 1 278 ? -5.215 -28.703 0.486 1 98.69 278 PRO B N 1
ATOM 5509 C CA . PRO B 1 278 ? -3.912 -29.109 -0.044 1 98.69 278 PRO B CA 1
ATOM 5510 C C . PRO B 1 278 ? -3.602 -28.484 -1.399 1 98.69 278 PRO B C 1
ATOM 5512 O O . PRO B 1 278 ? -4.418 -28.547 -2.32 1 98.69 278 PRO B O 1
ATOM 5515 N N . THR B 1 279 ? -2.408 -27.922 -1.455 1 98.5 279 THR B N 1
ATOM 5516 C CA . THR B 1 279 ? -2.049 -27.219 -2.688 1 98.5 279 THR B CA 1
ATOM 5517 C C . THR B 1 279 ? -1.668 -28.219 -3.777 1 98.5 279 THR B C 1
ATOM 5519 O O . THR B 1 279 ? -1.334 -29.375 -3.484 1 98.5 279 THR B O 1
ATOM 5522 N N . GLN B 1 280 ? -1.748 -27.766 -4.988 1 98.06 280 GLN B N 1
ATOM 5523 C CA . GLN B 1 280 ? -1.392 -28.531 -6.172 1 98.06 280 GLN B CA 1
ATOM 5524 C C . GLN B 1 280 ? -0.847 -27.625 -7.277 1 98.06 280 GLN B C 1
ATOM 5526 O O . GLN B 1 280 ? -1.09 -26.422 -7.277 1 98.06 280 GLN B O 1
ATOM 5531 N N . GLU B 1 281 ? -0.084 -28.281 -8.109 1 97.75 281 GLU B N 1
ATOM 5532 C CA . GLU B 1 281 ? 0.342 -27.531 -9.289 1 97.75 281 GLU B CA 1
ATOM 5533 C C . GLU B 1 281 ? -0.833 -27.266 -10.227 1 97.75 281 GLU B C 1
ATOM 5535 O O . GLU B 1 281 ? -1.675 -28.141 -10.445 1 97.75 281 GLU B O 1
ATOM 5540 N N . ASN B 1 282 ? -0.924 -26.031 -10.734 1 98.62 282 ASN B N 1
ATOM 5541 C CA . ASN B 1 282 ? -1.976 -25.656 -11.672 1 98.62 282 ASN B CA 1
ATOM 5542 C C . ASN B 1 282 ? -1.396 -25.141 -12.984 1 98.62 282 ASN B C 1
ATOM 5544 O O . ASN B 1 282 ? -0.697 -24.125 -13.008 1 98.62 282 ASN B O 1
ATOM 5548 N N . VAL B 1 283 ? -1.717 -25.844 -14.086 1 98.62 283 VAL B N 1
ATOM 5549 C CA . VAL B 1 283 ? -1.27 -25.406 -15.406 1 98.62 283 VAL B CA 1
ATOM 5550 C C . VAL B 1 283 ? -2.244 -24.375 -15.969 1 98.62 283 VAL B C 1
ATOM 5552 O O . VAL B 1 283 ? -3.381 -24.719 -16.312 1 98.62 283 VAL B O 1
ATOM 5555 N N . LEU B 1 284 ? -1.826 -23.156 -16.062 1 98.75 284 LEU B N 1
ATOM 5556 C CA . LEU B 1 284 ? -2.678 -22.078 -16.547 1 98.75 284 LEU B CA 1
ATOM 5557 C C . LEU B 1 284 ? -2.676 -22.031 -18.078 1 98.75 284 LEU B C 1
ATOM 5559 O O . LEU B 1 284 ? -3.729 -21.875 -18.688 1 98.75 284 LEU B O 1
ATOM 5563 N N . VAL B 1 285 ? -1.488 -22.109 -18.625 1 98.75 285 VAL B N 1
ATOM 5564 C CA . VAL B 1 285 ? -1.312 -22.094 -20.078 1 98.75 285 VAL B CA 1
ATOM 5565 C C . VAL B 1 285 ? -0.392 -23.234 -20.5 1 98.75 285 VAL B C 1
ATOM 5567 O O . VAL B 1 285 ? 0.672 -23.438 -19.922 1 98.75 285 VAL B O 1
ATOM 5570 N N . GLU B 1 286 ? -0.721 -23.938 -21.375 1 98.56 286 GLU B N 1
ATOM 5571 C CA . GLU B 1 286 ? 0.055 -24.891 -22.172 1 98.56 286 GLU B CA 1
ATOM 5572 C C . GLU B 1 286 ? -0.346 -24.828 -23.641 1 98.56 286 GLU B C 1
ATOM 5574 O O . GLU B 1 286 ? -1.234 -25.562 -24.078 1 98.56 286 GLU B O 1
ATOM 5579 N N . SER B 1 287 ? 0.325 -23.984 -24.391 1 98.31 287 SER B N 1
ATOM 5580 C CA . SER B 1 287 ? -0.04 -23.594 -25.75 1 98.31 287 SER B CA 1
ATOM 5581 C C . SER B 1 287 ? -1.363 -22.828 -25.766 1 98.31 287 SER B C 1
ATOM 5583 O O . SER B 1 287 ? -1.495 -21.828 -26.469 1 98.31 287 SER B O 1
ATOM 5585 N N . SER B 1 288 ? -2.287 -23.297 -25 1 98.5 288 SER B N 1
ATOM 5586 C CA . SER B 1 288 ? -3.605 -22.688 -24.859 1 98.5 288 SER B CA 1
ATOM 5587 C C . SER B 1 288 ? -3.951 -22.469 -23.391 1 98.5 288 SER B C 1
ATOM 5589 O O . SER B 1 288 ? -3.324 -23.047 -22.5 1 98.5 288 SER B O 1
ATOM 5591 N N . ALA B 1 289 ? -4.844 -21.594 -23.141 1 98.31 289 ALA B N 1
ATOM 5592 C CA . ALA B 1 289 ? -5.324 -21.391 -21.781 1 98.31 289 ALA B CA 1
ATOM 5593 C C . ALA B 1 289 ? -6.008 -22.641 -21.25 1 98.31 289 ALA B C 1
ATOM 5595 O O . ALA B 1 289 ? -6.844 -23.25 -21.938 1 98.31 289 ALA B O 1
ATOM 5596 N N . LYS B 1 290 ? -5.672 -23.062 -20.047 1 97.5 290 LYS B N 1
ATOM 5597 C CA . LYS B 1 290 ? -6.156 -24.344 -19.531 1 97.5 290 LYS B CA 1
ATOM 5598 C C . LYS B 1 290 ? -7.008 -24.141 -18.281 1 97.5 290 LYS B C 1
ATOM 5600 O O . LYS B 1 290 ? -8.234 -24.25 -18.328 1 97.5 290 LYS B O 1
ATOM 5605 N N . THR B 1 291 ? -6.406 -23.719 -17.219 1 96.88 291 THR B N 1
ATOM 5606 C CA . THR B 1 291 ? -7.055 -23.703 -15.914 1 96.88 291 THR B CA 1
ATOM 5607 C C . THR B 1 291 ? -7.129 -22.281 -15.367 1 96.88 291 THR B C 1
ATOM 5609 O O . THR B 1 291 ? -6.18 -21.5 -15.508 1 96.88 291 THR B O 1
ATOM 5612 N N . PHE B 1 292 ? -8.219 -21.969 -14.75 1 98.56 292 PHE B N 1
ATOM 5613 C CA . PHE B 1 292 ? -8.375 -20.766 -13.961 1 98.56 292 PHE B CA 1
ATOM 5614 C C . PHE B 1 292 ? -8.352 -2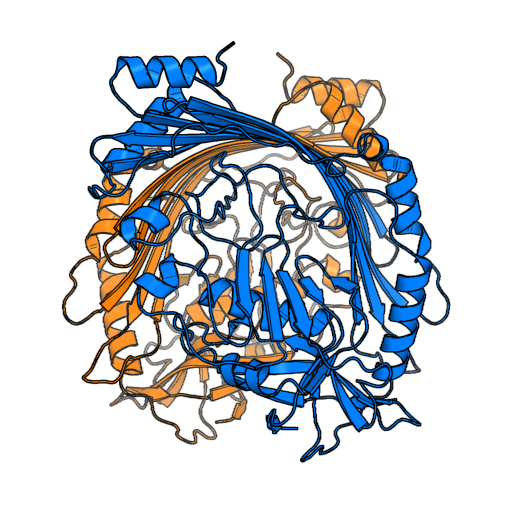1.078 -12.469 1 98.56 292 PHE B C 1
ATOM 5616 O O . PHE B 1 292 ? -8.922 -22.094 -12.031 1 98.56 292 PHE B O 1
ATOM 5623 N N . LEU B 1 293 ? -7.727 -20.25 -11.742 1 98.88 293 LEU B N 1
ATOM 5624 C CA . LEU B 1 293 ? -7.512 -20.5 -10.328 1 98.88 293 LEU B CA 1
ATOM 5625 C C . LEU B 1 293 ? -8.773 -20.203 -9.523 1 98.88 293 LEU B C 1
ATOM 5627 O O . LEU B 1 293 ? -9.484 -19.25 -9.812 1 98.88 293 LEU B O 1
ATOM 5631 N N . THR B 1 294 ? -8.969 -21.016 -8.484 1 98.75 294 THR B N 1
ATOM 5632 C CA . THR B 1 294 ? -10.141 -20.781 -7.645 1 98.75 294 THR B CA 1
ATOM 5633 C C . THR B 1 294 ? -9.805 -21.031 -6.176 1 98.75 294 THR B C 1
ATOM 5635 O O . THR B 1 294 ? -8.898 -21.797 -5.859 1 98.75 294 THR B O 1
ATOM 5638 N N . ASN B 1 295 ? -10.516 -20.359 -5.344 1 98.38 295 ASN B N 1
ATOM 5639 C CA . ASN B 1 295 ? -10.734 -20.812 -3.975 1 98.38 295 ASN B CA 1
ATOM 5640 C C . ASN B 1 295 ? -12.008 -21.641 -3.861 1 98.38 295 ASN B C 1
ATOM 5642 O O . ASN B 1 295 ? -12.617 -22 -4.871 1 98.38 295 ASN B O 1
ATOM 5646 N N . TYR B 1 296 ? -12.367 -22.062 -2.682 1 98.56 296 TYR B N 1
ATOM 5647 C CA . TYR B 1 296 ? -13.469 -23 -2.545 1 98.56 296 TYR B CA 1
ATOM 5648 C C . TYR B 1 296 ? -14.781 -22.375 -3.023 1 98.56 296 TYR B C 1
ATOM 5650 O O . TYR B 1 296 ? -15.5 -22.984 -3.82 1 98.56 296 TYR B O 1
ATOM 5658 N N . TYR B 1 297 ? -15.156 -21.188 -2.602 1 97.19 297 TYR B N 1
ATOM 5659 C CA . TYR B 1 297 ? -16.391 -20.516 -2.971 1 97.19 297 TYR B CA 1
ATOM 5660 C C . TYR B 1 297 ? -16.5 -20.359 -4.484 1 97.19 297 TYR B C 1
ATOM 5662 O O . TYR B 1 297 ? -17.516 -20.75 -5.078 1 97.19 297 TYR B O 1
ATOM 5670 N N . TRP B 1 298 ? -15.438 -19.906 -5.098 1 97.69 298 TRP B N 1
ATOM 5671 C CA . TRP B 1 298 ? -15.523 -19.609 -6.523 1 97.69 298 TRP B CA 1
ATOM 5672 C C . TRP B 1 298 ? -15.469 -20.875 -7.359 1 97.69 298 TRP B C 1
ATOM 5674 O O . TRP B 1 298 ? -15.961 -20.906 -8.492 1 97.69 298 TRP B O 1
ATOM 5684 N N . SER B 1 299 ? -14.82 -21.922 -6.82 1 98.56 299 SER B N 1
ATOM 5685 C CA . SER B 1 299 ? -14.906 -23.188 -7.527 1 98.56 299 SER B CA 1
ATOM 5686 C C . SER B 1 299 ? -16.359 -23.656 -7.645 1 98.56 299 SER B C 1
ATOM 5688 O O . SER B 1 299 ? -16.766 -24.156 -8.688 1 98.56 299 SER B O 1
ATOM 5690 N N . ARG B 1 300 ? -17.109 -23.438 -6.652 1 98.12 300 ARG B N 1
ATOM 5691 C CA . ARG B 1 300 ? -18.531 -23.812 -6.625 1 98.12 300 ARG B CA 1
ATOM 5692 C C . ARG B 1 300 ? -19.375 -22.844 -7.445 1 98.12 300 ARG B C 1
ATOM 5694 O O . ARG B 1 300 ? -20.109 -23.25 -8.336 1 98.12 300 ARG B O 1
ATOM 5701 N N . LYS B 1 301 ? -19.219 -21.547 -7.148 1 96.81 301 LYS B N 1
ATOM 5702 C CA . LYS B 1 301 ? -20.016 -20.5 -7.781 1 96.81 301 LYS B CA 1
ATOM 5703 C C . LYS B 1 301 ? -19.859 -20.531 -9.297 1 96.81 301 LYS B C 1
ATOM 5705 O O . LYS B 1 301 ? -20.828 -20.391 -10.039 1 96.81 301 LYS B O 1
ATOM 5710 N N . ALA B 1 302 ? -18.609 -20.75 -9.727 1 97.25 302 ALA B N 1
ATOM 5711 C CA . ALA B 1 302 ? -18.297 -20.672 -11.148 1 97.25 302 ALA B CA 1
ATOM 5712 C C . ALA B 1 302 ? -18.312 -22.062 -11.781 1 97.25 302 ALA B C 1
ATOM 5714 O O . ALA B 1 302 ? -18.094 -22.203 -12.992 1 97.25 302 ALA B O 1
ATOM 5715 N N . SER B 1 303 ? -18.578 -23.078 -11.039 1 97.38 303 SER B N 1
ATOM 5716 C CA . SER B 1 303 ? -18.531 -24.453 -11.516 1 97.38 303 SER B CA 1
ATOM 5717 C C . SER B 1 303 ? -17.203 -24.781 -12.188 1 97.38 303 SER B C 1
ATOM 5719 O O . SER B 1 303 ? -17.172 -25.297 -13.297 1 97.38 303 SER B O 1
ATOM 5721 N N . LEU B 1 304 ? -16.125 -24.359 -11.523 1 97.94 304 LEU B N 1
ATOM 5722 C CA . LEU B 1 304 ? -14.758 -24.641 -11.945 1 97.94 304 LEU B CA 1
ATOM 5723 C C . LEU B 1 304 ? -14.078 -25.609 -10.984 1 97.94 304 LEU B C 1
ATOM 5725 O O . LEU B 1 304 ? -14.516 -25.75 -9.836 1 97.94 304 LEU B O 1
ATOM 5729 N N . PRO B 1 305 ? -13.023 -26.266 -11.5 1 97.75 305 PRO B N 1
ATOM 5730 C CA . PRO B 1 305 ? -12.273 -27.109 -10.562 1 97.75 305 PRO B CA 1
ATOM 5731 C C . PRO B 1 305 ? -11.703 -26.328 -9.391 1 97.75 305 PRO B C 1
ATOM 5733 O O . PRO B 1 305 ? -11.273 -25.188 -9.562 1 97.75 305 PRO B O 1
ATOM 5736 N N . HIS B 1 306 ? -11.719 -26.891 -8.188 1 98.38 306 HIS B N 1
ATOM 5737 C CA . HIS B 1 306 ? -11.062 -26.281 -7.031 1 98.38 306 HIS B CA 1
ATOM 5738 C C . HIS B 1 306 ? -9.547 -26.422 -7.121 1 98.38 306 HIS B C 1
ATOM 5740 O O . HIS B 1 306 ? -9.023 -27.531 -7.141 1 98.38 306 HIS B O 1
ATOM 5746 N N . THR B 1 307 ? -8.836 -25.297 -7.176 1 98.75 307 THR B N 1
ATOM 5747 C CA . THR B 1 307 ? -7.406 -25.344 -7.445 1 98.75 307 THR B CA 1
ATOM 5748 C C . THR B 1 307 ? -6.609 -25.016 -6.188 1 98.75 307 THR B C 1
ATOM 5750 O O . THR B 1 307 ? -5.391 -24.828 -6.25 1 98.75 307 THR B O 1
ATOM 5753 N N . SER B 1 308 ? -7.227 -24.875 -5.031 1 98.56 308 SER B N 1
ATOM 5754 C CA . SER B 1 308 ? -6.566 -24.562 -3.77 1 98.56 308 SER B CA 1
ATOM 5755 C C . SER B 1 308 ? -5.688 -23.312 -3.898 1 98.56 308 SER B C 1
ATOM 5757 O O . SER B 1 308 ? -4.512 -23.344 -3.521 1 98.56 308 SER B O 1
ATOM 5759 N N . SER B 1 309 ? -6.27 -22.234 -4.367 1 98.69 309 SER B N 1
ATOM 5760 C CA . SER B 1 309 ? -5.52 -21 -4.637 1 98.69 309 SER B CA 1
ATOM 5761 C C . SER B 1 309 ? -6.012 -19.859 -3.768 1 98.69 309 SER B C 1
ATOM 5763 O O . SER B 1 309 ? -5.969 -18.703 -4.18 1 98.69 309 SER B O 1
ATOM 5765 N N . ALA B 1 310 ? -6.496 -20.219 -2.559 1 98.31 310 ALA B N 1
ATOM 5766 C CA . ALA B 1 310 ? -6.961 -19.188 -1.634 1 98.31 310 ALA B CA 1
ATOM 5767 C C . ALA B 1 310 ? -5.789 -18.422 -1.022 1 98.31 310 ALA B C 1
ATOM 5769 O O . ALA B 1 310 ? -4.77 -19.016 -0.675 1 98.31 310 ALA B O 1
ATOM 5770 N N . SER B 1 311 ? -5.977 -17.172 -1.007 1 96.12 311 SER B N 1
ATOM 5771 C CA . SER B 1 311 ? -5.047 -16.281 -0.324 1 96.12 311 SER B CA 1
ATOM 5772 C C . SER B 1 311 ? -5.785 -15.32 0.6 1 96.12 311 SER B C 1
ATOM 5774 O O . SER B 1 311 ? -6.961 -15.016 0.381 1 96.12 311 SER B O 1
ATOM 5776 N N . ARG B 1 312 ? -5.09 -14.898 1.7 1 90.38 312 ARG B N 1
ATOM 5777 C CA . ARG B 1 312 ? -5.73 -13.984 2.633 1 90.38 312 ARG B CA 1
ATOM 5778 C C . ARG B 1 312 ? -4.699 -13.133 3.369 1 90.38 312 ARG B C 1
ATOM 5780 O O . ARG B 1 312 ? -3.555 -13.562 3.545 1 90.38 312 ARG B O 1
ATOM 5787 N N . ASN B 1 313 ? -5.039 -11.75 3.732 1 78.19 313 ASN B N 1
ATOM 5788 C CA . ASN B 1 313 ? -4.234 -10.898 4.602 1 78.19 313 ASN B CA 1
ATOM 5789 C C . ASN B 1 313 ? -4.844 -10.797 5.996 1 78.19 313 ASN B C 1
ATOM 5791 O O . ASN B 1 313 ? -4.535 -9.859 6.742 1 78.19 313 ASN B O 1
ATOM 5795 N N . PHE B 1 314 ? -5.555 -11.516 6.582 1 76.38 314 PHE B N 1
ATOM 5796 C CA . PHE B 1 314 ? -6.18 -11.703 7.887 1 76.38 314 PHE B CA 1
ATOM 5797 C C . PHE B 1 314 ? -7.406 -10.812 8.031 1 76.38 314 PHE B C 1
ATOM 5799 O O . PHE B 1 314 ? -8.281 -11.086 8.859 1 76.38 314 PHE B O 1
ATOM 5806 N N . THR B 1 315 ? -7.418 -9.773 7.297 1 79.25 315 THR B N 1
ATOM 5807 C CA . THR B 1 315 ? -8.539 -8.867 7.504 1 79.25 315 THR B CA 1
ATOM 5808 C C . THR B 1 315 ? -9.523 -8.945 6.34 1 79.25 315 THR B C 1
ATOM 5810 O O . THR B 1 315 ? -10.383 -8.078 6.184 1 79.25 315 THR B O 1
ATOM 5813 N N . SER B 1 316 ? -9.32 -9.938 5.605 1 84.94 316 SER B N 1
ATOM 5814 C CA . SER B 1 316 ? -10.227 -10.078 4.473 1 84.94 316 SER B CA 1
ATOM 5815 C C . SER B 1 316 ? -10.688 -11.523 4.305 1 84.94 316 SER B C 1
ATOM 5817 O O . SER B 1 316 ? -10.055 -12.445 4.824 1 84.94 316 SER B O 1
ATOM 5819 N N . LEU B 1 317 ? -11.82 -11.609 3.611 1 91.5 317 LEU B N 1
ATOM 5820 C CA . LEU B 1 317 ? -12.227 -12.938 3.152 1 91.5 317 LEU B CA 1
ATOM 5821 C C . LEU B 1 317 ? -11.234 -13.484 2.129 1 91.5 317 LEU B C 1
ATOM 5823 O O . LEU B 1 317 ? -10.453 -12.727 1.552 1 91.5 317 LEU B O 1
ATOM 5827 N N . PRO B 1 318 ? -11.219 -14.828 1.96 1 94.5 318 PRO B N 1
ATOM 5828 C CA . PRO B 1 318 ? -10.266 -15.406 1.014 1 94.5 318 PRO B CA 1
ATOM 5829 C C . PRO B 1 318 ? -10.445 -14.875 -0.407 1 94.5 318 PRO B C 1
ATOM 5831 O O . PRO B 1 318 ? -11.578 -14.727 -0.873 1 94.5 318 PRO B O 1
ATOM 5834 N N . SER B 1 319 ? -9.375 -14.508 -0.971 1 95.81 319 SER B N 1
ATOM 5835 C CA . SER B 1 319 ? -9.312 -14.18 -2.393 1 95.81 319 SER B CA 1
ATOM 5836 C C . SER B 1 319 ? -8.5 -15.219 -3.16 1 95.81 319 SER B C 1
ATOM 5838 O O . SER B 1 319 ? -8.078 -16.234 -2.592 1 95.81 319 SER B O 1
ATOM 5840 N N . ILE B 1 320 ? -8.438 -15.023 -4.477 1 98 320 ILE B N 1
ATOM 5841 C CA . ILE B 1 320 ? -7.684 -15.93 -5.332 1 98 320 ILE B CA 1
ATOM 5842 C C . ILE B 1 320 ? -6.359 -15.289 -5.727 1 98 320 ILE B C 1
ATOM 5844 O O . ILE B 1 320 ? -6.32 -14.125 -6.125 1 98 320 ILE B O 1
ATOM 5848 N N . SER B 1 321 ? -5.281 -16.031 -5.551 1 97.69 321 SER B N 1
ATOM 5849 C CA . SER B 1 321 ? -3.994 -15.5 -5.977 1 97.69 321 SER B CA 1
ATOM 5850 C C . SER B 1 321 ? -3.039 -16.609 -6.402 1 97.69 321 SER B C 1
ATOM 5852 O O . SER B 1 321 ? -3.111 -17.719 -5.887 1 97.69 321 SER B O 1
ATOM 5854 N N . VAL B 1 322 ? -2.154 -16.219 -7.309 1 97.5 322 VAL B N 1
ATOM 5855 C CA . VAL B 1 322 ? -1.054 -17.094 -7.707 1 97.5 322 VAL B CA 1
ATOM 5856 C C . VAL B 1 322 ? -0.008 -17.141 -6.594 1 97.5 322 VAL B C 1
ATOM 5858 O O . VAL B 1 322 ? 0.151 -16.172 -5.84 1 97.5 322 VAL B O 1
ATOM 5861 N N . THR B 1 323 ? 0.626 -18.297 -6.457 1 97.12 323 THR B N 1
ATOM 5862 C CA . THR B 1 323 ? 1.745 -18.438 -5.531 1 97.12 323 THR B CA 1
ATOM 5863 C C . THR B 1 323 ? 3.066 -18.141 -6.234 1 97.12 323 THR B C 1
ATOM 5865 O O . THR B 1 323 ? 3.469 -16.969 -6.344 1 97.12 323 THR B O 1
ATOM 5868 N N . ASN B 1 324 ? 3.65 -19.219 -6.805 1 97.81 324 ASN B N 1
ATOM 5869 C CA . ASN B 1 324 ? 4.809 -19.078 -7.68 1 97.81 324 ASN B CA 1
ATOM 5870 C C . ASN B 1 324 ? 4.422 -19.234 -9.148 1 97.81 324 ASN B C 1
ATOM 5872 O O . ASN B 1 324 ? 4.062 -20.328 -9.594 1 97.81 324 ASN B O 1
ATOM 5876 N N . LEU B 1 325 ? 4.504 -18.094 -9.828 1 98.56 325 LEU B N 1
ATOM 5877 C CA . LEU B 1 325 ? 4.211 -18.141 -11.25 1 98.56 325 LEU B CA 1
ATOM 5878 C C . LEU B 1 325 ? 5.449 -18.531 -12.055 1 98.56 325 LEU B C 1
ATOM 5880 O O . LEU B 1 325 ? 6.473 -17.844 -12 1 98.56 325 LEU B O 1
ATOM 5884 N N . VAL B 1 326 ? 5.336 -19.594 -12.82 1 98.5 326 VAL B N 1
ATOM 5885 C CA . VAL B 1 326 ? 6.449 -20.078 -13.625 1 98.5 326 VAL B CA 1
ATOM 5886 C C . VAL B 1 326 ? 6.121 -19.906 -15.109 1 98.5 326 VAL B C 1
ATOM 5888 O O . VAL B 1 326 ? 5.113 -20.438 -15.594 1 98.5 326 VAL B O 1
ATOM 5891 N N . ILE B 1 327 ? 6.961 -19.188 -15.773 1 98.75 327 ILE B N 1
ATOM 5892 C CA . ILE B 1 327 ? 6.805 -19 -17.219 1 98.75 327 ILE B CA 1
ATOM 5893 C C . ILE B 1 327 ? 7.941 -19.703 -17.953 1 98.75 327 ILE B C 1
ATOM 5895 O O . ILE B 1 327 ? 9.117 -19.391 -17.734 1 98.75 327 ILE B O 1
ATOM 5899 N N . GLU B 1 328 ? 7.562 -20.609 -18.781 1 98.62 328 GLU B N 1
ATOM 5900 C CA . GLU B 1 328 ? 8.523 -21.391 -19.562 1 98.62 328 GLU B CA 1
ATOM 5901 C C . GLU B 1 328 ? 8.227 -21.297 -21.062 1 98.62 328 GLU B C 1
ATOM 5903 O O . GLU B 1 328 ? 7.062 -21.344 -21.469 1 98.62 328 GLU B O 1
ATOM 5908 N N . PHE B 1 329 ? 9.227 -21.062 -21.75 1 98.75 329 PHE B N 1
ATOM 5909 C CA . PHE B 1 329 ? 9.164 -21.047 -23.203 1 98.75 329 PHE B CA 1
ATOM 5910 C C . PHE B 1 329 ? 10.156 -22.031 -23.812 1 98.75 329 PHE B C 1
ATOM 5912 O O . PHE B 1 329 ? 11.281 -22.156 -23.328 1 98.75 329 PHE B O 1
ATOM 5919 N N . LYS B 1 330 ? 9.789 -22.734 -24.844 1 97.94 330 LYS B N 1
ATOM 5920 C CA . LYS B 1 330 ? 10.562 -23.844 -25.375 1 97.94 330 LYS B CA 1
ATOM 5921 C C . LYS B 1 330 ? 11.844 -23.359 -26.047 1 97.94 330 LYS B C 1
ATOM 5923 O O . LYS B 1 330 ? 12.875 -24.031 -26 1 97.94 330 LYS B O 1
ATOM 5928 N N . GLU B 1 331 ? 11.828 -22.266 -26.766 1 97.94 331 GLU B N 1
ATOM 5929 C CA . GLU B 1 331 ? 13.008 -21.734 -27.453 1 97.94 331 GLU B CA 1
ATOM 5930 C C . GLU B 1 331 ? 13.906 -20.969 -26.5 1 97.94 331 GLU B C 1
ATOM 5932 O O . GLU B 1 331 ? 13.648 -19.812 -26.188 1 97.94 331 GLU B O 1
ATOM 5937 N N . LYS B 1 332 ? 14.984 -21.641 -26.141 1 97.56 332 LYS B N 1
ATOM 5938 C CA . LYS B 1 332 ? 15.938 -21.031 -25.203 1 97.56 332 LYS B CA 1
ATOM 5939 C C . LYS B 1 332 ? 17.094 -20.375 -25.969 1 97.56 332 LYS B C 1
ATOM 5941 O O . LYS B 1 332 ? 17.516 -20.859 -27 1 97.56 332 LYS B O 1
ATOM 5946 N N . SER B 1 333 ? 17.438 -19.188 -25.453 1 95.88 333 SER B N 1
ATOM 5947 C CA . SER B 1 333 ? 18.594 -18.516 -26.016 1 95.88 333 SER B CA 1
ATOM 5948 C C . SER B 1 333 ? 19.391 -17.766 -24.938 1 95.88 333 SER B C 1
ATOM 5950 O O . SER B 1 333 ? 18.797 -17.141 -24.062 1 95.88 333 SER B O 1
ATOM 5952 N N . LYS B 1 334 ? 20.719 -17.797 -25.062 1 91.31 334 LYS B N 1
ATOM 5953 C CA . LYS B 1 334 ? 21.594 -17.047 -24.156 1 91.31 334 LYS B CA 1
ATOM 5954 C C . LYS B 1 334 ? 21.656 -15.57 -24.547 1 91.31 334 LYS B C 1
ATOM 5956 O O . LYS B 1 334 ? 22 -14.719 -23.734 1 91.31 334 LYS B O 1
ATOM 5961 N N . ASP B 1 335 ? 21.312 -15.281 -25.766 1 92.5 335 ASP B N 1
ATOM 5962 C CA . ASP B 1 335 ? 21.453 -13.93 -26.312 1 92.5 335 ASP B CA 1
ATOM 5963 C C . ASP B 1 335 ? 20.094 -13.289 -26.547 1 92.5 335 ASP B C 1
ATOM 5965 O O . ASP B 1 335 ? 19.859 -12.656 -27.578 1 92.5 335 ASP B O 1
ATOM 5969 N N . VAL B 1 336 ? 19.219 -13.492 -25.594 1 95.75 336 VAL B N 1
ATOM 5970 C CA . VAL B 1 336 ? 17.844 -13.031 -25.734 1 95.75 336 VAL B CA 1
ATOM 5971 C C . VAL B 1 336 ? 17.812 -11.5 -25.812 1 95.75 336 VAL B C 1
ATOM 5973 O O . VAL B 1 336 ? 16.938 -10.922 -26.453 1 95.75 336 VAL B O 1
ATOM 5976 N N . ARG B 1 337 ? 18.812 -10.852 -25.328 1 95.94 337 ARG B N 1
ATOM 5977 C CA . ARG B 1 337 ? 18.812 -9.398 -25.203 1 95.94 337 ARG B CA 1
ATOM 5978 C C . ARG B 1 337 ? 19.422 -8.742 -26.438 1 95.94 337 ARG B C 1
ATOM 5980 O O . ARG B 1 337 ? 19.172 -7.562 -26.703 1 95.94 337 ARG B O 1
ATOM 5987 N N . GLU B 1 338 ? 20.234 -9.484 -27.141 1 95.56 338 GLU B N 1
ATOM 5988 C CA . GLU B 1 338 ? 21 -8.898 -28.25 1 95.56 338 GLU B CA 1
ATOM 5989 C C . GLU B 1 338 ? 20.078 -8.391 -29.359 1 95.56 338 GLU B C 1
ATOM 5991 O O . GLU B 1 338 ? 19.188 -9.117 -29.812 1 95.56 338 GLU B O 1
ATOM 5996 N N . GLY B 1 339 ? 20.297 -7.137 -29.719 1 94.5 339 GLY B N 1
ATOM 5997 C CA . GLY B 1 339 ? 19.531 -6.551 -30.812 1 94.5 339 GLY B CA 1
ATOM 5998 C C . GLY B 1 339 ? 18.125 -6.125 -30.406 1 94.5 339 GLY B C 1
ATOM 5999 O O . GLY B 1 339 ? 17.25 -5.988 -31.25 1 94.5 339 GLY B O 1
ATOM 6000 N N . THR B 1 340 ? 17.938 -5.98 -29.125 1 96.75 340 THR B N 1
ATOM 6001 C CA . THR B 1 340 ? 16.609 -5.637 -28.656 1 96.75 340 THR B CA 1
ATOM 6002 C C . THR B 1 340 ? 16.656 -4.406 -27.75 1 96.75 340 THR B C 1
ATOM 6004 O O . THR B 1 340 ? 17.734 -3.939 -27.391 1 96.75 340 THR B O 1
ATOM 6007 N N . VAL B 1 341 ? 15.555 -3.859 -27.5 1 96.62 341 VAL B N 1
ATOM 6008 C CA . VAL B 1 341 ? 15.375 -2.957 -26.359 1 96.62 341 VAL B CA 1
ATOM 6009 C C . VAL B 1 341 ? 15.078 -3.766 -25.109 1 96.62 341 VAL B C 1
ATOM 6011 O O . VAL B 1 341 ? 14.07 -4.477 -25.047 1 96.62 341 VAL B O 1
ATOM 6014 N N . VAL B 1 342 ? 15.984 -3.633 -24.172 1 97.12 342 VAL B N 1
ATOM 6015 C CA . VAL B 1 342 ? 15.797 -4.348 -22.906 1 97.12 342 VAL B CA 1
ATOM 6016 C C . VAL B 1 342 ? 15.062 -3.455 -21.906 1 97.12 342 VAL B C 1
ATOM 6018 O O . VAL B 1 342 ? 15.461 -2.311 -21.688 1 97.12 342 VAL B O 1
ATOM 6021 N N . VAL B 1 343 ? 13.953 -3.957 -21.391 1 96.94 343 VAL B N 1
ATOM 6022 C CA . VAL B 1 343 ? 13.188 -3.264 -20.359 1 96.94 343 VAL B CA 1
ATOM 6023 C C . VAL B 1 343 ? 13.336 -4 -19.031 1 96.94 343 VAL B C 1
ATOM 6025 O O . VAL B 1 343 ? 12.992 -5.18 -18.922 1 96.94 343 VAL B O 1
ATOM 6028 N N . ASP B 1 344 ? 13.797 -3.26 -18.062 1 96.31 344 ASP B N 1
ATOM 6029 C CA . ASP B 1 344 ? 14.109 -3.883 -16.781 1 96.31 344 ASP B CA 1
ATOM 6030 C C . ASP B 1 344 ? 13.156 -3.4 -15.688 1 96.31 344 ASP B C 1
ATOM 6032 O O . ASP B 1 344 ? 12.93 -4.102 -14.703 1 96.31 344 ASP B O 1
ATOM 6036 N N . LYS B 1 345 ? 12.656 -2.238 -15.781 1 93.69 345 LYS B N 1
ATOM 6037 C CA . LYS B 1 345 ? 11.68 -1.679 -14.852 1 93.69 345 LYS B CA 1
ATOM 6038 C C . LYS B 1 345 ? 10.602 -0.898 -15.602 1 93.69 345 LYS B C 1
ATOM 6040 O O . LYS B 1 345 ? 10.883 -0.231 -16.594 1 93.69 345 LYS B O 1
ATOM 6045 N N . VAL B 1 346 ? 9.391 -1.054 -15.07 1 92.31 346 VAL B N 1
ATOM 6046 C CA . VAL B 1 346 ? 8.289 -0.324 -15.695 1 92.31 346 VAL B CA 1
ATOM 6047 C C . VAL B 1 346 ? 7.547 0.496 -14.641 1 92.31 346 VAL B C 1
ATOM 6049 O O . VAL B 1 346 ? 7.57 0.164 -13.453 1 92.31 346 VAL B O 1
ATOM 6052 N N . GLN B 1 347 ? 6.965 1.521 -15.039 1 83.25 347 GLN B N 1
ATOM 6053 C CA . GLN B 1 347 ? 6.113 2.369 -14.211 1 83.25 347 GLN B CA 1
ATOM 6054 C C . GLN B 1 347 ? 4.738 2.557 -14.852 1 83.25 347 GLN B C 1
ATOM 6056 O O . GLN B 1 347 ? 4.613 2.559 -16.078 1 83.25 347 GLN B O 1
ATOM 6061 N N . GLY B 1 348 ? 3.732 2.691 -14.023 1 79.69 348 GLY B N 1
ATOM 6062 C CA . GLY B 1 348 ? 2.4 2.982 -14.539 1 79.69 348 GLY B CA 1
ATOM 6063 C C . GLY B 1 348 ? 1.557 1.739 -14.742 1 79.69 348 GLY B C 1
ATOM 6064 O O . GLY B 1 348 ? 0.517 1.793 -15.406 1 79.69 348 GLY B O 1
ATOM 6065 N N . VAL B 1 349 ? 1.938 0.655 -14.148 1 83.56 349 VAL B N 1
ATOM 6066 C CA . VAL B 1 349 ? 1.231 -0.608 -14.328 1 83.56 349 VAL B CA 1
ATOM 6067 C C . VAL B 1 349 ? -0.178 -0.5 -13.758 1 83.56 349 VAL B C 1
ATOM 6069 O O . VAL B 1 349 ? -1.123 -1.08 -14.297 1 83.56 349 VAL B O 1
ATOM 6072 N N . HIS B 1 350 ? -0.336 0.315 -12.766 1 75 350 HIS B N 1
ATOM 6073 C CA . HIS B 1 350 ? -1.637 0.498 -12.133 1 75 350 HIS B CA 1
ATOM 6074 C C . HIS B 1 350 ? -2.619 1.18 -13.078 1 75 350 HIS B C 1
ATOM 6076 O O . HIS B 1 350 ? -3.826 1.183 -12.828 1 75 350 HIS B O 1
ATOM 6082 N N . THR B 1 351 ? -2.178 1.765 -14.156 1 70.88 351 THR B N 1
ATOM 6083 C CA . THR B 1 351 ? -3.037 2.42 -15.133 1 70.88 351 THR B CA 1
ATOM 6084 C C . THR B 1 351 ? -3.443 1.443 -16.234 1 70.88 351 THR B C 1
ATOM 6086 O O . THR B 1 351 ? -4.27 1.772 -17.094 1 70.88 351 THR B O 1
ATOM 6089 N N . SER B 1 352 ? -2.957 0.256 -16.141 1 80.06 352 SER B N 1
ATOM 6090 C CA . SER B 1 352 ? -3.342 -0.767 -17.109 1 80.06 352 SER B CA 1
ATOM 6091 C C . SER B 1 352 ? -4.781 -1.221 -16.891 1 80.06 352 SER B C 1
ATOM 6093 O O . SER B 1 352 ? -5.328 -1.06 -15.789 1 80.06 352 SER B O 1
ATOM 6095 N N . ASN B 1 353 ? -5.383 -1.739 -17.953 1 82.5 353 ASN B N 1
ATOM 6096 C CA . ASN B 1 353 ? -6.711 -2.334 -17.859 1 82.5 353 ASN B CA 1
ATOM 6097 C C . ASN B 1 353 ? -6.641 -3.854 -17.75 1 82.5 353 ASN B C 1
ATOM 6099 O O . ASN B 1 353 ? -6.535 -4.547 -18.766 1 82.5 353 ASN B O 1
ATOM 6103 N N . PRO B 1 354 ? -6.785 -4.336 -16.578 1 88.06 354 PRO B N 1
ATOM 6104 C CA . PRO B 1 354 ? -6.617 -5.785 -16.453 1 88.06 354 PRO B CA 1
ATOM 6105 C C . PRO B 1 354 ? -7.711 -6.578 -17.156 1 88.06 354 PRO B C 1
ATOM 6107 O O . PRO B 1 354 ? -7.5 -7.734 -17.531 1 88.06 354 PRO B O 1
ATOM 6110 N N . GLU B 1 355 ? -8.836 -6.012 -17.344 1 89.31 355 GLU B N 1
ATOM 6111 C CA . GLU B 1 355 ? -9.938 -6.715 -17.984 1 89.31 355 GLU B CA 1
ATOM 6112 C C . GLU B 1 355 ? -9.695 -6.887 -19.484 1 89.31 355 GLU B C 1
ATOM 6114 O O . GLU B 1 355 ? -9.977 -7.945 -20.047 1 89.31 355 GLU B O 1
ATOM 6119 N N . THR B 1 356 ? -9.156 -5.82 -20.094 1 89.94 356 THR B N 1
ATOM 6120 C CA . THR B 1 356 ? -8.875 -5.91 -21.516 1 89.94 356 THR B CA 1
ATOM 6121 C C . THR B 1 356 ? -7.445 -6.387 -21.75 1 89.94 356 THR B C 1
ATOM 6123 O O . THR B 1 356 ? -7.102 -6.797 -22.875 1 89.94 356 THR B O 1
ATOM 6126 N N . GLY B 1 357 ? -6.645 -6.301 -20.75 1 93 357 GLY B N 1
ATOM 6127 C CA . GLY B 1 357 ? -5.25 -6.703 -20.844 1 93 357 GLY B CA 1
ATOM 6128 C C . GLY B 1 357 ? -4.355 -5.621 -21.422 1 93 357 GLY B C 1
ATOM 6129 O O . GLY B 1 357 ? -3.143 -5.809 -21.531 1 93 357 GLY B O 1
ATOM 6130 N N . GLU B 1 358 ? -4.891 -4.488 -21.734 1 91.12 358 GLU B N 1
ATOM 6131 C CA . GLU B 1 358 ? -4.137 -3.396 -22.359 1 91.12 358 GLU B CA 1
ATOM 6132 C C . GLU B 1 358 ? -3.248 -2.697 -21.328 1 91.12 358 GLU B C 1
ATOM 6134 O O . GLU B 1 358 ? -3.645 -2.518 -20.172 1 91.12 358 GLU B O 1
ATOM 6139 N N . PHE B 1 359 ? -2.041 -2.336 -21.75 1 91.62 359 PHE B N 1
ATOM 6140 C CA . PHE B 1 359 ? -1.146 -1.581 -20.875 1 91.62 359 PHE B CA 1
ATOM 6141 C C . PHE B 1 359 ? -0.41 -0.502 -21.656 1 91.62 359 PHE B C 1
ATOM 6143 O O . PHE B 1 359 ? -0.218 -0.631 -22.875 1 91.62 359 PHE B O 1
ATOM 6150 N N . SER B 1 360 ? -0.108 0.567 -21.047 1 86.56 360 SER B N 1
ATOM 6151 C CA . SER B 1 360 ? 0.792 1.643 -21.453 1 86.56 360 SER B CA 1
ATOM 6152 C C . SER B 1 360 ? 1.695 2.068 -20.297 1 86.56 360 SER B C 1
ATOM 6154 O O . SER B 1 360 ? 1.248 2.742 -19.359 1 86.56 360 SER B O 1
ATOM 6156 N N . VAL B 1 361 ? 2.947 1.657 -20.375 1 89.69 361 VAL B N 1
ATOM 6157 C CA . VAL B 1 361 ? 3.826 1.841 -19.219 1 89.69 361 VAL B CA 1
ATOM 6158 C C . VAL B 1 361 ? 5.125 2.51 -19.656 1 89.69 361 VAL B C 1
ATOM 6160 O O . VAL B 1 361 ? 5.527 2.389 -20.828 1 89.69 361 VAL B O 1
ATOM 6163 N N . VAL B 1 362 ? 5.727 3.168 -18.766 1 84.69 362 VAL B N 1
ATOM 6164 C CA . VAL B 1 362 ? 7.031 3.783 -18.984 1 84.69 362 VAL B CA 1
ATOM 6165 C C . VAL B 1 362 ? 8.141 2.799 -18.625 1 84.69 362 VAL B C 1
ATOM 6167 O O . VAL B 1 362 ? 8.117 2.197 -17.547 1 84.69 362 VAL B O 1
ATOM 6170 N N . GLY B 1 363 ? 9.078 2.607 -19.578 1 90.31 363 GLY B N 1
ATOM 6171 C CA . GLY B 1 363 ? 10.281 1.871 -19.234 1 90.31 363 GLY B CA 1
ATOM 6172 C C . GLY B 1 363 ? 11.289 2.703 -18.453 1 90.31 363 GLY B C 1
ATOM 6173 O O . GLY B 1 363 ? 12.172 3.324 -19.047 1 90.31 363 GLY B O 1
ATOM 6174 N N . SER B 1 364 ? 11.211 2.676 -17.188 1 87.38 364 SER B N 1
ATOM 6175 C CA . SER B 1 364 ? 12.031 3.557 -16.359 1 87.38 364 SER B CA 1
ATOM 6176 C C . SER B 1 364 ? 13.484 3.1 -16.344 1 87.38 364 SER B C 1
ATOM 6178 O O . SER B 1 364 ? 14.391 3.908 -16.141 1 87.38 364 SER B O 1
ATOM 6180 N N . VAL B 1 365 ? 13.781 1.851 -16.469 1 92.19 365 VAL B N 1
ATOM 6181 C CA . VAL B 1 365 ? 15.109 1.291 -16.672 1 92.19 365 VAL B CA 1
ATOM 6182 C C . VAL B 1 365 ? 15.109 0.42 -17.938 1 92.19 365 VAL B C 1
ATOM 6184 O O . VAL B 1 365 ? 14.57 -0.689 -17.922 1 92.19 365 VAL B O 1
ATOM 6187 N N . ALA B 1 366 ? 15.727 1.015 -18.906 1 94.44 366 ALA B N 1
ATOM 6188 C CA . ALA B 1 366 ? 15.75 0.354 -20.203 1 94.44 366 ALA B CA 1
ATOM 6189 C C . ALA B 1 366 ? 17 0.74 -21 1 94.44 366 ALA B C 1
ATOM 6191 O O . ALA B 1 366 ? 17.594 1.79 -20.75 1 94.44 366 ALA B O 1
ATOM 6192 N N . TRP B 1 367 ? 17.391 -0.166 -21.922 1 95.31 367 TRP B N 1
ATOM 6193 C CA . TRP B 1 367 ? 18.562 0.137 -22.75 1 95.31 367 TRP B CA 1
ATOM 6194 C C . TRP B 1 367 ? 18.5 -0.615 -24.078 1 95.31 367 TRP B C 1
ATOM 6196 O O . TRP B 1 367 ? 17.75 -1.591 -24.203 1 95.31 367 TRP B O 1
ATOM 6206 N N . LEU B 1 368 ? 19.188 -0.076 -25 1 95.25 368 LEU B N 1
ATOM 6207 C CA . LEU B 1 368 ? 19.422 -0.765 -26.266 1 95.25 368 LEU B CA 1
ATOM 6208 C C . LEU B 1 368 ? 20.641 -1.662 -26.172 1 95.25 368 LEU B C 1
ATOM 6210 O O . LEU B 1 368 ? 21.719 -1.213 -25.766 1 95.25 368 LEU B O 1
ATOM 6214 N N . ASP B 1 369 ? 20.406 -2.941 -26.422 1 94.5 369 ASP B N 1
ATOM 6215 C CA . ASP B 1 369 ? 21.531 -3.885 -26.484 1 94.5 369 ASP B CA 1
ATOM 6216 C C . ASP B 1 369 ? 21.844 -4.258 -27.938 1 94.5 369 ASP B C 1
ATOM 6218 O O . ASP B 1 369 ? 21.188 -5.137 -28.516 1 94.5 369 ASP B O 1
ATOM 6222 N N . ASP B 1 370 ? 22.906 -3.652 -28.453 1 88.5 370 ASP B N 1
ATOM 6223 C CA . ASP B 1 370 ? 23.203 -3.918 -29.859 1 88.5 370 ASP B CA 1
ATOM 6224 C C . ASP B 1 370 ? 24.25 -5.023 -30 1 88.5 370 ASP B C 1
ATOM 6226 O O . ASP B 1 370 ? 24.812 -5.238 -31.078 1 88.5 370 ASP B O 1
ATOM 6230 N N . GLY B 1 371 ? 24.5 -5.738 -28.938 1 84.94 371 GLY B N 1
ATOM 6231 C CA . GLY B 1 371 ? 25.484 -6.816 -28.938 1 84.94 371 GLY B CA 1
ATOM 6232 C C . GLY B 1 371 ? 26.875 -6.352 -28.594 1 84.94 371 GLY B C 1
ATOM 6233 O O . GLY B 1 371 ? 27.672 -7.109 -28.016 1 84.94 371 GLY B O 1
ATOM 6234 N N . LYS B 1 372 ? 27.219 -5.102 -28.969 1 85.5 372 LYS B N 1
ATOM 6235 C CA . LYS B 1 372 ? 28.547 -4.547 -28.703 1 85.5 372 LYS B CA 1
ATOM 6236 C C . LYS B 1 372 ? 28.5 -3.576 -27.531 1 85.5 372 LYS B C 1
ATOM 6238 O O . LYS B 1 372 ? 29.438 -3.537 -26.719 1 85.5 372 LYS B O 1
ATOM 6243 N N . LYS B 1 373 ? 27.422 -2.859 -27.516 1 89.62 373 LYS B N 1
ATOM 6244 C CA . LYS B 1 373 ? 27.281 -1.813 -26.516 1 89.62 373 LYS B CA 1
ATOM 6245 C C . LYS B 1 373 ? 25.859 -1.764 -25.969 1 89.62 373 LYS B C 1
ATOM 6247 O O . LYS B 1 373 ? 24.906 -2.121 -26.656 1 89.62 373 LYS B O 1
ATOM 6252 N N . ARG B 1 374 ? 25.812 -1.377 -24.766 1 93.62 374 ARG B N 1
ATOM 6253 C CA . ARG B 1 374 ? 24.531 -1.116 -24.109 1 93.62 374 ARG B CA 1
ATOM 6254 C C . ARG B 1 374 ? 24.359 0.371 -23.828 1 93.62 374 ARG B C 1
ATOM 6256 O O . ARG B 1 374 ? 25.203 0.986 -23.172 1 93.62 374 ARG B O 1
ATOM 6263 N N . VAL B 1 375 ? 23.281 0.821 -24.422 1 92.38 375 VAL B N 1
ATOM 6264 C CA . VAL B 1 375 ? 23.031 2.25 -24.266 1 92.38 375 VAL B CA 1
ATOM 6265 C C . VAL B 1 375 ? 21.703 2.459 -23.531 1 92.38 375 VAL B C 1
ATOM 6267 O O . VAL B 1 375 ? 20.656 1.991 -23.984 1 92.38 375 VAL B O 1
ATOM 6270 N N . GLY B 1 376 ? 21.766 3.176 -22.438 1 93.06 376 GLY B N 1
ATOM 6271 C CA . GLY B 1 376 ? 20.547 3.479 -21.688 1 93.06 376 GLY B CA 1
ATOM 6272 C C . GLY B 1 376 ? 19.562 4.328 -22.469 1 93.06 376 GLY B C 1
ATOM 6273 O O . GLY B 1 376 ? 19.969 5.191 -23.25 1 93.06 376 GLY B O 1
ATOM 6274 N N . LEU B 1 377 ? 18.281 4.023 -22.25 1 91.94 377 LEU B N 1
ATOM 6275 C CA . LEU B 1 377 ? 17.219 4.762 -22.938 1 91.94 377 LEU B CA 1
ATOM 6276 C C . LEU B 1 377 ? 16.344 5.512 -21.938 1 91.94 377 LEU B C 1
ATOM 6278 O O . LEU B 1 377 ? 16.062 5 -20.844 1 91.94 377 LEU B O 1
ATOM 6282 N N . ARG B 1 378 ? 16.047 6.711 -22.266 1 86.19 378 ARG B N 1
ATOM 6283 C CA . ARG B 1 378 ? 15.133 7.465 -21.422 1 86.19 378 ARG B CA 1
ATOM 6284 C C . ARG B 1 378 ? 13.836 7.777 -22.156 1 86.19 378 ARG B C 1
ATOM 6286 O O . ARG B 1 378 ? 13.789 7.738 -23.391 1 86.19 378 ARG B O 1
ATOM 6293 N N . GLU B 1 379 ? 12.727 7.941 -21.484 1 79.69 379 GLU B N 1
ATOM 6294 C CA . GLU B 1 379 ? 11.422 8.391 -21.953 1 79.69 379 GLU B CA 1
ATOM 6295 C C . GLU B 1 379 ? 10.812 7.391 -22.938 1 79.69 379 GLU B C 1
ATOM 6297 O O . GLU B 1 379 ? 10.273 7.781 -23.969 1 79.69 379 GLU B O 1
ATOM 6302 N N . ILE B 1 380 ? 10.953 6.141 -22.641 1 86.81 380 ILE B N 1
ATOM 6303 C CA . ILE B 1 380 ? 10.328 5.16 -23.516 1 86.81 380 ILE B CA 1
ATOM 6304 C C . ILE B 1 380 ? 8.984 4.723 -22.922 1 86.81 380 ILE B C 1
ATOM 6306 O O . ILE B 1 380 ? 8.852 4.559 -21.719 1 86.81 380 ILE B O 1
ATOM 6310 N N . VAL B 1 381 ? 8.008 4.629 -23.75 1 86 381 VAL B N 1
ATOM 6311 C CA . VAL B 1 381 ? 6.684 4.156 -23.391 1 86 381 VAL B CA 1
ATOM 6312 C C . VAL B 1 381 ? 6.348 2.885 -24.156 1 86 381 VAL B C 1
ATOM 6314 O O . VAL B 1 381 ? 6.52 2.834 -25.391 1 86 381 VAL B O 1
ATOM 6317 N N . LEU B 1 382 ? 5.984 1.911 -23.453 1 92.25 382 LEU B N 1
ATOM 6318 C CA . LEU B 1 382 ? 5.555 0.648 -24.047 1 92.25 382 LEU B CA 1
ATOM 6319 C C . LEU B 1 382 ? 4.035 0.532 -24.047 1 92.25 382 LEU B C 1
ATOM 6321 O O . LEU B 1 382 ? 3.4 0.735 -23 1 92.25 382 LEU B O 1
ATOM 6325 N N . THR B 1 383 ? 3.518 0.235 -25.156 1 89.94 383 THR B N 1
ATOM 6326 C CA . THR B 1 383 ? 2.084 -0.012 -25.266 1 89.94 383 THR B CA 1
ATOM 6327 C C . THR B 1 383 ? 1.817 -1.391 -25.875 1 89.94 383 THR B C 1
ATOM 6329 O O . THR B 1 383 ? 2.51 -1.813 -26.797 1 89.94 383 THR B O 1
ATOM 6332 N N . GLY B 1 384 ? 0.809 -2.064 -25.281 1 93.06 384 GLY B N 1
ATOM 6333 C CA . GLY B 1 384 ? 0.48 -3.387 -25.781 1 93.06 384 GLY B CA 1
ATOM 6334 C C . GLY B 1 384 ? -0.662 -4.047 -25.047 1 93.06 384 GLY B C 1
ATOM 6335 O O . GLY B 1 384 ? -1.48 -3.365 -24.422 1 93.06 384 GLY B O 1
ATOM 6336 N N . ASN B 1 385 ? -0.732 -5.309 -25.297 1 95.75 385 ASN B N 1
ATOM 6337 C CA . ASN B 1 385 ? -1.734 -6.184 -24.703 1 95.75 385 ASN B CA 1
ATOM 6338 C C . ASN B 1 385 ? -1.12 -7.496 -24.219 1 95.75 385 ASN B C 1
ATOM 6340 O O . ASN B 1 385 ? -0.322 -8.109 -24.938 1 95.75 385 ASN B O 1
ATOM 6344 N N . ILE B 1 386 ? -1.558 -7.898 -23.031 1 97.56 386 ILE B N 1
ATOM 6345 C CA . ILE B 1 386 ? -0.904 -9.039 -22.406 1 97.56 386 ILE B CA 1
ATOM 6346 C C . ILE B 1 386 ? -1.108 -10.289 -23.266 1 97.56 386 ILE B C 1
ATOM 6348 O O . ILE B 1 386 ? -0.214 -11.133 -23.375 1 97.56 386 ILE B O 1
ATOM 6352 N N . LYS B 1 387 ? -2.279 -10.477 -23.891 1 97.12 387 LYS B N 1
ATOM 6353 C CA . LYS B 1 387 ? -2.551 -11.633 -24.734 1 97.12 387 LYS B CA 1
ATOM 6354 C C . LYS B 1 387 ? -1.656 -11.633 -25.969 1 97.12 387 LYS B C 1
ATOM 6356 O O . LYS B 1 387 ? -1.047 -12.648 -26.312 1 97.12 387 LYS B O 1
ATOM 6361 N N . THR B 1 388 ? -1.574 -10.445 -26.547 1 97.62 388 THR B N 1
ATOM 6362 C CA . THR B 1 388 ? -0.714 -10.297 -27.719 1 97.62 388 THR B CA 1
ATOM 6363 C C . THR B 1 388 ? 0.752 -10.484 -27.328 1 97.62 388 THR B C 1
ATOM 6365 O O . THR B 1 388 ? 1.521 -11.086 -28.078 1 97.62 388 THR B O 1
ATOM 6368 N N . LEU B 1 389 ? 1.132 -9.961 -26.234 1 98.25 389 LEU B N 1
ATOM 6369 C CA . LEU B 1 389 ? 2.496 -10.109 -25.734 1 98.25 389 LEU B CA 1
ATOM 6370 C C . LEU B 1 389 ? 2.869 -11.578 -25.609 1 98.25 389 LEU B C 1
ATOM 6372 O O . LEU B 1 389 ? 3.914 -12.008 -26.109 1 98.25 389 LEU B O 1
ATOM 6376 N N . LEU B 1 390 ? 2.037 -12.398 -25 1 98.62 390 LEU B N 1
ATOM 6377 C CA . LEU B 1 390 ? 2.309 -13.82 -24.797 1 98.62 390 LEU B CA 1
ATOM 6378 C C . LEU B 1 390 ? 2.361 -14.562 -26.125 1 98.62 390 LEU B C 1
ATOM 6380 O O . LEU B 1 390 ? 3.186 -15.461 -26.312 1 98.62 390 LEU B O 1
ATOM 6384 N N . LYS B 1 391 ? 1.531 -14.172 -27.031 1 98.25 391 LYS B N 1
ATOM 6385 C CA . LYS B 1 391 ? 1.504 -14.797 -28.359 1 98.25 391 LYS B CA 1
ATOM 6386 C C . LYS B 1 391 ? 2.797 -14.523 -29.109 1 98.25 391 LYS B C 1
ATOM 6388 O O . LYS B 1 391 ? 3.219 -15.336 -29.938 1 98.25 391 LYS B O 1
ATOM 6393 N N . ASN B 1 392 ? 3.385 -13.422 -28.766 1 98.25 392 ASN B N 1
ATOM 6394 C CA . ASN B 1 392 ? 4.496 -12.945 -29.594 1 98.25 392 ASN B CA 1
ATOM 6395 C C . ASN B 1 392 ? 5.84 -13.219 -28.922 1 98.25 392 ASN B C 1
ATOM 6397 O O . ASN B 1 392 ? 6.871 -12.695 -29.344 1 98.25 392 ASN B O 1
ATOM 6401 N N . VAL B 1 393 ? 5.836 -13.977 -27.828 1 98.69 393 VAL B N 1
ATOM 6402 C CA . VAL B 1 393 ? 7.105 -14.391 -27.25 1 98.69 393 VAL B CA 1
ATOM 6403 C C . VAL B 1 393 ? 7.895 -15.227 -28.25 1 98.69 393 VAL B C 1
ATOM 6405 O O . VAL B 1 393 ? 7.344 -16.109 -28.891 1 98.69 393 VAL B O 1
ATOM 6408 N N . VAL B 1 394 ? 9.234 -14.914 -28.312 1 97.5 394 VAL B N 1
ATOM 6409 C CA . VAL B 1 394 ? 9.984 -15.586 -29.359 1 97.5 394 VAL B CA 1
ATOM 6410 C C . VAL B 1 394 ? 11.148 -16.375 -28.75 1 97.5 394 VAL B C 1
ATOM 6412 O O . VAL B 1 394 ? 11.609 -17.359 -29.328 1 97.5 394 VAL B O 1
ATOM 6415 N N . SER B 1 395 ? 11.68 -15.969 -27.656 1 98.31 395 SER B N 1
ATOM 6416 C CA . SER B 1 395 ? 12.781 -16.672 -27.016 1 98.31 395 SER B CA 1
ATOM 6417 C C . SER B 1 395 ? 12.852 -16.344 -25.531 1 98.31 395 SER B C 1
ATOM 6419 O O . SER B 1 395 ? 12.258 -15.359 -25.078 1 98.31 395 SER B O 1
ATOM 6421 N N . GLN B 1 396 ? 13.516 -17.156 -24.797 1 98.69 396 GLN B N 1
ATOM 6422 C CA . GLN B 1 396 ? 13.656 -17 -23.344 1 98.69 396 GLN B CA 1
ATOM 6423 C C . GLN B 1 396 ? 15.062 -17.375 -22.891 1 98.69 396 GLN B C 1
ATOM 6425 O O . GLN B 1 396 ? 15.656 -18.328 -23.406 1 98.69 396 GLN B O 1
ATOM 6430 N N . SER B 1 397 ? 15.57 -16.672 -21.969 1 98.06 397 SER B N 1
ATOM 6431 C CA . SER B 1 397 ? 16.844 -17.047 -21.344 1 98.06 397 SER B CA 1
ATOM 6432 C C . SER B 1 397 ? 16.625 -18.031 -20.203 1 98.06 397 SER B C 1
ATOM 6434 O O . SER B 1 397 ? 15.516 -18.516 -19.984 1 98.06 397 SER B O 1
ATOM 6436 N N . SER B 1 398 ? 17.766 -18.359 -19.469 1 96.38 398 SER B N 1
ATOM 6437 C CA . SER B 1 398 ? 17.672 -19.234 -18.297 1 96.38 398 SER B CA 1
ATOM 6438 C C . SER B 1 398 ? 16.844 -18.594 -17.188 1 96.38 398 SER B C 1
ATOM 6440 O O . SER B 1 398 ? 16.922 -17.391 -16.969 1 96.38 398 SER B O 1
ATOM 6442 N N . PRO B 1 399 ? 16.125 -19.406 -16.516 1 95.25 399 PRO B N 1
ATOM 6443 C CA . PRO B 1 399 ? 15.195 -18.891 -15.508 1 95.25 399 PRO B CA 1
ATOM 6444 C C . PRO B 1 399 ? 15.914 -18.359 -14.266 1 95.25 399 PRO B C 1
ATOM 6446 O O . PRO B 1 399 ? 17.016 -18.812 -13.945 1 95.25 399 PRO B O 1
ATOM 6449 N N . ARG B 1 400 ? 15.344 -17.453 -13.656 1 92.81 400 ARG B N 1
ATOM 6450 C CA . ARG B 1 400 ? 15.688 -16.953 -12.328 1 92.81 400 ARG B CA 1
ATOM 6451 C C . ARG B 1 400 ? 14.43 -16.562 -11.555 1 92.81 400 ARG B C 1
ATOM 6453 O O . ARG B 1 400 ? 13.344 -16.469 -12.125 1 92.81 400 ARG B O 1
ATOM 6460 N N . ARG B 1 401 ? 14.648 -16.375 -10.289 1 93.06 401 ARG B N 1
ATOM 6461 C CA . ARG B 1 401 ? 13.523 -16.016 -9.438 1 93.06 401 ARG B CA 1
ATOM 6462 C C . ARG B 1 401 ? 13.516 -14.516 -9.141 1 93.06 401 ARG B C 1
ATOM 6464 O O . ARG B 1 401 ? 14.555 -13.938 -8.836 1 93.06 401 ARG B O 1
ATOM 6471 N N . CYS B 1 402 ? 12.359 -13.969 -9.281 1 92.12 402 CYS B N 1
ATOM 6472 C CA . CYS B 1 402 ? 12.078 -12.602 -8.859 1 92.12 402 CYS B CA 1
ATOM 6473 C C . CYS B 1 402 ? 10.719 -12.508 -8.172 1 92.12 402 CYS B C 1
ATOM 6475 O O . CYS B 1 402 ? 9.688 -12.461 -8.836 1 92.12 402 CYS B O 1
ATOM 6477 N N . GLY B 1 403 ? 10.781 -12.438 -6.832 1 91.31 403 GLY B N 1
ATOM 6478 C CA . GLY B 1 403 ? 9.531 -12.5 -6.098 1 91.31 403 GLY B CA 1
ATOM 6479 C C . GLY B 1 403 ? 8.734 -13.758 -6.371 1 91.31 403 GLY B C 1
ATOM 6480 O O . GLY B 1 403 ? 9.258 -14.867 -6.246 1 91.31 403 GLY B O 1
ATOM 6481 N N . SER B 1 404 ? 7.488 -13.531 -6.859 1 94.81 404 SER B N 1
ATOM 6482 C CA . SER B 1 404 ? 6.582 -14.648 -7.125 1 94.81 404 SER B CA 1
ATOM 6483 C C . SER B 1 404 ? 6.777 -15.188 -8.539 1 94.81 404 SER B C 1
ATOM 6485 O O . SER B 1 404 ? 6.125 -16.156 -8.93 1 94.81 404 SER B O 1
ATOM 6487 N N . LEU B 1 405 ? 7.688 -14.609 -9.219 1 97.12 405 LEU B N 1
ATOM 6488 C CA . LEU B 1 405 ? 7.859 -14.992 -10.609 1 97.12 405 LEU B CA 1
ATOM 6489 C C . LEU B 1 405 ? 9.141 -15.797 -10.797 1 97.12 405 LEU B C 1
ATOM 6491 O O . LEU B 1 405 ? 10.18 -15.453 -10.234 1 97.12 405 LEU B O 1
ATOM 6495 N N . ILE B 1 406 ? 9.031 -16.875 -11.469 1 97.12 406 ILE B N 1
ATOM 6496 C CA . ILE B 1 406 ? 10.164 -17.656 -11.961 1 97.12 406 ILE B CA 1
ATOM 6497 C C . ILE B 1 406 ? 10.133 -17.703 -13.484 1 97.12 406 ILE B C 1
ATOM 6499 O O . ILE B 1 406 ? 9.25 -18.328 -14.078 1 97.12 406 ILE B O 1
ATOM 6503 N N . SER B 1 407 ? 11.07 -17.031 -14.055 1 98 407 SER B N 1
ATOM 6504 C CA . SER B 1 407 ? 11.148 -16.906 -15.508 1 98 407 SER B CA 1
ATOM 6505 C C . SER B 1 407 ? 12.531 -16.453 -15.953 1 98 407 SER B C 1
ATOM 6507 O O . SER B 1 407 ? 13.32 -15.961 -15.148 1 98 407 SER B O 1
ATOM 6509 N N . GLY B 1 408 ? 12.867 -16.75 -17.203 1 97.69 408 GLY B N 1
ATOM 6510 C CA . GLY B 1 408 ? 13.969 -16.047 -17.859 1 97.69 408 GLY B CA 1
ATOM 6511 C C . GLY B 1 408 ? 13.531 -14.758 -18.516 1 97.69 408 GLY B C 1
ATOM 6512 O O . GLY B 1 408 ? 12.344 -14.422 -18.531 1 97.69 408 GLY B O 1
ATOM 6513 N N . ASP B 1 409 ? 14.547 -14.023 -19 1 98.19 409 ASP B N 1
ATOM 6514 C CA . ASP B 1 409 ? 14.18 -12.898 -19.859 1 98.19 409 ASP B CA 1
ATOM 6515 C C . ASP B 1 409 ? 13.336 -13.367 -21.047 1 98.19 409 ASP B C 1
ATOM 6517 O O . ASP B 1 409 ? 13.578 -14.438 -21.609 1 98.19 409 ASP B O 1
ATOM 6521 N N . LEU B 1 410 ? 12.398 -12.602 -21.422 1 98.69 410 LEU B N 1
ATOM 6522 C CA . LEU B 1 410 ? 11.539 -12.938 -22.547 1 98.69 410 LEU B CA 1
ATOM 6523 C C . LEU B 1 410 ? 11.703 -11.922 -23.672 1 98.69 410 LEU B C 1
ATOM 6525 O O . LEU B 1 410 ? 11.477 -10.727 -23.484 1 98.69 410 LEU B O 1
ATOM 6529 N N . ARG B 1 411 ? 12.102 -12.43 -24.797 1 98.56 411 ARG B N 1
ATOM 6530 C CA . ARG B 1 411 ? 12.086 -11.609 -26 1 98.56 411 ARG B CA 1
ATOM 6531 C C . ARG B 1 411 ? 10.711 -11.641 -26.672 1 98.56 411 ARG B C 1
ATOM 6533 O O . ARG B 1 411 ? 10.164 -12.719 -26.922 1 98.56 411 ARG B O 1
ATOM 6540 N N . VAL B 1 412 ? 10.148 -10.508 -26.938 1 98.44 412 VAL B N 1
ATOM 6541 C CA . VAL B 1 412 ? 8.797 -10.383 -27.469 1 98.44 412 VAL B CA 1
ATOM 6542 C C . VAL B 1 412 ? 8.82 -9.508 -28.719 1 98.44 412 VAL B C 1
ATOM 6544 O O . VAL B 1 412 ? 9.398 -8.422 -28.719 1 98.44 412 VAL B O 1
ATOM 6547 N N . SER B 1 413 ? 8.195 -9.969 -29.75 1 96.94 413 SER B N 1
ATOM 6548 C CA . SER B 1 413 ? 8.078 -9.195 -30.984 1 96.94 413 SER B CA 1
ATOM 6549 C C . SER B 1 413 ? 6.797 -8.375 -31 1 96.94 413 SER B C 1
ATOM 6551 O O . SER B 1 413 ? 5.836 -8.695 -30.297 1 96.94 413 SER B O 1
ATOM 6553 N N . GLY B 1 414 ? 6.832 -7.25 -31.656 1 92.56 414 GLY B N 1
ATOM 6554 C CA . GLY B 1 414 ? 5.613 -6.535 -32 1 92.56 414 GLY B CA 1
ATOM 6555 C C . GLY B 1 414 ? 5.148 -5.594 -30.906 1 92.56 414 GLY B C 1
ATOM 6556 O O . GLY B 1 414 ? 4.004 -5.137 -30.906 1 92.56 414 GLY B O 1
ATOM 6557 N N . ILE B 1 415 ? 5.984 -5.363 -29.891 1 92.75 415 ILE B N 1
ATOM 6558 C CA . ILE B 1 415 ? 5.633 -4.387 -28.859 1 92.75 415 ILE B CA 1
ATOM 6559 C C . ILE B 1 415 ? 5.816 -2.975 -29.422 1 92.75 415 ILE B C 1
ATOM 6561 O O . ILE B 1 415 ? 6.82 -2.682 -30.062 1 92.75 415 ILE B O 1
ATOM 6565 N N . SER B 1 416 ? 4.832 -2.178 -29.188 1 90.06 416 SER B N 1
ATOM 6566 C CA . SER B 1 416 ? 4.941 -0.787 -29.625 1 90.06 416 SER B CA 1
ATOM 6567 C C . SER B 1 416 ? 5.773 0.032 -28.641 1 90.06 416 SER B C 1
ATOM 6569 O O . SER B 1 416 ? 5.5 0.044 -27.438 1 90.06 416 SER B O 1
ATOM 6571 N N . LEU B 1 417 ? 6.734 0.651 -29.172 1 89.19 417 LEU B N 1
ATOM 6572 C CA . LEU B 1 417 ? 7.598 1.541 -28.406 1 89.19 417 LEU B CA 1
ATOM 6573 C C . LEU B 1 417 ? 7.5 2.973 -28.922 1 89.19 417 LEU B C 1
ATOM 6575 O O . LEU B 1 417 ? 7.559 3.205 -30.141 1 89.19 417 LEU B O 1
ATOM 6579 N N . ILE B 1 418 ? 7.062 3.875 -28.062 1 78.06 418 ILE B N 1
ATOM 6580 C CA . ILE B 1 418 ? 7.078 5.289 -28.422 1 78.06 418 ILE B CA 1
ATOM 6581 C C . ILE B 1 418 ? 8.102 6.027 -27.562 1 78.06 418 ILE B C 1
ATOM 6583 O O . ILE B 1 418 ? 8.242 5.75 -26.375 1 78.06 418 ILE B O 1
ATOM 6587 N N . ILE B 1 419 ? 8.984 6.844 -28.141 1 68.62 419 ILE B N 1
ATOM 6588 C CA . ILE B 1 419 ? 9.945 7.691 -27.438 1 68.62 419 ILE B CA 1
ATOM 6589 C C . ILE B 1 419 ? 9.547 9.156 -27.594 1 68.62 419 ILE B C 1
ATOM 6591 O O . ILE B 1 419 ? 9.219 9.609 -28.688 1 68.62 419 ILE B O 1
#

pLDDT: mean 93.88, std 6.24, range [53.25, 98.88]

Nearest PDB structures (foldseek):
  1vl4-assembly1_B  TM=8.816E-01  e=4.732E-33  Thermotoga maritima MSB8
  6j6a-assembly1_B  TM=8.989E-01  e=8.294E-33  Thermococcus kodakarensis KOD1
  3qtd-assembly2_B  TM=8.674E-01  e=6.978E-30  Pseudomonas aeruginosa
  1vpb-assembly1_A-2  TM=8.305E-01  e=3.354E-28  Bacteroides thetaiotaomicron VPI-5482
  5njf-assembly1_A  TM=7.923E-01  e=1.150E-25  Escherichia coli K-12